Protein 2CUK (pdb70)

Foldseek 3Di:
DEEEEAEDFFDVLCVVCVVVVYHYDHDYDDDDPPVNLLVVQAPHQYYEYEPRDQAELSSVVSNVNHAEYLYLAPDDPSHPVVSCVVVNHWYFAQPPLQQLLLLVVLVVLVCCLQQVVVVVVVCVVVPVDDDDDPPPSDGHQQAAFEEEEEACDSNNVSNVVVSVVSNYAYAYEYPDDDPDPHHYDHLLVSQQRHQEYEYDDADDPVQQQVAELVSLLSHAFAHEYEYLHEARSHDVVSVLVCLVGRYSAYEYAYHVPPPDDPPDCLVVRSSYHYHPNCSRVDSVSRNVSSNLSSQQRVQSVVVHHRPGTPD/DEEEEEEDFPDDLCVVCVVVVYHYHHDHDPDQDPVNLLVVLACHQEYEYELRAQAELSSVVSNPHHAEYQYLADDDPSHPVVSCVVVNHWYFAFPPLQQLLLLVVLVVLVCCLQQVVVVVVVCVVVPVPDDDDPPPSHGHQAAAFEEEEEACDSNNVSNVVVSVVSNYAYAYEDPDDDPDPHHYDHLLVRQQRHLEYEYDDADDPVQFQVVELVSLLSHAFQHEYEYLHEARSHDVVSVLVCCVGGYSAYEYAYHVPPPPDPVDCLVVRSSYHYHPSCSSVDSSSSNVSSNLSSQQRVQSVVVHHRPGTPD/DEEEEAEDFFDDLCVVVVVVVYHYHYDYDDDQDPVNLLVPLACHQYYEYELRDQAELSSVVSNVRHAEYLYLADADPSYPVVSCVVVNHWYFAFPPLLQLLLLVVQVVLVCCLQQVVVVVVVCVVVPVDDDDDPPPRHGHQLAAFEEEEEACDSNNVSNVVVSVVSNYAYEYEYPDDDPDPHHYDHLLVRQQRGQEYEYDDHDDPVQQQVAPLVSLQNHAFAGEYEYLHEARSHDVVSVLVCLVGGYSAYGYAYHVPPPDDCVDSQVVRSSYHYHRSCSRVDSVSRNVSSNLSSQQRVQSVVVHHRPGTPD/DEEEEAEDFPDDLCVVVVVVVYHYHYDYDDDDPPVNLLVVLACHQEYEYEPRAQAELSSPVSHLNHAEYLYLAADDPSHDPVSCVVSNHWYFAQPPLQQLLLLVVQVVLVCCLQQVVVVVVVCVVVPNCDDDDPPPRDGHQQAAFEEEEEACDSNNVSNVVVSVVSNYAYAYEDPDDDPDPHHYDHLLVRQDRHLEYEYDDADDPCQQQCAPLVSLLSHAFQGEYEYLHEARSHDVVSVLVCCPGGYSAYEYAYHVVPPDDPVDPLVVRSSYHYHRNCSRVDSVSRNVSSNLSSQQRVCSVVVHHRPGIPD

Solvent-accessible surface area: 47110 Å² total; per-residue (Å²): 131,50,0,0,1,0,6,33,19,5,44,161,20,13,45,102,0,112,141,141,68,20,118,31,48,39,10,197,42,56,119,19,80,86,78,59,4,23,142,52,0,62,51,1,14,0,0,0,0,2,57,78,4,145,0,34,32,87,0,4,81,97,2,148,56,11,81,0,0,0,0,0,8,64,30,24,106,11,7,65,46,94,6,0,121,135,90,64,6,60,0,0,36,0,48,43,30,23,15,69,0,10,0,0,0,0,1,4,0,2,0,5,7,0,1,60,2,13,48,0,3,33,19,1,98,57,13,21,12,34,2,12,17,0,78,15,9,12,2,44,18,0,53,44,35,13,0,0,0,0,7,4,34,178,44,0,56,10,2,0,118,3,0,68,12,0,32,6,162,8,7,1,26,11,144,90,80,90,142,48,118,26,78,80,24,54,9,115,82,0,5,156,76,0,31,0,0,0,0,21,8,97,42,47,121,130,5,98,115,12,0,33,85,116,67,0,87,56,3,83,168,34,0,0,0,1,1,10,26,96,8,16,0,5,30,16,78,0,0,10,22,0,5,96,31,32,6,57,0,0,0,6,0,3,8,37,77,74,40,2,69,80,75,38,62,0,31,84,24,88,38,11,6,6,0,0,49,2,4,12,2,0,112,90,11,2,57,120,3,0,82,14,0,2,51,0,0,4,2,9,29,73,75,104,120,4,79,37,58,46,32,142,46,0,0,0,0,4,40,19,5,37,166,14,17,55,106,0,109,146,154,67,19,109,21,45,47,13,215,19,71,62,21,28,85,36,52,5,17,154,53,0,79,46,0,11,0,0,1,0,1,62,71,6,114,0,24,33,83,0,7,85,104,0,152,51,14,100,0,0,0,0,0,8,68,38,21,91,18,6,48,46,107,8,0,124,136,86,64,10,63,0,1,35,0,31,29,28,14,16,67,0,12,0,0,0,0,0,3,0,2,0,4,5,0,1,71,0,14,46,0,2,20,37,1,101,40,10,30,12,73,3,21,15,0,74,26,12,8,1,42,18,0,55,55,39,8,0,0,0,5,11,7,38,144,44,0,61,9,1,0,113,2,0,75,11,0,30,9,103,5,0,2,48,20,219,70,82,70,136,41,121,29,58,78,25,35,17,123,93,0,6,162,65,0,24,0,0,0,0,25,23,99,43,58,134,152,15,94,98,23,0,35,119,122,72,0,76,55,4,94,189,36,0,0,0,1,0,10,25,89,7,16,0,4,18,14,74,7,0,0,67,0,4,131,70,40,7,52,0,0,0,7,0,2,7,45,79,73,37,2,54,77,39,20,2,1,13,31,6,86,39,7,7,7,0,0,42,2,4,15,1,0,113,88,10,2,48,121,2,0,87,17,1,1,45,0,0,5,0,14,33,86,73,94,118,4,79,32,54,48,25,135,38,0,0,0,0,5,22,18,6,43,164,15,15,55,99,0,107,144,124,68,20,76,18,19,24,17,138,16,13,60,16,84,86,77,47,4,22,142,49,0,67,56,1,14,0,0,1,0,2,26,48,4,152,1,42,35,92,0,5,76,53,0,141,52,10,88,0,0,0,0,0,8,55,16,26,68,16,8,63,51,112,6,0,125,134,80,60,8,61,0,0,33,0,20,36,31,7,11,59,0,11,0,0,0,0,1,4,0,1,0,5,4,0,3,68,2,14,45,0,2,34,38,1,99,103,15,96,15,108,5,20,16,0,73,28,13,9,1,42,15,1,51,63,38,10,0,0,0,4,13,3,37,141,34,0,68,9,1,0,98,0,0,85,28,0,39,7,110,5,0,2,47,11,208,79,88,77,139,42,116,38,60,76,26,41,13,116,92,0,4,156,62,0,28,0,0,0,0,24,23,95,38,47,138,134,16,97,104,26,0,48,102,141,67,0,87,55,3,78,191,31,1,0,0,1,1,10,17,38,6,18,0,5,23,11,95,0,1,10,85,0,5,157,56,36,8,52,0,0,0,5,0,1,8,50,72,64,35,3,70,76,74,25,57,0,36,82,16,88,37,13,7,8,0,0,23,2,4,14,0,0,124,88,10,2,58,120,1,0,86,20,0,1,42,0,0,5,0,10,32,74,74,98,116,4,76,35,58,46,21,145,39,0,0,0,0,6,39,17,5,42,171,16,16,44,105,0,110,145,157,65,10,104,22,50,38,9,136,36,56,119,18,80,84,79,58,5,23,151,57,0,83,61,1,18,0,0,1,0,1,66,76,5,114,0,27,35,94,0,3,74,88,1,164,51,9,100,0,0,0,0,0,9,68,33,19,118,20,5,44,49,109,5,0,134,138,86,63,7,64,0,1,37,0,52,46,33,27,20,61,0,9,0,0,0,0,2,3,0,3,0,4,5,0,2,70,1,15,48,0,3,43,60,1,101,101,17,90,13,86,2,17,23,0,81,29,13,16,3,34,11,0,55,62,35,9,1,0,0,5,10,4,39,185,44,0,64,10,2,0,93,0,0,76,6,0,37,7,106,4,0,3,47,11,246,70,82,71,133,44,120,36,58,83,33,48,13,104,88,0,5,128,58,0,22,0,0,0,0,18,24,94,58,47,126,125,19,93,122,19,0,42,142,133,61,0,89,48,4,84,180,35,1,0,0,1,0,10,24,105,7,17,0,5,26,12,98,1,0,11,58,0,6,168,51,19,6,62,0,0,0,6,0,2,8,57,75,75,39,2,71,75,72,24,64,1,30,82,35,92,40,14,6,7,0,0,50,2,4,12,0,0,114,90,9,2,51,120,2,0,79,20,1,1,48,0,0,4,0,14,29,82,73,98,122,5,78,37,55,52,31

B-factor: mean 24.48, std 9.62, range [5.09, 60.36]

Secondary structure (DSSP, 8-state):
-EEEESS--SSSTTHHHHHTTPEEEE--SS---HHHHHHHHTT-SEEE--TTS-B-HHHHHHSTT--EEE-SSS--TTB-HHHHHTTT-EEE---STTHHHHHHHHHHHHHHHHTTHHHHHHHHHTT------TTTT-B---TTPEEEEE--SHHHHHHHHHHHHTT-EEEEE-SS--SSSS-B--HHHHHHH-SEEEE-----TTTTT-B-HHHHTTSPTT-EEEE-S-GGGB-HHHHHHHHTTTSSEEEESS-SSSS--TTSGGGG-TTEEE--S-TT-BHHHHHHHHHHHHHHHHHHHTT---SSB--/-EEEESS--SSSTTHHHHHTT-EEEE---S---HHHHHHHHTT-SEEE--TTS-B-HHHHHHHSS--EEE-SSS--TTB-HHHHHTTT-EEE---STTHHHHHHHHHHHHHHHHTTHHHHHHHHHTT------TTTT-B---TTPEEEEES-SHHHHHHHHHHHHTT-EEEEE-SS--SSSS-B--HHHHHHH-SEEEE-----TTTTTSB-HHHHHHSPTT-EEEE-S-GGGB-HHHHHHHHHHTSSEEEESS-SSSSPPTTSGGGG-TTEEE--S-TT-BHHHHHHHHHHHHHHHHHHHTTS--SSB--/-EEEESS--SSSTHHHHHHTT-EEEE--SS---HHHHHHHHTT-SEEE--TTS-B-HHHHHHHSS--EEE-SSS--TTB-HHHHHHTT-EEE---STTHHHHHHHHHHHHHHHHTTHHHHHHHHHTT------TTTT-B---TTPEEEEES-SHHHHHHHHHHHHTT-EEEEE-SS--S-SS-B--HHHHHHH-SEEEE-----TTTTT-B-HHHHTTSPTT-EEEE-S-GGGB-HHHHHHHHHHTSSEEEES--SSSSPPTTSGGGG-TTEEE--S-TT-BHHHHHHHHHHHHHHHHHHHTTS--SSB--/-EEEESS--SSSTTHHHHTTT-EEEE--SS---HHHHHHHHTT-SEEE--TTS-B-HHHHHHTTT--EEE-SSS--TTB-HHHHHTTT-EEE---STTHHHHHHHHHHHHHHHHTTHHHHHHHHHTT---S--TTTT-B---TTPEEEEES-SHHHHHHHHHHHHTT-EEEEE-SS--SSSSPB--HHHHHHH-SEEEE-----TTTTT-B-HHHHTTSPTT-EEEE-S-GGGB-HHHHHHHHHHTSSEEEESS-SSSSPPTTSGGGG-TTEEE--S-TT-BHHHHHHHHHHHHHHHHHHHTTPPPSSB--

Radius of gyration: 35.95 Å; Cα contacts (8 Å, |Δi|>4): 2821; chains: 4; bounding box: 79×78×117 Å

Nearest PDB structures (foldseek):
  2cuk-assembly1_A  TM=9.801E-01  e=4.713E-64  Thermus thermophilus HB8
  6pex-assembly1_A  TM=9.018E-01  e=5.379E-31  Vitis vinifera
  3ba1-assembly1_A  TM=8.944E-01  e=1.299E-30  Coleus scutellarioides
  5v72-assembly2_B  TM=8.956E-01  e=8.349E-28  Sinorhizobium meliloti 1021
  1yba-assembly1_C  TM=7.984E-01  e=2.733E-28  Escherichia coli

CATH classification: 3.40.50.720 (+1 more: 3.40.50.720)

Structure (mmCIF, N/CA/C/O backbone):
data_2CUK
#
_entry.id   2CUK
#
_cell.length_a   70.774
_cell.length_b   52.235
_cell.length_c   161.433
_cell.angle_alpha   90.00
_cell.angle_beta   102.26
_cell.angle_gamma   90.00
#
_symmetry.space_group_name_H-M   'P 1 21 1'
#
loop_
_entity.id
_entity.type
_entity.pdbx_description
1 polymer 'glycerate dehydrogenase/glyoxylate reductase'
2 non-polymer '2-[N-CYCLOHEXYLAMINO]ETHANE SULFONIC ACID'
3 water water
#
loop_
_atom_site.group_PDB
_atom_site.id
_atom_site.type_symbol
_atom_site.label_atom_id
_atom_site.label_alt_id
_atom_site.label_comp_id
_atom_site.label_asym_id
_atom_site.label_entity_id
_atom_site.label_seq_id
_atom_site.pdbx_PDB_ins_code
_atom_site.Cartn_x
_atom_site.Cartn_y
_atom_site.Cartn_z
_atom_site.occupancy
_atom_site.B_iso_or_equiv
_atom_site.auth_seq_id
_atom_site.auth_comp_id
_atom_site.auth_asym_id
_atom_site.auth_atom_id
_atom_site.pdbx_PDB_model_num
ATOM 1 N N . MET A 1 1 ? 51.000 -2.318 68.677 1.00 43.96 1 MET A N 1
ATOM 2 C CA . MET A 1 1 ? 50.429 -0.975 68.976 1.00 43.16 1 MET A CA 1
ATOM 3 C C . MET A 1 1 ? 50.234 -0.795 70.477 1.00 41.53 1 MET A C 1
ATOM 4 O O . MET A 1 1 ? 49.578 -1.605 71.132 1.00 41.03 1 MET A O 1
ATOM 9 N N . ARG A 1 2 ? 50.806 0.275 71.014 1.00 40.09 2 ARG A N 1
ATOM 10 C CA . ARG A 1 2 ? 50.700 0.559 72.437 1.00 37.99 2 ARG A CA 1
ATOM 11 C C . ARG A 1 2 ? 49.886 1.823 72.691 1.00 36.43 2 ARG A C 1
ATOM 12 O O . ARG A 1 2 ? 49.969 2.793 71.934 1.00 35.62 2 ARG A O 1
ATOM 20 N N . VAL A 1 3 ? 49.093 1.796 73.757 1.00 33.99 3 VAL A N 1
ATOM 21 C CA . VAL A 1 3 ? 48.265 2.933 74.142 1.00 32.48 3 VAL A CA 1
ATOM 22 C C . VAL A 1 3 ? 48.680 3.406 75.532 1.00 30.95 3 VAL A C 1
ATOM 23 O O . VAL A 1 3 ? 48.857 2.597 76.444 1.00 30.27 3 VAL A O 1
ATOM 27 N N . LEU A 1 4 ? 48.841 4.716 75.686 1.00 29.09 4 LEU A N 1
ATOM 28 C CA . LEU A 1 4 ? 49.230 5.287 76.966 1.00 28.93 4 LEU A CA 1
ATOM 29 C C . LEU A 1 4 ? 48.069 6.021 77.634 1.00 28.76 4 LEU A C 1
ATOM 30 O O . LEU A 1 4 ? 47.465 6.919 77.046 1.00 27.90 4 LEU A O 1
ATOM 35 N N . VAL A 1 5 ? 47.761 5.615 78.862 1.00 28.41 5 VAL A N 1
ATOM 36 C CA . VAL A 1 5 ? 46.697 6.227 79.649 1.00 27.51 5 VAL A CA 1
ATOM 37 C C . VAL A 1 5 ? 47.431 6.884 80.814 1.00 27.65 5 VAL A C 1
ATOM 38 O O . VAL A 1 5 ? 48.040 6.201 81.638 1.00 26.73 5 VAL A O 1
ATOM 42 N N . THR A 1 6 ? 47.375 8.212 80.867 1.00 26.33 6 THR A N 1
ATOM 43 C CA . THR A 1 6 ? 48.080 8.982 81.886 1.00 26.43 6 THR A CA 1
ATOM 44 C C . THR A 1 6 ? 47.672 8.784 83.343 1.00 25.71 6 THR A C 1
ATOM 45 O O . THR A 1 6 ? 48.394 9.209 84.244 1.00 26.77 6 THR A O 1
ATOM 49 N N . ARG A 1 7 ? 46.528 8.150 83.579 1.00 25.19 7 ARG A N 1
ATOM 50 C CA . ARG A 1 7 ? 46.061 7.906 84.945 1.00 25.49 7 ARG A CA 1
ATOM 51 C C . ARG A 1 7 ? 45.241 6.624 85.010 1.00 24.77 7 ARG A C 1
ATOM 52 O O . ARG A 1 7 ? 44.689 6.182 84.004 1.00 24.72 7 ARG A O 1
ATOM 60 N N . THR A 1 8 ? 45.158 6.029 86.197 1.00 24.80 8 THR A N 1
ATOM 61 C CA . THR A 1 8 ? 44.367 4.818 86.368 1.00 23.80 8 THR A CA 1
ATOM 62 C C . THR A 1 8 ? 42.895 5.214 86.283 1.00 23.91 8 THR A C 1
ATOM 63 O O . THR A 1 8 ? 42.500 6.272 86.777 1.00 22.08 8 THR A O 1
ATOM 67 N N . LEU A 1 9 ? 42.087 4.368 85.656 1.00 22.80 9 LEU A N 1
ATOM 68 C CA . LEU A 1 9 ? 40.668 4.656 85.484 1.00 24.11 9 LEU A CA 1
ATOM 69 C C . LEU A 1 9 ? 39.781 3.633 86.181 1.00 25.62 9 LEU A C 1
ATOM 70 O O . LEU A 1 9 ? 40.151 2.467 86.318 1.00 27.50 9 LEU A O 1
ATOM 75 N N . PRO A 1 10 ? 38.591 4.061 86.628 1.00 23.88 10 PRO A N 1
ATOM 76 C CA . PRO A 1 10 ? 37.652 3.171 87.310 1.00 25.07 10 PRO A CA 1
ATOM 77 C C . PRO A 1 10 ? 36.916 2.319 86.285 1.00 25.69 10 PRO A C 1
ATOM 78 O O . PRO A 1 10 ? 36.676 2.764 85.160 1.00 26.52 10 PRO A O 1
ATOM 82 N N . GLY A 1 11 ? 36.559 1.098 86.671 1.00 25.16 11 GLY A N 1
ATOM 83 C CA . GLY A 1 11 ? 35.859 0.222 85.750 1.00 26.58 11 GLY A CA 1
ATOM 84 C C . GLY A 1 11 ? 36.829 -0.550 84.875 1.00 26.70 11 GLY A C 1
ATOM 85 O O . GLY A 1 11 ? 38.043 -0.398 85.004 1.00 25.32 11 GLY A O 1
ATOM 86 N N . LYS A 1 12 ? 36.296 -1.372 83.977 1.00 28.24 12 LYS A N 1
ATOM 87 C CA . LYS A 1 12 ? 37.133 -2.176 83.095 1.00 30.89 12 LYS A CA 1
ATOM 88 C C . LYS A 1 12 ? 36.997 -1.821 81.618 1.00 30.64 12 LYS A C 1
ATOM 89 O O . LYS A 1 12 ? 37.218 -2.666 80.751 1.00 30.74 12 LYS A O 1
ATOM 95 N N . ALA A 1 13 ? 36.650 -0.570 81.331 1.00 29.73 13 ALA A N 1
ATOM 96 C CA . ALA A 1 13 ? 36.499 -0.127 79.950 1.00 29.26 13 ALA A CA 1
ATOM 97 C C . ALA A 1 13 ? 37.765 -0.395 79.141 1.00 29.03 13 ALA A C 1
ATOM 98 O O . ALA A 1 13 ? 37.699 -0.681 77.947 1.00 28.74 13 ALA A O 1
ATOM 100 N N . LEU A 1 14 ? 38.919 -0.305 79.791 1.00 30.05 14 LEU A N 1
ATOM 101 C CA . LEU A 1 14 ? 40.190 -0.537 79.111 1.00 31.84 14 LEU A CA 1
ATOM 102 C C . LEU A 1 14 ? 40.356 -1.971 78.603 1.00 33.18 14 LEU A C 1
ATOM 103 O O . LEU A 1 14 ? 41.063 -2.204 77.620 1.00 32.73 14 LEU A O 1
ATOM 108 N N . ASP A 1 15 ? 39.707 -2.925 79.267 1.00 34.45 15 ASP A N 1
ATOM 109 C CA . ASP A 1 15 ? 39.798 -4.328 78.868 1.00 35.64 15 ASP A CA 1
ATOM 110 C C . ASP A 1 15 ? 39.442 -4.521 77.397 1.00 36.21 15 ASP A C 1
ATOM 111 O O . ASP A 1 15 ? 39.927 -5.449 76.752 1.00 35.03 15 ASP A O 1
ATOM 116 N N . ARG A 1 16 ? 38.591 -3.648 76.869 1.00 36.36 16 ARG A N 1
ATOM 117 C CA . ARG A 1 16 ? 38.190 -3.742 75.473 1.00 38.24 16 ARG A CA 1
ATOM 118 C C . ARG A 1 16 ? 39.422 -3.575 74.587 1.00 39.00 16 ARG A C 1
ATOM 119 O O . ARG A 1 16 ? 39.586 -4.284 73.591 1.00 38.95 16 ARG A O 1
ATOM 127 N N . LEU A 1 17 ? 40.288 -2.638 74.962 1.00 38.68 17 LEU A N 1
ATOM 128 C CA . LEU A 1 17 ? 41.516 -2.382 74.208 1.00 38.33 17 LEU A CA 1
ATOM 129 C C . LEU A 1 17 ? 42.423 -3.610 74.267 1.00 39.28 17 LEU A C 1
ATOM 130 O O . LEU A 1 17 ? 43.037 -4.012 73.289 1.00 38.04 17 LEU A O 1
ATOM 135 N N . ARG A 1 18 ? 42.542 -4.169 75.490 1.00 40.31 18 ARG A N 1
ATOM 136 C CA . ARG A 1 18 ? 43.370 -5.364 75.670 1.00 41.71 18 ARG A CA 1
ATOM 137 C C . ARG A 1 18 ? 42.841 -6.545 74.839 1.00 42.85 18 ARG A C 1
ATOM 138 O O . ARG A 1 18 ? 43.583 -7.330 74.260 1.00 43.19 18 ARG A O 1
ATOM 146 N N . GLU A 1 19 ? 41.493 -6.671 74.824 1.00 44.09 19 GLU A N 1
ATOM 147 C CA . GLU A 1 19 ? 40.823 -7.701 74.028 1.00 46.10 19 GLU A CA 1
ATOM 148 C C . GLU A 1 19 ? 41.172 -7.593 72.536 1.00 47.19 19 GLU A C 1
ATOM 149 O O . GLU A 1 19 ? 41.055 -8.544 71.765 1.00 48.28 19 GLU A O 1
ATOM 155 N N . ARG A 1 20 ? 41.558 -6.362 72.134 1.00 47.31 20 ARG A N 1
ATOM 156 C CA . ARG A 1 20 ? 41.822 -6.111 70.718 1.00 47.19 20 ARG A CA 1
ATOM 157 C C . ARG A 1 20 ? 43.302 -6.287 70.389 1.00 46.97 20 ARG A C 1
ATOM 158 O O . ARG A 1 20 ? 43.764 -5.923 69.318 1.00 46.59 20 ARG A O 1
ATOM 166 N N . GLY A 1 21 ? 44.049 -6.852 71.333 1.00 45.98 21 GLY A N 1
ATOM 167 C CA . GLY A 1 21 ? 45.464 -7.083 71.117 1.00 44.63 21 GLY A CA 1
ATOM 168 C C . GLY A 1 21 ? 46.332 -5.866 71.362 1.00 44.22 21 GLY A C 1
ATOM 169 O O . GLY A 1 21 ? 47.548 -5.918 71.175 1.00 43.40 21 GLY A O 1
ATOM 170 N N . LEU A 1 22 ? 45.713 -4.768 71.782 1.00 43.66 22 LEU A N 1
ATOM 171 C CA . LEU A 1 22 ? 46.452 -3.542 72.053 1.00 42.96 22 LEU A CA 1
ATOM 172 C C . LEU A 1 22 ? 47.165 -3.627 73.396 1.00 42.08 22 LEU A C 1
ATOM 173 O O . LEU A 1 22 ? 46.640 -4.192 74.352 1.00 42.53 22 LEU A O 1
ATOM 178 N N . GLU A 1 23 ? 48.367 -3.068 73.455 1.00 42.48 23 GLU A N 1
ATOM 179 C CA . GLU A 1 23 ? 49.119 -3.050 74.685 1.00 42.85 23 GLU A CA 1
ATOM 180 C C . GLU A 1 23 ? 48.791 -1.784 75.447 1.00 42.27 23 GLU A C 1
ATOM 181 O O . GLU A 1 23 ? 49.030 -0.673 74.991 1.00 42.30 23 GLU A O 1
ATOM 187 N N . VAL A 1 24 ? 48.204 -1.942 76.629 1.00 40.70 24 VAL A N 1
ATOM 188 C CA . VAL A 1 24 ? 47.792 -0.795 77.429 1.00 38.81 24 VAL A CA 1
ATOM 189 C C . VAL A 1 24 ? 48.737 -0.460 78.579 1.00 38.52 24 VAL A C 1
ATOM 190 O O . VAL A 1 24 ? 48.939 -1.266 79.489 1.00 38.45 24 VAL A O 1
ATOM 194 N N . GLU A 1 25 ? 49.319 0.734 78.527 1.00 36.87 25 GLU A N 1
ATOM 195 C CA . GLU A 1 25 ? 50.162 1.204 79.614 1.00 36.93 25 GLU A CA 1
ATOM 196 C C . GLU A 1 25 ? 49.420 2.228 80.464 1.00 35.60 25 GLU A C 1
ATOM 197 O O . GLU A 1 25 ? 49.034 3.302 80.017 1.00 34.47 25 GLU A O 1
ATOM 203 N N . VAL A 1 26 ? 49.178 1.841 81.721 1.00 35.03 26 VAL A N 1
ATOM 204 C CA . VAL A 1 26 ? 48.450 2.744 82.596 1.00 33.37 26 VAL A CA 1
ATOM 205 C C . VAL A 1 26 ? 49.344 3.264 83.726 1.00 33.62 26 VAL A C 1
ATOM 206 O O . VAL A 1 26 ? 49.914 2.515 84.510 1.00 33.89 26 VAL A O 1
ATOM 210 N N . HIS A 1 27 ? 49.486 4.601 83.754 1.00 33.52 27 HIS A N 1
ATOM 211 C CA . HIS A 1 27 ? 50.363 5.232 84.731 1.00 33.41 27 HIS A CA 1
ATOM 212 C C . HIS A 1 27 ? 49.689 5.362 86.100 1.00 33.88 27 HIS A C 1
ATOM 213 O O . HIS A 1 27 ? 48.603 5.911 86.241 1.00 32.69 27 HIS A O 1
ATOM 220 N N . ARG A 1 28 ? 50.356 4.797 87.126 1.00 33.75 28 ARG A N 1
ATOM 221 C CA . ARG A 1 28 ? 49.793 4.855 88.472 1.00 34.62 28 ARG A CA 1
ATOM 222 C C . ARG A 1 28 ? 50.291 6.082 89.245 1.00 33.70 28 ARG A C 1
ATOM 223 O O . ARG A 1 28 ? 51.388 6.579 89.037 1.00 33.05 28 ARG A O 1
ATOM 231 N N . GLY A 1 29 ? 49.421 6.598 90.133 1.00 33.63 29 GLY A N 1
ATOM 232 C CA . GLY A 1 29 ? 49.841 7.703 90.993 1.00 32.72 29 GLY A CA 1
ATOM 233 C C . GLY A 1 29 ? 49.070 8.991 90.699 1.00 32.93 29 GLY A C 1
ATOM 234 O O . GLY A 1 29 ? 48.294 9.083 89.760 1.00 32.14 29 GLY A O 1
ATOM 235 N N . LEU A 1 30 ? 49.332 9.983 91.542 1.00 32.45 30 LEU A N 1
ATOM 236 C CA . LEU A 1 30 ? 48.681 11.280 91.461 1.00 32.96 30 LEU A CA 1
ATOM 237 C C . LEU A 1 30 ? 49.392 12.268 90.536 1.00 33.06 30 LEU A C 1
ATOM 238 O O . LEU A 1 30 ? 48.788 13.244 90.089 1.00 32.23 30 LEU A O 1
ATOM 243 N N . PHE A 1 31 ? 50.667 12.017 90.248 1.00 32.85 31 PHE A N 1
ATOM 244 C CA . PHE A 1 31 ? 51.443 12.913 89.393 1.00 33.91 31 PHE A CA 1
ATOM 245 C C . PHE A 1 31 ? 52.125 12.225 88.214 1.00 33.74 31 PHE A C 1
ATOM 246 O O . PHE A 1 31 ? 52.464 11.042 88.277 1.00 33.06 31 PHE A O 1
ATOM 254 N N . LEU A 1 32 ? 52.326 12.987 87.142 1.00 33.32 32 LEU A N 1
ATOM 255 C CA . LEU A 1 32 ? 52.995 12.499 85.937 1.00 33.89 32 LEU A CA 1
ATOM 256 C C . LEU A 1 32 ? 53.831 13.640 85.358 1.00 33.98 32 LEU A C 1
ATOM 257 O O . LEU A 1 32 ? 53.360 14.402 84.512 1.00 33.31 32 LEU A O 1
ATOM 262 N N . PRO A 1 33 ? 55.081 13.781 85.826 1.00 34.38 33 PRO A N 1
ATOM 263 C CA . PRO A 1 33 ? 55.980 14.836 85.348 1.00 36.28 33 PRO A CA 1
ATOM 264 C C . PRO A 1 33 ? 56.086 14.818 83.827 1.00 36.71 33 PRO A C 1
ATOM 265 O O . PRO A 1 33 ? 56.156 13.749 83.219 1.00 35.66 33 PRO A O 1
ATOM 269 N N . LYS A 1 34 ? 56.095 15.998 83.215 1.00 38.93 34 LYS A N 1
ATOM 270 C CA . LYS A 1 34 ? 56.186 16.090 81.761 1.00 41.46 34 LYS A CA 1
ATOM 271 C C . LYS A 1 34 ? 57.361 15.281 81.229 1.00 42.22 34 LYS A C 1
ATOM 272 O O . LYS A 1 34 ? 57.312 14.762 80.115 1.00 42.16 34 LYS A O 1
ATOM 278 N N . ALA A 1 35 ? 58.414 15.171 82.032 1.00 43.11 35 ALA A N 1
ATOM 279 C CA . ALA A 1 35 ? 59.593 14.417 81.634 1.00 43.65 35 ALA A CA 1
ATOM 280 C C . ALA A 1 35 ? 59.240 12.946 81.446 1.00 43.88 35 ALA A C 1
ATOM 281 O O . ALA A 1 35 ? 59.673 12.318 80.481 1.00 44.09 35 ALA A O 1
ATOM 283 N N . GLU A 1 36 ? 58.449 12.399 82.364 1.00 43.71 36 GLU A N 1
ATOM 284 C CA . GLU A 1 36 ? 58.051 10.998 82.275 1.00 44.02 36 GLU A CA 1
ATOM 285 C C . GLU A 1 36 ? 56.993 10.770 81.198 1.00 43.14 36 GLU A C 1
ATOM 286 O O . GLU A 1 36 ? 56.892 9.678 80.637 1.00 41.90 36 GLU A O 1
ATOM 292 N N . LEU A 1 37 ? 56.197 11.796 80.918 1.00 42.58 37 LEU A N 1
ATOM 293 C CA . LEU A 1 37 ? 55.173 11.681 79.888 1.00 41.96 37 LEU A CA 1
ATOM 294 C C . LEU A 1 37 ? 55.866 11.553 78.535 1.00 41.87 37 LEU A C 1
ATOM 295 O O . LEU A 1 37 ? 55.509 10.706 77.717 1.00 41.13 37 LEU A O 1
ATOM 300 N N . LEU A 1 38 ? 56.865 12.403 78.315 1.00 42.09 38 LEU A N 1
ATOM 301 C CA . LEU A 1 38 ? 57.627 12.402 77.070 1.00 42.86 38 LEU A CA 1
ATOM 302 C C . LEU A 1 38 ? 58.289 11.051 76.834 1.00 43.49 38 LEU A C 1
ATOM 303 O O . LEU A 1 38 ? 58.363 10.576 75.703 1.00 43.76 38 LEU A O 1
ATOM 308 N N . LYS A 1 39 ? 58.765 10.435 77.910 1.00 44.14 39 LYS A N 1
ATOM 309 C CA . LYS A 1 39 ? 59.424 9.139 77.825 1.00 45.70 39 LYS A CA 1
ATOM 310 C C . LYS A 1 39 ? 58.467 8.007 77.470 1.00 45.38 39 LYS A C 1
ATOM 311 O O . LYS A 1 39 ? 58.810 7.124 76.686 1.00 46.18 39 LYS A O 1
ATOM 317 N N . ARG A 1 40 ? 57.273 8.032 78.053 1.00 45.18 40 ARG A N 1
ATOM 318 C CA . ARG A 1 40 ? 56.207 7.039 77.886 1.00 44.97 40 ARG A CA 1
ATOM 319 C C . ARG A 1 40 ? 55.414 7.212 76.575 1.00 43.62 40 ARG A C 1
ATOM 320 O O . ARG A 1 40 ? 54.786 6.286 76.078 1.00 43.50 40 ARG A O 1
ATOM 328 N N . VAL A 1 41 ? 55.361 8.444 76.081 1.00 43.12 41 VAL A N 1
ATOM 329 C CA . VAL A 1 41 ? 54.528 8.741 74.919 1.00 42.62 41 VAL A CA 1
ATOM 330 C C . VAL A 1 41 ? 55.163 8.334 73.592 1.00 42.01 41 VAL A C 1
ATOM 331 O O . VAL A 1 41 ? 54.460 7.992 72.642 1.00 40.67 41 VAL A O 1
ATOM 335 N N . GLU A 1 42 ? 56.490 8.373 73.523 1.00 41.66 42 GLU A N 1
ATOM 336 C CA . GLU A 1 42 ? 57.187 7.995 72.298 1.00 41.72 42 GLU A CA 1
ATOM 337 C C . GLU A 1 42 ? 56.919 6.532 71.950 1.00 39.98 42 GLU A C 1
ATOM 338 O O . GLU A 1 42 ? 57.122 5.640 72.773 1.00 39.01 42 GLU A O 1
ATOM 344 N N . GLY A 1 43 ? 56.446 6.297 70.729 1.00 38.97 43 GLY A N 1
ATOM 345 C CA . GLY A 1 43 ? 56.156 4.944 70.291 1.00 37.74 43 GLY A CA 1
ATOM 346 C C . GLY A 1 43 ? 54.697 4.548 70.432 1.00 37.58 43 GLY A C 1
ATOM 347 O O . GLY A 1 43 ? 54.277 3.524 69.896 1.00 38.03 43 GLY A O 1
ATOM 348 N N . ALA A 1 44 ? 53.918 5.358 71.145 1.00 35.94 44 ALA A N 1
ATOM 349 C CA . ALA A 1 44 ? 52.501 5.067 71.355 1.00 34.91 44 ALA A CA 1
ATOM 350 C C . ALA A 1 44 ? 51.631 5.508 70.182 1.00 33.05 44 ALA A C 1
ATOM 351 O O . ALA A 1 44 ? 51.808 6.593 69.638 1.00 33.34 44 ALA A O 1
ATOM 353 N N . VAL A 1 45 ? 50.684 4.660 69.800 1.00 32.95 45 VAL A N 1
ATOM 354 C CA . VAL A 1 45 ? 49.785 4.975 68.698 1.00 31.96 45 VAL A CA 1
ATOM 355 C C . VAL A 1 45 ? 48.520 5.664 69.213 1.00 31.00 45 VAL A C 1
ATOM 356 O O . VAL A 1 45 ? 47.843 6.371 68.468 1.00 29.72 45 VAL A O 1
ATOM 360 N N . GLY A 1 46 ? 48.212 5.455 70.492 1.00 30.26 46 GLY A N 1
ATOM 361 C CA . GLY A 1 46 ? 47.032 6.062 71.086 1.00 29.83 46 GLY A CA 1
ATOM 362 C C . GLY A 1 46 ? 47.324 6.667 72.448 1.00 29.65 46 GLY A C 1
ATOM 363 O O . GLY A 1 46 ? 48.185 6.176 73.177 1.00 28.46 46 GLY A O 1
ATOM 364 N N . LEU A 1 47 ? 46.610 7.733 72.797 1.00 29.24 47 LEU A N 1
ATOM 365 C CA . LEU A 1 47 ? 46.815 8.399 74.082 1.00 27.40 47 LEU A CA 1
ATOM 366 C C . LEU A 1 47 ? 45.506 8.849 74.721 1.00 26.91 47 LEU A C 1
ATOM 367 O O . LEU A 1 47 ? 44.651 9.432 74.053 1.00 24.22 47 LEU A O 1
ATOM 372 N N . ILE A 1 48 ? 45.358 8.566 76.015 1.00 26.48 48 ILE A N 1
ATOM 373 C CA . ILE A 1 48 ? 44.173 8.975 76.769 1.00 24.41 48 ILE A CA 1
ATOM 374 C C . ILE A 1 48 ? 44.672 9.788 77.959 1.00 24.13 48 ILE A C 1
ATOM 375 O O . ILE A 1 48 ? 45.038 9.231 78.994 1.00 23.88 48 ILE A O 1
ATOM 380 N N . PRO A 1 49 ? 44.705 11.123 77.820 1.00 22.27 49 PRO A N 1
ATOM 381 C CA . PRO A 1 49 ? 45.167 12.017 78.882 1.00 21.98 49 PRO A CA 1
ATOM 382 C C . PRO A 1 49 ? 44.030 12.550 79.739 1.00 22.24 49 PRO A C 1
ATOM 383 O O . PRO A 1 49 ? 42.858 12.255 79.485 1.00 20.99 49 PRO A O 1
ATOM 387 N N . THR A 1 50 ? 44.398 13.336 80.750 1.00 22.47 50 THR A N 1
ATOM 388 C CA . THR A 1 50 ? 43.447 13.968 81.660 1.00 23.07 50 THR A CA 1
ATOM 389 C C . THR A 1 50 ? 43.716 15.469 81.623 1.00 24.27 50 THR A C 1
ATOM 390 O O . THR A 1 50 ? 44.663 15.916 80.973 1.00 22.90 50 THR A O 1
ATOM 394 N N . VAL A 1 51 ? 42.884 16.243 82.314 1.00 24.16 51 VAL A N 1
ATOM 395 C CA . VAL A 1 51 ? 43.050 17.692 82.355 1.00 26.17 51 VAL A CA 1
ATOM 396 C C . VAL A 1 51 ? 44.366 18.109 83.014 1.00 26.94 51 VAL A C 1
ATOM 397 O O . VAL A 1 51 ? 44.803 19.251 82.863 1.00 27.43 51 VAL A O 1
ATOM 401 N N . GLU A 1 52 ? 44.995 17.183 83.734 1.00 27.95 52 GLU A N 1
ATOM 402 C CA . GLU A 1 52 ? 46.257 17.460 84.424 1.00 30.46 52 GLU A CA 1
ATOM 403 C C . GLU A 1 52 ? 47.487 17.240 83.541 1.00 31.03 52 GLU A C 1
ATOM 404 O O . GLU A 1 52 ? 48.615 17.470 83.981 1.00 30.98 52 GLU A O 1
ATOM 410 N N . ASP A 1 53 ? 47.273 16.790 82.308 1.00 30.06 53 ASP A N 1
ATOM 411 C CA . ASP A 1 53 ? 48.377 16.532 81.384 1.00 30.37 53 ASP A CA 1
ATOM 412 C C . ASP A 1 53 ? 48.400 17.551 80.251 1.00 32.60 53 ASP A C 1
ATOM 413 O O . ASP A 1 53 ? 47.425 17.686 79.510 1.00 33.37 53 ASP A O 1
ATOM 418 N N . ARG A 1 54 ? 49.516 18.259 80.113 1.00 33.67 54 ARG A N 1
ATOM 419 C CA . ARG A 1 54 ? 49.690 19.243 79.069 1.00 36.04 54 ARG A CA 1
ATOM 420 C C . ARG A 1 54 ? 50.102 18.553 77.783 1.00 35.45 54 ARG A C 1
ATOM 421 O O . ARG A 1 54 ? 51.235 18.123 77.613 1.00 36.05 54 ARG A O 1
ATOM 429 N N . ILE A 1 55 ? 49.187 18.415 76.830 1.00 35.55 55 ILE A N 1
ATOM 430 C CA . ILE A 1 55 ? 49.497 17.757 75.568 1.00 34.97 55 ILE A CA 1
ATOM 431 C C . ILE A 1 55 ? 49.784 18.808 74.497 1.00 35.42 55 ILE A C 1
ATOM 432 O O . ILE A 1 55 ? 48.894 19.202 73.739 1.00 34.33 55 ILE A O 1
ATOM 437 N N . ASP A 1 56 ? 51.034 19.262 74.450 1.00 35.40 56 ASP A N 1
ATOM 438 C CA . ASP A 1 56 ? 51.456 20.276 73.488 1.00 35.21 56 ASP A CA 1
ATOM 439 C C . ASP A 1 56 ? 52.191 19.680 72.290 1.00 34.47 56 ASP A C 1
ATOM 440 O O . ASP A 1 56 ? 52.281 18.460 72.145 1.00 33.35 56 ASP A O 1
ATOM 445 N N . ALA A 1 57 ? 52.722 20.554 71.437 1.00 34.59 57 ALA A N 1
ATOM 446 C CA . ALA A 1 57 ? 53.448 20.125 70.246 1.00 33.62 57 ALA A CA 1
ATOM 447 C C . ALA A 1 57 ? 54.628 19.219 70.588 1.00 33.56 57 ALA A C 1
ATOM 448 O O . ALA A 1 57 ? 54.869 18.219 69.909 1.00 32.89 57 ALA A O 1
ATOM 450 N N . GLU A 1 58 ? 55.362 19.564 71.642 1.00 34.76 58 GLU A N 1
ATOM 451 C CA . GLU A 1 58 ? 56.516 18.767 72.047 1.00 34.70 58 GLU A CA 1
ATOM 452 C C . GLU A 1 58 ? 56.117 17.314 72.284 1.00 34.76 58 GLU A C 1
ATOM 453 O O . GLU A 1 58 ? 56.749 16.398 71.762 1.00 35.19 58 GLU A O 1
ATOM 459 N N . VAL A 1 59 ? 55.069 17.108 73.077 1.00 33.79 59 VAL A N 1
ATOM 460 C CA . VAL A 1 59 ? 54.595 15.760 73.375 1.00 34.62 59 VAL A CA 1
ATOM 461 C C . VAL A 1 59 ? 54.216 15.037 72.087 1.00 34.82 59 VAL A C 1
ATOM 462 O O . VAL A 1 59 ? 54.515 13.854 71.912 1.00 33.30 59 VAL A O 1
ATOM 466 N N . MET A 1 60 ? 53.551 15.758 71.190 1.00 35.90 60 MET A N 1
ATOM 467 C CA . MET A 1 60 ? 53.127 15.191 69.918 1.00 37.78 60 MET A CA 1
ATOM 468 C C . MET A 1 60 ? 54.318 14.785 69.053 1.00 38.83 60 MET A C 1
ATOM 469 O O . MET A 1 60 ? 54.334 13.690 68.486 1.00 37.59 60 MET A O 1
ATOM 474 N N . ASP A 1 61 ? 55.313 15.661 68.953 1.00 40.03 61 ASP A N 1
ATOM 475 C CA . ASP A 1 61 ? 56.501 15.353 68.160 1.00 43.04 61 ASP A CA 1
ATOM 476 C C . ASP A 1 61 ? 57.240 14.173 68.782 1.00 43.32 61 ASP A C 1
ATOM 477 O O . ASP A 1 61 ? 57.737 13.297 68.077 1.00 44.01 61 ASP A O 1
ATOM 482 N N . ARG A 1 62 ? 57.303 14.160 70.109 1.00 44.56 62 ARG A N 1
ATOM 483 C CA . ARG A 1 62 ? 57.968 13.091 70.842 1.00 45.74 62 ARG A CA 1
ATOM 484 C C . ARG A 1 62 ? 57.282 11.763 70.548 1.00 45.64 62 ARG A C 1
ATOM 485 O O . ARG A 1 62 ? 57.925 10.716 70.491 1.00 45.68 62 ARG A O 1
ATOM 493 N N . ALA A 1 63 ? 55.967 11.821 70.361 1.00 46.88 63 ALA A N 1
ATOM 494 C CA . ALA A 1 63 ? 55.171 10.635 70.075 1.00 48.07 63 ALA A CA 1
ATOM 495 C C . ALA A 1 63 ? 55.075 10.384 68.573 1.00 49.00 63 ALA A C 1
ATOM 496 O O . ALA A 1 63 ? 53.985 10.389 67.998 1.00 49.86 63 ALA A O 1
ATOM 498 N N . LYS A 1 64 ? 56.224 10.169 67.943 1.00 49.55 64 LYS A N 1
ATOM 499 C CA . LYS A 1 64 ? 56.283 9.907 66.510 1.00 49.67 64 LYS A CA 1
ATOM 500 C C . LYS A 1 64 ? 55.397 8.722 66.132 1.00 48.08 64 LYS A C 1
ATOM 501 O O . LYS A 1 64 ? 55.757 7.566 66.357 1.00 48.40 64 LYS A O 1
ATOM 507 N N . GLY A 1 65 ? 54.232 9.017 65.563 1.00 45.70 65 GLY A N 1
ATOM 508 C CA . GLY A 1 65 ? 53.323 7.958 65.164 1.00 44.87 65 GLY A CA 1
ATOM 509 C C . GLY A 1 65 ? 52.000 7.960 65.909 1.00 43.51 65 GLY A C 1
ATOM 510 O O . GLY A 1 65 ? 51.205 7.031 65.766 1.00 44.19 65 GLY A O 1
ATOM 511 N N . LEU A 1 66 ? 51.761 8.997 66.707 1.00 41.50 66 LEU A N 1
ATOM 512 C CA . LEU A 1 66 ? 50.519 9.110 67.468 1.00 38.27 66 LEU A CA 1
ATOM 513 C C . LEU A 1 66 ? 49.369 9.368 66.498 1.00 35.71 66 LEU A C 1
ATOM 514 O O . LEU A 1 66 ? 49.449 10.272 65.669 1.00 35.51 66 LEU A O 1
ATOM 519 N N . LYS A 1 67 ? 48.304 8.576 66.604 1.00 33.20 67 LYS A N 1
ATOM 520 C CA . LYS A 1 67 ? 47.154 8.720 65.714 1.00 31.85 67 LYS A CA 1
ATOM 521 C C . LYS A 1 67 ? 45.947 9.401 66.351 1.00 30.29 67 LYS A C 1
ATOM 522 O O . LYS A 1 67 ? 45.184 10.088 65.673 1.00 27.93 67 LYS A O 1
ATOM 528 N N . VAL A 1 68 ? 45.769 9.215 67.654 1.00 28.77 68 VAL A N 1
ATOM 529 C CA . VAL A 1 68 ? 44.619 9.802 68.321 1.00 26.12 68 VAL A CA 1
ATOM 530 C C . VAL A 1 68 ? 44.843 10.160 69.777 1.00 25.31 68 VAL A C 1
ATOM 531 O O . VAL A 1 68 ? 45.531 9.453 70.516 1.00 23.86 68 VAL A O 1
ATOM 535 N N . ILE A 1 69 ? 44.252 11.278 70.171 1.00 24.43 69 ILE A N 1
ATOM 536 C CA . ILE A 1 69 ? 44.308 11.746 71.544 1.00 24.45 69 ILE A CA 1
ATOM 537 C C . ILE A 1 69 ? 42.855 11.713 72.013 1.00 23.74 69 ILE A C 1
ATOM 538 O O . ILE A 1 69 ? 42.078 12.624 71.719 1.00 22.51 69 ILE A O 1
ATOM 543 N N . ALA A 1 70 ? 42.483 10.640 72.704 1.00 21.94 70 ALA A N 1
ATOM 544 C CA . ALA A 1 70 ? 41.125 10.488 73.212 1.00 20.99 70 ALA A CA 1
ATOM 545 C C . ALA A 1 70 ? 41.088 11.008 74.641 1.00 21.14 70 ALA A C 1
ATOM 546 O O . ALA A 1 70 ? 41.415 10.291 75.592 1.00 21.30 70 ALA A O 1
ATOM 548 N N . CYS A 1 71 ? 40.689 12.265 74.781 1.00 21.24 71 CYS A N 1
ATOM 549 C CA . CYS A 1 71 ? 40.621 12.919 76.080 1.00 22.38 71 CYS A CA 1
ATOM 550 C C . CYS A 1 71 ? 39.628 12.321 77.058 1.00 21.69 71 CYS A C 1
ATOM 551 O O . CYS A 1 71 ? 38.487 12.029 76.707 1.00 20.70 71 CYS A O 1
ATOM 554 N N . TYR A 1 72 ? 40.082 12.152 78.295 1.00 21.89 72 TYR A N 1
ATOM 555 C CA . TYR A 1 72 ? 39.244 11.636 79.362 1.00 22.29 72 TYR A CA 1
ATOM 556 C C . TYR A 1 72 ? 38.698 12.893 80.038 1.00 22.33 72 TYR A C 1
ATOM 557 O O . TYR A 1 72 ? 39.060 13.210 81.170 1.00 23.62 72 TYR A O 1
ATOM 566 N N . SER A 1 73 ? 37.848 13.616 79.311 1.00 21.68 73 SER A N 1
ATOM 567 C CA . SER A 1 73 ? 37.239 14.853 79.792 1.00 22.22 73 SER A CA 1
ATOM 568 C C . SER A 1 73 ? 36.418 15.492 78.673 1.00 23.47 73 SER A C 1
ATOM 569 O O . SER A 1 73 ? 36.532 15.094 77.512 1.00 23.39 73 SER A O 1
ATOM 572 N N . VAL A 1 74 ? 35.583 16.467 79.027 1.00 23.58 74 VAL A N 1
ATOM 573 C CA . VAL A 1 74 ? 34.772 17.172 78.041 1.00 24.34 74 VAL A CA 1
ATOM 574 C C . VAL A 1 74 ? 35.578 18.366 77.529 1.00 25.46 74 VAL A C 1
ATOM 575 O O . VAL A 1 74 ? 35.562 18.677 76.338 1.00 25.37 74 VAL A O 1
ATOM 579 N N . GLY A 1 75 ? 36.295 19.022 78.437 1.00 24.81 75 GLY A N 1
ATOM 580 C CA . GLY A 1 75 ? 37.112 20.157 78.050 1.00 27.48 75 GLY A CA 1
ATOM 581 C C . GLY A 1 75 ? 38.402 19.684 77.405 1.00 28.37 75 GLY A C 1
ATOM 582 O O . GLY A 1 75 ? 38.863 18.574 77.681 1.00 27.91 75 GLY A O 1
ATOM 583 N N . VAL A 1 76 ? 38.987 20.517 76.547 1.00 28.55 76 VAL A N 1
ATOM 584 C CA . VAL A 1 76 ? 40.229 20.165 75.864 1.00 30.23 76 VAL A CA 1
ATOM 585 C C . VAL A 1 76 ? 41.226 21.326 75.791 1.00 32.42 76 VAL A C 1
ATOM 586 O O . VAL A 1 76 ? 42.080 21.363 74.902 1.00 32.84 76 VAL A O 1
ATOM 590 N N . ASP A 1 77 ? 41.126 22.262 76.730 1.00 33.13 77 ASP A N 1
ATOM 591 C CA . ASP A 1 77 ? 42.017 23.421 76.745 1.00 35.89 77 ASP A CA 1
ATOM 592 C C . ASP A 1 77 ? 43.469 23.060 77.041 1.00 34.79 77 ASP A C 1
ATOM 593 O O . ASP A 1 77 ? 44.368 23.879 76.856 1.00 35.02 77 ASP A O 1
ATOM 598 N N . HIS A 1 78 ? 43.695 21.834 77.500 1.00 32.15 78 HIS A N 1
ATOM 599 C CA . HIS A 1 78 ? 45.040 21.375 77.836 1.00 31.48 78 HIS A CA 1
ATOM 600 C C . HIS A 1 78 ? 45.731 20.700 76.657 1.00 31.48 78 HIS A C 1
ATOM 601 O O . HIS A 1 78 ? 46.848 20.193 76.785 1.00 29.96 78 HIS A O 1
ATOM 608 N N . VAL A 1 79 ? 45.060 20.698 75.511 1.00 31.41 79 VAL A N 1
ATOM 609 C CA . VAL A 1 79 ? 45.600 20.083 74.307 1.00 31.97 79 VAL A CA 1
ATOM 610 C C . VAL A 1 79 ? 45.711 21.094 73.169 1.00 31.74 79 VAL A C 1
ATOM 611 O O . VAL A 1 79 ? 44.728 21.740 72.805 1.00 32.17 79 VAL A O 1
ATOM 615 N N . ASP A 1 80 ? 46.912 21.238 72.618 1.00 32.34 80 ASP A N 1
ATOM 616 C CA . ASP A 1 80 ? 47.125 22.156 71.501 1.00 31.90 80 ASP A CA 1
ATOM 617 C C . ASP A 1 80 ? 46.443 21.506 70.301 1.00 31.15 80 ASP A C 1
ATOM 618 O O . ASP A 1 80 ? 47.038 20.677 69.617 1.00 31.47 80 ASP A O 1
ATOM 623 N N . LEU A 1 81 ? 45.192 21.880 70.058 1.00 30.92 81 LEU A N 1
ATOM 624 C CA . LEU A 1 81 ? 44.418 21.303 68.966 1.00 32.42 81 LEU A CA 1
ATOM 625 C C . LEU A 1 81 ? 45.014 21.547 67.583 1.00 33.67 81 LEU A C 1
ATOM 626 O O . LEU A 1 81 ? 45.044 20.642 66.748 1.00 32.41 81 LEU A O 1
ATOM 631 N N . GLU A 1 82 ? 45.486 22.764 67.340 1.00 34.65 82 GLU A N 1
ATOM 632 C CA . GLU A 1 82 ? 46.070 23.096 66.046 1.00 36.77 82 GLU A CA 1
ATOM 633 C C . GLU A 1 82 ? 47.363 22.325 65.807 1.00 36.79 82 GLU A C 1
ATOM 634 O O . GLU A 1 82 ? 47.670 21.949 64.675 1.00 36.86 82 GLU A O 1
ATOM 640 N N . ALA A 1 83 ? 48.117 22.081 66.873 1.00 36.01 83 ALA A N 1
ATOM 641 C CA . ALA A 1 83 ? 49.361 21.333 66.754 1.00 35.59 83 ALA A CA 1
ATOM 642 C C . ALA A 1 83 ? 49.036 19.910 66.316 1.00 34.94 83 ALA A C 1
ATOM 643 O O . ALA A 1 83 ? 49.734 19.327 65.488 1.00 35.10 83 ALA A O 1
ATOM 645 N N . ALA A 1 84 ? 47.966 19.356 66.875 1.00 34.26 84 ALA A N 1
ATOM 646 C CA . ALA A 1 84 ? 47.543 18.003 66.535 1.00 34.23 84 ALA A CA 1
ATOM 647 C C . ALA A 1 84 ? 47.040 17.960 65.095 1.00 34.39 84 ALA A C 1
ATOM 648 O O . ALA A 1 84 ? 47.371 17.049 64.336 1.00 34.07 84 ALA A O 1
ATOM 650 N N . ARG A 1 85 ? 46.237 18.951 64.727 1.00 35.45 85 ARG A N 1
ATOM 651 C CA . ARG A 1 85 ? 45.685 19.036 63.379 1.00 36.59 85 ARG A CA 1
ATOM 652 C C . ARG A 1 85 ? 46.819 19.040 62.357 1.00 36.14 85 ARG A C 1
ATOM 653 O O . ARG A 1 85 ? 46.808 18.272 61.394 1.00 35.07 85 ARG A O 1
ATOM 661 N N . GLU A 1 86 ? 47.795 19.913 62.588 1.00 35.69 86 GLU A N 1
ATOM 662 C CA . GLU A 1 86 ? 48.954 20.054 61.714 1.00 35.62 86 GLU A CA 1
ATOM 663 C C . GLU A 1 86 ? 49.771 18.770 61.621 1.00 34.82 86 GLU A C 1
ATOM 664 O O . GLU A 1 86 ? 50.613 18.626 60.736 1.00 35.45 86 GLU A O 1
ATOM 670 N N . ARG A 1 87 ? 49.517 17.837 62.532 1.00 33.35 87 ARG A N 1
ATOM 671 C CA . ARG A 1 87 ? 50.242 16.572 62.539 1.00 32.80 87 ARG A CA 1
ATOM 672 C C . ARG A 1 87 ? 49.353 15.390 62.181 1.00 31.22 87 ARG A C 1
ATOM 673 O O . ARG A 1 87 ? 49.765 14.237 62.295 1.00 32.58 87 ARG A O 1
ATOM 681 N N . GLY A 1 88 ? 48.131 15.682 61.750 1.00 30.96 88 GLY A N 1
ATOM 682 C CA . GLY A 1 88 ? 47.210 14.626 61.369 1.00 30.65 88 GLY A CA 1
ATOM 683 C C . GLY A 1 88 ? 46.786 13.725 62.514 1.00 30.12 88 GLY A C 1
ATOM 684 O O . GLY A 1 88 ? 46.498 12.548 62.311 1.00 31.28 88 GLY A O 1
ATOM 685 N N . ILE A 1 89 ? 46.748 14.273 63.722 1.00 29.68 89 ILE A N 1
ATOM 686 C CA . ILE A 1 89 ? 46.341 13.503 64.890 1.00 27.81 89 ILE A CA 1
ATOM 687 C C . ILE A 1 89 ? 44.891 13.838 65.210 1.00 27.69 89 ILE A C 1
ATOM 688 O O . ILE A 1 89 ? 44.508 15.010 65.218 1.00 27.99 89 ILE A O 1
ATOM 693 N N . ARG A 1 90 ? 44.077 12.818 65.461 1.00 27.16 90 ARG A N 1
ATOM 694 C CA . ARG A 1 90 ? 42.676 13.059 65.790 1.00 27.96 90 ARG A CA 1
ATOM 695 C C . ARG A 1 90 ? 42.553 13.363 67.278 1.00 27.73 90 ARG A C 1
ATOM 696 O O . ARG A 1 90 ? 43.318 12.846 68.089 1.00 28.41 90 ARG A O 1
ATOM 704 N N . VAL A 1 91 ? 41.597 14.214 67.633 1.00 26.76 91 VAL A N 1
ATOM 705 C CA . VAL A 1 91 ? 41.381 14.556 69.032 1.00 26.66 91 VAL A CA 1
ATOM 706 C C . VAL A 1 91 ? 39.902 14.420 69.348 1.00 26.06 91 VAL A C 1
ATOM 707 O O . VAL A 1 91 ? 39.051 14.967 68.640 1.00 26.25 91 VAL A O 1
ATOM 711 N N . THR A 1 92 ? 39.600 13.673 70.405 1.00 24.58 92 THR A N 1
ATOM 712 C CA . THR A 1 92 ? 38.220 13.458 70.822 1.00 24.19 92 THR A CA 1
ATOM 713 C C . THR A 1 92 ? 38.057 13.762 72.305 1.00 24.57 92 THR A C 1
ATOM 714 O O . THR A 1 92 ? 39.042 13.929 73.025 1.00 23.95 92 THR A O 1
ATOM 718 N N . HIS A 1 93 ? 36.807 13.835 72.752 1.00 23.93 93 HIS A N 1
ATOM 719 C CA . HIS A 1 93 ? 36.517 14.097 74.154 1.00 24.15 93 HIS A CA 1
ATOM 720 C C . HIS A 1 93 ? 35.287 13.304 74.584 1.00 24.08 93 HIS A C 1
ATOM 721 O O . HIS A 1 93 ? 34.786 12.475 73.828 1.00 25.17 93 HIS A O 1
ATOM 728 N N . THR A 1 94 ? 34.796 13.559 75.791 1.00 24.54 94 THR A N 1
ATOM 729 C CA . THR A 1 94 ? 33.639 12.830 76.305 1.00 24.02 94 THR A CA 1
ATOM 730 C C . THR A 1 94 ? 32.467 13.746 76.673 1.00 24.48 94 THR A C 1
ATOM 731 O O . THR A 1 94 ? 32.140 13.902 77.848 1.00 25.13 94 THR A O 1
ATOM 735 N N . PRO A 1 95 ? 31.813 14.352 75.668 1.00 24.62 95 PRO A N 1
ATOM 736 C CA . PRO A 1 95 ? 30.678 15.252 75.901 1.00 25.24 95 PRO A CA 1
ATOM 737 C C . PRO A 1 95 ? 29.401 14.543 76.351 1.00 26.59 95 PRO A C 1
ATOM 738 O O . PRO A 1 95 ? 29.158 13.391 75.981 1.00 25.97 95 PRO A O 1
ATOM 742 N N . GLY A 1 96 ? 28.600 15.245 77.154 1.00 26.83 96 GLY A N 1
ATOM 743 C CA . GLY A 1 96 ? 27.342 14.708 77.646 1.00 27.23 96 GLY A CA 1
ATOM 744 C C . GLY A 1 96 ? 27.395 13.876 78.919 1.00 26.47 96 GLY A C 1
ATOM 745 O O . GLY A 1 96 ? 26.579 14.050 79.826 1.00 28.35 96 GLY A O 1
ATOM 746 N N . VAL A 1 97 ? 28.366 12.976 78.982 1.00 24.42 97 VAL A N 1
ATOM 747 C CA . VAL A 1 97 ? 28.555 12.054 80.098 1.00 22.02 97 VAL A CA 1
ATOM 748 C C . VAL A 1 97 ? 28.567 12.575 81.540 1.00 21.39 97 VAL A C 1
ATOM 749 O O . VAL A 1 97 ? 28.016 11.928 82.435 1.00 21.24 97 VAL A O 1
ATOM 753 N N . LEU A 1 98 ? 29.182 13.727 81.783 1.00 18.56 98 LEU A N 1
ATOM 754 C CA . LEU A 1 98 ? 29.262 14.240 83.151 1.00 19.64 98 LEU A CA 1
ATOM 755 C C . LEU A 1 98 ? 28.274 15.344 83.518 1.00 19.33 98 LEU A C 1
ATOM 756 O O . LEU A 1 98 ? 28.410 15.974 84.569 1.00 17.54 98 LEU A O 1
ATOM 761 N N . THR A 1 99 ? 27.273 15.564 82.671 1.00 18.53 99 THR A N 1
ATOM 762 C CA . THR A 1 99 ? 26.286 16.616 82.907 1.00 18.51 99 THR A CA 1
ATOM 763 C C . THR A 1 99 ? 25.493 16.459 84.205 1.00 19.43 99 THR A C 1
ATOM 764 O O . THR A 1 99 ? 25.534 17.333 85.075 1.00 18.72 99 THR A O 1
ATOM 768 N N . GLU A 1 100 ? 24.773 15.347 84.327 1.00 18.46 100 GLU A N 1
ATOM 769 C CA . GLU A 1 100 ? 23.957 15.069 85.504 1.00 18.42 100 GLU A CA 1
ATOM 770 C C . GLU A 1 100 ? 24.748 15.049 86.803 1.00 16.10 100 GLU A C 1
ATOM 771 O O . GLU A 1 100 ? 24.287 15.557 87.829 1.00 15.31 100 GLU A O 1
ATOM 777 N N . ALA A 1 101 ? 25.932 14.449 86.758 1.00 15.32 101 ALA A N 1
ATOM 778 C CA . ALA A 1 101 ? 26.790 14.349 87.936 1.00 16.82 101 ALA A CA 1
ATOM 779 C C . ALA A 1 101 ? 27.227 15.731 88.421 1.00 17.18 101 ALA A C 1
ATOM 780 O O . ALA A 1 101 ? 27.211 16.019 89.619 1.00 16.12 101 ALA A O 1
ATOM 782 N N . THR A 1 102 ? 27.622 16.581 87.481 1.00 15.57 102 THR A N 1
ATOM 783 C CA . THR A 1 102 ? 28.063 17.931 87.813 1.00 16.31 102 THR A CA 1
ATOM 784 C C . THR A 1 102 ? 26.894 18.744 88.350 1.00 17.92 102 THR A C 1
ATOM 785 O O . THR A 1 102 ? 27.056 19.552 89.269 1.00 18.66 102 THR A O 1
ATOM 789 N N . ALA A 1 103 ? 25.716 18.531 87.768 1.00 17.34 103 ALA A N 1
ATOM 790 C CA . ALA A 1 103 ? 24.515 19.237 88.195 1.00 17.11 103 ALA A CA 1
ATOM 791 C C . ALA A 1 103 ? 24.169 18.799 89.606 1.00 17.43 103 ALA A C 1
ATOM 792 O O . ALA A 1 103 ? 23.739 19.608 90.430 1.00 15.99 103 ALA A O 1
ATOM 794 N N . ASP A 1 104 ? 24.354 17.509 89.879 1.00 17.90 104 ASP A N 1
ATOM 795 C CA . ASP A 1 104 ? 24.000 16.966 91.182 1.00 18.44 104 ASP A CA 1
ATOM 796 C C . ASP A 1 104 ? 24.812 17.633 92.292 1.00 14.91 104 ASP A C 1
ATOM 797 O O . ASP A 1 104 ? 24.304 18.009 93.340 1.00 14.57 104 ASP A O 1
ATOM 802 N N . LEU A 1 105 ? 26.132 17.738 92.041 1.00 15.26 105 LEU A N 1
ATOM 803 C CA . LEU A 1 105 ? 27.007 18.313 93.051 1.00 17.10 105 LEU A CA 1
ATOM 804 C C . LEU A 1 105 ? 26.808 19.820 93.184 1.00 16.38 105 LEU A C 1
ATOM 805 O O . LEU A 1 105 ? 27.016 20.414 94.236 1.00 17.16 105 LEU A O 1
ATOM 810 N N . THR A 1 106 ? 26.442 20.456 92.053 1.00 15.82 106 THR A N 1
ATOM 811 C CA . THR A 1 106 ? 26.087 21.865 92.141 1.00 16.42 106 THR A CA 1
ATOM 812 C C . THR A 1 106 ? 24.969 22.049 93.161 1.00 15.38 106 THR A C 1
ATOM 813 O O . THR A 1 106 ? 25.038 22.888 94.050 1.00 16.37 106 THR A O 1
ATOM 817 N N . LEU A 1 107 ? 23.937 21.226 93.027 1.00 14.03 107 LEU A N 1
ATOM 818 C CA . LEU A 1 107 ? 22.820 21.269 93.959 1.00 14.03 107 LEU A CA 1
ATOM 819 C C . LEU A 1 107 ? 23.263 20.892 95.369 1.00 13.86 107 LEU A C 1
ATOM 820 O O . LEU A 1 107 ? 22.810 21.485 96.340 1.00 12.33 107 LEU A O 1
ATOM 825 N N . ALA A 1 108 ? 24.154 19.912 95.479 1.00 14.13 108 ALA A N 1
ATOM 826 C CA . ALA A 1 108 ? 24.639 19.478 96.785 1.00 12.98 108 ALA A CA 1
ATOM 827 C C . ALA A 1 108 ? 25.323 20.645 97.506 1.00 13.63 108 ALA A C 1
ATOM 828 O O . ALA A 1 108 ? 25.176 20.806 98.717 1.00 12.88 108 ALA A O 1
ATOM 830 N N . LEU A 1 109 ? 26.068 21.453 96.754 1.00 13.86 109 LEU A N 1
ATOM 831 C CA . LEU A 1 109 ? 26.771 22.605 97.315 1.00 14.47 109 LEU A CA 1
ATOM 832 C C . LEU A 1 109 ? 25.795 23.711 97.709 1.00 14.50 109 LEU A C 1
ATOM 833 O O . LEU A 1 109 ? 25.972 24.372 98.734 1.00 14.14 109 LEU A O 1
ATOM 838 N N . LEU A 1 110 ? 24.764 23.917 96.897 1.00 15.95 110 LEU A N 1
ATOM 839 C CA . LEU A 1 110 ? 23.767 24.935 97.214 1.00 15.37 110 LEU A CA 1
ATOM 840 C C . LEU A 1 110 ? 23.125 24.584 98.557 1.00 15.96 110 LEU A C 1
ATOM 841 O O . LEU A 1 110 ? 23.015 25.428 99.446 1.00 13.97 110 LEU A O 1
ATOM 846 N N . LEU A 1 111 ? 22.713 23.327 98.700 1.00 14.47 111 LEU A N 1
ATOM 847 C CA . LEU A 1 111 ? 22.082 22.862 99.930 1.00 13.96 111 LEU A CA 1
ATOM 848 C C . LEU A 1 111 ? 23.074 22.840 101.084 1.00 13.74 111 LEU A C 1
ATOM 849 O O . LEU A 1 111 ? 22.714 23.146 102.221 1.00 15.60 111 LEU A O 1
ATOM 854 N N . ALA A 1 112 ? 24.323 22.488 100.792 1.00 12.61 112 ALA A N 1
ATOM 855 C CA . ALA A 1 112 ? 25.350 22.443 101.824 1.00 13.79 112 ALA A CA 1
ATOM 856 C C . ALA A 1 112 ? 25.527 23.820 102.462 1.00 13.69 112 ALA A C 1
ATOM 857 O O . ALA A 1 112 ? 25.648 23.936 103.676 1.00 14.66 112 ALA A O 1
ATOM 859 N N . VAL A 1 113 ? 25.549 24.855 101.627 1.00 13.07 113 VAL A N 1
ATOM 860 C CA . VAL A 1 113 ? 25.717 26.231 102.082 1.00 12.62 113 VAL A CA 1
ATOM 861 C C . VAL A 1 113 ? 24.428 26.800 102.671 1.00 13.70 113 VAL A C 1
ATOM 862 O O . VAL A 1 113 ? 24.416 27.291 103.798 1.00 13.42 113 VAL A O 1
ATOM 866 N N . ALA A 1 114 ? 23.344 26.718 101.905 1.00 11.90 114 ALA A N 1
ATOM 867 C CA . ALA A 1 114 ? 22.060 27.269 102.314 1.00 13.85 114 ALA A CA 1
ATOM 868 C C . ALA A 1 114 ? 21.610 26.734 103.679 1.00 14.23 114 ALA A C 1
ATOM 869 O O . ALA A 1 114 ? 21.090 27.454 104.522 1.00 14.37 114 ALA A O 1
ATOM 871 N N . ARG A 1 115 ? 21.795 25.414 103.874 1.00 12.88 115 ARG A N 1
ATOM 872 C CA . ARG A 1 115 ? 21.293 24.815 105.112 1.00 13.52 115 ARG A CA 1
ATOM 873 C C . ARG A 1 115 ? 22.423 24.395 106.064 1.00 13.24 115 ARG A C 1
ATOM 874 O O . ARG A 1 115 ? 22.230 23.632 107.002 1.00 14.12 115 ARG A O 1
ATOM 882 N N . ARG A 1 116 ? 23.635 24.912 105.782 1.00 12.15 116 ARG A N 1
ATOM 883 C CA . ARG A 1 116 ? 24.753 24.723 106.708 1.00 14.10 116 ARG A CA 1
ATOM 884 C C . ARG A 1 116 ? 24.948 23.258 107.097 1.00 14.54 116 ARG A C 1
ATOM 885 O O . ARG A 1 116 ? 25.145 22.915 108.255 1.00 14.14 116 ARG A O 1
ATOM 893 N N . VAL A 1 117 ? 24.942 22.377 106.102 1.00 15.13 117 VAL A N 1
ATOM 894 C CA . VAL A 1 117 ? 25.141 20.956 106.335 1.00 15.43 117 VAL A CA 1
ATOM 895 C C . VAL A 1 117 ? 26.571 20.607 106.769 1.00 16.10 117 VAL A C 1
ATOM 896 O O . VAL A 1 117 ? 26.767 19.880 107.741 1.00 16.81 117 VAL A O 1
ATOM 900 N N . VAL A 1 118 ? 27.570 21.113 106.057 1.00 15.71 118 VAL A N 1
ATOM 901 C CA . VAL A 1 118 ? 28.952 20.819 106.424 1.00 15.60 118 VAL A CA 1
ATOM 902 C C . VAL A 1 118 ? 29.219 21.373 107.818 1.00 16.51 118 VAL A C 1
ATOM 903 O O . VAL A 1 118 ? 29.796 20.696 108.672 1.00 13.96 118 VAL A O 1
ATOM 907 N N . GLU A 1 119 ? 28.775 22.605 108.046 1.00 15.65 119 GLU A N 1
ATOM 908 C CA . GLU A 1 119 ? 28.937 23.260 109.338 1.00 15.74 119 GLU A CA 1
ATOM 909 C C . GLU A 1 119 ? 28.245 22.441 110.430 1.00 14.75 119 GLU A C 1
ATOM 910 O O . GLU A 1 119 ? 28.805 22.214 111.501 1.00 14.37 119 GLU A O 1
ATOM 916 N N . GLY A 1 120 ? 27.021 22.007 110.150 1.00 14.06 120 GLY A N 1
ATOM 917 C CA . GLY A 1 120 ? 26.269 21.215 111.111 1.00 12.94 120 GLY A CA 1
ATOM 918 C C . GLY A 1 120 ? 26.935 19.891 111.447 1.00 13.84 120 GLY A C 1
ATOM 919 O O . GLY A 1 120 ? 26.918 19.453 112.604 1.00 10.97 120 GLY A O 1
ATOM 920 N N . ALA A 1 121 ? 27.518 19.248 110.435 1.00 13.32 121 ALA A N 1
ATOM 921 C CA . ALA A 1 121 ? 28.199 17.973 110.634 1.00 14.74 121 ALA A CA 1
ATOM 922 C C . ALA A 1 121 ? 29.392 18.160 111.567 1.00 15.03 121 ALA A C 1
ATOM 923 O O . ALA A 1 121 ? 29.667 17.309 112.411 1.00 13.87 121 ALA A O 1
ATOM 925 N N . ALA A 1 122 ? 30.092 19.280 111.420 1.00 13.92 122 ALA A N 1
ATOM 926 C CA . ALA A 1 122 ? 31.245 19.566 112.267 1.00 13.86 122 ALA A CA 1
ATOM 927 C C . ALA A 1 122 ? 30.776 19.823 113.697 1.00 13.89 122 ALA A C 1
ATOM 928 O O . ALA A 1 122 ? 31.400 19.376 114.661 1.00 13.51 122 ALA A O 1
ATOM 930 N N . TYR A 1 123 ? 29.663 20.543 113.813 1.00 12.46 123 TYR A N 1
ATOM 931 C CA . TYR A 1 123 ? 29.064 20.891 115.101 1.00 13.74 123 TYR A CA 1
ATOM 932 C C . TYR A 1 123 ? 28.787 19.631 115.924 1.00 15.09 123 TYR A C 1
ATOM 933 O O . TYR A 1 123 ? 29.071 19.582 117.122 1.00 15.42 123 TYR A O 1
ATOM 942 N N . ALA A 1 124 ? 28.236 18.611 115.275 1.00 13.91 124 ALA A N 1
ATOM 943 C CA . ALA A 1 124 ? 27.933 17.355 115.949 1.00 14.16 124 ALA A CA 1
ATOM 944 C C . ALA A 1 124 ? 29.219 16.580 116.230 1.00 15.34 124 ALA A C 1
ATOM 945 O O . ALA A 1 124 ? 29.436 16.095 117.337 1.00 15.13 124 ALA A O 1
ATOM 947 N N . ARG A 1 125 ? 30.066 16.477 115.213 1.00 16.11 125 ARG A N 1
ATOM 948 C CA . ARG A 1 125 ? 31.329 15.753 115.314 1.00 19.84 125 ARG A CA 1
ATOM 949 C C . ARG A 1 125 ? 32.240 16.267 116.428 1.00 19.41 125 ARG A C 1
ATOM 950 O O . ARG A 1 125 ? 32.879 15.474 117.121 1.00 19.69 125 ARG A O 1
ATOM 958 N N . ASP A 1 126 ? 32.296 17.585 116.604 1.00 19.46 126 ASP A N 1
ATOM 959 C CA . ASP A 1 126 ? 33.158 18.183 117.624 1.00 21.50 126 ASP A CA 1
ATOM 960 C C . ASP A 1 126 ? 32.578 18.189 119.035 1.00 20.99 126 ASP A C 1
ATOM 961 O O . ASP A 1 126 ? 33.184 18.739 119.954 1.00 21.46 126 ASP A O 1
ATOM 966 N N . GLY A 1 127 ? 31.403 17.592 119.204 1.00 20.64 127 GLY A N 1
ATOM 967 C CA . GLY A 1 127 ? 30.783 17.532 120.519 1.00 18.62 127 GLY A CA 1
ATOM 968 C C . GLY A 1 127 ? 30.039 18.768 120.998 1.00 19.44 127 GLY A C 1
ATOM 969 O O . GLY A 1 127 ? 29.739 18.888 122.188 1.00 18.85 127 GLY A O 1
ATOM 970 N N . LEU A 1 128 ? 29.727 19.689 120.091 1.00 17.36 128 LEU A N 1
ATOM 971 C CA . LEU A 1 128 ? 29.008 20.901 120.478 1.00 16.23 128 LEU A CA 1
ATOM 972 C C . LEU A 1 128 ? 27.492 20.700 120.530 1.00 16.23 128 LEU A C 1
ATOM 973 O O . LEU A 1 128 ? 26.764 21.530 121.075 1.00 15.34 128 LEU A O 1
ATOM 978 N N . TRP A 1 129 ? 27.025 19.595 119.959 1.00 14.60 129 TRP A N 1
ATOM 979 C CA . TRP A 1 129 ? 25.600 19.271 119.924 1.00 13.81 129 TRP A CA 1
ATOM 980 C C . TRP A 1 129 ? 25.121 18.796 121.300 1.00 15.54 129 TRP A C 1
ATOM 981 O O . TRP A 1 129 ? 25.473 17.703 121.745 1.00 13.73 129 TRP A O 1
ATOM 992 N N . LYS A 1 130 ? 24.309 19.623 121.958 1.00 14.09 130 LYS A N 1
ATOM 993 C CA . LYS A 1 130 ? 23.800 19.317 123.296 1.00 15.62 130 LYS A CA 1
ATOM 994 C C . LYS A 1 130 ? 22.294 19.091 123.328 1.00 16.21 130 LYS A C 1
ATOM 995 O O . LYS A 1 130 ? 21.790 18.367 124.186 1.00 16.80 130 LYS A O 1
ATOM 1001 N N . ALA A 1 131 ? 21.581 19.729 122.405 1.00 15.95 131 ALA A N 1
ATOM 1002 C CA . ALA A 1 131 ? 20.133 19.598 122.336 1.00 17.57 131 ALA A CA 1
ATOM 1003 C C . ALA A 1 131 ? 19.565 20.276 121.093 1.00 17.67 131 ALA A C 1
ATOM 1004 O O . ALA A 1 131 ? 20.252 21.037 120.418 1.00 18.37 131 ALA A O 1
ATOM 1006 N N . TRP A 1 132 ? 18.302 19.984 120.805 1.00 16.15 132 TRP A N 1
ATOM 1007 C CA . TRP A 1 132 ? 17.596 20.585 119.685 1.00 15.40 132 TRP A CA 1
ATOM 1008 C C . TRP A 1 132 ? 17.212 21.981 120.176 1.00 15.81 132 TRP A C 1
ATOM 1009 O O . TRP A 1 132 ? 16.916 22.155 121.354 1.00 15.70 132 TRP A O 1
ATOM 1020 N N . HIS A 1 133 ? 17.239 22.977 119.295 1.00 15.41 133 HIS A N 1
ATOM 1021 C CA . HIS A 1 133 ? 16.815 24.306 119.691 1.00 14.84 133 HIS A CA 1
ATOM 1022 C C . HIS A 1 133 ? 16.258 25.063 118.494 1.00 13.66 133 HIS A C 1
ATOM 1023 O O . HIS A 1 133 ? 16.752 24.963 117.379 1.00 13.33 133 HIS A O 1
ATOM 1030 N N . PRO A 1 134 ? 15.167 25.815 118.712 1.00 12.00 134 PRO A N 1
ATOM 1031 C CA . PRO A 1 134 ? 14.490 26.562 117.644 1.00 12.46 134 PRO A CA 1
ATOM 1032 C C . PRO A 1 134 ? 15.373 27.499 116.819 1.00 13.35 134 PRO A C 1
ATOM 1033 O O . PRO A 1 134 ? 15.060 27.799 115.662 1.00 14.52 134 PRO A O 1
ATOM 1037 N N . GLU A 1 135 ? 16.475 27.959 117.399 1.00 14.16 135 GLU A N 1
ATOM 1038 C CA . GLU A 1 135 ? 17.356 28.879 116.689 1.00 14.81 135 GLU A CA 1
ATOM 1039 C C . GLU A 1 135 ? 18.722 28.293 116.322 1.00 16.58 135 GLU A C 1
ATOM 1040 O O . GLU A 1 135 ? 19.640 29.025 115.949 1.00 15.33 135 GLU A O 1
ATOM 1046 N N . LEU A 1 136 ? 18.850 26.973 116.406 1.00 15.14 136 LEU A N 1
ATOM 1047 C CA . LEU A 1 136 ? 20.110 26.310 116.083 1.00 15.67 136 LEU A CA 1
ATOM 1048 C C . LEU A 1 136 ? 20.333 26.074 114.591 1.00 15.12 136 LEU A C 1
ATOM 1049 O O . LEU A 1 136 ? 19.509 25.447 113.921 1.00 13.73 136 LEU A O 1
ATOM 1054 N N . LEU A 1 137 ? 21.461 26.574 114.091 1.00 12.82 137 LEU A N 1
ATOM 1055 C CA . LEU A 1 137 ? 21.859 26.407 112.699 1.00 14.90 137 LEU A CA 1
ATOM 1056 C C . LEU A 1 137 ? 20.797 26.774 111.661 1.00 14.35 137 LEU A C 1
ATOM 1057 O O . LEU A 1 137 ? 20.573 26.039 110.700 1.00 14.65 137 LEU A O 1
ATOM 1062 N N . LEU A 1 138 ? 20.155 27.920 111.851 1.00 14.69 138 LEU A N 1
ATOM 1063 C CA . LEU A 1 138 ? 19.127 28.370 110.920 1.00 14.85 138 LEU A CA 1
ATOM 1064 C C . LEU A 1 138 ? 19.746 28.708 109.572 1.00 13.66 138 LEU A C 1
ATOM 1065 O O . LEU A 1 138 ? 20.754 29.411 109.496 1.00 14.57 138 LEU A O 1
ATOM 1070 N N . GLY A 1 139 ? 19.144 28.194 108.506 1.00 13.84 139 GLY A N 1
ATOM 1071 C CA . GLY A 1 139 ? 19.656 28.465 107.176 1.00 15.76 139 GLY A CA 1
ATOM 1072 C C . GLY A 1 139 ? 18.636 29.198 106.329 1.00 17.22 139 GLY A C 1
ATOM 1073 O O . GLY A 1 139 ? 17.730 29.848 106.853 1.00 15.90 139 GLY A O 1
ATOM 1074 N N . LEU A 1 140 ? 18.776 29.088 105.014 1.00 18.59 140 LEU A N 1
ATOM 1075 C CA . LEU A 1 140 ? 17.855 29.747 104.100 1.00 21.16 140 LEU A CA 1
ATOM 1076 C C . LEU A 1 140 ? 16.870 28.778 103.469 1.00 22.88 140 LEU A C 1
ATOM 1077 O O . LEU A 1 140 ? 17.276 27.778 102.876 1.00 22.25 140 LEU A O 1
ATOM 1082 N N . ASP A 1 141 ? 15.578 29.068 103.603 1.00 22.80 141 ASP A N 1
ATOM 1083 C CA . ASP A 1 141 ? 14.554 28.247 102.970 1.00 23.71 141 ASP A CA 1
ATOM 1084 C C . ASP A 1 141 ? 14.684 28.619 101.494 1.00 24.58 141 ASP A C 1
ATOM 1085 O O . ASP A 1 141 ? 14.767 29.801 101.160 1.00 24.06 141 ASP A O 1
ATOM 1090 N N . LEU A 1 142 ? 14.701 27.625 100.613 1.00 24.54 142 LEU A N 1
ATOM 1091 C CA . LEU A 1 142 ? 14.861 27.878 99.183 1.00 23.89 142 LEU A CA 1
ATOM 1092 C C . LEU A 1 142 ? 13.592 28.256 98.430 1.00 23.26 142 LEU A C 1
ATOM 1093 O O . LEU A 1 142 ? 13.656 28.882 97.376 1.00 21.09 142 LEU A O 1
ATOM 1098 N N . GLN A 1 143 ? 12.442 27.874 98.969 1.00 23.69 143 GLN A N 1
ATOM 1099 C CA . GLN A 1 143 ? 11.164 28.150 98.325 1.00 23.54 143 GLN A CA 1
ATOM 1100 C C . GLN A 1 143 ? 10.934 29.628 98.009 1.00 23.52 143 GLN A C 1
ATOM 1101 O O . GLN A 1 143 ? 10.964 30.480 98.896 1.00 23.79 143 GLN A O 1
ATOM 1107 N N . GLY A 1 144 ? 10.714 29.921 96.732 1.00 21.85 144 GLY A N 1
ATOM 1108 C CA . GLY A 1 144 ? 10.472 31.288 96.315 1.00 22.82 144 GLY A CA 1
ATOM 1109 C C . GLY A 1 144 ? 11.720 32.076 95.963 1.00 23.33 144 GLY A C 1
ATOM 1110 O O . GLY A 1 144 ? 11.620 33.140 95.356 1.00 24.49 144 GLY A O 1
ATOM 1111 N N . LEU A 1 145 ? 12.894 31.576 96.344 1.00 20.05 145 LEU A N 1
ATOM 1112 C CA . LEU A 1 145 ? 14.135 32.276 96.032 1.00 19.35 145 LEU A CA 1
ATOM 1113 C C . LEU A 1 145 ? 14.473 32.142 94.557 1.00 18.93 145 LEU A C 1
ATOM 1114 O O . LEU A 1 145 ? 14.042 31.199 93.887 1.00 17.54 145 LEU A O 1
ATOM 1119 N N . THR A 1 146 ? 15.255 33.091 94.057 1.00 16.43 146 THR A N 1
ATOM 1120 C CA . THR A 1 146 ? 15.644 33.088 92.657 1.00 16.62 146 THR A CA 1
ATOM 1121 C C . THR A 1 146 ? 17.063 32.606 92.397 1.00 16.39 146 THR A C 1
ATOM 1122 O O . THR A 1 146 ? 18.033 33.132 92.953 1.00 14.32 146 THR A O 1
ATOM 1126 N N . LEU A 1 147 ? 17.173 31.595 91.544 1.00 15.18 147 LEU A N 1
ATOM 1127 C CA . LEU A 1 147 ? 18.469 31.061 91.161 1.00 15.06 147 LEU A CA 1
ATOM 1128 C C . LEU A 1 147 ? 18.827 31.690 89.822 1.00 14.94 147 LEU A C 1
ATOM 1129 O O . LEU A 1 147 ? 18.057 31.611 88.862 1.00 16.45 147 LEU A O 1
ATOM 1134 N N . GLY A 1 148 ? 19.985 32.334 89.774 1.00 13.69 148 GLY A N 1
ATOM 1135 C CA . GLY A 1 148 ? 20.438 32.958 88.551 1.00 15.92 148 GLY A CA 1
ATOM 1136 C C . GLY A 1 148 ? 21.621 32.183 88.016 1.00 15.92 148 GLY A C 1
ATOM 1137 O O . GLY A 1 148 ? 22.648 32.071 88.678 1.00 14.49 148 GLY A O 1
ATOM 1138 N N . LEU A 1 149 ? 21.470 31.638 86.819 1.00 16.57 149 LEU A N 1
ATOM 1139 C CA . LEU A 1 149 ? 22.527 30.864 86.191 1.00 18.41 149 LEU A CA 1
ATOM 1140 C C . LEU A 1 149 ? 23.273 31.709 85.165 1.00 18.75 149 LEU A C 1
ATOM 1141 O O . LEU A 1 149 ? 22.650 32.375 84.343 1.00 18.72 149 LEU A O 1
ATOM 1146 N N . VAL A 1 150 ? 24.602 31.689 85.230 1.00 18.48 150 VAL A N 1
ATOM 1147 C CA . VAL A 1 150 ? 25.432 32.425 84.283 1.00 21.84 150 VAL A CA 1
ATOM 1148 C C . VAL A 1 150 ? 25.984 31.360 83.348 1.00 23.57 150 VAL A C 1
ATOM 1149 O O . VAL A 1 150 ? 26.960 30.678 83.669 1.00 23.45 150 VAL A O 1
ATOM 1153 N N . GLY A 1 151 ? 25.338 31.222 82.193 1.00 24.97 151 GLY A N 1
ATOM 1154 C CA . GLY A 1 151 ? 25.721 30.212 81.224 1.00 25.69 151 GLY A CA 1
ATOM 1155 C C . GLY A 1 151 ? 24.619 29.171 81.292 1.00 26.71 151 GLY A C 1
ATOM 1156 O O . GLY A 1 151 ? 24.314 28.674 82.377 1.00 26.94 151 GLY A O 1
ATOM 1157 N N . MET A 1 152 ? 24.003 28.849 80.158 1.00 25.58 152 MET A N 1
ATOM 1158 C CA . MET A 1 152 ? 22.915 27.875 80.148 1.00 25.72 152 MET A CA 1
ATOM 1159 C C . MET A 1 152 ? 23.095 26.691 79.219 1.00 24.34 152 MET A C 1
ATOM 1160 O O . MET A 1 152 ? 22.200 26.375 78.436 1.00 24.81 152 MET A O 1
ATOM 1165 N N . GLY A 1 153 ? 24.249 26.039 79.305 1.00 23.75 153 GLY A N 1
ATOM 1166 C CA . GLY A 1 153 ? 24.492 24.870 78.482 1.00 21.98 153 GLY A CA 1
ATOM 1167 C C . GLY A 1 153 ? 23.728 23.712 79.097 1.00 21.62 153 GLY A C 1
ATOM 1168 O O . GLY A 1 153 ? 22.769 23.933 79.837 1.00 22.03 153 GLY A O 1
ATOM 1169 N N . ARG A 1 154 ? 24.150 22.482 78.820 1.00 21.76 154 ARG A N 1
ATOM 1170 C CA . ARG A 1 154 ? 23.465 21.311 79.365 1.00 23.18 154 ARG A CA 1
ATOM 1171 C C . ARG A 1 154 ? 23.496 21.254 80.894 1.00 22.12 154 ARG A C 1
ATOM 1172 O O . ARG A 1 154 ? 22.487 20.950 81.530 1.00 21.25 154 ARG A O 1
ATOM 1180 N N . ILE A 1 155 ? 24.649 21.544 81.488 1.00 21.77 155 ILE A N 1
ATOM 1181 C CA . ILE A 1 155 ? 24.752 21.514 82.943 1.00 20.11 155 ILE A CA 1
ATOM 1182 C C . ILE A 1 155 ? 23.836 22.565 83.561 1.00 18.64 155 ILE A C 1
ATOM 1183 O O . ILE A 1 155 ? 23.070 22.268 84.475 1.00 20.52 155 ILE A O 1
ATOM 1188 N N . GLY A 1 156 ? 23.902 23.792 83.051 1.00 19.12 156 GLY A N 1
ATOM 1189 C CA . GLY A 1 156 ? 23.054 24.850 83.574 1.00 16.15 156 GLY A CA 1
ATOM 1190 C C . GLY A 1 156 ? 21.582 24.486 83.499 1.00 17.33 156 GLY A C 1
ATOM 1191 O O . GLY A 1 156 ? 20.812 24.772 84.413 1.00 15.96 156 GLY A O 1
ATOM 1192 N N . GLN A 1 157 ? 21.184 23.852 82.402 1.00 16.93 157 GLN A N 1
ATOM 1193 C CA . GLN A 1 157 ? 19.796 23.452 82.231 1.00 17.43 157 GLN A CA 1
ATOM 1194 C C . GLN A 1 157 ? 19.427 22.329 83.194 1.00 17.16 157 GLN A C 1
ATOM 1195 O O . GLN A 1 157 ? 18.304 22.276 83.688 1.00 15.69 157 GLN A O 1
ATOM 1201 N N . ALA A 1 158 ? 20.373 21.428 83.450 1.00 16.15 158 ALA A N 1
ATOM 1202 C CA . ALA A 1 158 ? 20.130 20.325 84.374 1.00 17.04 158 ALA A CA 1
ATOM 1203 C C . ALA A 1 158 ? 19.992 20.896 85.783 1.00 17.36 158 ALA A C 1
ATOM 1204 O O . ALA A 1 158 ? 19.187 20.421 86.575 1.00 18.52 158 ALA A O 1
ATOM 1206 N N . VAL A 1 159 ? 20.779 21.924 86.091 1.00 16.37 159 VAL A N 1
ATOM 1207 C CA . VAL A 1 159 ? 20.708 22.536 87.414 1.00 15.39 159 VAL A CA 1
ATOM 1208 C C . VAL A 1 159 ? 19.353 23.220 87.597 1.00 15.37 159 VAL A C 1
ATOM 1209 O O . VAL A 1 159 ? 18.706 23.076 88.639 1.00 13.97 159 VAL A O 1
ATOM 1213 N N . ALA A 1 160 ? 18.918 23.946 86.573 1.00 16.10 160 ALA A N 1
ATOM 1214 C CA . ALA A 1 160 ? 17.639 24.644 86.615 1.00 16.08 160 ALA A CA 1
ATOM 1215 C C . ALA A 1 160 ? 16.482 23.685 86.868 1.00 17.20 160 ALA A C 1
ATOM 1216 O O . ALA A 1 160 ? 15.563 23.998 87.623 1.00 17.03 160 ALA A O 1
ATOM 1218 N N . LYS A 1 161 ? 16.519 22.518 86.230 1.00 17.17 161 LYS A N 1
ATOM 1219 C CA . LYS A 1 161 ? 15.453 21.539 86.411 1.00 18.81 161 LYS A CA 1
ATOM 1220 C C . LYS A 1 161 ? 15.366 21.103 87.867 1.00 17.71 161 LYS A C 1
ATOM 1221 O O . LYS A 1 161 ? 14.278 21.004 88.436 1.00 16.50 161 LYS A O 1
ATOM 1227 N N . ARG A 1 162 ? 16.519 20.834 88.467 1.00 15.96 162 ARG A N 1
ATOM 1228 C CA . ARG A 1 162 ? 16.549 20.416 89.859 1.00 16.84 162 ARG A CA 1
ATOM 1229 C C . ARG A 1 162 ? 16.040 21.541 90.752 1.00 15.53 162 ARG A C 1
ATOM 1230 O O . ARG A 1 162 ? 15.227 21.320 91.647 1.00 16.32 162 ARG A O 1
ATOM 1238 N N . ALA A 1 163 ? 16.522 22.749 90.492 1.00 16.64 163 ALA A N 1
ATOM 1239 C CA . ALA A 1 163 ? 16.138 23.914 91.270 1.00 16.53 163 ALA A CA 1
ATOM 1240 C C . ALA A 1 163 ? 14.626 24.109 91.314 1.00 16.27 163 ALA A C 1
ATOM 1241 O O . ALA A 1 163 ? 14.069 24.423 92.365 1.00 15.34 163 ALA A O 1
ATOM 1243 N N . LEU A 1 164 ? 13.962 23.919 90.176 1.00 15.98 164 LEU A N 1
ATOM 1244 C CA . LEU A 1 164 ? 12.516 24.092 90.118 1.00 17.24 164 LEU A CA 1
ATOM 1245 C C . LEU A 1 164 ? 11.785 23.187 91.096 1.00 16.69 164 LEU A C 1
ATOM 1246 O O . LEU A 1 164 ? 10.768 23.579 91.658 1.00 16.16 164 LEU A O 1
ATOM 1251 N N . ALA A 1 165 ? 12.312 21.982 91.304 1.00 16.67 165 ALA A N 1
ATOM 1252 C CA . ALA A 1 165 ? 11.694 21.025 92.211 1.00 18.03 165 ALA A CA 1
ATOM 1253 C C . ALA A 1 165 ? 11.779 21.443 93.676 1.00 17.77 165 ALA A C 1
ATOM 1254 O O . ALA A 1 165 ? 11.009 20.960 94.506 1.00 18.92 165 ALA A O 1
ATOM 1256 N N . PHE A 1 166 ? 12.715 22.329 94.000 1.00 18.30 166 PHE A N 1
ATOM 1257 C CA . PHE A 1 166 ? 12.853 22.808 95.376 1.00 19.41 166 PHE A CA 1
ATOM 1258 C C . PHE A 1 166 ? 12.040 24.092 95.565 1.00 20.10 166 PHE A C 1
ATOM 1259 O O . PHE A 1 166 ? 12.148 24.768 96.592 1.00 19.23 166 PHE A O 1
ATOM 1267 N N . GLY A 1 167 ? 11.236 24.431 94.561 1.00 19.53 167 GLY A N 1
ATOM 1268 C CA . GLY A 1 167 ? 10.412 25.623 94.645 1.00 19.17 167 GLY A CA 1
ATOM 1269 C C . GLY A 1 167 ? 11.131 26.922 94.328 1.00 18.93 167 GLY A C 1
ATOM 1270 O O . GLY A 1 167 ? 10.645 27.999 94.677 1.00 18.39 167 GLY A O 1
ATOM 1271 N N . MET A 1 168 ? 12.283 26.833 93.670 1.00 17.38 168 MET A N 1
ATOM 1272 C CA . MET A 1 168 ? 13.042 28.025 93.322 1.00 17.90 168 MET A CA 1
ATOM 1273 C C . MET A 1 168 ? 12.601 28.592 91.983 1.00 21.41 168 MET A C 1
ATOM 1274 O O . MET A 1 168 ? 12.079 27.873 91.135 1.00 20.09 168 MET A O 1
ATOM 1279 N N . ARG A 1 169 ? 12.815 29.891 91.805 1.00 21.21 169 ARG A N 1
ATOM 1280 C CA . ARG A 1 169 ? 12.513 30.496 90.548 1.00 23.15 169 ARG A CA 1
ATOM 1281 C C . ARG A 1 169 ? 13.804 30.585 89.793 1.00 22.25 169 ARG A C 1
ATOM 1282 O O . ARG A 1 169 ? 14.880 30.688 90.367 1.00 22.57 169 ARG A O 1
ATOM 1290 N N . VAL A 1 170 ? 13.740 30.466 88.472 1.00 20.21 170 VAL A N 1
ATOM 1291 C CA . VAL A 1 170 ? 14.960 30.447 87.677 1.00 20.16 170 VAL A CA 1
ATOM 1292 C C . VAL A 1 170 ? 15.064 31.542 86.620 1.00 20.67 170 VAL A C 1
ATOM 1293 O O . VAL A 1 170 ? 14.103 31.830 85.908 1.00 23.27 170 VAL A O 1
ATOM 1297 N N . VAL A 1 171 ? 16.245 32.145 86.534 1.00 19.56 171 VAL A N 1
ATOM 1298 C CA . VAL A 1 171 ? 16.533 33.181 85.547 1.00 19.55 171 VAL A CA 1
ATOM 1299 C C . VAL A 1 171 ? 17.937 32.875 85.054 1.00 19.16 171 VAL A C 1
ATOM 1300 O O . VAL A 1 171 ? 18.661 32.101 85.689 1.00 18.70 171 VAL A O 1
ATOM 1304 N N . TYR A 1 172 ? 18.337 33.457 83.931 1.00 18.62 172 TYR A N 1
ATOM 1305 C CA . TYR A 1 172 ? 19.673 33.172 83.430 1.00 20.77 172 TYR A CA 1
ATOM 1306 C C . TYR A 1 172 ? 20.244 34.212 82.488 1.00 21.32 172 TYR A C 1
ATOM 1307 O O . TYR A 1 172 ? 19.525 35.035 81.921 1.00 22.63 172 TYR A O 1
ATOM 1316 N N . HIS A 1 173 ? 21.561 34.168 82.346 1.00 21.62 173 HIS A N 1
ATOM 1317 C CA . HIS A 1 173 ? 22.272 35.046 81.438 1.00 22.38 173 HIS A CA 1
ATOM 1318 C C . HIS A 1 173 ? 23.193 34.136 80.647 1.00 23.40 173 HIS A C 1
ATOM 1319 O O . HIS A 1 173 ? 23.719 33.164 81.184 1.00 23.30 173 HIS A O 1
ATOM 1326 N N . ALA A 1 174 ? 23.377 34.444 79.371 1.00 23.47 174 ALA A N 1
ATOM 1327 C CA . ALA A 1 174 ? 24.248 33.653 78.511 1.00 24.94 174 ALA A CA 1
ATOM 1328 C C . ALA A 1 174 ? 24.612 34.518 77.314 1.00 27.46 174 ALA A C 1
ATOM 1329 O O . ALA A 1 174 ? 23.971 35.543 77.069 1.00 25.57 174 ALA A O 1
ATOM 1331 N N . ARG A 1 175 ? 25.640 34.115 76.575 1.00 30.01 175 ARG A N 1
ATOM 1332 C CA . ARG A 1 175 ? 26.059 34.900 75.418 1.00 33.66 175 ARG A CA 1
ATOM 1333 C C . ARG A 1 175 ? 24.934 34.987 74.373 1.00 33.42 175 ARG A C 1
ATOM 1334 O O . ARG A 1 175 ? 24.876 35.882 73.536 1.00 34.30 175 ARG A O 1
ATOM 1342 N N . THR A 1 176 ? 24.055 33.975 74.434 1.00 33.45 176 THR A N 1
ATOM 1343 C CA . THR A 1 176 ? 22.914 33.890 73.536 1.00 34.73 176 THR A CA 1
ATOM 1344 C C . THR A 1 176 ? 21.696 33.305 74.248 1.00 34.60 176 THR A C 1
ATOM 1345 O O . THR A 1 176 ? 21.772 32.298 74.940 1.00 34.94 176 THR A O 1
ATOM 1349 N N . PRO A 1 177 ? 20.527 33.962 74.098 1.00 34.80 177 PRO A N 1
ATOM 1350 C CA . PRO A 1 177 ? 19.299 33.445 74.664 1.00 35.44 177 PRO A CA 1
ATOM 1351 C C . PRO A 1 177 ? 18.983 32.028 74.156 1.00 35.24 177 PRO A C 1
ATOM 1352 O O . PRO A 1 177 ? 19.555 31.525 73.198 1.00 35.73 177 PRO A O 1
ATOM 1356 N N . LYS A 1 178 ? 18.044 31.354 74.809 1.00 36.13 178 LYS A N 1
ATOM 1357 C CA . LYS A 1 178 ? 17.645 30.013 74.408 1.00 36.56 178 LYS A CA 1
ATOM 1358 C C . LYS A 1 178 ? 16.154 29.837 74.646 1.00 36.89 178 LYS A C 1
ATOM 1359 O O . LYS A 1 178 ? 15.584 30.456 75.542 1.00 36.40 178 LYS A O 1
ATOM 1365 N N . PRO A 1 179 ? 15.498 28.993 73.834 1.00 37.78 179 PRO A N 1
ATOM 1366 C CA . PRO A 1 179 ? 14.059 28.741 73.958 1.00 37.33 179 PRO A CA 1
ATOM 1367 C C . PRO A 1 179 ? 13.698 27.973 75.229 1.00 36.84 179 PRO A C 1
ATOM 1368 O O . PRO A 1 179 ? 13.262 26.824 75.171 1.00 37.18 179 PRO A O 1
ATOM 1372 N N . LEU A 1 180 ? 13.881 28.622 76.373 1.00 34.07 180 LEU A N 1
ATOM 1373 C CA . LEU A 1 180 ? 13.581 28.013 77.662 1.00 31.97 180 LEU A CA 1
ATOM 1374 C C . LEU A 1 180 ? 12.521 28.835 78.388 1.00 31.86 180 LEU A C 1
ATOM 1375 O O . LEU A 1 180 ? 12.378 30.029 78.141 1.00 33.15 180 LEU A O 1
ATOM 1380 N N . PRO A 1 181 ? 11.758 28.203 79.292 1.00 31.47 181 PRO A N 1
ATOM 1381 C CA . PRO A 1 181 ? 10.716 28.916 80.034 1.00 30.63 181 PRO A CA 1
ATOM 1382 C C . PRO A 1 181 ? 11.258 29.714 81.218 1.00 30.94 181 PRO A C 1
ATOM 1383 O O . PRO A 1 181 ? 10.677 29.695 82.308 1.00 32.50 181 PRO A O 1
ATOM 1387 N N . TYR A 1 182 ? 12.372 30.410 81.006 1.00 28.79 182 TYR A N 1
ATOM 1388 C CA . TYR A 1 182 ? 12.984 31.209 82.066 1.00 27.62 182 TYR A CA 1
ATOM 1389 C C . TYR A 1 182 ? 13.355 32.588 81.540 1.00 26.44 182 TYR A C 1
ATOM 1390 O O . TYR A 1 182 ? 13.735 32.738 80.380 1.00 26.74 182 TYR A O 1
ATOM 1399 N N . PRO A 1 183 ? 13.243 33.617 82.391 1.00 25.31 183 PRO A N 1
ATOM 1400 C CA . PRO A 1 183 ? 13.586 34.982 81.983 1.00 24.69 183 PRO A CA 1
ATOM 1401 C C . PRO A 1 183 ? 15.072 35.114 81.650 1.00 24.74 183 PRO A C 1
ATOM 1402 O O . PRO A 1 183 ? 15.928 34.669 82.417 1.00 24.69 183 PRO A O 1
ATOM 1406 N N . PHE A 1 184 ? 15.372 35.709 80.498 1.00 23.09 184 PHE A N 1
ATOM 1407 C CA . PHE A 1 184 ? 16.752 35.923 80.066 1.00 23.80 184 PHE A CA 1
ATOM 1408 C C . PHE A 1 184 ? 17.134 37.336 80.517 1.00 24.89 184 PHE A C 1
ATOM 1409 O O . PHE A 1 184 ? 16.483 38.309 80.136 1.00 23.33 184 PHE A O 1
ATOM 1417 N N . LEU A 1 185 ? 18.187 37.448 81.320 1.00 24.78 185 LEU A N 1
ATOM 1418 C CA . LEU A 1 185 ? 18.610 38.749 81.834 1.00 23.64 185 LEU A CA 1
ATOM 1419 C C . LEU A 1 185 ? 20.050 39.094 81.479 1.00 22.96 185 LEU A C 1
ATOM 1420 O O . LEU A 1 185 ? 20.835 38.232 81.087 1.00 22.76 185 LEU A O 1
ATOM 1425 N N . SER A 1 186 ? 20.390 40.373 81.613 1.00 22.83 186 SER A N 1
ATOM 1426 C CA . SER A 1 186 ? 21.755 40.817 81.372 1.00 21.24 186 SER A CA 1
ATOM 1427 C C . SER A 1 186 ? 22.488 40.360 82.632 1.00 21.01 186 SER A C 1
ATOM 1428 O O . SER A 1 186 ? 21.848 40.080 83.648 1.00 20.83 186 SER A O 1
ATOM 1431 N N . LEU A 1 187 ? 23.812 40.282 82.583 1.00 21.26 187 LEU A N 1
ATOM 1432 C CA . LEU A 1 187 ? 24.563 39.856 83.760 1.00 23.23 187 LEU A CA 1
ATOM 1433 C C . LEU A 1 187 ? 24.284 40.804 84.921 1.00 24.24 187 LEU A C 1
ATOM 1434 O O . LEU A 1 187 ? 24.109 40.376 86.061 1.00 24.10 187 LEU A O 1
ATOM 1439 N N . GLU A 1 188 ? 24.220 42.094 84.614 1.00 24.57 188 GLU A N 1
ATOM 1440 C CA . GLU A 1 188 ? 23.961 43.118 85.618 1.00 25.41 188 GLU A CA 1
ATOM 1441 C C . GLU A 1 188 ? 22.639 42.910 86.362 1.00 25.32 188 GLU A C 1
ATOM 1442 O O . GLU A 1 188 ? 22.611 42.923 87.592 1.00 23.56 188 GLU A O 1
ATOM 1448 N N . GLU A 1 189 ? 21.541 42.724 85.631 1.00 23.99 189 GLU A N 1
ATOM 1449 C CA . GLU A 1 189 ? 20.260 42.486 86.299 1.00 23.25 189 GLU A CA 1
ATOM 1450 C C . GLU A 1 189 ? 20.221 41.141 87.046 1.00 21.80 189 GLU A C 1
ATOM 1451 O O . GLU A 1 189 ? 19.607 41.002 88.094 1.00 21.58 189 GLU A O 1
ATOM 1457 N N . LEU A 1 190 ? 20.873 40.116 86.463 1.00 19.29 190 LEU A N 1
ATOM 1458 C CA . LEU A 1 190 ? 20.860 38.841 87.175 1.00 19.79 190 LEU A CA 1
ATOM 1459 C C . LEU A 1 190 ? 21.521 38.947 88.554 1.00 16.93 190 LEU A C 1
ATOM 1460 O O . LEU A 1 190 ? 21.012 38.460 89.555 1.00 17.23 190 LEU A O 1
ATOM 1465 N N . LEU A 1 191 ? 22.712 39.581 88.586 1.00 19.03 191 LEU A N 1
ATOM 1466 C CA . LEU A 1 191 ? 23.414 39.725 89.857 1.00 21.57 191 LEU A CA 1
ATOM 1467 C C . LEU A 1 191 ? 22.575 40.511 90.857 1.00 22.49 191 LEU A C 1
ATOM 1468 O O . LEU A 1 191 ? 22.651 40.321 92.064 1.00 21.96 191 LEU A O 1
ATOM 1473 N N . LYS A 1 192 ? 21.758 41.421 90.346 1.00 25.26 192 LYS A N 1
ATOM 1474 C CA . LYS A 1 192 ? 20.929 42.271 91.184 1.00 26.34 192 LYS A CA 1
ATOM 1475 C C . LYS A 1 192 ? 19.709 41.571 91.774 1.00 26.11 192 LYS A C 1
ATOM 1476 O O . LYS A 1 192 ? 19.359 41.800 92.930 1.00 26.47 192 LYS A O 1
ATOM 1482 N N . GLU A 1 193 ? 19.074 40.711 90.985 1.00 25.52 193 GLU A N 1
ATOM 1483 C CA . GLU A 1 193 ? 17.861 40.025 91.423 1.00 27.90 193 GLU A CA 1
ATOM 1484 C C . GLU A 1 193 ? 18.023 38.609 91.989 1.00 26.21 193 GLU A C 1
ATOM 1485 O O . GLU A 1 193 ? 17.140 38.116 92.689 1.00 27.07 193 GLU A O 1
ATOM 1491 N N . ALA A 1 194 ? 19.146 37.963 91.699 1.00 24.32 194 ALA A N 1
ATOM 1492 C CA . ALA A 1 194 ? 19.373 36.590 92.149 1.00 21.37 194 ALA A CA 1
ATOM 1493 C C . ALA A 1 194 ? 19.719 36.398 93.625 1.00 21.13 194 ALA A C 1
ATOM 1494 O O . ALA A 1 194 ? 20.503 37.150 94.200 1.00 20.59 194 ALA A O 1
ATOM 1496 N N . ASP A 1 195 ? 19.130 35.365 94.221 1.00 18.73 195 ASP A N 1
ATOM 1497 C CA . ASP A 1 195 ? 19.383 35.023 95.616 1.00 18.44 195 ASP A CA 1
ATOM 1498 C C . ASP A 1 195 ? 20.562 34.057 95.628 1.00 18.89 195 ASP A C 1
ATOM 1499 O O . ASP A 1 195 ? 21.338 34.007 96.580 1.00 15.90 195 ASP A O 1
ATOM 1504 N N . VAL A 1 196 ? 20.680 33.289 94.549 1.00 16.56 196 VAL A N 1
ATOM 1505 C CA . VAL A 1 196 ? 21.772 32.340 94.379 1.00 15.75 196 VAL A CA 1
ATOM 1506 C C . VAL A 1 196 ? 22.302 32.493 92.957 1.00 15.47 196 VAL A C 1
ATOM 1507 O O . VAL A 1 196 ? 21.532 32.454 92.002 1.00 17.66 196 VAL A O 1
ATOM 1511 N N . VAL A 1 197 ? 23.606 32.690 92.817 1.00 16.81 197 VAL A N 1
ATOM 1512 C CA . VAL A 1 197 ? 24.213 32.809 91.496 1.00 16.61 197 VAL A CA 1
ATOM 1513 C C . VAL A 1 197 ? 25.090 31.584 91.272 1.00 15.86 197 VAL A C 1
ATOM 1514 O O . VAL A 1 197 ? 25.971 31.297 92.076 1.00 15.23 197 VAL A O 1
ATOM 1518 N N . SER A 1 198 ? 24.847 30.859 90.184 1.00 15.78 198 SER A N 1
ATOM 1519 C CA . SER A 1 198 ? 25.637 29.670 89.883 1.00 14.32 198 SER A CA 1
ATOM 1520 C C . SER A 1 198 ? 26.309 29.843 88.525 1.00 16.43 198 SER A C 1
ATOM 1521 O O . SER A 1 198 ? 25.662 30.219 87.540 1.00 14.87 198 SER A O 1
ATOM 1524 N N . LEU A 1 199 ? 27.611 29.577 88.477 1.00 13.40 199 LEU A N 1
ATOM 1525 C CA . LEU A 1 199 ? 28.378 29.732 87.247 1.00 17.22 199 LEU A CA 1
ATOM 1526 C C . LEU A 1 199 ? 28.471 28.443 86.439 1.00 18.15 199 LEU A C 1
ATOM 1527 O O . LEU A 1 199 ? 28.782 27.374 86.975 1.00 18.00 199 LEU A O 1
ATOM 1532 N N . HIS A 1 200 ? 28.190 28.554 85.144 1.00 19.19 200 HIS A N 1
ATOM 1533 C CA . HIS A 1 200 ? 28.220 27.406 84.241 1.00 22.48 200 HIS A CA 1
ATOM 1534 C C . HIS A 1 200 ? 28.607 27.859 82.844 1.00 24.24 200 HIS A C 1
ATOM 1535 O O . HIS A 1 200 ? 27.993 27.450 81.860 1.00 27.26 200 HIS A O 1
ATOM 1542 N N . THR A 1 201 ? 29.617 28.715 82.761 1.00 26.07 201 THR A N 1
ATOM 1543 C CA . THR A 1 201 ? 30.077 29.223 81.478 1.00 26.72 201 THR A CA 1
ATOM 1544 C C . THR A 1 201 ? 31.553 28.892 81.298 1.00 26.29 201 THR A C 1
ATOM 1545 O O . THR A 1 201 ? 32.326 28.904 82.258 1.00 25.08 201 THR A O 1
ATOM 1549 N N . PRO A 1 202 ? 31.963 28.572 80.064 1.00 27.28 202 PRO A N 1
ATOM 1550 C CA . PRO A 1 202 ? 33.367 28.242 79.806 1.00 27.56 202 PRO A CA 1
ATOM 1551 C C . PRO A 1 202 ? 34.307 29.406 80.109 1.00 26.41 202 PRO A C 1
ATOM 1552 O O . PRO A 1 202 ? 33.908 30.567 80.076 1.00 26.90 202 PRO A O 1
ATOM 1556 N N . LEU A 1 203 ? 35.553 29.084 80.424 1.00 26.51 203 LEU A N 1
ATOM 1557 C CA . LEU A 1 203 ? 36.545 30.103 80.722 1.00 27.49 203 LEU A CA 1
ATOM 1558 C C . LEU A 1 203 ? 37.175 30.607 79.429 1.00 28.29 203 LEU A C 1
ATOM 1559 O O . LEU A 1 203 ? 37.659 29.821 78.616 1.00 28.13 203 LEU A O 1
ATOM 1564 N N . THR A 1 204 ? 37.156 31.923 79.245 1.00 28.66 204 THR A N 1
ATOM 1565 C CA . THR A 1 204 ? 37.730 32.557 78.060 1.00 29.27 204 THR A CA 1
ATOM 1566 C C . THR A 1 204 ? 38.246 33.933 78.478 1.00 29.48 204 THR A C 1
ATOM 1567 O O . THR A 1 204 ? 38.022 34.369 79.607 1.00 26.69 204 THR A O 1
ATOM 1571 N N . PRO A 1 205 ? 38.947 34.633 77.574 1.00 30.67 205 PRO A N 1
ATOM 1572 C CA . PRO A 1 205 ? 39.458 35.960 77.926 1.00 31.80 205 PRO A CA 1
ATOM 1573 C C . PRO A 1 205 ? 38.341 36.861 78.443 1.00 32.54 205 PRO A C 1
ATOM 1574 O O . PRO A 1 205 ? 38.555 37.688 79.326 1.00 32.77 205 PRO A O 1
ATOM 1578 N N . GLU A 1 206 ? 37.144 36.676 77.897 1.00 32.85 206 GLU A N 1
ATOM 1579 C CA . GLU A 1 206 ? 35.988 37.475 78.281 1.00 33.50 206 GLU A CA 1
ATOM 1580 C C . GLU A 1 206 ? 35.404 37.119 79.652 1.00 32.72 206 GLU A C 1
ATOM 1581 O O . GLU A 1 206 ? 34.821 37.972 80.323 1.00 32.08 206 GLU A O 1
ATOM 1587 N N . THR A 1 207 ? 35.556 35.865 80.068 1.00 31.11 207 THR A N 1
ATOM 1588 C CA . THR A 1 207 ? 35.017 35.434 81.354 1.00 29.06 207 THR A CA 1
ATOM 1589 C C . THR A 1 207 ? 36.076 35.299 82.440 1.00 28.35 207 THR A C 1
ATOM 1590 O O . THR A 1 207 ? 35.758 34.959 83.578 1.00 27.18 207 THR A O 1
ATOM 1594 N N . HIS A 1 208 ? 37.332 35.554 82.094 1.00 28.29 208 HIS A N 1
ATOM 1595 C CA . HIS A 1 208 ? 38.405 35.458 83.076 1.00 29.07 208 HIS A CA 1
ATOM 1596 C C . HIS A 1 208 ? 38.074 36.404 84.233 1.00 28.79 208 HIS A C 1
ATOM 1597 O O . HIS A 1 208 ? 37.981 37.619 84.052 1.00 28.70 208 HIS A O 1
ATOM 1604 N N . ARG A 1 209 ? 37.878 35.832 85.417 1.00 27.30 209 ARG A N 1
ATOM 1605 C CA . ARG A 1 209 ? 37.534 36.601 86.603 1.00 26.68 209 ARG A CA 1
ATOM 1606 C C . ARG A 1 209 ? 36.301 37.473 86.390 1.00 25.49 209 ARG A C 1
ATOM 1607 O O . ARG A 1 209 ? 36.263 38.639 86.779 1.00 23.87 209 ARG A O 1
ATOM 1615 N N . LEU A 1 210 ? 35.287 36.880 85.768 1.00 24.07 210 LEU A N 1
ATOM 1616 C CA . LEU A 1 210 ? 34.026 37.559 85.512 1.00 22.83 210 LEU A CA 1
ATOM 1617 C C . LEU A 1 210 ? 33.475 38.032 86.851 1.00 22.94 210 LEU A C 1
ATOM 1618 O O . LEU A 1 210 ? 32.995 39.158 86.980 1.00 24.18 210 LEU A O 1
ATOM 1623 N N . LEU A 1 211 ? 33.537 37.153 87.846 1.00 21.89 211 LEU A N 1
ATOM 1624 C CA . LEU A 1 211 ? 33.058 37.486 89.180 1.00 21.46 211 LEU A CA 1
ATOM 1625 C C . LEU A 1 211 ? 34.184 38.157 89.947 1.00 21.07 211 LEU A C 1
ATOM 1626 O O . LEU A 1 211 ? 34.823 37.550 90.814 1.00 19.43 211 LEU A O 1
ATOM 1631 N N . ASN A 1 212 ? 34.434 39.413 89.592 1.00 20.44 212 ASN A N 1
ATOM 1632 C CA . ASN A 1 212 ? 35.472 40.205 90.227 1.00 21.32 212 ASN A CA 1
ATOM 1633 C C . ASN A 1 212 ? 34.899 40.905 91.454 1.00 19.97 212 ASN A C 1
ATOM 1634 O O . ASN A 1 212 ? 33.742 40.687 91.822 1.00 17.78 212 ASN A O 1
ATOM 1639 N N . ARG A 1 213 ? 35.710 41.753 92.078 1.00 19.66 213 ARG A N 1
ATOM 1640 C CA . ARG A 1 213 ? 35.296 42.474 93.272 1.00 18.74 213 ARG A CA 1
ATOM 1641 C C . ARG A 1 213 ? 34.013 43.279 93.076 1.00 19.00 213 ARG A C 1
ATOM 1642 O O . ARG A 1 213 ? 33.132 43.260 93.937 1.00 18.67 213 ARG A O 1
ATOM 1650 N N . GLU A 1 214 ? 33.897 43.977 91.949 1.00 18.90 214 GLU A N 1
ATOM 1651 C CA . GLU A 1 214 ? 32.707 44.786 91.684 1.00 21.86 214 GLU A CA 1
ATOM 1652 C C . GLU A 1 214 ? 31.440 43.960 91.505 1.00 20.41 214 GLU A C 1
ATOM 1653 O O . GLU A 1 214 ? 30.379 44.330 92.004 1.00 22.63 214 GLU A O 1
ATOM 1659 N N . ARG A 1 215 ? 31.543 42.842 90.796 1.00 18.93 215 ARG A N 1
ATOM 1660 C CA . ARG A 1 215 ? 30.373 42.008 90.579 1.00 17.34 215 ARG A CA 1
ATOM 1661 C C . ARG A 1 215 ? 29.951 41.242 91.832 1.00 17.55 215 ARG A C 1
ATOM 1662 O O . ARG A 1 215 ? 28.758 41.049 92.068 1.00 18.65 215 ARG A O 1
ATOM 1670 N N . LEU A 1 216 ? 30.923 40.822 92.642 1.00 17.14 216 LEU A N 1
ATOM 1671 C CA . LEU A 1 216 ? 30.622 40.092 93.869 1.00 16.71 216 LEU A CA 1
ATOM 1672 C C . LEU A 1 216 ? 29.850 40.979 94.838 1.00 19.01 216 LEU A C 1
ATOM 1673 O O . LEU A 1 216 ? 28.876 40.542 95.453 1.00 16.77 216 LEU A O 1
ATOM 1678 N N . PHE A 1 217 ? 30.282 42.230 94.972 1.00 18.02 217 PHE A N 1
ATOM 1679 C CA . PHE A 1 217 ? 29.602 43.160 95.862 1.00 18.11 217 PHE A CA 1
ATOM 1680 C C . PHE A 1 217 ? 28.353 43.750 95.215 1.00 18.03 217 PHE A C 1
ATOM 1681 O O . PHE A 1 217 ? 27.601 44.479 95.855 1.00 18.93 217 PHE A O 1
ATOM 1689 N N . ALA A 1 218 ? 28.125 43.420 93.945 1.00 17.56 218 ALA A N 1
ATOM 1690 C CA . ALA A 1 218 ? 26.935 43.890 93.243 1.00 17.05 218 ALA A CA 1
ATOM 1691 C C . ALA A 1 218 ? 25.827 42.882 93.535 1.00 17.06 218 ALA A C 1
ATOM 1692 O O . ALA A 1 218 ? 24.644 43.180 93.397 1.00 16.72 218 ALA A O 1
ATOM 1694 N N . MET A 1 219 ? 26.220 41.675 93.932 1.00 16.49 219 MET A N 1
ATOM 1695 C CA . MET A 1 219 ? 25.246 40.645 94.270 1.00 16.14 219 MET A CA 1
ATOM 1696 C C . MET A 1 219 ? 24.504 41.115 95.523 1.00 16.62 219 MET A C 1
ATOM 1697 O O . MET A 1 219 ? 25.017 41.946 96.275 1.00 15.87 219 MET A O 1
ATOM 1702 N N . LYS A 1 220 ? 23.300 40.613 95.760 1.00 17.58 220 LYS A N 1
ATOM 1703 C CA . LYS A 1 220 ? 22.616 41.115 96.945 1.00 20.68 220 LYS A CA 1
ATOM 1704 C C . LYS A 1 220 ? 23.240 40.610 98.247 1.00 19.66 220 LYS A C 1
ATOM 1705 O O . LYS A 1 220 ? 23.857 39.561 98.308 1.00 16.85 220 LYS A O 1
ATOM 1711 N N . ARG A 1 221 ? 23.138 41.444 99.281 1.00 17.12 221 ARG A N 1
ATOM 1712 C CA . ARG A 1 221 ? 23.699 41.083 100.579 1.00 16.26 221 ARG A CA 1
ATOM 1713 C C . ARG A 1 221 ? 22.862 39.882 101.002 1.00 15.05 221 ARG A C 1
ATOM 1714 O O . ARG A 1 221 ? 21.632 39.915 100.912 1.00 14.26 221 ARG A O 1
ATOM 1722 N N . GLY A 1 222 ? 23.526 38.816 101.437 1.00 14.27 222 GLY A N 1
ATOM 1723 C CA . GLY A 1 222 ? 22.802 37.622 101.829 1.00 14.64 222 GLY A CA 1
ATOM 1724 C C . GLY A 1 222 ? 22.640 36.635 100.682 1.00 14.80 222 GLY A C 1
ATOM 1725 O O . GLY A 1 222 ? 21.895 35.662 100.799 1.00 16.14 222 GLY A O 1
ATOM 1726 N N . ALA A 1 223 ? 23.332 36.881 99.572 1.00 14.27 223 ALA A N 1
ATOM 1727 C CA . ALA A 1 223 ? 23.261 35.995 98.412 1.00 14.99 223 ALA A CA 1
ATOM 1728 C C . ALA A 1 223 ? 24.293 34.874 98.530 1.00 14.05 223 ALA A C 1
ATOM 1729 O O . ALA A 1 223 ? 25.215 34.956 99.333 1.00 13.20 223 ALA A O 1
ATOM 1731 N N . ILE A 1 224 ? 24.119 33.829 97.726 1.00 13.18 224 ILE A N 1
ATOM 1732 C CA . ILE A 1 224 ? 25.037 32.696 97.708 1.00 12.91 224 ILE A CA 1
ATOM 1733 C C . ILE A 1 224 ? 25.658 32.562 96.317 1.00 14.06 224 ILE A C 1
ATOM 1734 O O . ILE A 1 224 ? 24.965 32.691 95.308 1.00 13.36 224 ILE A O 1
ATOM 1739 N N . LEU A 1 225 ? 26.962 32.307 96.273 1.00 12.81 225 LEU A N 1
ATOM 1740 C CA . LEU A 1 225 ? 27.666 32.116 95.009 1.00 14.39 225 LEU A CA 1
ATOM 1741 C C . LEU A 1 225 ? 28.086 30.657 94.869 1.00 13.40 225 LEU A C 1
ATOM 1742 O O . LEU A 1 225 ? 28.648 30.076 95.796 1.00 13.79 225 LEU A O 1
ATOM 1747 N N . LEU A 1 226 ? 27.820 30.076 93.704 1.00 14.10 226 LEU A N 1
ATOM 1748 C CA . LEU A 1 226 ? 28.189 28.691 93.437 1.00 14.59 226 LEU A CA 1
ATOM 1749 C C . LEU A 1 226 ? 29.060 28.622 92.183 1.00 15.96 226 LEU A C 1
ATOM 1750 O O . LEU A 1 226 ? 28.781 29.290 91.184 1.00 16.29 226 LEU A O 1
ATOM 1755 N N . ASN A 1 227 ? 30.124 27.831 92.235 1.00 14.62 227 ASN A N 1
ATOM 1756 C CA . ASN A 1 227 ? 30.985 27.674 91.067 1.00 14.91 227 ASN A CA 1
ATOM 1757 C C . ASN A 1 227 ? 31.524 26.256 90.948 1.00 15.57 227 ASN A C 1
ATOM 1758 O O . ASN A 1 227 ? 32.391 25.840 91.717 1.00 15.33 227 ASN A O 1
ATOM 1763 N N . THR A 1 228 ? 30.990 25.510 89.987 1.00 17.52 228 THR A N 1
ATOM 1764 C CA . THR A 1 228 ? 31.439 24.145 89.743 1.00 17.33 228 THR A CA 1
ATOM 1765 C C . THR A 1 228 ? 32.004 24.064 88.321 1.00 19.13 228 THR A C 1
ATOM 1766 O O . THR A 1 228 ? 32.255 22.974 87.804 1.00 18.24 228 THR A O 1
ATOM 1770 N N . ALA A 1 229 ? 32.214 25.229 87.707 1.00 19.47 229 ALA A N 1
ATOM 1771 C CA . ALA A 1 229 ? 32.739 25.320 86.340 1.00 20.20 229 ALA A CA 1
ATOM 1772 C C . ALA A 1 229 ? 34.265 25.440 86.263 1.00 21.23 229 ALA A C 1
ATOM 1773 O O . ALA A 1 229 ? 34.965 24.436 86.169 1.00 20.68 229 ALA A O 1
ATOM 1775 N N . ARG A 1 230 ? 34.779 26.668 86.285 1.00 21.05 230 ARG A N 1
ATOM 1776 C CA . ARG A 1 230 ? 36.224 26.891 86.219 1.00 21.58 230 ARG A CA 1
ATOM 1777 C C . ARG A 1 230 ? 36.646 27.866 87.312 1.00 20.32 230 ARG A C 1
ATOM 1778 O O . ARG A 1 230 ? 36.053 28.931 87.464 1.00 20.89 230 ARG A O 1
ATOM 1786 N N . GLY A 1 231 ? 37.678 27.501 88.064 1.00 19.89 231 GLY A N 1
ATOM 1787 C CA . GLY A 1 231 ? 38.145 28.350 89.144 1.00 20.58 231 GLY A CA 1
ATOM 1788 C C . GLY A 1 231 ? 38.431 29.797 88.782 1.00 22.18 231 GLY A C 1
ATOM 1789 O O . GLY A 1 231 ? 38.053 30.707 89.524 1.00 20.96 231 GLY A O 1
ATOM 1790 N N . ALA A 1 232 ? 39.075 30.013 87.636 1.00 20.35 232 ALA A N 1
ATOM 1791 C CA . ALA A 1 232 ? 39.444 31.356 87.184 1.00 20.58 232 ALA A CA 1
ATOM 1792 C C . ALA A 1 232 ? 38.290 32.306 86.866 1.00 19.71 232 ALA A C 1
ATOM 1793 O O . ALA A 1 232 ? 38.519 33.485 86.573 1.00 20.60 232 ALA A O 1
ATOM 1795 N N . LEU A 1 233 ? 37.058 31.811 86.913 1.00 19.83 233 LEU A N 1
ATOM 1796 C CA . LEU A 1 233 ? 35.899 32.662 86.638 1.00 19.94 233 LEU A CA 1
ATOM 1797 C C . LEU A 1 233 ? 35.648 33.602 87.821 1.00 20.28 233 LEU A C 1
ATOM 1798 O O . LEU A 1 233 ? 34.911 34.588 87.710 1.00 19.08 233 LEU A O 1
ATOM 1803 N N . VAL A 1 234 ? 36.272 33.283 88.950 1.00 20.22 234 VAL A N 1
ATOM 1804 C CA . VAL A 1 234 ? 36.105 34.053 90.179 1.00 19.51 234 VAL A CA 1
ATOM 1805 C C . VAL A 1 234 ? 37.412 34.619 90.717 1.00 20.04 234 VAL A C 1
ATOM 1806 O O . VAL A 1 234 ? 38.437 33.937 90.711 1.00 19.97 234 VAL A O 1
ATOM 1810 N N . ASP A 1 235 ? 37.368 35.864 91.188 1.00 21.26 235 ASP A N 1
ATOM 1811 C CA . ASP A 1 235 ? 38.538 36.498 91.793 1.00 20.81 235 ASP A CA 1
ATOM 1812 C C . ASP A 1 235 ? 38.513 35.992 93.230 1.00 20.42 235 ASP A C 1
ATOM 1813 O O . ASP A 1 235 ? 37.795 36.531 94.071 1.00 17.44 235 ASP A O 1
ATOM 1818 N N . THR A 1 236 ? 39.294 34.954 93.502 1.00 21.28 236 THR A N 1
ATOM 1819 C CA . THR A 1 236 ? 39.341 34.338 94.824 1.00 21.55 236 THR A CA 1
ATOM 1820 C C . THR A 1 236 ? 39.535 35.299 95.998 1.00 21.87 236 THR A C 1
ATOM 1821 O O . THR A 1 236 ? 38.792 35.234 96.978 1.00 20.95 236 THR A O 1
ATOM 1825 N N . GLU A 1 237 ? 40.525 36.181 95.904 1.00 21.33 237 GLU A N 1
ATOM 1826 C CA . GLU A 1 237 ? 40.777 37.111 96.996 1.00 24.21 237 GLU A CA 1
ATOM 1827 C C . GLU A 1 237 ? 39.564 38.004 97.254 1.00 22.64 237 GLU A C 1
ATOM 1828 O O . GLU A 1 237 ? 39.205 38.297 98.387 1.00 22.14 237 GLU A O 1
ATOM 1834 N N . ALA A 1 238 ? 38.893 38.442 96.194 1.00 21.17 238 ALA A N 1
ATOM 1835 C CA . ALA A 1 238 ? 37.703 39.273 96.336 1.00 18.52 238 ALA A CA 1
ATOM 1836 C C . ALA A 1 238 ? 36.561 38.492 96.981 1.00 16.88 238 ALA A C 1
ATOM 1837 O O . ALA A 1 238 ? 35.781 39.050 97.750 1.00 17.65 238 ALA A O 1
ATOM 1839 N N . LEU A 1 239 ? 36.461 37.202 96.672 1.00 16.48 239 LEU A N 1
ATOM 1840 C CA . LEU A 1 239 ? 35.409 36.379 97.254 1.00 15.20 239 LEU A CA 1
ATOM 1841 C C . LEU A 1 239 ? 35.580 36.332 98.775 1.00 14.00 239 LEU A C 1
ATOM 1842 O O . LEU A 1 239 ? 34.601 36.409 99.516 1.00 12.63 239 LEU A O 1
ATOM 1847 N N . VAL A 1 240 ? 36.825 36.203 99.233 1.00 14.28 240 VAL A N 1
ATOM 1848 C CA . VAL A 1 240 ? 37.110 36.178 100.666 1.00 15.93 240 VAL A CA 1
ATOM 1849 C C . VAL A 1 240 ? 36.573 37.458 101.306 1.00 14.67 240 VAL A C 1
ATOM 1850 O O . VAL A 1 240 ? 35.941 37.426 102.358 1.00 15.61 240 VAL A O 1
ATOM 1854 N N . GLU A 1 241 ? 36.833 38.585 100.654 1.00 15.90 241 GLU A N 1
ATOM 1855 C CA . GLU A 1 241 ? 36.368 39.878 101.145 1.00 15.87 241 GLU A CA 1
ATOM 1856 C C . GLU A 1 241 ? 34.845 39.915 101.292 1.00 14.69 241 GLU A C 1
ATOM 1857 O O . GLU A 1 241 ? 34.324 40.320 102.330 1.00 12.81 241 GLU A O 1
ATOM 1863 N N . ALA A 1 242 ? 34.149 39.478 100.245 1.00 14.01 242 ALA A N 1
ATOM 1864 C CA . ALA A 1 242 ? 32.689 39.470 100.200 1.00 14.89 242 ALA A CA 1
ATOM 1865 C C . ALA A 1 242 ? 32.039 38.498 101.169 1.00 14.54 242 ALA A C 1
ATOM 1866 O O . ALA A 1 242 ? 30.883 38.684 101.562 1.00 17.23 242 ALA A O 1
ATOM 1868 N N . LEU A 1 243 ? 32.773 37.462 101.555 1.00 14.48 243 LEU A N 1
ATOM 1869 C CA . LEU A 1 243 ? 32.237 36.459 102.467 1.00 15.18 243 LEU A CA 1
ATOM 1870 C C . LEU A 1 243 ? 32.275 36.868 103.929 1.00 16.30 243 LEU A C 1
ATOM 1871 O O . LEU A 1 243 ? 31.609 36.257 104.761 1.00 16.48 243 LEU A O 1
ATOM 1876 N N . ARG A 1 244 ? 33.038 37.905 104.252 1.00 17.44 244 ARG A N 1
ATOM 1877 C CA . ARG A 1 244 ? 33.124 38.319 105.645 1.00 20.62 244 ARG A CA 1
ATOM 1878 C C . ARG A 1 244 ? 31.819 38.875 106.198 1.00 21.17 244 ARG A C 1
ATOM 1879 O O . ARG A 1 244 ? 31.555 38.747 107.390 1.00 22.22 244 ARG A O 1
ATOM 1887 N N . GLY A 1 245 ? 30.987 39.462 105.338 1.00 20.79 245 GLY A N 1
ATOM 1888 C CA . GLY A 1 245 ? 29.724 40.003 105.814 1.00 19.12 245 GLY A CA 1
ATOM 1889 C C . GLY A 1 245 ? 28.664 40.298 104.760 1.00 18.83 245 GLY A C 1
ATOM 1890 O O . GLY A 1 245 ? 27.479 40.407 105.081 1.00 21.36 245 GLY A O 1
ATOM 1891 N N . HIS A 1 246 ? 29.074 40.427 103.504 1.00 15.65 246 HIS A N 1
ATOM 1892 C CA . HIS A 1 246 ? 28.131 40.723 102.431 1.00 15.27 246 HIS A CA 1
ATOM 1893 C C . HIS A 1 246 ? 27.358 39.489 101.954 1.00 15.20 246 HIS A C 1
ATOM 1894 O O . HIS A 1 246 ? 26.129 39.452 102.029 1.00 16.52 246 HIS A O 1
ATOM 1901 N N . LEU A 1 247 ? 28.078 38.480 101.473 1.00 14.41 247 LEU A N 1
ATOM 1902 C CA . LEU A 1 247 ? 27.448 37.249 100.982 1.00 14.08 247 LEU A CA 1
ATOM 1903 C C . LEU A 1 247 ? 27.069 36.283 102.089 1.00 15.35 247 LEU A C 1
ATOM 1904 O O . LEU A 1 247 ? 27.764 36.184 103.103 1.00 16.24 247 LEU A O 1
ATOM 1909 N N . PHE A 1 248 ? 25.958 35.574 101.903 1.00 13.37 248 PHE A N 1
ATOM 1910 C CA . PHE A 1 248 ? 25.535 34.592 102.893 1.00 14.47 248 PHE A CA 1
ATOM 1911 C C . PHE A 1 248 ? 26.611 33.506 102.906 1.00 14.48 248 PHE A C 1
ATOM 1912 O O . PHE A 1 248 ? 26.989 33.006 103.962 1.00 13.74 248 PHE A O 1
ATOM 1920 N N . GLY A 1 249 ? 27.098 33.149 101.718 1.00 14.26 249 GLY A N 1
ATOM 1921 C CA . GLY A 1 249 ? 28.117 32.118 101.618 1.00 14.78 249 GLY A CA 1
ATOM 1922 C C . GLY A 1 249 ? 28.461 31.722 100.194 1.00 15.83 249 GLY A C 1
ATOM 1923 O O . GLY A 1 249 ? 27.958 32.310 99.232 1.00 14.71 249 GLY A O 1
ATOM 1924 N N . ALA A 1 250 ? 29.333 30.727 100.056 1.00 14.39 250 ALA A N 1
ATOM 1925 C CA . ALA A 1 250 ? 29.746 30.259 98.739 1.00 16.39 250 ALA A CA 1
ATOM 1926 C C . ALA A 1 250 ? 30.086 28.776 98.741 1.00 15.79 250 ALA A C 1
ATOM 1927 O O . ALA A 1 250 ? 30.658 28.260 99.708 1.00 14.56 250 ALA A O 1
ATOM 1929 N N . GLY A 1 251 ? 29.720 28.105 97.650 1.00 15.71 251 GLY A N 1
ATOM 1930 C CA . GLY A 1 251 ? 29.997 26.687 97.488 1.00 15.22 251 GLY A CA 1
ATOM 1931 C C . GLY A 1 251 ? 30.857 26.542 96.246 1.00 16.64 251 GLY A C 1
ATOM 1932 O O . GLY A 1 251 ? 30.405 26.828 95.131 1.00 15.91 251 GLY A O 1
ATOM 1933 N N . LEU A 1 252 ? 32.095 26.098 96.424 1.00 16.23 252 LEU A N 1
ATOM 1934 C CA . LEU A 1 252 ? 33.009 25.969 95.296 1.00 16.80 252 LEU A CA 1
ATOM 1935 C C . LEU A 1 252 ? 33.576 24.573 95.097 1.00 17.31 252 LEU A C 1
ATOM 1936 O O . LEU A 1 252 ? 34.044 23.946 96.043 1.00 19.03 252 LEU A O 1
ATOM 1941 N N . ASP A 1 253 ? 33.555 24.100 93.856 1.00 17.91 253 ASP A N 1
ATOM 1942 C CA . ASP A 1 253 ? 34.121 22.797 93.540 1.00 16.54 253 ASP A CA 1
ATOM 1943 C C . ASP A 1 253 ? 35.391 23.046 92.726 1.00 18.03 253 ASP A C 1
ATOM 1944 O O . ASP A 1 253 ? 36.182 22.136 92.484 1.00 17.19 253 ASP A O 1
ATOM 1949 N N . VAL A 1 254 ? 35.569 24.294 92.302 1.00 17.17 254 VAL A N 1
ATOM 1950 C CA . VAL A 1 254 ? 36.737 24.695 91.524 1.00 17.84 254 VAL A CA 1
ATOM 1951 C C . VAL A 1 254 ? 37.270 25.990 92.125 1.00 17.90 254 VAL A C 1
ATOM 1952 O O . VAL A 1 254 ? 36.496 26.829 92.585 1.00 17.85 254 VAL A O 1
ATOM 1956 N N . THR A 1 255 ? 38.589 26.148 92.128 1.00 18.45 255 THR A N 1
ATOM 1957 C CA . THR A 1 255 ? 39.199 27.339 92.704 1.00 21.05 255 THR A CA 1
ATOM 1958 C C . THR A 1 255 ? 40.358 27.893 91.877 1.00 23.73 255 THR A C 1
ATOM 1959 O O . THR A 1 255 ? 40.746 27.324 90.855 1.00 23.90 255 THR A O 1
ATOM 1963 N N . ASP A 1 256 ? 40.901 29.013 92.342 1.00 25.42 256 ASP A N 1
ATOM 1964 C CA . ASP A 1 256 ? 42.030 29.673 91.699 1.00 27.44 256 ASP A CA 1
ATOM 1965 C C . ASP A 1 256 ? 42.873 30.305 92.808 1.00 27.96 256 ASP A C 1
ATOM 1966 O O . ASP A 1 256 ? 42.444 31.263 93.459 1.00 26.87 256 ASP A O 1
ATOM 1971 N N . PRO A 1 257 ? 44.087 29.781 93.038 1.00 27.25 257 PRO A N 1
ATOM 1972 C CA . PRO A 1 257 ? 44.686 28.655 92.320 1.00 26.97 257 PRO A CA 1
ATOM 1973 C C . PRO A 1 257 ? 44.043 27.325 92.698 1.00 27.63 257 PRO A C 1
ATOM 1974 O O . PRO A 1 257 ? 43.265 27.246 93.652 1.00 24.91 257 PRO A O 1
ATOM 1978 N N . GLU A 1 258 ? 44.376 26.283 91.947 1.00 27.14 258 GLU A N 1
ATOM 1979 C CA . GLU A 1 258 ? 43.826 24.962 92.201 1.00 28.07 258 GLU A CA 1
ATOM 1980 C C . GLU A 1 258 ? 44.911 23.898 92.053 1.00 28.54 258 GLU A C 1
ATOM 1981 O O . GLU A 1 258 ? 45.617 23.855 91.044 1.00 27.70 258 GLU A O 1
ATOM 1987 N N . PRO A 1 259 ? 45.070 23.035 93.069 1.00 27.69 259 PRO A N 1
ATOM 1988 C CA . PRO A 1 259 ? 44.302 23.007 94.322 1.00 27.33 259 PRO A CA 1
ATOM 1989 C C . PRO A 1 259 ? 44.476 24.285 95.150 1.00 27.35 259 PRO A C 1
ATOM 1990 O O . PRO A 1 259 ? 45.441 25.032 94.965 1.00 26.15 259 PRO A O 1
ATOM 1994 N N . LEU A 1 260 ? 43.535 24.534 96.056 1.00 26.39 260 LEU A N 1
ATOM 1995 C CA . LEU A 1 260 ? 43.597 25.705 96.927 1.00 27.66 260 LEU A CA 1
ATOM 1996 C C . LEU A 1 260 ? 44.355 25.288 98.187 1.00 28.51 260 LEU A C 1
ATOM 1997 O O . LEU A 1 260 ? 43.878 24.444 98.946 1.00 26.91 260 LEU A O 1
ATOM 2002 N N . PRO A 1 261 ? 45.546 25.874 98.423 1.00 29.27 261 PRO A N 1
ATOM 2003 C CA . PRO A 1 261 ? 46.398 25.583 99.582 1.00 29.82 261 PRO A CA 1
ATOM 2004 C C . PRO A 1 261 ? 45.650 25.593 100.911 1.00 29.96 261 PRO A C 1
ATOM 2005 O O . PRO A 1 261 ? 44.802 26.453 101.147 1.00 29.96 261 PRO A O 1
ATOM 2009 N N . PRO A 1 262 ? 45.975 24.640 101.804 1.00 30.57 262 PRO A N 1
ATOM 2010 C CA . PRO A 1 262 ? 45.378 24.464 103.135 1.00 30.63 262 PRO A CA 1
ATOM 2011 C C . PRO A 1 262 ? 45.281 25.717 104.004 1.00 29.88 262 PRO A C 1
ATOM 2012 O O . PRO A 1 262 ? 44.314 25.884 104.752 1.00 30.29 262 PRO A O 1
ATOM 2016 N N . GLY A 1 263 ? 46.277 26.591 103.908 1.00 27.45 263 GLY A N 1
ATOM 2017 C CA . GLY A 1 263 ? 46.275 27.802 104.712 1.00 26.96 263 GLY A CA 1
ATOM 2018 C C . GLY A 1 263 ? 45.521 28.984 104.128 1.00 26.66 263 GLY A C 1
ATOM 2019 O O . GLY A 1 263 ? 45.545 30.075 104.695 1.00 26.59 263 GLY A O 1
ATOM 2020 N N . HIS A 1 264 ? 44.850 28.779 103.000 1.00 26.05 264 HIS A N 1
ATOM 2021 C CA . HIS A 1 264 ? 44.092 29.853 102.362 1.00 25.53 264 HIS A CA 1
ATOM 2022 C C . HIS A 1 264 ? 42.901 30.239 103.245 1.00 24.89 264 HIS A C 1
ATOM 2023 O O . HIS A 1 264 ? 42.210 29.373 103.779 1.00 26.81 264 HIS A O 1
ATOM 2030 N N . PRO A 1 265 ? 42.653 31.547 103.416 1.00 23.61 265 PRO A N 1
ATOM 2031 C CA . PRO A 1 265 ? 41.540 32.027 104.246 1.00 22.95 265 PRO A CA 1
ATOM 2032 C C . PRO A 1 265 ? 40.150 31.436 103.981 1.00 22.70 265 PRO A C 1
ATOM 2033 O O . PRO A 1 265 ? 39.340 31.333 104.898 1.00 21.61 265 PRO A O 1
ATOM 2037 N N . LEU A 1 266 ? 39.860 31.044 102.745 1.00 21.34 266 LEU A N 1
ATOM 2038 C CA . LEU A 1 266 ? 38.548 30.466 102.468 1.00 19.97 266 LEU A CA 1
ATOM 2039 C C . LEU A 1 266 ? 38.256 29.263 103.359 1.00 19.99 266 LEU A C 1
ATOM 2040 O O . LEU A 1 266 ? 37.108 29.027 103.724 1.00 19.61 266 LEU A O 1
ATOM 2045 N N . TYR A 1 267 ? 39.292 28.508 103.713 1.00 20.13 267 TYR A N 1
ATOM 2046 C CA . TYR A 1 267 ? 39.112 27.327 104.557 1.00 20.63 267 TYR A CA 1
ATOM 2047 C C . TYR A 1 267 ? 38.749 27.682 105.988 1.00 20.94 267 TYR A C 1
ATOM 2048 O O . TYR A 1 267 ? 38.211 26.853 106.715 1.00 22.55 267 TYR A O 1
ATOM 2057 N N . ALA A 1 268 ? 39.042 28.915 106.390 1.00 22.32 268 ALA A N 1
ATOM 2058 C CA . ALA A 1 268 ? 38.740 29.369 107.741 1.00 21.80 268 ALA A CA 1
ATOM 2059 C C . ALA A 1 268 ? 37.348 30.004 107.835 1.00 22.91 268 ALA A C 1
ATOM 2060 O O . ALA A 1 268 ? 36.908 30.389 108.918 1.00 24.39 268 ALA A O 1
ATOM 2062 N N . LEU A 1 269 ? 36.655 30.107 106.704 1.00 19.95 269 LEU A N 1
ATOM 2063 C CA . LEU A 1 269 ? 35.316 30.698 106.680 1.00 20.87 269 LEU A CA 1
ATOM 2064 C C . LEU A 1 269 ? 34.241 29.618 106.719 1.00 19.31 269 LEU A C 1
ATOM 2065 O O . LEU A 1 269 ? 34.096 28.839 105.780 1.00 18.52 269 LEU A O 1
ATOM 2070 N N . PRO A 1 270 ? 33.476 29.555 107.818 1.00 19.06 270 PRO A N 1
ATOM 2071 C CA . PRO A 1 270 ? 32.420 28.552 107.950 1.00 18.75 270 PRO A CA 1
ATOM 2072 C C . PRO A 1 270 ? 31.309 28.642 106.906 1.00 18.57 270 PRO A C 1
ATOM 2073 O O . PRO A 1 270 ? 30.615 27.657 106.663 1.00 16.28 270 PRO A O 1
ATOM 2077 N N . ASN A 1 271 ? 31.142 29.810 106.284 1.00 17.02 271 ASN A N 1
ATOM 2078 C CA . ASN A 1 271 ? 30.102 29.966 105.266 1.00 16.40 271 ASN A CA 1
ATOM 2079 C C . ASN A 1 271 ? 30.618 29.665 103.857 1.00 17.34 271 ASN A C 1
ATOM 2080 O O . ASN A 1 271 ? 29.962 29.970 102.861 1.00 16.37 271 ASN A O 1
ATOM 2085 N N . ALA A 1 272 ? 31.798 29.056 103.783 1.00 16.53 272 ALA A N 1
ATOM 2086 C CA . ALA A 1 272 ? 32.383 28.666 102.505 1.00 16.23 272 ALA A CA 1
ATOM 2087 C C . ALA A 1 272 ? 32.545 27.146 102.504 1.00 15.83 272 ALA A C 1
ATOM 2088 O O . ALA A 1 272 ? 33.087 26.577 103.447 1.00 14.05 272 ALA A O 1
ATOM 2090 N N . VAL A 1 273 ? 32.052 26.495 101.457 1.00 14.52 273 VAL A N 1
ATOM 2091 C CA . VAL A 1 273 ? 32.171 25.050 101.335 1.00 13.80 273 VAL A CA 1
ATOM 2092 C C . VAL A 1 273 ? 32.993 24.779 100.083 1.00 13.43 273 VAL A C 1
ATOM 2093 O O . VAL A 1 273 ? 32.561 25.062 98.965 1.00 13.17 273 VAL A O 1
ATOM 2097 N N . ILE A 1 274 ? 34.201 24.259 100.279 1.00 15.65 274 ILE A N 1
ATOM 2098 C CA . ILE A 1 274 ? 35.094 23.967 99.164 1.00 15.18 274 ILE A CA 1
ATOM 2099 C C . ILE A 1 274 ? 35.290 22.462 98.976 1.00 15.83 274 ILE A C 1
ATOM 2100 O O . ILE A 1 274 ? 35.725 21.762 99.891 1.00 13.57 274 ILE A O 1
ATOM 2105 N N . THR A 1 275 ? 34.955 21.964 97.790 1.00 15.16 275 THR A N 1
ATOM 2106 C CA . THR A 1 275 ? 35.153 20.550 97.501 1.00 15.86 275 THR A CA 1
ATOM 2107 C C . THR A 1 275 ? 36.289 20.490 96.484 1.00 16.66 275 THR A C 1
ATOM 2108 O O . THR A 1 275 ? 36.442 21.389 95.662 1.00 16.67 275 THR A O 1
ATOM 2112 N N . PRO A 1 276 ? 37.107 19.430 96.534 1.00 18.46 276 PRO A N 1
ATOM 2113 C CA . PRO A 1 276 ? 38.246 19.271 95.627 1.00 18.32 276 PRO A CA 1
ATOM 2114 C C . PRO A 1 276 ? 37.988 18.863 94.172 1.00 18.50 276 PRO A C 1
ATOM 2115 O O . PRO A 1 276 ? 38.494 17.843 93.714 1.00 17.51 276 PRO A O 1
ATOM 2119 N N . HIS A 1 277 ? 37.219 19.671 93.450 1.00 17.21 277 HIS A N 1
ATOM 2120 C CA . HIS A 1 277 ? 36.932 19.410 92.041 1.00 18.45 277 HIS A CA 1
ATOM 2121 C C . HIS A 1 277 ? 36.432 17.990 91.803 1.00 17.36 277 HIS A C 1
ATOM 2122 O O . HIS A 1 277 ? 37.010 17.233 91.013 1.00 16.57 277 HIS A O 1
ATOM 2129 N N . ILE A 1 278 ? 35.349 17.640 92.483 1.00 16.56 278 ILE A N 1
ATOM 2130 C CA . ILE A 1 278 ? 34.765 16.315 92.363 1.00 17.87 278 ILE A CA 1
ATOM 2131 C C . ILE A 1 278 ? 33.413 16.351 91.662 1.00 16.03 278 ILE A C 1
ATOM 2132 O O . ILE A 1 278 ? 32.632 15.404 91.747 1.00 18.24 278 ILE A O 1
ATOM 2137 N N . GLY A 1 279 ? 33.149 17.446 90.957 1.00 15.12 279 GLY A N 1
ATOM 2138 C CA . GLY A 1 279 ? 31.889 17.591 90.249 1.00 15.80 279 GLY A CA 1
ATOM 2139 C C . GLY A 1 279 ? 31.440 16.386 89.434 1.00 15.15 279 GLY A C 1
ATOM 2140 O O . GLY A 1 279 ? 30.267 16.025 89.466 1.00 15.98 279 GLY A O 1
ATOM 2141 N N . SER A 1 280 ? 32.361 15.761 88.705 1.00 14.30 280 SER A N 1
ATOM 2142 C CA . SER A 1 280 ? 32.012 14.603 87.876 1.00 15.45 280 SER A CA 1
ATOM 2143 C C . SER A 1 280 ? 32.335 13.280 88.551 1.00 14.67 280 SER A C 1
ATOM 2144 O O . SER A 1 280 ? 32.282 12.229 87.915 1.00 15.80 280 SER A O 1
ATOM 2147 N N . ALA A 1 281 ? 32.638 13.330 89.843 1.00 13.39 281 ALA A N 1
ATOM 2148 C CA . ALA A 1 281 ? 33.024 12.135 90.581 1.00 15.29 281 ALA A CA 1
ATOM 2149 C C . ALA A 1 281 ? 31.943 11.115 90.938 1.00 17.22 281 ALA A C 1
ATOM 2150 O O . ALA A 1 281 ? 31.868 10.649 92.075 1.00 17.76 281 ALA A O 1
ATOM 2152 N N . GLY A 1 282 ? 31.107 10.771 89.966 1.00 17.90 282 GLY A N 1
ATOM 2153 C CA . GLY A 1 282 ? 30.100 9.750 90.185 1.00 16.21 282 GLY A CA 1
ATOM 2154 C C . GLY A 1 282 ? 30.807 8.528 89.630 1.00 16.13 282 GLY A C 1
ATOM 2155 O O . GLY A 1 282 ? 31.457 8.634 88.589 1.00 13.84 282 GLY A O 1
ATOM 2156 N N . ARG A 1 283 ? 30.717 7.381 90.298 1.00 17.21 283 ARG A N 1
ATOM 2157 C CA . ARG A 1 283 ? 31.415 6.201 89.801 1.00 16.81 283 ARG A CA 1
ATOM 2158 C C . ARG A 1 283 ? 30.948 5.799 88.406 1.00 17.06 283 ARG A C 1
ATOM 2159 O O . ARG A 1 283 ? 31.765 5.538 87.528 1.00 13.42 283 ARG A O 1
ATOM 2167 N N . THR A 1 284 ? 29.637 5.752 88.196 1.00 17.76 284 THR A N 1
ATOM 2168 C CA . THR A 1 284 ? 29.113 5.380 86.885 1.00 18.91 284 THR A CA 1
ATOM 2169 C C . THR A 1 284 ? 29.520 6.406 85.825 1.00 18.56 284 THR A C 1
ATOM 2170 O O . THR A 1 284 ? 29.804 6.054 84.680 1.00 18.55 284 THR A O 1
ATOM 2174 N N . THR A 1 285 ? 29.552 7.677 86.211 1.00 18.15 285 THR A N 1
ATOM 2175 C CA . THR A 1 285 ? 29.939 8.738 85.288 1.00 16.04 285 THR A CA 1
ATOM 2176 C C . THR A 1 285 ? 31.400 8.565 84.864 1.00 15.79 285 THR A C 1
ATOM 2177 O O . THR A 1 285 ? 31.725 8.635 83.673 1.00 13.99 285 THR A O 1
ATOM 2181 N N . ARG A 1 286 ? 32.277 8.321 85.834 1.00 14.92 286 ARG A N 1
ATOM 2182 C CA . ARG A 1 286 ? 33.695 8.146 85.535 1.00 14.60 286 ARG A CA 1
ATOM 2183 C C . ARG A 1 286 ? 33.971 6.876 84.713 1.00 16.34 286 ARG A C 1
ATOM 2184 O O . ARG A 1 286 ? 34.887 6.853 83.884 1.00 13.45 286 ARG A O 1
ATOM 2192 N N . GLU A 1 287 ? 33.180 5.828 84.930 1.00 17.49 287 GLU A N 1
ATOM 2193 C CA . GLU A 1 287 ? 33.358 4.593 84.172 1.00 20.06 287 GLU A CA 1
ATOM 2194 C C . GLU A 1 287 ? 32.845 4.834 82.757 1.00 20.90 287 GLU A C 1
ATOM 2195 O O . GLU A 1 287 ? 33.427 4.361 81.781 1.00 22.79 287 GLU A O 1
ATOM 2201 N N . ARG A 1 288 ? 31.755 5.587 82.657 1.00 21.43 288 ARG A N 1
ATOM 2202 C CA . ARG A 1 288 ? 31.157 5.916 81.372 1.00 21.95 288 ARG A CA 1
ATOM 2203 C C . ARG A 1 288 ? 32.128 6.770 80.557 1.00 21.14 288 ARG A C 1
ATOM 2204 O O . ARG A 1 288 ? 32.262 6.590 79.347 1.00 22.08 288 ARG A O 1
ATOM 2212 N N . MET A 1 289 ? 32.812 7.694 81.224 1.00 20.15 289 MET A N 1
ATOM 2213 C CA . MET A 1 289 ? 33.783 8.542 80.551 1.00 18.99 289 MET A CA 1
ATOM 2214 C C . MET A 1 289 ? 34.880 7.677 79.938 1.00 18.60 289 MET A C 1
ATOM 2215 O O . MET A 1 289 ? 35.382 7.973 78.854 1.00 17.41 289 MET A O 1
ATOM 2220 N N . ALA A 1 290 ? 35.246 6.608 80.642 1.00 17.97 290 ALA A N 1
ATOM 2221 C CA . ALA A 1 290 ? 36.279 5.694 80.168 1.00 19.37 290 ALA A CA 1
ATOM 2222 C C . ALA A 1 290 ? 35.797 4.954 78.921 1.00 20.31 290 ALA A C 1
ATOM 2223 O O . ALA A 1 290 ? 36.547 4.805 77.959 1.00 20.05 290 ALA A O 1
ATOM 2225 N N . GLU A 1 291 ? 34.547 4.496 78.942 1.00 21.26 291 GLU A N 1
ATOM 2226 C CA . GLU A 1 291 ? 33.975 3.781 77.806 1.00 23.81 291 GLU A CA 1
ATOM 2227 C C . GLU A 1 291 ? 33.960 4.659 76.558 1.00 23.14 291 GLU A C 1
ATOM 2228 O O . GLU A 1 291 ? 34.279 4.200 75.463 1.00 24.18 291 GLU A O 1
ATOM 2234 N N . VAL A 1 292 ? 33.573 5.920 76.731 1.00 23.80 292 VAL A N 1
ATOM 2235 C CA . VAL A 1 292 ? 33.502 6.857 75.616 1.00 23.97 292 VAL A CA 1
ATOM 2236 C C . VAL A 1 292 ? 34.883 7.176 75.049 1.00 25.08 292 VAL A C 1
ATOM 2237 O O . VAL A 1 292 ? 35.055 7.255 73.831 1.00 24.19 292 VAL A O 1
ATOM 2241 N N . ALA A 1 293 ? 35.869 7.364 75.922 1.00 24.36 293 ALA A N 1
ATOM 2242 C CA . ALA A 1 293 ? 37.222 7.649 75.457 1.00 24.48 293 ALA A CA 1
ATOM 2243 C C . ALA A 1 293 ? 37.745 6.425 74.697 1.00 24.97 293 ALA A C 1
ATOM 2244 O O . ALA A 1 293 ? 38.349 6.551 73.633 1.00 24.68 293 ALA A O 1
ATOM 2246 N N . VAL A 1 294 ? 37.501 5.241 75.248 1.00 24.38 294 VAL A N 1
ATOM 2247 C CA . VAL A 1 294 ? 37.938 4.002 74.614 1.00 26.12 294 VAL A CA 1
ATOM 2248 C C . VAL A 1 294 ? 37.293 3.840 73.238 1.00 27.24 294 VAL A C 1
ATOM 2249 O O . VAL A 1 294 ? 37.964 3.479 72.270 1.00 27.59 294 VAL A O 1
ATOM 2253 N N . GLU A 1 295 ? 35.994 4.111 73.152 1.00 27.97 295 GLU A N 1
ATOM 2254 C CA . GLU A 1 295 ? 35.275 4.001 71.886 1.00 30.34 295 GLU A CA 1
ATOM 2255 C C . GLU A 1 295 ? 35.918 4.903 70.835 1.00 30.21 295 GLU A C 1
ATOM 2256 O O . GLU A 1 295 ? 36.255 4.454 69.736 1.00 29.93 295 GLU A O 1
ATOM 2262 N N . ASN A 1 296 ? 36.082 6.178 71.177 1.00 28.95 296 ASN A N 1
ATOM 2263 C CA . ASN A 1 296 ? 36.692 7.139 70.267 1.00 29.55 296 ASN A CA 1
ATOM 2264 C C . ASN A 1 296 ? 38.081 6.688 69.808 1.00 29.78 296 ASN A C 1
ATOM 2265 O O . ASN A 1 296 ? 38.390 6.732 68.617 1.00 30.83 296 ASN A O 1
ATOM 2270 N N . LEU A 1 297 ? 38.913 6.252 70.749 1.00 29.07 297 LEU A N 1
ATOM 2271 C CA . LEU A 1 297 ? 40.260 5.810 70.408 1.00 31.01 297 LEU A CA 1
ATOM 2272 C C . LEU A 1 297 ? 40.239 4.611 69.461 1.00 31.94 297 LEU A C 1
ATOM 2273 O O . LEU A 1 297 ? 40.916 4.622 68.435 1.00 33.26 297 LEU A O 1
ATOM 2278 N N . LEU A 1 298 ? 39.466 3.581 69.797 1.00 32.22 298 LEU A N 1
ATOM 2279 C CA . LEU A 1 298 ? 39.382 2.403 68.939 1.00 33.00 298 LEU A CA 1
ATOM 2280 C C . LEU A 1 298 ? 38.870 2.781 67.556 1.00 32.91 298 LEU A C 1
ATOM 2281 O O . LEU A 1 298 ? 39.364 2.282 66.545 1.00 32.26 298 LEU A O 1
ATOM 2286 N N . ALA A 1 299 ? 37.877 3.663 67.517 1.00 33.35 299 ALA A N 1
ATOM 2287 C CA . ALA A 1 299 ? 37.301 4.107 66.252 1.00 33.48 299 ALA A CA 1
ATOM 2288 C C . ALA A 1 299 ? 38.387 4.617 65.307 1.00 33.53 299 ALA A C 1
ATOM 2289 O O . ALA A 1 299 ? 38.471 4.186 64.157 1.00 33.32 299 ALA A O 1
ATOM 2291 N N . VAL A 1 300 ? 39.218 5.532 65.798 1.00 32.43 300 VAL A N 1
ATOM 2292 C CA . VAL A 1 300 ? 40.285 6.096 64.982 1.00 31.97 300 VAL A CA 1
ATOM 2293 C C . VAL A 1 300 ? 41.312 5.041 64.575 1.00 32.65 300 VAL A C 1
ATOM 2294 O O . VAL A 1 300 ? 41.793 5.047 63.444 1.00 32.49 300 VAL A O 1
ATOM 2298 N N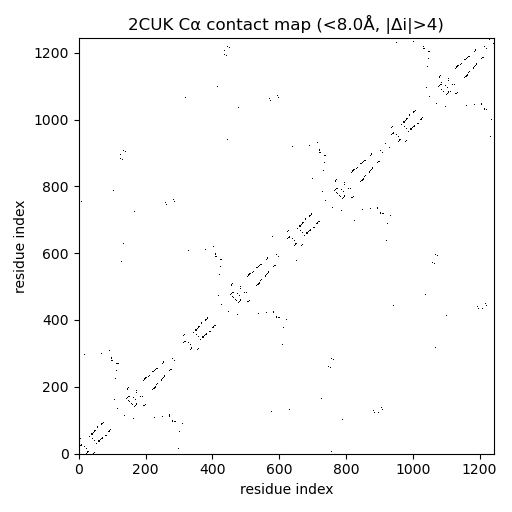 . LEU A 1 301 ? 41.645 4.133 65.487 1.00 33.69 301 LEU A N 1
ATOM 2299 C CA . LEU A 1 301 ? 42.623 3.096 65.175 1.00 35.29 301 LEU A CA 1
ATOM 2300 C C . LEU A 1 301 ? 42.095 2.068 64.180 1.00 37.16 301 LEU A C 1
ATOM 2301 O O . LEU A 1 301 ? 42.873 1.354 63.550 1.00 38.65 301 LEU A O 1
ATOM 2306 N N . GLU A 1 302 ? 40.776 1.988 64.042 1.00 38.51 302 GLU A N 1
ATOM 2307 C CA . GLU A 1 302 ? 40.174 1.045 63.106 1.00 40.41 302 GLU A CA 1
ATOM 2308 C C . GLU A 1 302 ? 39.813 1.749 61.804 1.00 40.18 302 GLU A C 1
ATOM 2309 O O . GLU A 1 302 ? 39.004 1.255 61.020 1.00 41.34 302 GLU A O 1
ATOM 2315 N N . GLY A 1 303 ? 40.420 2.909 61.583 1.00 39.96 303 GLY A N 1
ATOM 2316 C CA . GLY A 1 303 ? 40.158 3.664 60.374 1.00 41.12 303 GLY A CA 1
ATOM 2317 C C . GLY A 1 303 ? 38.731 4.162 60.263 1.00 41.61 303 GLY A C 1
ATOM 2318 O O . GLY A 1 303 ? 38.250 4.428 59.162 1.00 41.90 303 GLY A O 1
ATOM 2319 N N . ARG A 1 304 ? 38.047 4.288 61.394 1.00 41.53 304 ARG A N 1
ATOM 2320 C CA . ARG A 1 304 ? 36.671 4.771 61.387 1.00 42.25 304 ARG A CA 1
ATOM 2321 C C . ARG A 1 304 ? 36.593 6.188 61.936 1.00 41.86 304 ARG A C 1
ATOM 2322 O O . ARG A 1 304 ? 37.526 6.673 62.578 1.00 41.83 304 ARG A O 1
ATOM 2330 N N . GLU A 1 305 ? 35.472 6.848 61.676 1.00 40.98 305 GLU A N 1
ATOM 2331 C CA . GLU A 1 305 ? 35.260 8.205 62.152 1.00 40.77 305 GLU A CA 1
ATOM 2332 C C . GLU A 1 305 ? 34.767 8.121 63.595 1.00 39.44 305 GLU A C 1
ATOM 2333 O O . GLU A 1 305 ? 33.745 7.490 63.875 1.00 38.39 305 GLU A O 1
ATOM 2339 N N . PRO A 1 306 ? 35.494 8.749 64.532 1.00 37.36 306 PRO A N 1
ATOM 2340 C CA . PRO A 1 306 ? 35.098 8.723 65.944 1.00 35.56 306 PRO A CA 1
ATOM 2341 C C . PRO A 1 306 ? 33.787 9.473 66.172 1.00 34.17 306 PRO A C 1
ATOM 2342 O O . PRO A 1 306 ? 33.473 10.421 65.455 1.00 33.99 306 PRO A O 1
ATOM 2346 N N . PRO A 1 307 ? 33.002 9.052 67.175 1.00 33.06 307 PRO A N 1
ATOM 2347 C CA . PRO A 1 307 ? 31.724 9.705 67.474 1.00 32.96 307 PRO A CA 1
ATOM 2348 C C . PRO A 1 307 ? 31.796 11.097 68.110 1.00 32.11 307 PRO A C 1
ATOM 2349 O O . PRO A 1 307 ? 30.878 11.900 67.945 1.00 33.28 307 PRO A O 1
ATOM 2353 N N . ASN A 1 308 ? 32.874 11.393 68.831 1.00 31.94 308 ASN A N 1
ATOM 2354 C CA . ASN A 1 308 ? 32.986 12.699 69.482 1.00 31.03 308 ASN A CA 1
ATOM 2355 C C . ASN A 1 308 ? 34.303 13.405 69.178 1.00 31.36 308 ASN A C 1
ATOM 2356 O O . ASN A 1 308 ? 35.090 13.698 70.082 1.00 30.43 308 ASN A O 1
ATOM 2361 N N . PRO A 1 309 ? 34.552 13.710 67.897 1.00 32.57 309 PRO A N 1
ATOM 2362 C CA . PRO A 1 309 ? 35.795 14.384 67.523 1.00 32.57 309 PRO A CA 1
ATOM 2363 C C . PRO A 1 309 ? 35.820 15.876 67.833 1.00 33.79 309 PRO A C 1
ATOM 2364 O O . PRO A 1 309 ? 34.788 16.552 67.809 1.00 33.79 309 PRO A O 1
ATOM 2368 N N . VAL A 1 310 ? 37.015 16.370 68.136 1.00 35.18 310 VAL A N 1
ATOM 2369 C CA . VAL A 1 310 ? 37.251 17.778 68.421 1.00 37.28 310 VAL A CA 1
ATOM 2370 C C . VAL A 1 310 ? 38.002 18.304 67.200 1.00 39.18 310 VAL A C 1
ATOM 2371 O O . VAL A 1 310 ? 37.812 19.444 66.780 1.00 39.10 310 VAL A O 1
ATOM 2375 N N . VAL A 1 311 ? 38.860 17.452 66.643 1.00 40.80 311 VAL A N 1
ATOM 2376 C CA . VAL A 1 311 ? 39.629 17.784 65.447 1.00 43.12 311 VAL A CA 1
ATOM 2377 C C . VAL A 1 311 ? 39.706 16.543 64.560 1.00 43.75 311 VAL A C 1
ATOM 2378 O O . VAL A 1 311 ? 39.714 15.425 65.120 1.00 43.71 311 VAL A O 1
ATOM 2383 N N . MET B 1 1 ? 54.453 63.850 103.190 1.00 35.30 1 MET B N 1
ATOM 2384 C CA . MET B 1 1 ? 54.449 62.497 103.811 1.00 34.23 1 MET B CA 1
ATOM 2385 C C . MET B 1 1 ? 53.041 62.130 104.261 1.00 32.44 1 MET B C 1
ATOM 2386 O O . MET B 1 1 ? 52.283 62.981 104.729 1.00 30.09 1 MET B O 1
ATOM 2391 N N . ARG B 1 2 ? 52.700 60.855 104.120 1.00 30.35 2 ARG B N 1
ATOM 2392 C CA . ARG B 1 2 ? 51.380 60.372 104.495 1.00 28.64 2 ARG B CA 1
ATOM 2393 C C . ARG B 1 2 ? 51.480 59.209 105.470 1.00 26.20 2 ARG B C 1
ATOM 2394 O O . ARG B 1 2 ? 52.401 58.395 105.392 1.00 25.15 2 ARG B O 1
ATOM 2402 N N . VAL B 1 3 ? 50.527 59.150 106.394 1.00 25.28 3 VAL B N 1
ATOM 2403 C CA . VAL B 1 3 ? 50.470 58.092 107.395 1.00 22.16 3 VAL B CA 1
ATOM 2404 C C . VAL B 1 3 ? 49.142 57.355 107.275 1.00 19.14 3 VAL B C 1
ATOM 2405 O O . VAL B 1 3 ? 48.085 57.976 107.150 1.00 19.05 3 VAL B O 1
ATOM 2409 N N . LEU B 1 4 ? 49.197 56.029 107.305 1.00 18.04 4 LEU B N 1
ATOM 2410 C CA . LEU B 1 4 ? 47.981 55.229 107.211 1.00 16.14 4 LEU B CA 1
ATOM 2411 C C . LEU B 1 4 ? 47.602 54.667 108.580 1.00 16.26 4 LEU B C 1
ATOM 2412 O O . LEU B 1 4 ? 48.430 54.069 109.270 1.00 16.32 4 LEU B O 1
ATOM 2417 N N . VAL B 1 5 ? 46.350 54.886 108.971 1.00 16.61 5 VAL B N 1
ATOM 2418 C CA . VAL B 1 5 ? 45.815 54.390 110.236 1.00 15.55 5 VAL B CA 1
ATOM 2419 C C . VAL B 1 5 ? 44.734 53.409 109.779 1.00 15.79 5 VAL B C 1
ATOM 2420 O O . VAL B 1 5 ? 43.766 53.808 109.129 1.00 15.38 5 VAL B O 1
ATOM 2424 N N . THR B 1 6 ? 44.903 52.129 110.104 1.00 15.15 6 THR B N 1
ATOM 2425 C CA . THR B 1 6 ? 43.972 51.094 109.645 1.00 15.19 6 THR B CA 1
ATOM 2426 C C . THR B 1 6 ? 42.540 51.098 110.172 1.00 14.14 6 THR B C 1
ATOM 2427 O O . THR B 1 6 ? 41.667 50.458 109.581 1.00 14.16 6 THR B O 1
ATOM 2431 N N . ARG B 1 7 ? 42.296 51.791 111.280 1.00 11.56 7 ARG B N 1
ATOM 2432 C CA . ARG B 1 7 ? 40.950 51.873 111.845 1.00 13.09 7 ARG B CA 1
ATOM 2433 C C . ARG B 1 7 ? 40.752 53.249 112.466 1.00 14.05 7 ARG B C 1
ATOM 2434 O O . ARG B 1 7 ? 41.725 53.924 112.801 1.00 13.24 7 ARG B O 1
ATOM 2442 N N . THR B 1 8 ? 39.497 53.664 112.617 1.00 14.33 8 THR B N 1
ATOM 2443 C CA . THR B 1 8 ? 39.211 54.951 113.239 1.00 15.14 8 THR B CA 1
ATOM 2444 C C . THR B 1 8 ? 39.517 54.807 114.731 1.00 15.34 8 THR B C 1
ATOM 2445 O O . THR B 1 8 ? 39.127 53.819 115.354 1.00 13.56 8 THR B O 1
ATOM 2449 N N . LEU B 1 9 ? 40.230 55.780 115.289 1.00 15.20 9 LEU B N 1
ATOM 2450 C CA . LEU B 1 9 ? 40.601 55.751 116.702 1.00 16.22 9 LEU B CA 1
ATOM 2451 C C . LEU B 1 9 ? 39.860 56.821 117.494 1.00 17.08 9 LEU B C 1
ATOM 2452 O O . LEU B 1 9 ? 39.589 57.902 116.977 1.00 17.86 9 LEU B O 1
ATOM 2457 N N . PRO B 1 10 ? 39.528 56.538 118.766 1.00 15.55 10 PRO B N 1
ATOM 2458 C CA . PRO B 1 10 ? 38.818 57.548 119.555 1.00 17.39 10 PRO B CA 1
ATOM 2459 C C . PRO B 1 10 ? 39.772 58.674 119.950 1.00 17.81 10 PRO B C 1
ATOM 2460 O O . PRO B 1 10 ? 40.990 58.495 119.942 1.00 15.89 10 PRO B O 1
ATOM 2464 N N . GLY B 1 11 ? 39.218 59.834 120.282 1.00 19.17 11 GLY B N 1
ATOM 2465 C CA . GLY B 1 11 ? 40.058 60.946 120.684 1.00 20.87 11 GLY B CA 1
ATOM 2466 C C . GLY B 1 11 ? 40.582 61.778 119.529 1.00 22.55 11 GLY B C 1
ATOM 2467 O O . GLY B 1 11 ? 40.213 61.566 118.373 1.00 20.60 11 GLY B O 1
ATOM 2468 N N . LYS B 1 12 ? 41.470 62.714 119.851 1.00 23.73 12 LYS B N 1
ATOM 2469 C CA . LYS B 1 12 ? 42.034 63.619 118.857 1.00 24.98 12 LYS B CA 1
ATOM 2470 C C . LYS B 1 12 ? 43.545 63.481 118.705 1.00 23.50 12 LYS B C 1
ATOM 2471 O O . LYS B 1 12 ? 44.203 64.374 118.172 1.00 23.81 12 LYS B O 1
ATOM 2477 N N . ALA B 1 13 ? 44.088 62.361 119.172 1.00 21.45 13 ALA B N 1
ATOM 2478 C CA . ALA B 1 13 ? 45.524 62.106 119.094 1.00 22.50 13 ALA B CA 1
ATOM 2479 C C . ALA B 1 13 ? 46.095 62.313 117.690 1.00 22.44 13 ALA B C 1
ATOM 2480 O O . ALA B 1 13 ? 47.191 62.859 117.529 1.00 21.63 13 ALA B O 1
ATOM 2482 N N . LEU B 1 14 ? 45.352 61.879 116.676 1.00 23.27 14 LEU B N 1
ATOM 2483 C CA . LEU B 1 14 ? 45.802 62.002 115.293 1.00 24.88 14 LEU B CA 1
ATOM 2484 C C . LEU B 1 14 ? 46.008 63.444 114.827 1.00 26.41 14 LEU B C 1
ATOM 2485 O O . LEU B 1 14 ? 46.785 63.690 113.904 1.00 26.95 14 LEU B O 1
ATOM 2490 N N . ASP B 1 15 ? 45.325 64.399 115.453 1.00 28.47 15 ASP B N 1
ATOM 2491 C CA . ASP B 1 15 ? 45.501 65.796 115.059 1.00 29.32 15 ASP B CA 1
ATOM 2492 C C . ASP B 1 15 ? 46.944 66.250 115.263 1.00 29.95 15 ASP B C 1
ATOM 2493 O O . ASP B 1 15 ? 47.416 67.155 114.577 1.00 30.94 15 ASP B O 1
ATOM 2498 N N . ARG B 1 16 ? 47.647 65.625 116.203 1.00 28.45 16 ARG B N 1
ATOM 2499 C CA . ARG B 1 16 ? 49.034 65.996 116.450 1.00 29.64 16 ARG B CA 1
ATOM 2500 C C . ARG B 1 16 ? 49.863 65.744 115.191 1.00 29.82 16 ARG B C 1
ATOM 2501 O O . ARG B 1 16 ? 50.798 66.487 114.893 1.00 27.41 16 ARG B O 1
ATOM 2509 N N . LEU B 1 17 ? 49.512 64.691 114.455 1.00 29.26 17 LEU B N 1
ATOM 2510 C CA . LEU B 1 17 ? 50.220 64.353 113.226 1.00 29.32 17 LEU B CA 1
ATOM 2511 C C . LEU B 1 17 ? 49.890 65.367 112.142 1.00 28.44 17 LEU B C 1
ATOM 2512 O O . LEU B 1 17 ? 50.773 65.819 111.410 1.00 29.51 17 LEU B O 1
ATOM 2517 N N . ARG B 1 18 ? 48.614 65.722 112.044 1.00 29.05 18 ARG B N 1
ATOM 2518 C CA . ARG B 1 18 ? 48.166 66.680 111.042 1.00 30.72 18 ARG B CA 1
ATOM 2519 C C . ARG B 1 18 ? 48.798 68.052 111.260 1.00 31.50 18 ARG B C 1
ATOM 2520 O O . ARG B 1 18 ? 49.203 68.716 110.305 1.00 31.43 18 ARG B O 1
ATOM 2528 N N . GLU B 1 19 ? 48.881 68.471 112.519 1.00 32.11 19 GLU B N 1
ATOM 2529 C CA . GLU B 1 19 ? 49.472 69.758 112.865 1.00 34.74 19 GLU B CA 1
ATOM 2530 C C . GLU B 1 19 ? 50.941 69.796 112.460 1.00 35.49 19 GLU B C 1
ATOM 2531 O O . GLU B 1 19 ? 51.508 70.866 112.249 1.00 36.99 19 GLU B O 1
ATOM 2537 N N . ARG B 1 20 ? 51.553 68.622 112.355 1.00 35.10 20 ARG B N 1
ATOM 2538 C CA . ARG B 1 20 ? 52.954 68.522 111.970 1.00 35.94 20 ARG B CA 1
ATOM 2539 C C . ARG B 1 20 ? 53.107 68.494 110.451 1.00 35.34 20 ARG B C 1
ATOM 2540 O O . ARG B 1 20 ? 54.206 68.281 109.936 1.00 35.55 20 ARG B O 1
ATOM 2548 N N . GLY B 1 21 ? 51.999 68.705 109.744 1.00 33.91 21 GLY B N 1
ATOM 2549 C CA . GLY B 1 21 ? 52.022 68.716 108.291 1.00 33.41 21 GLY B CA 1
ATOM 2550 C C . GLY B 1 21 ? 51.853 67.365 107.618 1.00 33.12 21 GLY B C 1
ATOM 2551 O O . GLY B 1 21 ? 51.909 67.268 106.391 1.00 34.38 21 GLY B O 1
ATOM 2552 N N . LEU B 1 22 ? 51.642 66.320 108.410 1.00 31.29 22 LEU B N 1
ATOM 2553 C CA . LEU B 1 22 ? 51.480 64.974 107.868 1.00 30.15 22 LEU B CA 1
ATOM 2554 C C . LEU B 1 22 ? 50.055 64.717 107.405 1.00 29.36 22 LEU B C 1
ATOM 2555 O O . LEU B 1 22 ? 49.098 65.132 108.057 1.00 29.96 22 LEU B O 1
ATOM 2560 N N . GLU B 1 23 ? 49.915 64.041 106.270 1.00 28.85 23 GLU B N 1
ATOM 2561 C CA . GLU B 1 23 ? 48.595 63.703 105.759 1.00 28.76 23 GLU B CA 1
ATOM 2562 C C . GLU B 1 23 ? 48.222 62.409 106.479 1.00 26.60 23 GLU B C 1
ATOM 2563 O O . GLU B 1 23 ? 49.012 61.468 106.513 1.00 27.36 23 GLU B O 1
ATOM 2569 N N . VAL B 1 24 ? 47.030 62.363 107.061 1.00 24.62 24 VAL B N 1
ATOM 2570 C CA . VAL B 1 24 ? 46.603 61.177 107.791 1.00 23.63 24 VAL B CA 1
ATOM 2571 C C . VAL B 1 24 ? 45.415 60.481 107.134 1.00 21.74 24 VAL B C 1
ATOM 2572 O O . VAL B 1 24 ? 44.308 61.013 107.109 1.00 23.51 24 VAL B O 1
ATOM 2576 N N . GLU B 1 25 ? 45.656 59.284 106.613 1.00 21.32 25 GLU B N 1
ATOM 2577 C CA . GLU B 1 25 ? 44.612 58.501 105.961 1.00 20.03 25 GLU B CA 1
ATOM 2578 C C . GLU B 1 25 ? 44.068 57.476 106.961 1.00 20.48 25 GLU B C 1
ATOM 2579 O O . GLU B 1 25 ? 44.816 56.647 107.481 1.00 18.36 25 GLU B O 1
ATOM 2585 N N . VAL B 1 26 ? 42.766 57.538 107.220 1.00 19.13 26 VAL B N 1
ATOM 2586 C CA . VAL B 1 26 ? 42.129 56.637 108.173 1.00 18.29 26 VAL B CA 1
ATOM 2587 C C . VAL B 1 26 ? 41.046 55.784 107.519 1.00 18.07 26 VAL B C 1
ATOM 2588 O O . VAL B 1 26 ? 40.122 56.309 106.895 1.00 18.37 26 VAL B O 1
ATOM 2592 N N . HIS B 1 27 ? 41.158 54.468 107.671 1.00 16.79 27 HIS B N 1
ATOM 2593 C CA . HIS B 1 27 ? 40.194 53.527 107.132 1.00 16.64 27 HIS B CA 1
ATOM 2594 C C . HIS B 1 27 ? 38.980 53.421 108.046 1.00 16.60 27 HIS B C 1
ATOM 2595 O O . HIS B 1 27 ? 39.088 53.163 109.238 1.00 16.63 27 HIS B O 1
ATOM 2602 N N . ARG B 1 28 ? 37.774 53.593 107.506 1.00 16.84 28 ARG B N 1
ATOM 2603 C CA . ARG B 1 28 ? 36.550 53.549 108.308 1.00 16.74 28 ARG B CA 1
ATOM 2604 C C . ARG B 1 28 ? 35.866 52.192 108.438 1.00 16.87 28 ARG B C 1
ATOM 2605 O O . ARG B 1 28 ? 34.902 52.055 109.191 1.00 14.57 28 ARG B O 1
ATOM 2613 N N . GLY B 1 29 ? 36.354 51.195 107.713 1.00 16.66 29 GLY B N 1
ATOM 2614 C CA . GLY B 1 29 ? 35.717 49.889 107.761 1.00 17.45 29 GLY B CA 1
ATOM 2615 C C . GLY B 1 29 ? 35.918 49.064 109.014 1.00 17.78 29 GLY B C 1
ATOM 2616 O O . GLY B 1 29 ? 36.746 49.388 109.869 1.00 16.01 29 GLY B O 1
ATOM 2617 N N . LEU B 1 30 ? 35.131 47.997 109.124 1.00 16.63 30 LEU B N 1
ATOM 2618 C CA . LEU B 1 30 ? 35.231 47.073 110.244 1.00 17.51 30 LEU B CA 1
ATOM 2619 C C . LEU B 1 30 ? 36.261 46.031 109.810 1.00 18.49 30 LEU B C 1
ATOM 2620 O O . LEU B 1 30 ? 36.905 45.379 110.632 1.00 17.83 30 LEU B O 1
ATOM 2625 N N . PHE B 1 31 ? 36.402 45.894 108.495 1.00 19.09 31 PHE B N 1
ATOM 2626 C CA . PHE B 1 31 ? 37.353 44.966 107.892 1.00 18.63 31 PHE B CA 1
ATOM 2627 C C . PHE B 1 31 ? 38.237 45.747 106.930 1.00 18.78 31 PHE B C 1
ATOM 2628 O O . PHE B 1 31 ? 37.788 46.712 106.308 1.00 17.29 31 PHE B O 1
ATOM 2636 N N . LEU B 1 32 ? 39.494 45.332 106.819 1.00 16.71 32 LEU B N 1
ATOM 2637 C CA . LEU B 1 32 ? 40.431 45.954 105.895 1.00 17.61 32 LEU B CA 1
ATOM 2638 C C . LEU B 1 32 ? 41.100 44.809 105.147 1.00 17.65 32 LEU B C 1
ATOM 2639 O O . LEU B 1 32 ? 42.008 44.159 105.673 1.00 16.83 32 LEU B O 1
ATOM 2644 N N . PRO B 1 33 ? 40.634 44.530 103.918 1.00 17.83 33 PRO B N 1
ATOM 2645 C CA . PRO B 1 33 ? 41.164 43.460 103.064 1.00 18.77 33 PRO B CA 1
ATOM 2646 C C . PRO B 1 33 ? 42.662 43.599 102.821 1.00 18.66 33 PRO B C 1
ATOM 2647 O O . PRO B 1 33 ? 43.178 44.712 102.712 1.00 16.57 33 PRO B O 1
ATOM 2651 N N . LYS B 1 34 ? 43.349 42.464 102.727 1.00 19.94 34 LYS B N 1
ATOM 2652 C CA . LYS B 1 34 ? 44.791 42.447 102.498 1.00 21.69 34 LYS B CA 1
ATOM 2653 C C . LYS B 1 34 ? 45.174 43.255 101.261 1.00 21.57 34 LYS B C 1
ATOM 2654 O O . LYS B 1 34 ? 46.139 44.020 101.287 1.00 19.87 34 LYS B O 1
ATOM 2660 N N . ALA B 1 35 ? 44.421 43.079 100.177 1.00 20.23 35 ALA B N 1
ATOM 2661 C CA . ALA B 1 35 ? 44.698 43.799 98.938 1.00 21.51 35 ALA B CA 1
ATOM 2662 C C . ALA B 1 35 ? 44.518 45.299 99.106 1.00 21.09 35 ALA B C 1
ATOM 2663 O O . ALA B 1 35 ? 45.233 46.086 98.484 1.00 21.56 35 ALA B O 1
ATOM 2665 N N . GLU B 1 36 ? 43.566 45.699 99.947 1.00 21.22 36 GLU B N 1
ATOM 2666 C CA . GLU B 1 36 ? 43.316 47.122 100.165 1.00 21.57 36 GLU B CA 1
ATOM 2667 C C . GLU B 1 36 ? 44.430 47.752 100.991 1.00 20.36 36 GLU B C 1
ATOM 2668 O O . GLU B 1 36 ? 44.794 48.909 100.778 1.00 21.12 36 GLU B O 1
ATOM 2674 N N . LEU B 1 37 ? 44.956 46.991 101.944 1.00 20.47 37 LEU B N 1
ATOM 2675 C CA . LEU B 1 37 ? 46.050 47.471 102.784 1.00 19.37 37 LEU B CA 1
ATOM 2676 C C . LEU B 1 37 ? 47.259 47.754 101.892 1.00 19.91 37 LEU B C 1
ATOM 2677 O O . LEU B 1 37 ? 47.874 48.817 101.977 1.00 18.16 37 LEU B O 1
ATOM 2682 N N . LEU B 1 38 ? 47.585 46.799 101.024 1.00 21.13 38 LEU B N 1
ATOM 2683 C CA . LEU B 1 38 ? 48.716 46.948 100.108 1.00 21.72 38 LEU B CA 1
ATOM 2684 C C . LEU B 1 38 ? 48.553 48.201 99.255 1.00 23.06 38 LEU B C 1
ATOM 2685 O O . LEU B 1 38 ? 49.504 48.961 99.058 1.00 23.55 38 LEU B O 1
ATOM 2690 N N . LYS B 1 39 ? 47.342 48.417 98.756 1.00 23.26 39 LYS B N 1
ATOM 2691 C CA . LYS B 1 39 ? 47.062 49.584 97.937 1.00 24.65 39 LYS B CA 1
ATOM 2692 C C . LYS B 1 39 ? 47.249 50.878 98.738 1.00 24.58 39 LYS B C 1
ATOM 2693 O O . LYS B 1 39 ? 47.953 51.788 98.305 1.00 24.11 39 LYS B O 1
ATOM 2699 N N . ARG B 1 40 ? 46.627 50.946 99.913 1.00 23.84 40 ARG B N 1
ATOM 2700 C CA . ARG B 1 40 ? 46.706 52.130 100.774 1.00 24.13 40 ARG B CA 1
ATOM 2701 C C . ARG B 1 40 ? 48.082 52.412 101.382 1.00 22.44 40 ARG B C 1
ATOM 2702 O O . ARG B 1 40 ? 48.453 53.573 101.578 1.00 22.98 40 ARG B O 1
ATOM 2710 N N . VAL B 1 41 ? 48.831 51.359 101.693 1.00 22.51 41 VAL B N 1
ATOM 2711 C CA . VAL B 1 41 ? 50.139 51.520 102.322 1.00 22.95 41 VAL B CA 1
ATOM 2712 C C . VAL B 1 41 ? 51.253 51.990 101.384 1.00 24.03 41 VAL B C 1
ATOM 2713 O O . VAL B 1 41 ? 52.289 52.474 101.840 1.00 22.96 41 VAL B O 1
ATOM 2717 N N . GLU B 1 42 ? 51.047 51.855 100.077 1.00 24.40 42 GLU B N 1
ATOM 2718 C CA . GLU B 1 42 ? 52.062 52.280 99.120 1.00 25.98 42 GLU B CA 1
ATOM 2719 C C . GLU B 1 42 ? 52.366 53.767 99.279 1.00 25.92 42 GLU B C 1
ATOM 2720 O O . GLU B 1 42 ? 51.467 54.603 99.236 1.00 24.34 42 GLU B O 1
ATOM 2726 N N . GLY B 1 43 ? 53.638 54.095 99.466 1.00 27.83 43 GLY B N 1
ATOM 2727 C CA . GLY B 1 43 ? 54.016 55.488 99.625 1.00 29.67 43 GLY B CA 1
ATOM 2728 C C . GLY B 1 43 ? 53.897 56.033 101.041 1.00 30.86 43 GLY B C 1
ATOM 2729 O O . GLY B 1 43 ? 54.360 57.142 101.317 1.00 32.06 43 GLY B O 1
ATOM 2730 N N . ALA B 1 44 ? 53.281 55.271 101.942 1.00 29.48 44 ALA B N 1
ATOM 2731 C CA . ALA B 1 44 ? 53.126 55.715 103.327 1.00 28.38 44 ALA B CA 1
ATOM 2732 C C . ALA B 1 44 ? 54.447 55.611 104.085 1.00 27.78 44 ALA B C 1
ATOM 2733 O O . ALA B 1 44 ? 55.158 54.615 103.973 1.00 26.40 44 ALA B O 1
ATOM 2735 N N . VAL B 1 45 ? 54.769 56.641 104.863 1.00 27.52 45 VAL B N 1
ATOM 2736 C CA . VAL B 1 45 ? 56.006 56.649 105.635 1.00 27.50 45 VAL B CA 1
ATOM 2737 C C . VAL B 1 45 ? 55.772 56.068 107.027 1.00 27.09 45 VAL B C 1
ATOM 2738 O O . VAL B 1 45 ? 56.702 55.596 107.685 1.00 26.89 45 VAL B O 1
ATOM 2742 N N . GLY B 1 46 ? 54.521 56.110 107.472 1.00 24.90 46 GLY B N 1
ATOM 2743 C CA . GLY B 1 46 ? 54.187 55.583 108.780 1.00 23.27 46 GLY B CA 1
ATOM 2744 C C . GLY B 1 46 ? 52.901 54.785 108.735 1.00 21.55 46 GLY B C 1
ATOM 2745 O O . GLY B 1 46 ? 52.037 55.042 107.899 1.00 21.36 46 GLY B O 1
ATOM 2746 N N . LEU B 1 47 ? 52.779 53.817 109.637 1.00 21.56 47 LEU B N 1
ATOM 2747 C CA . LEU B 1 47 ? 51.594 52.970 109.707 1.00 20.26 47 LEU B CA 1
ATOM 2748 C C . LEU B 1 47 ? 51.182 52.695 111.148 1.00 19.78 47 LEU B C 1
ATOM 2749 O O . LEU B 1 47 ? 52.019 52.389 112.003 1.00 20.24 47 LEU B O 1
ATOM 2754 N N . ILE B 1 48 ? 49.887 52.817 111.416 1.00 17.53 48 ILE B N 1
ATOM 2755 C CA . ILE B 1 48 ? 49.353 52.527 112.739 1.00 16.49 48 ILE B CA 1
ATOM 2756 C C . ILE B 1 48 ? 48.296 51.454 112.509 1.00 16.17 48 ILE B C 1
ATOM 2757 O O . ILE B 1 48 ? 47.170 51.748 112.112 1.00 13.86 48 ILE B O 1
ATOM 2762 N N . PRO B 1 49 ? 48.667 50.182 112.722 1.00 15.74 49 PRO B N 1
ATOM 2763 C CA . PRO B 1 49 ? 47.749 49.060 112.532 1.00 16.21 49 PRO B CA 1
ATOM 2764 C C . PRO B 1 49 ? 47.104 48.599 113.831 1.00 15.45 49 PRO B C 1
ATOM 2765 O O . PRO B 1 49 ? 47.437 49.085 114.910 1.00 16.41 49 PRO B O 1
ATOM 2769 N N . THR B 1 50 ? 46.177 47.656 113.708 1.00 15.73 50 THR B N 1
ATOM 2770 C CA . THR B 1 50 ? 45.503 47.073 114.860 1.00 16.60 50 THR B CA 1
ATOM 2771 C C . THR B 1 50 ? 45.791 45.577 114.791 1.00 17.46 50 THR B C 1
ATOM 2772 O O . THR B 1 50 ? 46.361 45.096 113.808 1.00 15.89 50 THR B O 1
ATOM 2776 N N . VAL B 1 51 ? 45.393 44.844 115.823 1.00 18.90 51 VAL B N 1
ATOM 2777 C CA . VAL B 1 51 ? 45.625 43.406 115.859 1.00 21.40 51 VAL B CA 1
ATOM 2778 C C . VAL B 1 51 ? 44.833 42.655 114.790 1.00 23.72 51 VAL B C 1
ATOM 2779 O O . VAL B 1 51 ? 45.042 41.457 114.596 1.00 25.04 51 VAL B O 1
ATOM 2783 N N . GLU B 1 52 ? 43.923 43.347 114.104 1.00 21.62 52 GLU B N 1
ATOM 2784 C CA . GLU B 1 52 ? 43.128 42.715 113.049 1.00 22.75 52 GLU B CA 1
ATOM 2785 C C . GLU B 1 52 ? 43.894 42.717 111.728 1.00 22.24 52 GLU B C 1
ATOM 2786 O O . GLU B 1 52 ? 43.515 42.025 110.780 1.00 22.22 52 GLU B O 1
ATOM 2792 N N . ASP B 1 53 ? 44.971 43.494 111.672 1.00 20.67 53 ASP B N 1
ATOM 2793 C CA . ASP B 1 53 ? 45.780 43.611 110.461 1.00 22.46 53 ASP B CA 1
ATOM 2794 C C . ASP B 1 53 ? 47.065 42.787 110.503 1.00 23.99 53 ASP B C 1
ATOM 2795 O O . ASP B 1 53 ? 47.864 42.917 111.431 1.00 25.28 53 ASP B O 1
ATOM 2800 N N . ARG B 1 54 ? 47.265 41.954 109.486 1.00 24.17 54 ARG B N 1
ATOM 2801 C CA . ARG B 1 54 ? 48.462 41.124 109.401 1.00 24.88 54 ARG B CA 1
ATOM 2802 C C . ARG B 1 54 ? 49.543 41.910 108.675 1.00 23.67 54 ARG B C 1
ATOM 2803 O O . ARG B 1 54 ? 49.488 42.076 107.458 1.00 22.46 54 ARG B O 1
ATOM 2811 N N . ILE B 1 55 ? 50.525 42.401 109.421 1.00 22.43 55 ILE B N 1
ATOM 2812 C CA . ILE B 1 55 ? 51.596 43.174 108.815 1.00 23.00 55 ILE B CA 1
ATOM 2813 C C . ILE B 1 55 ? 52.792 42.275 108.522 1.00 25.19 55 ILE B C 1
ATOM 2814 O O . ILE B 1 55 ? 53.696 42.136 109.348 1.00 25.57 55 ILE B O 1
ATOM 2819 N N . ASP B 1 56 ? 52.783 41.667 107.336 1.00 25.71 56 ASP B N 1
ATOM 2820 C CA . ASP B 1 56 ? 53.852 40.769 106.913 1.00 26.91 56 ASP B CA 1
ATOM 2821 C C . ASP B 1 56 ? 54.862 41.453 105.998 1.00 25.87 56 ASP B C 1
ATOM 2822 O O . ASP B 1 56 ? 54.783 42.656 105.748 1.00 24.89 56 ASP B O 1
ATOM 2827 N N . ALA B 1 57 ? 55.816 40.670 105.506 1.00 27.01 57 ALA B N 1
ATOM 2828 C CA . ALA B 1 57 ? 56.868 41.176 104.634 1.00 26.36 57 ALA B CA 1
ATOM 2829 C C . ALA B 1 57 ? 56.331 41.830 103.364 1.00 25.56 57 ALA B C 1
ATOM 2830 O O . ALA B 1 57 ? 56.900 42.806 102.873 1.00 23.20 57 ALA B O 1
ATOM 2832 N N . GLU B 1 58 ? 55.237 41.291 102.834 1.00 25.82 58 GLU B N 1
ATOM 2833 C CA . GLU B 1 58 ? 54.642 41.834 101.616 1.00 27.20 58 GLU B CA 1
ATOM 2834 C C . GLU B 1 58 ? 54.164 43.268 101.819 1.00 26.14 58 GLU B C 1
ATOM 2835 O O . GLU B 1 58 ? 54.369 44.124 100.961 1.00 25.45 58 GLU B O 1
ATOM 2841 N N . VAL B 1 59 ? 53.529 43.523 102.961 1.00 25.70 59 VAL B N 1
ATOM 2842 C CA . VAL B 1 59 ? 53.034 44.855 103.286 1.00 24.75 59 VAL B CA 1
ATOM 2843 C C . VAL B 1 59 ? 54.213 45.823 103.329 1.00 26.54 59 VAL B C 1
ATOM 2844 O O . VAL B 1 59 ? 54.167 46.911 102.748 1.00 25.51 59 VAL B O 1
ATOM 2848 N N . MET B 1 60 ? 55.268 45.411 104.028 1.00 26.73 60 MET B N 1
ATOM 2849 C CA . MET B 1 60 ? 56.474 46.215 104.172 1.00 27.32 60 MET B CA 1
ATOM 2850 C C . MET B 1 60 ? 57.108 46.540 102.819 1.00 27.09 60 MET B C 1
ATOM 2851 O O . MET B 1 60 ? 57.442 47.692 102.548 1.00 27.28 60 MET B O 1
ATOM 2856 N N . ASP B 1 61 ? 57.264 45.528 101.969 1.00 27.72 61 ASP B N 1
ATOM 2857 C CA . ASP B 1 61 ? 57.883 45.746 100.661 1.00 27.32 61 ASP B CA 1
ATOM 2858 C C . ASP B 1 61 ? 57.033 46.671 99.767 1.00 27.32 61 ASP B C 1
ATOM 2859 O O . ASP B 1 61 ? 57.537 47.524 99.047 1.00 26.15 61 ASP B O 1
ATOM 2864 N N . ARG B 1 62 ? 55.704 46.444 99.798 1.00 27.44 62 ARG B N 1
ATOM 2865 C CA . ARG B 1 62 ? 54.840 47.286 98.985 1.00 29.08 62 ARG B CA 1
ATOM 2866 C C . ARG B 1 62 ? 54.897 48.747 99.438 1.00 30.02 62 ARG B C 1
ATOM 2867 O O . ARG B 1 62 ? 54.818 49.681 98.650 1.00 30.57 62 ARG B O 1
ATOM 2875 N N . ALA B 1 63 ? 55.017 48.927 100.770 1.00 32.53 63 ALA B N 1
ATOM 2876 C CA . ALA B 1 63 ? 55.016 50.282 101.318 1.00 34.68 63 ALA B CA 1
ATOM 2877 C C . ALA B 1 63 ? 55.931 51.220 100.531 1.00 37.26 63 ALA B C 1
ATOM 2878 O O . ALA B 1 63 ? 55.594 52.358 100.233 1.00 38.50 63 ALA B O 1
ATOM 2880 N N . LYS B 1 64 ? 57.147 50.725 100.237 1.00 38.95 64 LYS B N 1
ATOM 2881 C CA . LYS B 1 64 ? 58.023 51.509 99.379 1.00 40.21 64 LYS B CA 1
ATOM 2882 C C . LYS B 1 64 ? 58.383 52.847 100.039 1.00 39.61 64 LYS B C 1
ATOM 2883 O O . LYS B 1 64 ? 58.251 53.920 99.463 1.00 40.07 64 LYS B O 1
ATOM 2889 N N . GLY B 1 65 ? 58.807 52.754 101.322 1.00 38.56 65 GLY B N 1
ATOM 2890 C CA . GLY B 1 65 ? 59.261 53.951 102.031 1.00 36.76 65 GLY B CA 1
ATOM 2891 C C . GLY B 1 65 ? 58.814 53.977 103.502 1.00 34.56 65 GLY B C 1
ATOM 2892 O O . GLY B 1 65 ? 58.752 55.016 104.145 1.00 35.08 65 GLY B O 1
ATOM 2893 N N . LEU B 1 66 ? 58.471 52.783 104.026 1.00 33.25 66 LEU B N 1
ATOM 2894 C CA . LEU B 1 66 ? 57.923 52.712 105.380 1.00 31.49 66 LEU B CA 1
ATOM 2895 C C . LEU B 1 66 ? 59.021 52.782 106.454 1.00 30.18 66 LEU B C 1
ATOM 2896 O O . LEU B 1 66 ? 59.927 51.960 106.494 1.00 29.37 66 LEU B O 1
ATOM 2901 N N . LYS B 1 67 ? 58.986 53.745 107.372 1.00 30.40 67 LYS B N 1
ATOM 2902 C CA . LYS B 1 67 ? 60.015 53.856 108.407 1.00 28.82 67 LYS B CA 1
ATOM 2903 C C . LYS B 1 67 ? 59.588 53.321 109.770 1.00 27.54 67 LYS B C 1
ATOM 2904 O O . LYS B 1 67 ? 60.427 52.882 110.562 1.00 23.81 67 LYS B O 1
ATOM 2910 N N . VAL B 1 68 ? 58.288 53.348 110.049 1.00 25.04 68 VAL B N 1
ATOM 2911 C CA . VAL B 1 68 ? 57.818 52.878 111.342 1.00 24.06 68 VAL B CA 1
ATOM 2912 C C . VAL B 1 68 ? 56.409 52.297 111.340 1.00 22.96 68 VAL B C 1
ATOM 2913 O O . VAL B 1 68 ? 55.523 52.766 110.626 1.00 23.05 68 VAL B O 1
ATOM 2917 N N . ILE B 1 69 ? 56.232 51.259 112.150 1.00 23.88 69 ILE B N 1
ATOM 2918 C CA . ILE B 1 69 ? 54.951 50.591 112.321 1.00 22.58 69 ILE B CA 1
ATOM 2919 C C . ILE B 1 69 ? 54.603 50.782 113.794 1.00 22.57 69 ILE B C 1
ATOM 2920 O O . ILE B 1 69 ? 55.082 50.040 114.658 1.00 22.22 69 ILE B O 1
ATOM 2925 N N . ALA B 1 70 ? 53.794 51.797 114.079 1.00 21.04 70 ALA B N 1
ATOM 2926 C CA . ALA B 1 70 ? 53.396 52.093 115.453 1.00 19.99 70 ALA B CA 1
ATOM 2927 C C . ALA B 1 70 ? 52.122 51.330 115.796 1.00 21.11 70 ALA B C 1
ATOM 2928 O O . ALA B 1 70 ? 51.018 51.770 115.475 1.00 20.68 70 ALA B O 1
ATOM 2930 N N . CYS B 1 71 ? 52.283 50.187 116.455 1.00 20.13 71 CYS B N 1
ATOM 2931 C CA . CYS B 1 71 ? 51.141 49.360 116.818 1.00 21.17 71 CYS B CA 1
ATOM 2932 C C . CYS B 1 71 ? 50.199 49.986 117.833 1.00 21.13 71 CYS B C 1
ATOM 2933 O O . CYS B 1 71 ? 50.627 50.513 118.860 1.00 21.47 71 CYS B O 1
ATOM 2936 N N . TYR B 1 72 ? 48.910 49.932 117.521 1.00 19.51 72 TYR B N 1
ATOM 2937 C CA . TYR B 1 72 ? 47.882 50.439 118.416 1.00 18.37 72 TYR B CA 1
ATOM 2938 C C . TYR B 1 72 ? 47.493 49.190 119.198 1.00 17.74 72 TYR B C 1
ATOM 2939 O O . TYR B 1 72 ? 46.394 48.665 119.049 1.00 16.63 72 TYR B O 1
ATOM 2948 N N . SER B 1 73 ? 48.424 48.706 120.015 1.00 18.40 73 SER B N 1
ATOM 2949 C CA . SER B 1 73 ? 48.205 47.499 120.807 1.00 20.86 73 SER B CA 1
ATOM 2950 C C . SER B 1 73 ? 49.454 47.175 121.614 1.00 22.01 73 SER B C 1
ATOM 2951 O O . SER B 1 73 ? 50.529 47.700 121.333 1.00 22.49 73 SER B O 1
ATOM 2954 N N . VAL B 1 74 ? 49.314 46.310 122.614 1.00 23.77 74 VAL B N 1
ATOM 2955 C CA . VAL B 1 74 ? 50.467 45.915 123.410 1.00 26.57 74 VAL B CA 1
ATOM 2956 C C . VAL B 1 74 ? 51.123 44.719 122.718 1.00 27.09 74 VAL B C 1
ATOM 2957 O O . VAL B 1 74 ? 52.342 44.676 122.566 1.00 28.79 74 VAL B O 1
ATOM 2961 N N . GLY B 1 75 ? 50.304 43.764 122.281 1.00 27.55 75 GLY B N 1
ATOM 2962 C CA . GLY B 1 75 ? 50.823 42.589 121.600 1.00 27.67 75 GLY B CA 1
ATOM 2963 C C . GLY B 1 75 ? 51.226 42.914 120.172 1.00 28.07 75 GLY B C 1
ATOM 2964 O O . GLY B 1 75 ? 50.672 43.830 119.562 1.00 28.69 75 GLY B O 1
ATOM 2965 N N . VAL B 1 76 ? 52.182 42.169 119.626 1.00 27.32 76 VAL B N 1
ATOM 2966 C CA . VAL B 1 76 ? 52.642 42.429 118.265 1.00 28.41 76 VAL B CA 1
ATOM 2967 C C . VAL B 1 76 ? 52.870 41.175 117.425 1.00 27.48 76 VAL B C 1
ATOM 2968 O O . VAL B 1 76 ? 53.595 41.222 116.429 1.00 27.86 76 VAL B O 1
ATOM 2972 N N . ASP B 1 77 ? 52.253 40.060 117.802 1.00 26.93 77 ASP B N 1
ATOM 2973 C CA . ASP B 1 77 ? 52.451 38.837 117.034 1.00 29.23 77 ASP B CA 1
ATOM 2974 C C . ASP B 1 77 ? 51.780 38.848 115.660 1.00 28.60 77 ASP B C 1
ATOM 2975 O O . ASP B 1 77 ? 51.894 37.880 114.910 1.00 28.73 77 ASP B O 1
ATOM 2980 N N . HIS B 1 78 ? 51.084 39.934 115.328 1.00 26.76 78 HIS B N 1
ATOM 2981 C CA . HIS B 1 78 ? 50.446 40.043 114.018 1.00 25.05 78 HIS B CA 1
ATOM 2982 C C . HIS B 1 78 ? 51.396 40.792 113.092 1.00 24.14 78 HIS B C 1
ATOM 2983 O O . HIS B 1 78 ? 51.068 41.080 111.940 1.00 23.52 78 HIS B O 1
ATOM 2990 N N . VAL B 1 79 ? 52.576 41.110 113.616 1.00 23.92 79 VAL B N 1
ATOM 2991 C CA . VAL B 1 79 ? 53.607 41.811 112.861 1.00 23.72 79 VAL B CA 1
ATOM 2992 C C . VAL B 1 79 ? 54.848 40.914 112.776 1.00 26.04 79 VAL B C 1
ATOM 2993 O O . VAL B 1 79 ? 55.285 40.356 113.783 1.00 24.78 79 VAL B O 1
ATOM 2997 N N . ASP B 1 80 ? 55.402 40.767 111.576 1.00 26.51 80 ASP B N 1
ATOM 2998 C CA . ASP B 1 80 ? 56.596 39.948 111.389 1.00 28.61 80 ASP B CA 1
ATOM 2999 C C . ASP B 1 80 ? 57.792 40.809 111.790 1.00 27.74 80 ASP B C 1
ATOM 3000 O O . ASP B 1 80 ? 58.357 41.525 110.964 1.00 26.20 80 ASP B O 1
ATOM 3005 N N . LEU B 1 81 ? 58.169 40.739 113.063 1.00 29.04 81 LEU B N 1
ATOM 3006 C CA . LEU B 1 81 ? 59.275 41.540 113.582 1.00 30.68 81 LEU B CA 1
ATOM 3007 C C . LEU B 1 81 ? 60.591 41.351 112.840 1.00 31.31 81 LEU B C 1
ATOM 3008 O O . LEU B 1 81 ? 61.266 42.326 112.512 1.00 30.05 81 LEU B O 1
ATOM 3013 N N . GLU B 1 82 ? 60.960 40.103 112.576 1.00 32.65 82 GLU B N 1
ATOM 3014 C CA . GLU B 1 82 ? 62.206 39.835 111.870 1.00 35.03 82 GLU B CA 1
ATOM 3015 C C . GLU B 1 82 ? 62.187 40.469 110.484 1.00 33.97 82 GLU B C 1
ATOM 3016 O O . GLU B 1 82 ? 63.185 41.036 110.039 1.00 34.74 82 GLU B O 1
ATOM 3022 N N . ALA B 1 83 ? 61.045 40.383 109.808 1.00 33.23 83 ALA B N 1
ATOM 3023 C CA . ALA B 1 83 ? 60.905 40.965 108.476 1.00 32.96 83 ALA B CA 1
ATOM 3024 C C . ALA B 1 83 ? 61.158 42.468 108.546 1.00 32.17 83 ALA B C 1
ATOM 3025 O O . ALA B 1 83 ? 61.826 43.040 107.685 1.00 32.67 83 ALA B O 1
ATOM 3027 N N . ALA B 1 84 ? 60.618 43.107 109.577 1.00 32.91 84 ALA B N 1
ATOM 3028 C CA . ALA B 1 84 ? 60.801 44.543 109.754 1.00 32.40 84 ALA B CA 1
ATOM 3029 C C . ALA B 1 84 ? 62.243 44.815 110.177 1.00 33.04 84 ALA B C 1
ATOM 3030 O O . ALA B 1 84 ? 62.860 45.789 109.743 1.00 30.65 84 ALA B O 1
ATOM 3032 N N . ARG B 1 85 ? 62.770 43.936 111.024 1.00 34.30 85 ARG B N 1
ATOM 3033 C CA . ARG B 1 85 ? 64.131 44.061 111.530 1.00 37.92 85 ARG B CA 1
ATOM 3034 C C . ARG B 1 85 ? 65.158 44.089 110.399 1.00 38.80 85 ARG B C 1
ATOM 3035 O O . ARG B 1 85 ? 66.047 44.937 110.380 1.00 39.71 85 ARG B O 1
ATOM 3043 N N . GLU B 1 86 ? 65.027 43.167 109.451 1.00 39.82 86 GLU B N 1
ATOM 3044 C CA . GLU B 1 86 ? 65.967 43.096 108.340 1.00 41.05 86 GLU B CA 1
ATOM 3045 C C . GLU B 1 86 ? 65.733 44.147 107.261 1.00 39.22 86 GLU B C 1
ATOM 3046 O O . GLU B 1 86 ? 66.495 44.235 106.304 1.00 40.10 86 GLU B O 1
ATOM 3052 N N . ARG B 1 87 ? 64.685 44.946 107.414 1.00 37.35 87 ARG B N 1
ATOM 3053 C CA . ARG B 1 87 ? 64.391 45.989 106.439 1.00 34.55 87 ARG B CA 1
ATOM 3054 C C . ARG B 1 87 ? 64.672 47.367 107.023 1.00 33.39 87 ARG B C 1
ATOM 3055 O O . ARG B 1 87 ? 64.511 48.382 106.347 1.00 32.56 87 ARG B O 1
ATOM 3063 N N . GLY B 1 88 ? 65.100 47.397 108.281 1.00 33.08 88 GLY B N 1
ATOM 3064 C CA . GLY B 1 88 ? 65.391 48.661 108.934 1.00 33.57 88 GLY B CA 1
ATOM 3065 C C . GLY B 1 88 ? 64.144 49.424 109.349 1.00 33.43 88 GLY B C 1
ATOM 3066 O O . GLY B 1 88 ? 64.179 50.641 109.531 1.00 33.99 88 GLY B O 1
ATOM 3067 N N . ILE B 1 89 ? 63.035 48.709 109.499 1.00 33.02 89 ILE B N 1
ATOM 3068 C CA . ILE B 1 89 ? 61.778 49.337 109.894 1.00 32.51 89 ILE B CA 1
ATOM 3069 C C . ILE B 1 89 ? 61.556 49.176 111.392 1.00 31.51 89 ILE B C 1
ATOM 3070 O O . ILE B 1 89 ? 61.592 48.060 111.917 1.00 32.64 89 ILE B O 1
ATOM 3075 N N . ARG B 1 90 ? 61.327 50.290 112.078 1.00 31.17 90 ARG B N 1
ATOM 3076 C CA . ARG B 1 90 ? 61.095 50.254 113.517 1.00 30.85 90 ARG B CA 1
ATOM 3077 C C . ARG B 1 90 ? 59.670 49.820 113.828 1.00 29.07 90 ARG B C 1
ATOM 3078 O O . ARG B 1 90 ? 58.734 50.148 113.096 1.00 29.53 90 ARG B O 1
ATOM 3086 N N . VAL B 1 91 ? 59.513 49.073 114.914 1.00 27.66 91 VAL B N 1
ATOM 3087 C CA . VAL B 1 91 ? 58.200 48.610 115.345 1.00 26.13 91 VAL B CA 1
ATOM 3088 C C . VAL B 1 91 ? 58.041 48.998 116.809 1.00 26.47 91 VAL B C 1
ATOM 3089 O O . VAL B 1 91 ? 58.925 48.733 117.624 1.00 25.68 91 VAL B O 1
ATOM 3093 N N . THR B 1 92 ? 56.918 49.633 117.135 1.00 25.72 92 THR B N 1
ATOM 3094 C CA . THR B 1 92 ? 56.650 50.064 118.502 1.00 24.67 92 THR B CA 1
ATOM 3095 C C . THR B 1 92 ? 55.268 49.587 118.933 1.00 24.41 92 THR B C 1
ATOM 3096 O O . THR B 1 92 ? 54.504 49.082 118.115 1.00 23.72 92 THR B O 1
ATOM 3100 N N . HIS B 1 93 ? 54.953 49.738 120.218 1.00 23.06 93 HIS B N 1
ATOM 3101 C CA . HIS B 1 93 ? 53.649 49.327 120.728 1.00 23.06 93 HIS B CA 1
ATOM 3102 C C . HIS B 1 93 ? 53.147 50.238 121.850 1.00 22.99 93 HIS B C 1
ATOM 3103 O O . HIS B 1 93 ? 53.708 51.308 122.088 1.00 22.09 93 HIS B O 1
ATOM 3110 N N . THR B 1 94 ? 52.087 49.816 122.535 1.00 23.12 94 THR B N 1
ATOM 3111 C CA . THR B 1 94 ? 51.514 50.626 123.604 1.00 23.62 94 THR B CA 1
ATOM 3112 C C . THR B 1 94 ? 51.444 49.900 124.945 1.00 24.60 94 THR B C 1
ATOM 3113 O O . THR B 1 94 ? 50.370 49.495 125.393 1.00 26.04 94 THR B O 1
ATOM 3117 N N . PRO B 1 95 ? 52.600 49.731 125.607 1.00 25.49 95 PRO B N 1
ATOM 3118 C CA . PRO B 1 95 ? 52.680 49.054 126.905 1.00 26.60 95 PRO B CA 1
ATOM 3119 C C . PRO B 1 95 ? 52.287 49.976 128.056 1.00 26.58 95 PRO B C 1
ATOM 3120 O O . PRO B 1 95 ? 52.408 51.195 127.946 1.00 26.82 95 PRO B O 1
ATOM 3124 N N . GLY B 1 96 ? 51.823 49.382 129.152 1.00 26.34 96 GLY B N 1
ATOM 3125 C CA . GLY B 1 96 ? 51.439 50.144 130.329 1.00 25.84 96 GLY B CA 1
ATOM 3126 C C . GLY B 1 96 ? 50.084 50.831 130.295 1.00 24.91 96 GLY B C 1
ATOM 3127 O O . GLY B 1 96 ? 49.302 50.726 131.241 1.00 25.67 96 GLY B O 1
ATOM 3128 N N . VAL B 1 97 ? 49.810 51.533 129.201 1.00 23.35 97 VAL B N 1
ATOM 3129 C CA . VAL B 1 97 ? 48.569 52.276 129.023 1.00 22.48 97 VAL B CA 1
ATOM 3130 C C . VAL B 1 97 ? 47.260 51.509 129.261 1.00 20.69 97 VAL B C 1
ATOM 3131 O O . VAL B 1 97 ? 46.309 52.060 129.811 1.00 19.97 97 VAL B O 1
ATOM 3135 N N . LEU B 1 98 ? 47.212 50.244 128.859 1.00 16.96 98 LEU B N 1
ATOM 3136 C CA . LEU B 1 98 ? 45.993 49.452 129.003 1.00 17.09 98 LEU B CA 1
ATOM 3137 C C . LEU B 1 98 ? 45.978 48.450 130.154 1.00 15.72 98 LEU B C 1
ATOM 3138 O O . LEU B 1 98 ? 45.059 47.637 130.262 1.00 12.61 98 LEU B O 1
ATOM 3143 N N . THR B 1 99 ? 46.989 48.508 131.012 1.00 15.41 99 THR B N 1
ATOM 3144 C CA . THR B 1 99 ? 47.077 47.589 132.145 1.00 15.24 99 THR B CA 1
ATOM 3145 C C . THR B 1 99 ? 45.880 47.627 133.102 1.00 14.51 99 THR B C 1
ATOM 3146 O O . THR B 1 99 ? 45.251 46.599 133.362 1.00 12.65 99 THR B O 1
ATOM 3150 N N . GLU B 1 100 ? 45.569 48.807 133.629 1.00 13.71 100 GLU B N 1
ATOM 3151 C CA . GLU B 1 100 ? 44.466 48.939 134.580 1.00 14.73 100 GLU B CA 1
ATOM 3152 C C . GLU B 1 100 ? 43.101 48.586 133.997 1.00 12.90 100 GLU B C 1
ATOM 3153 O O . GLU B 1 100 ? 42.299 47.912 134.646 1.00 12.36 100 GLU B O 1
ATOM 3159 N N . ALA B 1 101 ? 42.832 49.049 132.780 1.00 12.53 101 ALA B N 1
ATOM 3160 C CA . ALA B 1 101 ? 41.554 48.768 132.135 1.00 13.96 101 ALA B CA 1
ATOM 3161 C C . ALA B 1 101 ? 41.342 47.264 131.975 1.00 12.36 101 ALA B C 1
ATOM 3162 O O . ALA B 1 101 ? 40.251 46.752 132.218 1.00 11.49 101 ALA B O 1
ATOM 3164 N N . THR B 1 102 ? 42.383 46.559 131.548 1.00 11.67 102 THR B N 1
ATOM 3165 C CA . THR B 1 102 ? 42.273 45.118 131.357 1.00 14.28 102 THR B CA 1
ATOM 3166 C C . THR B 1 102 ? 42.045 44.436 132.701 1.00 12.99 102 THR B C 1
ATOM 3167 O O . THR B 1 102 ? 41.287 43.473 132.800 1.00 13.48 102 THR B O 1
ATOM 3171 N N . ALA B 1 103 ? 42.701 44.947 133.739 1.00 13.60 103 ALA B N 1
ATOM 3172 C CA . ALA B 1 103 ? 42.539 44.397 135.081 1.00 12.17 103 ALA B CA 1
ATOM 3173 C C . ALA B 1 103 ? 41.105 44.634 135.538 1.00 12.03 103 ALA B C 1
ATOM 3174 O O . ALA B 1 103 ? 40.485 43.756 136.145 1.00 13.97 103 ALA B O 1
ATOM 3176 N N . ASP B 1 104 ? 40.581 45.825 135.250 1.00 13.45 104 ASP B N 1
ATOM 3177 C CA . ASP B 1 104 ? 39.210 46.160 135.627 1.00 14.17 104 ASP B CA 1
ATOM 3178 C C . ASP B 1 104 ? 38.226 45.199 134.966 1.00 11.78 104 ASP B C 1
ATOM 3179 O O . ASP B 1 104 ? 37.305 44.705 135.610 1.00 13.05 104 ASP B O 1
ATOM 3184 N N . LEU B 1 105 ? 38.428 44.937 133.680 1.00 9.75 105 LEU B N 1
ATOM 3185 C CA . LEU B 1 105 ? 37.534 44.056 132.944 1.00 12.52 105 LEU B CA 1
ATOM 3186 C C . LEU B 1 105 ? 37.642 42.622 133.458 1.00 12.76 105 LEU B C 1
ATOM 3187 O O . LEU B 1 105 ? 36.641 41.909 133.539 1.00 13.61 105 LEU B O 1
ATOM 3192 N N . THR B 1 106 ? 38.853 42.202 133.810 1.00 11.81 106 THR B N 1
ATOM 3193 C CA . THR B 1 106 ? 39.045 40.859 134.340 1.00 12.35 106 THR B CA 1
ATOM 3194 C C . THR B 1 106 ? 38.206 40.707 135.617 1.00 11.64 106 THR B C 1
ATOM 3195 O O . THR B 1 106 ? 37.535 39.694 135.815 1.00 12.48 106 THR B O 1
ATOM 3199 N N . LEU B 1 107 ? 38.229 41.718 136.478 1.00 11.82 107 LEU B N 1
ATOM 3200 C CA . LEU B 1 107 ? 37.443 41.663 137.712 1.00 13.04 107 LEU B CA 1
ATOM 3201 C C . LEU B 1 107 ? 35.939 41.754 137.432 1.00 12.11 107 LEU B C 1
ATOM 3202 O O . LEU B 1 107 ? 35.136 41.124 138.118 1.00 11.34 107 LEU B O 1
ATOM 3207 N N . ALA B 1 108 ? 35.559 42.531 136.423 1.00 12.69 108 ALA B N 1
ATOM 3208 C CA . ALA B 1 108 ? 34.143 42.675 136.079 1.00 12.33 108 ALA B CA 1
ATOM 3209 C C . ALA B 1 108 ? 33.568 41.308 135.677 1.00 12.24 108 ALA B C 1
ATOM 3210 O O . ALA B 1 108 ? 32.451 40.956 136.066 1.00 9.99 108 ALA B O 1
ATOM 3212 N N . LEU B 1 109 ? 34.339 40.547 134.907 1.00 12.29 109 LEU B N 1
ATOM 3213 C CA . LEU B 1 109 ? 33.921 39.210 134.475 1.00 13.54 109 LEU B CA 1
ATOM 3214 C C . LEU B 1 109 ? 33.825 38.255 135.662 1.00 14.53 109 LEU B C 1
ATOM 3215 O O . LEU B 1 109 ? 32.896 37.446 135.751 1.00 14.79 109 LEU B O 1
ATOM 3220 N N . LEU B 1 110 ? 34.798 38.337 136.566 1.00 13.39 110 LEU B N 1
ATOM 3221 C CA . LEU B 1 110 ? 34.794 37.483 137.749 1.00 15.05 110 LEU B CA 1
ATOM 3222 C C . LEU B 1 110 ? 33.511 37.721 138.543 1.00 13.44 110 LEU B C 1
ATOM 3223 O O . LEU B 1 110 ? 32.827 36.772 138.933 1.00 14.25 110 LEU B O 1
ATOM 3228 N N . LEU B 1 111 ? 33.193 38.991 138.781 1.00 11.34 111 LEU B N 1
ATOM 3229 C CA . LEU B 1 111 ? 31.991 39.358 139.524 1.00 12.77 111 LEU B CA 1
ATOM 3230 C C . LEU B 1 111 ? 30.715 39.026 138.749 1.00 13.17 111 LEU B C 1
ATOM 3231 O O . LEU B 1 111 ? 29.717 38.603 139.334 1.00 16.35 111 LEU B O 1
ATOM 3236 N N . ALA B 1 112 ? 30.743 39.217 137.434 1.00 13.34 112 ALA B N 1
ATOM 3237 C CA . ALA B 1 112 ? 29.580 38.920 136.607 1.00 14.01 112 ALA B CA 1
ATOM 3238 C C . ALA B 1 112 ? 29.253 37.430 136.675 1.00 14.76 112 ALA B C 1
ATOM 3239 O O . ALA B 1 112 ? 28.091 37.050 136.762 1.00 14.67 112 ALA B O 1
ATOM 3241 N N . VAL B 1 113 ? 30.285 36.591 136.640 1.00 13.69 113 VAL B N 1
ATOM 3242 C CA . VAL B 1 113 ? 30.093 35.144 136.690 1.00 11.63 113 VAL B CA 1
ATOM 3243 C C . VAL B 1 113 ? 29.752 34.673 138.104 1.00 13.23 113 VAL B C 1
ATOM 3244 O O . VAL B 1 113 ? 28.739 34.010 138.320 1.00 13.19 113 VAL B O 1
ATOM 3248 N N . ALA B 1 114 ? 30.595 35.043 139.063 1.00 10.85 114 ALA B N 1
ATOM 3249 C CA . ALA B 1 114 ? 30.408 34.645 140.449 1.00 13.17 114 ALA B CA 1
ATOM 3250 C C . ALA B 1 114 ? 29.055 35.036 141.029 1.00 13.16 114 ALA B C 1
ATOM 3251 O O . ALA B 1 114 ? 28.460 34.272 141.792 1.00 12.52 114 ALA B O 1
ATOM 3253 N N . ARG B 1 115 ? 28.562 36.218 140.673 1.00 11.65 115 ARG B N 1
ATOM 3254 C CA . ARG B 1 115 ? 27.284 36.656 141.212 1.00 13.67 115 ARG B CA 1
ATOM 3255 C C . ARG B 1 115 ? 26.122 36.661 140.221 1.00 13.44 115 ARG B C 1
ATOM 3256 O O . ARG B 1 115 ? 25.073 37.253 140.483 1.00 13.39 115 ARG B O 1
ATOM 3264 N N . ARG B 1 116 ? 26.311 35.978 139.094 1.00 14.43 116 ARG B N 1
ATOM 3265 C CA . ARG B 1 116 ? 25.273 35.837 138.074 1.00 13.39 116 ARG B CA 1
ATOM 3266 C C . ARG B 1 116 ? 24.570 37.152 137.747 1.00 13.44 116 ARG B C 1
ATOM 3267 O O . ARG B 1 116 ? 23.339 37.237 137.765 1.00 12.92 116 ARG B O 1
ATOM 3275 N N . VAL B 1 117 ? 25.366 38.165 137.420 1.00 13.19 117 VAL B N 1
ATOM 3276 C CA . VAL B 1 117 ? 24.846 39.491 137.106 1.00 13.96 117 VAL B CA 1
ATOM 3277 C C . VAL B 1 117 ? 24.158 39.577 135.747 1.00 14.14 117 VAL B C 1
ATOM 3278 O O . VAL B 1 117 ? 23.073 40.155 135.643 1.00 13.80 117 VAL B O 1
ATOM 3282 N N . VAL B 1 118 ? 24.791 39.026 134.711 1.00 13.40 118 VAL B N 1
ATOM 3283 C CA . VAL B 1 118 ? 24.207 39.055 133.373 1.00 13.08 118 VAL B CA 1
ATOM 3284 C C . VAL B 1 118 ? 22.916 38.246 133.394 1.00 15.11 118 VAL B C 1
ATOM 3285 O O . VAL B 1 118 ? 21.898 38.658 132.836 1.00 13.42 118 VAL B O 1
ATOM 3289 N N . GLU B 1 119 ? 22.975 37.092 134.049 1.00 13.53 119 GLU B N 1
ATOM 3290 C CA . GLU B 1 119 ? 21.824 36.213 134.175 1.00 14.87 119 GLU B CA 1
ATOM 3291 C C . GLU B 1 119 ? 20.710 36.918 134.947 1.00 13.99 119 GLU B C 1
ATOM 3292 O O . GLU B 1 119 ? 19.531 36.829 134.593 1.00 13.31 119 GLU B O 1
ATOM 3298 N N . GLY B 1 120 ? 21.098 37.627 136.001 1.00 14.54 120 GLY B N 1
ATOM 3299 C CA . GLY B 1 120 ? 20.127 38.328 136.820 1.00 12.85 120 GLY B CA 1
ATOM 3300 C C . GLY B 1 120 ? 19.432 39.455 136.087 1.00 13.00 120 GLY B C 1
ATOM 3301 O O . GLY B 1 120 ? 18.222 39.643 136.231 1.00 13.68 120 GLY B O 1
ATOM 3302 N N . ALA B 1 121 ? 20.197 40.211 135.306 1.00 12.43 121 ALA B N 1
ATOM 3303 C CA . ALA B 1 121 ? 19.644 41.324 134.550 1.00 13.09 121 ALA B CA 1
ATOM 3304 C C . ALA B 1 121 ? 18.625 40.798 133.538 1.00 13.35 121 ALA B C 1
ATOM 3305 O O . ALA B 1 121 ? 17.582 41.416 133.315 1.00 15.36 121 ALA B O 1
ATOM 3307 N N . ALA B 1 122 ? 18.926 39.649 132.936 1.00 12.57 122 ALA B N 1
ATOM 3308 C CA . ALA B 1 122 ? 18.021 39.046 131.963 1.00 14.58 122 ALA B CA 1
ATOM 3309 C C . ALA B 1 122 ? 16.735 38.595 132.659 1.00 14.68 122 ALA B C 1
ATOM 3310 O O . ALA B 1 122 ? 15.638 38.759 132.122 1.00 16.67 122 ALA B O 1
ATOM 3312 N N . TYR B 1 123 ? 16.886 38.043 133.861 1.00 14.34 123 TYR B N 1
ATOM 3313 C CA . TYR B 1 123 ? 15.769 37.563 134.674 1.00 15.06 123 TYR B CA 1
ATOM 3314 C C . TYR B 1 123 ? 14.773 38.702 134.912 1.00 15.75 123 TYR B C 1
ATOM 3315 O O . TYR B 1 123 ? 13.559 38.532 134.748 1.00 14.61 123 TYR B O 1
ATOM 3324 N N . ALA B 1 124 ? 15.292 39.863 135.301 1.00 13.75 124 ALA B N 1
ATOM 3325 C CA . ALA B 1 124 ? 14.448 41.030 135.556 1.00 14.48 124 ALA B CA 1
ATOM 3326 C C . ALA B 1 124 ? 13.859 41.571 134.256 1.00 14.29 124 ALA B C 1
ATOM 3327 O O . ALA B 1 124 ? 12.665 41.852 134.166 1.00 13.66 124 ALA B O 1
ATOM 3329 N N . ARG B 1 125 ? 14.713 41.716 133.251 1.00 13.96 125 ARG B N 1
ATOM 3330 C CA . ARG B 1 125 ? 14.300 42.240 131.956 1.00 16.90 125 ARG B CA 1
ATOM 3331 C C . ARG B 1 125 ? 13.205 41.397 131.297 1.00 17.78 125 ARG B C 1
ATOM 3332 O O . ARG B 1 125 ? 12.310 41.937 130.644 1.00 16.19 125 ARG B O 1
ATOM 3340 N N . ASP B 1 126 ? 13.278 40.080 131.475 1.00 17.42 126 ASP B N 1
ATOM 3341 C CA . ASP B 1 126 ? 12.304 39.169 130.882 1.00 17.94 126 ASP B CA 1
ATOM 3342 C C . ASP B 1 126 ? 10.993 39.074 131.663 1.00 18.57 126 ASP B C 1
ATOM 3343 O O . ASP B 1 126 ? 10.105 38.307 131.294 1.00 17.59 126 ASP B O 1
ATOM 3348 N N . GLY B 1 127 ? 10.883 39.842 132.744 1.00 19.48 127 GLY B N 1
ATOM 3349 C CA . GLY B 1 127 ? 9.667 39.840 133.544 1.00 19.65 127 GLY B CA 1
ATOM 3350 C C . GLY B 1 127 ? 9.472 38.649 134.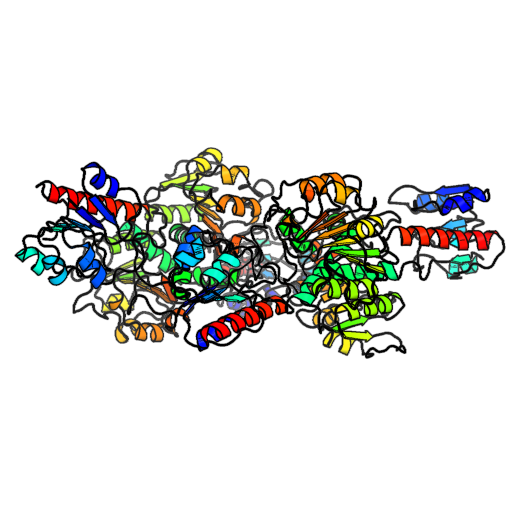464 1.00 19.24 127 GLY B C 1
ATOM 3351 O O . GLY B 1 127 ? 8.341 38.338 134.850 1.00 18.37 127 GLY B O 1
ATOM 3352 N N . LEU B 1 128 ? 10.561 37.976 134.825 1.00 18.45 128 LEU B N 1
ATOM 3353 C CA . LEU B 1 128 ? 10.470 36.819 135.710 1.00 17.56 128 LEU B CA 1
ATOM 3354 C C . LEU B 1 128 ? 10.622 37.226 137.176 1.00 17.67 128 LEU B C 1
ATOM 3355 O O . LEU B 1 128 ? 10.409 36.415 138.082 1.00 16.77 128 LEU B O 1
ATOM 3360 N N . TRP B 1 129 ? 10.989 38.485 137.400 1.00 15.87 129 TRP B N 1
ATOM 3361 C CA . TRP B 1 129 ? 11.187 39.007 138.752 1.00 16.01 129 TRP B CA 1
ATOM 3362 C C . TRP B 1 129 ? 9.852 39.311 139.418 1.00 16.65 129 TRP B C 1
ATOM 3363 O O . TRP B 1 129 ? 9.233 40.348 139.171 1.00 16.20 129 TRP B O 1
ATOM 3374 N N . LYS B 1 130 ? 9.414 38.398 140.277 1.00 16.87 130 LYS B N 1
ATOM 3375 C CA . LYS B 1 130 ? 8.138 38.550 140.956 1.00 17.56 130 LYS B CA 1
ATOM 3376 C C . LYS B 1 130 ? 8.276 38.824 142.448 1.00 17.08 130 LYS B C 1
ATOM 3377 O O . LYS B 1 130 ? 7.417 39.466 143.046 1.00 17.83 130 LYS B O 1
ATOM 3383 N N . ALA B 1 131 ? 9.355 38.342 143.048 1.00 15.82 131 ALA B N 1
ATOM 3384 C CA . ALA B 1 131 ? 9.574 38.558 144.471 1.00 17.18 131 ALA B CA 1
ATOM 3385 C C . ALA B 1 131 ? 10.992 38.193 144.886 1.00 16.61 131 ALA B C 1
ATOM 3386 O O . ALA B 1 131 ? 11.735 37.568 144.133 1.00 17.39 131 ALA B O 1
ATOM 3388 N N . TRP B 1 132 ? 11.358 38.606 146.093 1.00 16.28 132 TRP B N 1
ATOM 3389 C CA . TRP B 1 132 ? 12.665 38.297 146.648 1.00 15.87 132 TRP B CA 1
ATOM 3390 C C . TRP B 1 132 ? 12.532 36.873 147.190 1.00 15.78 132 TRP B C 1
ATOM 3391 O O . TRP B 1 132 ? 11.470 36.502 147.681 1.00 14.13 132 TRP B O 1
ATOM 3402 N N . HIS B 1 133 ? 13.589 36.075 147.084 1.00 15.07 133 HIS B N 1
ATOM 3403 C CA . HIS B 1 133 ? 13.556 34.724 147.610 1.00 15.72 133 HIS B CA 1
ATOM 3404 C C . HIS B 1 133 ? 14.939 34.309 148.091 1.00 15.35 133 HIS B C 1
ATOM 3405 O O . HIS B 1 133 ? 15.955 34.616 147.481 1.00 13.87 133 HIS B O 1
ATOM 3412 N N . PRO B 1 134 ? 15.016 33.597 149.230 1.00 16.96 134 PRO B N 1
ATOM 3413 C CA . PRO B 1 134 ? 16.291 33.156 149.814 1.00 16.29 134 PRO B CA 1
ATOM 3414 C C . PRO B 1 134 ? 17.192 32.345 148.883 1.00 17.06 134 PRO B C 1
ATOM 3415 O O . PRO B 1 134 ? 18.413 32.339 149.044 1.00 17.31 134 PRO B O 1
ATOM 3419 N N . GLU B 1 135 ? 16.591 31.669 147.908 1.00 16.38 135 GLU B N 1
ATOM 3420 C CA . GLU B 1 135 ? 17.346 30.822 146.994 1.00 16.71 135 GLU B CA 1
ATOM 3421 C C . GLU B 1 135 ? 17.461 31.330 145.557 1.00 16.44 135 GLU B C 1
ATOM 3422 O O . GLU B 1 135 ? 17.964 30.618 144.687 1.00 13.37 135 GLU B O 1
ATOM 3428 N N . LEU B 1 136 ? 17.008 32.553 145.309 1.00 15.44 136 LEU B N 1
ATOM 3429 C CA . LEU B 1 136 ? 17.045 33.122 143.965 1.00 15.89 136 LEU B CA 1
ATOM 3430 C C . LEU B 1 136 ? 18.425 33.615 143.533 1.00 15.28 136 LEU B C 1
ATOM 3431 O O . LEU B 1 136 ? 19.059 34.409 144.233 1.00 14.14 136 LEU B O 1
ATOM 3436 N N . LEU B 1 137 ? 18.881 33.120 142.382 1.00 14.49 137 LEU B N 1
ATOM 3437 C CA . LEU B 1 137 ? 20.166 33.509 141.796 1.00 14.32 137 LEU B CA 1
ATOM 3438 C C . LEU B 1 137 ? 21.377 33.456 142.732 1.00 14.86 137 LEU B C 1
ATOM 3439 O O . LEU B 1 137 ? 22.255 34.319 142.677 1.00 14.78 137 LEU B O 1
ATOM 3444 N N . LEU B 1 138 ? 21.439 32.432 143.577 1.00 14.14 138 LEU B N 1
ATOM 3445 C CA . LEU B 1 138 ? 22.562 32.300 144.498 1.00 14.86 138 LEU B CA 1
ATOM 3446 C C . LEU B 1 138 ? 23.882 32.177 143.748 1.00 15.20 138 LEU B C 1
ATOM 3447 O O . LEU B 1 138 ? 24.005 31.398 142.803 1.00 16.28 138 LEU B O 1
ATOM 3452 N N . GLY B 1 139 ? 24.872 32.947 144.181 1.00 17.19 139 GLY B N 1
ATOM 3453 C CA . GLY B 1 139 ? 26.170 32.910 143.537 1.00 17.32 139 GLY B CA 1
ATOM 3454 C C . GLY B 1 139 ? 27.268 32.504 144.502 1.00 20.04 139 GLY B C 1
ATOM 3455 O O . GLY B 1 139 ? 27.001 31.860 145.521 1.00 20.77 139 GLY B O 1
ATOM 3456 N N . LEU B 1 140 ? 28.500 32.896 144.191 1.00 19.19 140 LEU B N 1
ATOM 3457 C CA . LEU B 1 140 ? 29.648 32.555 145.022 1.00 20.79 140 LEU B CA 1
ATOM 3458 C C . LEU B 1 140 ? 30.204 33.708 145.844 1.00 20.20 140 LEU B C 1
ATOM 3459 O O . LEU B 1 140 ? 30.489 34.783 145.315 1.00 19.64 140 LEU B O 1
ATOM 3464 N N . ASP B 1 141 ? 30.356 33.479 147.143 1.00 20.22 141 ASP B N 1
ATOM 3465 C CA . ASP B 1 141 ? 30.940 34.484 148.020 1.00 21.24 141 ASP B CA 1
ATOM 3466 C C . ASP B 1 141 ? 32.441 34.378 147.756 1.00 20.58 141 ASP B C 1
ATOM 3467 O O . ASP B 1 141 ? 32.996 33.283 147.758 1.00 21.91 141 ASP B O 1
ATOM 3472 N N . LEU B 1 142 ? 33.089 35.512 147.519 1.00 20.50 142 LEU B N 1
ATOM 3473 C CA . LEU B 1 142 ? 34.516 35.537 147.200 1.00 20.64 142 LEU B CA 1
ATOM 3474 C C . LEU B 1 142 ? 35.480 35.550 148.378 1.00 18.32 142 LEU B C 1
ATOM 3475 O O . LEU B 1 142 ? 36.653 35.201 148.232 1.00 16.40 142 LEU B O 1
ATOM 3480 N N . GLN B 1 143 ? 34.995 35.962 149.539 1.00 17.29 143 GLN B N 1
ATOM 3481 C CA . GLN B 1 143 ? 35.849 36.048 150.713 1.00 18.05 143 GLN B CA 1
ATOM 3482 C C . GLN B 1 143 ? 36.576 34.745 151.035 1.00 18.01 143 GLN B C 1
ATOM 3483 O O . GLN B 1 143 ? 35.954 33.705 151.224 1.00 17.67 143 GLN B O 1
ATOM 3489 N N . GLY B 1 144 ? 37.903 34.810 151.068 1.00 18.95 144 GLY B N 1
ATOM 3490 C CA . GLY B 1 144 ? 38.693 33.637 151.389 1.00 18.84 144 GLY B CA 1
ATOM 3491 C C . GLY B 1 144 ? 39.028 32.705 150.239 1.00 18.81 144 GLY B C 1
ATOM 3492 O O . GLY B 1 144 ? 39.897 31.845 150.381 1.00 20.11 144 GLY B O 1
ATOM 3493 N N . LEU B 1 145 ? 38.354 32.858 149.102 1.00 17.83 145 LEU B N 1
ATOM 3494 C CA . LEU B 1 145 ? 38.624 32.001 147.951 1.00 15.59 145 LEU B CA 1
ATOM 3495 C C . LEU B 1 145 ? 39.992 32.315 147.360 1.00 14.73 145 LEU B C 1
ATOM 3496 O O . LEU B 1 145 ? 40.471 33.445 147.455 1.00 14.50 145 LEU B O 1
ATOM 3501 N N . THR B 1 146 ? 40.618 31.316 146.745 1.00 13.05 146 THR B N 1
ATOM 3502 C CA . THR B 1 146 ? 41.936 31.509 146.158 1.00 12.82 146 THR B CA 1
ATOM 3503 C C . THR B 1 146 ? 41.903 31.785 144.665 1.00 14.42 146 THR B C 1
ATOM 3504 O O . THR B 1 146 ? 41.354 31.011 143.876 1.00 13.53 146 THR B O 1
ATOM 3508 N N . LEU B 1 147 ? 42.497 32.910 144.290 1.00 14.89 147 LEU B N 1
ATOM 3509 C CA . LEU B 1 147 ? 42.602 33.295 142.897 1.00 16.21 147 LEU B CA 1
ATOM 3510 C C . LEU B 1 147 ? 44.004 32.885 142.475 1.00 17.13 147 LEU B C 1
ATOM 3511 O O . LEU B 1 147 ? 44.988 33.302 143.092 1.00 17.99 147 LEU B O 1
ATOM 3516 N N . GLY B 1 148 ? 44.093 32.063 141.438 1.00 16.11 148 GLY B N 1
ATOM 3517 C CA . GLY B 1 148 ? 45.390 31.628 140.957 1.00 16.46 148 GLY B CA 1
ATOM 3518 C C . GLY B 1 148 ? 45.687 32.227 139.597 1.00 16.34 148 GLY B C 1
ATOM 3519 O O . GLY B 1 148 ? 44.970 31.964 138.629 1.00 15.22 148 GLY B O 1
ATOM 3520 N N . LEU B 1 149 ? 46.740 33.034 139.517 1.00 15.46 149 LEU B N 1
ATOM 3521 C CA . LEU B 1 149 ? 47.116 33.670 138.258 1.00 18.11 149 LEU B CA 1
ATOM 3522 C C . LEU B 1 149 ? 48.168 32.871 137.504 1.00 18.79 149 LEU B C 1
ATOM 3523 O O . LEU B 1 149 ? 49.204 32.524 138.062 1.00 17.77 149 LEU B O 1
ATOM 3528 N N . VAL B 1 150 ? 47.891 32.575 136.236 1.00 19.68 150 VAL B N 1
ATOM 3529 C CA . VAL B 1 150 ? 48.836 31.841 135.395 1.00 20.55 150 VAL B CA 1
ATOM 3530 C C . VAL B 1 150 ? 49.587 32.903 134.598 1.00 22.18 150 VAL B C 1
ATOM 3531 O O . VAL B 1 150 ? 49.134 33.345 133.540 1.00 19.80 150 VAL B O 1
ATOM 3535 N N . GLY B 1 151 ? 50.743 33.301 135.122 1.00 22.97 151 GLY B N 1
ATOM 3536 C CA . GLY B 1 151 ? 51.531 34.352 134.507 1.00 25.26 151 GLY B CA 1
ATOM 3537 C C . GLY B 1 151 ? 51.349 35.534 135.442 1.00 26.83 151 GLY B C 1
ATOM 3538 O O . GLY B 1 151 ? 50.263 35.699 136.005 1.00 25.68 151 GLY B O 1
ATOM 3539 N N . MET B 1 152 ? 52.382 36.351 135.628 1.00 26.00 152 MET B N 1
ATOM 3540 C CA . MET B 1 152 ? 52.269 37.485 136.543 1.00 27.45 152 MET B CA 1
ATOM 3541 C C . MET B 1 152 ? 52.897 38.795 136.092 1.00 27.76 152 MET B C 1
ATOM 3542 O O . MET B 1 152 ? 53.676 39.399 136.833 1.00 31.13 152 MET B O 1
ATOM 3547 N N . GLY B 1 153 ? 52.560 39.239 134.890 1.00 26.17 153 GLY B N 1
ATOM 3548 C CA . GLY B 1 153 ? 53.095 40.498 134.409 1.00 23.33 153 GLY B CA 1
ATOM 3549 C C . GLY B 1 153 ? 52.346 41.635 135.080 1.00 21.41 153 GLY B C 1
ATOM 3550 O O . GLY B 1 153 ? 51.748 41.443 136.135 1.00 20.80 153 GLY B O 1
ATOM 3551 N N . ARG B 1 154 ? 52.362 42.816 134.473 1.00 21.54 154 ARG B N 1
ATOM 3552 C CA . ARG B 1 154 ? 51.698 43.951 135.114 1.00 19.70 154 ARG B CA 1
ATOM 3553 C C . ARG B 1 154 ? 50.177 43.760 135.212 1.00 17.06 154 ARG B C 1
ATOM 3554 O O . ARG B 1 154 ? 49.543 44.111 136.198 1.00 15.70 154 ARG B O 1
ATOM 3562 N N . ILE B 1 155 ? 49.529 43.167 134.213 1.00 14.85 155 ILE B N 1
ATOM 3563 C CA . ILE B 1 155 ? 48.088 42.951 134.322 1.00 14.60 155 ILE B CA 1
ATOM 3564 C C . ILE B 1 155 ? 47.803 41.968 135.442 1.00 13.68 155 ILE B C 1
ATOM 3565 O O . ILE B 1 155 ? 46.897 42.180 136.243 1.00 12.42 155 ILE B O 1
ATOM 3570 N N . GLY B 1 156 ? 48.584 40.892 135.493 1.00 13.36 156 GLY B N 1
ATOM 3571 C CA . GLY B 1 156 ? 48.397 39.899 136.533 1.00 15.03 156 GLY B CA 1
ATOM 3572 C C . GLY B 1 156 ? 48.492 40.530 137.910 1.00 12.75 156 GLY B C 1
ATOM 3573 O O . GLY B 1 156 ? 47.662 40.266 138.779 1.00 13.73 156 GLY B O 1
ATOM 3574 N N . GLN B 1 157 ? 49.497 41.381 138.104 1.00 14.58 157 GLN B N 1
ATOM 3575 C CA . GLN B 1 157 ? 49.688 42.048 139.389 1.00 15.34 157 GLN B CA 1
ATOM 3576 C C . GLN B 1 157 ? 48.549 43.009 139.722 1.00 13.43 157 GLN B C 1
ATOM 3577 O O . GLN B 1 157 ? 48.165 43.141 140.881 1.00 13.01 157 GLN B O 1
ATOM 3583 N N . ALA B 1 158 ? 48.019 43.679 138.703 1.00 12.37 158 ALA B N 1
ATOM 3584 C CA . ALA B 1 158 ? 46.911 44.621 138.887 1.00 12.73 158 ALA B CA 1
ATOM 3585 C C . ALA B 1 158 ? 45.648 43.861 139.301 1.00 12.14 158 ALA B C 1
ATOM 3586 O O . ALA B 1 158 ? 44.877 44.323 140.150 1.00 12.19 158 ALA B O 1
ATOM 3588 N N . VAL B 1 159 ? 45.434 42.697 138.691 1.00 11.99 159 VAL B N 1
ATOM 3589 C CA . VAL B 1 159 ? 44.281 41.872 139.031 1.00 12.62 159 VAL B CA 1
ATOM 3590 C C . VAL B 1 159 ? 44.427 41.377 140.474 1.00 13.59 159 VAL B C 1
ATOM 3591 O O . VAL B 1 159 ? 43.468 41.392 141.243 1.00 12.77 159 VAL B O 1
ATOM 3595 N N . ALA B 1 160 ? 45.634 40.953 140.840 1.00 13.59 160 ALA B N 1
ATOM 3596 C CA . ALA B 1 160 ? 45.883 40.455 142.192 1.00 16.29 160 ALA B CA 1
ATOM 3597 C C . ALA B 1 160 ? 45.572 41.521 143.244 1.00 13.78 160 ALA B C 1
ATOM 3598 O O . ALA B 1 160 ? 44.958 41.233 144.266 1.00 13.19 160 ALA B O 1
ATOM 3600 N N . LYS B 1 161 ? 45.988 42.754 142.982 1.00 16.45 161 LYS B N 1
ATOM 3601 C CA . LYS B 1 161 ? 45.746 43.848 143.911 1.00 16.99 161 LYS B CA 1
ATOM 3602 C C . LYS B 1 161 ? 44.248 44.054 144.127 1.00 16.71 161 LYS B C 1
ATOM 3603 O O . LYS B 1 161 ? 43.796 44.300 145.249 1.00 14.64 161 LYS B O 1
ATOM 3609 N N . ARG B 1 162 ? 43.478 43.958 143.050 1.00 15.52 162 ARG B N 1
ATOM 3610 C CA . ARG B 1 162 ? 42.032 44.125 143.144 1.00 14.83 162 ARG B CA 1
ATOM 3611 C C . ARG B 1 162 ? 41.404 42.974 143.932 1.00 14.09 162 ARG B C 1
ATOM 3612 O O . ARG B 1 162 ? 40.606 43.197 144.843 1.00 14.29 162 ARG B O 1
ATOM 3620 N N . ALA B 1 163 ? 41.784 41.744 143.598 1.00 14.98 163 ALA B N 1
ATOM 3621 C CA . ALA B 1 163 ? 41.250 40.566 144.275 1.00 13.97 163 ALA B CA 1
ATOM 3622 C C . ALA B 1 163 ? 41.462 40.593 145.791 1.00 15.24 163 ALA B C 1
ATOM 3623 O O . ALA B 1 163 ? 40.582 40.190 146.555 1.00 13.29 163 ALA B O 1
ATOM 3625 N N . LEU B 1 164 ? 42.631 41.052 146.230 1.00 14.48 164 LEU B N 1
ATOM 3626 C CA . LEU B 1 164 ? 42.914 41.116 147.663 1.00 13.57 164 LEU B CA 1
ATOM 3627 C C . LEU B 1 164 ? 41.874 41.962 148.381 1.00 13.71 164 LEU B C 1
ATOM 3628 O O . LEU B 1 164 ? 41.450 41.630 149.492 1.00 13.12 164 LEU B O 1
ATOM 3633 N N . ALA B 1 165 ? 41.472 43.060 147.745 1.00 13.74 165 ALA B N 1
ATOM 3634 C CA . ALA B 1 165 ? 40.490 43.976 148.325 1.00 15.42 165 ALA B CA 1
ATOM 3635 C C . ALA B 1 165 ? 39.120 43.332 148.509 1.00 15.54 165 ALA B C 1
ATOM 3636 O O . ALA B 1 165 ? 38.302 43.816 149.292 1.00 16.79 165 ALA B O 1
ATOM 3638 N N . PHE B 1 166 ? 38.861 42.251 147.781 1.00 15.36 166 PHE B N 1
ATOM 3639 C CA . PHE B 1 166 ? 37.589 41.546 147.909 1.00 16.84 166 PHE B CA 1
ATOM 3640 C C . PHE B 1 166 ? 37.718 40.442 148.953 1.00 17.54 166 PHE B C 1
ATOM 3641 O O . PHE B 1 166 ? 36.793 39.647 149.154 1.00 17.42 166 PHE B O 1
ATOM 3649 N N . GLY B 1 167 ? 38.874 40.401 149.612 1.00 17.06 167 GLY B N 1
ATOM 3650 C CA . GLY B 1 167 ? 39.120 39.401 150.638 1.00 16.44 167 GLY B CA 1
ATOM 3651 C C . GLY B 1 167 ? 39.600 38.054 150.123 1.00 16.81 167 GLY B C 1
ATOM 3652 O O . GLY B 1 167 ? 39.518 37.051 150.830 1.00 17.64 167 GLY B O 1
ATOM 3653 N N . MET B 1 168 ? 40.110 38.015 148.897 1.00 17.63 168 MET B N 1
ATOM 3654 C CA . MET B 1 168 ? 40.585 36.758 148.334 1.00 17.73 168 MET B CA 1
ATOM 3655 C C . MET B 1 168 ? 42.047 36.467 148.646 1.00 17.42 168 MET B C 1
ATOM 3656 O O . MET B 1 168 ? 42.817 37.354 149.022 1.00 17.58 168 MET B O 1
ATOM 3661 N N . ARG B 1 169 ? 42.409 35.199 148.500 1.00 17.07 169 ARG B N 1
ATOM 3662 C CA . ARG B 1 169 ? 43.777 34.751 148.699 1.00 18.01 169 ARG B CA 1
ATOM 3663 C C . ARG B 1 169 ? 44.336 34.692 147.288 1.00 17.67 169 ARG B C 1
ATOM 3664 O O . ARG B 1 169 ? 43.617 34.319 146.355 1.00 17.09 169 ARG B O 1
ATOM 3672 N N . VAL B 1 170 ? 45.599 35.070 147.123 1.00 14.36 170 VAL B N 1
ATOM 3673 C CA . VAL B 1 170 ? 46.218 35.060 145.806 1.00 15.90 170 VAL B CA 1
ATOM 3674 C C . VAL B 1 170 ? 47.462 34.175 145.715 1.00 16.33 170 VAL B C 1
ATOM 3675 O O . VAL B 1 170 ? 48.323 34.208 146.593 1.00 17.45 170 VAL B O 1
ATOM 3679 N N . VAL B 1 171 ? 47.538 33.383 144.648 1.00 15.39 171 VAL B N 1
ATOM 3680 C CA . VAL B 1 171 ? 48.690 32.524 144.383 1.00 15.22 171 VAL B CA 1
ATOM 3681 C C . VAL B 1 171 ? 48.979 32.691 142.893 1.00 17.82 171 VAL B C 1
ATOM 3682 O O . VAL B 1 171 ? 48.129 33.194 142.151 1.00 14.92 171 VAL B O 1
ATOM 3686 N N . TYR B 1 172 ? 50.165 32.289 142.449 1.00 16.90 172 TYR B N 1
ATOM 3687 C CA . TYR B 1 172 ? 50.497 32.434 141.042 1.00 18.36 172 TYR B CA 1
ATOM 3688 C C . TYR B 1 172 ? 51.582 31.479 140.568 1.00 21.17 172 TYR B C 1
ATOM 3689 O O . TYR B 1 172 ? 52.331 30.907 141.365 1.00 20.04 172 TYR B O 1
ATOM 3698 N N . HIS B 1 173 ? 51.639 31.308 139.253 1.00 19.87 173 HIS B N 1
ATOM 3699 C CA . HIS B 1 173 ? 52.631 30.463 138.610 1.00 23.32 173 HIS B CA 1
ATOM 3700 C C . HIS B 1 173 ? 53.260 31.272 137.487 1.00 24.08 173 HIS B C 1
ATOM 3701 O O . HIS B 1 173 ? 52.561 31.983 136.762 1.00 23.97 173 HIS B O 1
ATOM 3708 N N . ALA B 1 174 ? 54.575 31.162 137.346 1.00 25.12 174 ALA B N 1
ATOM 3709 C CA . ALA B 1 174 ? 55.304 31.873 136.303 1.00 28.36 174 ALA B CA 1
ATOM 3710 C C . ALA B 1 174 ? 56.625 31.156 136.075 1.00 30.41 174 ALA B C 1
ATOM 3711 O O . ALA B 1 174 ? 56.916 30.169 136.748 1.00 29.71 174 ALA B O 1
ATOM 3713 N N . ARG B 1 175 ? 57.418 31.644 135.125 1.00 33.43 175 ARG B N 1
ATOM 3714 C CA . ARG B 1 175 ? 58.711 31.029 134.848 1.00 36.01 175 ARG B CA 1
ATOM 3715 C C . ARG B 1 175 ? 59.542 31.029 136.128 1.00 36.61 175 ARG B C 1
ATOM 3716 O O . ARG B 1 175 ? 60.012 29.987 136.582 1.00 35.63 175 ARG B O 1
ATOM 3724 N N . THR B 1 176 ? 59.709 32.211 136.712 1.00 37.38 176 THR B N 1
ATOM 3725 C CA . THR B 1 176 ? 60.491 32.356 137.934 1.00 38.39 176 THR B CA 1
ATOM 3726 C C . THR B 1 176 ? 59.746 33.210 138.958 1.00 37.45 176 THR B C 1
ATOM 3727 O O . THR B 1 176 ? 58.890 34.018 138.599 1.00 37.22 176 THR B O 1
ATOM 3731 N N . PRO B 1 177 ? 60.058 33.033 140.251 1.00 37.53 177 PRO B N 1
ATOM 3732 C CA . PRO B 1 177 ? 59.395 33.812 141.299 1.00 37.78 177 PRO B CA 1
ATOM 3733 C C . PRO B 1 177 ? 59.586 35.310 141.103 1.00 37.85 177 PRO B C 1
ATOM 3734 O O . PRO B 1 177 ? 60.509 35.743 140.415 1.00 38.30 177 PRO B O 1
ATOM 3738 N N . LYS B 1 178 ? 58.703 36.094 141.709 1.00 37.41 178 LYS B N 1
ATOM 3739 C CA . LYS B 1 178 ? 58.784 37.542 141.623 1.00 36.48 178 LYS B CA 1
ATOM 3740 C C . LYS B 1 178 ? 58.684 38.109 143.035 1.00 35.37 178 LYS B C 1
ATOM 3741 O O . LYS B 1 178 ? 58.162 37.452 143.936 1.00 35.59 178 LYS B O 1
ATOM 3747 N N . PRO B 1 179 ? 59.190 39.334 143.248 1.00 34.12 179 PRO B N 1
ATOM 3748 C CA . PRO B 1 179 ? 59.149 39.977 144.565 1.00 33.98 179 PRO B CA 1
ATOM 3749 C C . PRO B 1 179 ? 57.730 40.398 144.955 1.00 32.12 179 PRO B C 1
ATOM 3750 O O . PRO B 1 179 ? 57.434 41.588 145.086 1.00 33.23 179 PRO B O 1
ATOM 3754 N N . LEU B 1 180 ? 56.861 39.410 145.134 1.00 30.67 180 LEU B N 1
ATOM 3755 C CA . LEU B 1 180 ? 55.470 39.646 145.503 1.00 28.81 180 LEU B CA 1
ATOM 3756 C C . LEU B 1 180 ? 55.126 38.767 146.694 1.00 26.97 180 LEU B C 1
ATOM 3757 O O . LEU B 1 180 ? 55.640 37.656 146.821 1.00 27.79 180 LEU B O 1
ATOM 3762 N N . PRO B 1 181 ? 54.245 39.251 147.581 1.00 25.47 181 PRO B N 1
ATOM 3763 C CA . PRO B 1 181 ? 53.828 38.512 148.775 1.00 25.32 181 PRO B CA 1
ATOM 3764 C C . PRO B 1 181 ? 52.818 37.390 148.521 1.00 25.62 181 PRO B C 1
ATOM 3765 O O . PRO B 1 181 ? 51.957 37.131 149.364 1.00 27.36 181 PRO B O 1
ATOM 3769 N N . TYR B 1 182 ? 52.920 36.735 147.366 1.00 23.50 182 TYR B N 1
ATOM 3770 C CA . TYR B 1 182 ? 52.014 35.637 147.022 1.00 22.41 182 TYR B CA 1
ATOM 3771 C C . TYR B 1 182 ? 52.794 34.340 146.870 1.00 21.23 182 TYR B C 1
ATOM 3772 O O . TYR B 1 182 ? 53.920 34.337 146.390 1.00 22.14 182 TYR B O 1
ATOM 3781 N N . PRO B 1 183 ? 52.203 33.216 147.281 1.00 22.52 183 PRO B N 1
ATOM 3782 C CA . PRO B 1 183 ? 52.966 31.979 147.117 1.00 22.57 183 PRO B CA 1
ATOM 3783 C C . PRO B 1 183 ? 53.136 31.616 145.643 1.00 22.57 183 PRO B C 1
ATOM 3784 O O . PRO B 1 183 ? 52.201 31.726 144.846 1.00 19.54 183 PRO B O 1
ATOM 3788 N N . PHE B 1 184 ? 54.353 31.209 145.302 1.00 23.09 184 PHE B N 1
ATOM 3789 C CA . PHE B 1 184 ? 54.729 30.807 143.954 1.00 23.93 184 PHE B CA 1
ATOM 3790 C C . PHE B 1 184 ? 54.437 29.310 143.849 1.00 24.24 184 PHE B C 1
ATOM 3791 O O . PHE B 1 184 ? 54.928 28.525 144.659 1.00 23.84 184 PHE B O 1
ATOM 3799 N N . LEU B 1 185 ? 53.642 28.912 142.860 1.00 22.62 185 LEU B N 1
ATOM 3800 C CA . LEU B 1 185 ? 53.291 27.503 142.695 1.00 22.56 185 LEU B CA 1
ATOM 3801 C C . LEU B 1 185 ? 53.545 26.987 141.284 1.00 21.67 185 LEU B C 1
ATOM 3802 O O . LEU B 1 185 ? 53.722 27.765 140.343 1.00 22.00 185 LEU B O 1
ATOM 3807 N N . SER B 1 186 ? 53.570 25.665 141.146 1.00 19.44 186 SER B N 1
ATOM 3808 C CA . SER B 1 186 ? 53.744 25.053 139.838 1.00 19.60 186 SER B CA 1
ATOM 3809 C C . SER B 1 186 ? 52.352 25.129 139.216 1.00 19.20 186 SER B C 1
ATOM 3810 O O . SER B 1 186 ? 51.365 25.322 139.929 1.00 16.98 186 SER B O 1
ATOM 3813 N N . LEU B 1 187 ? 52.261 24.979 137.900 1.00 18.88 187 LEU B N 1
ATOM 3814 C CA . LEU B 1 187 ? 50.961 25.048 137.252 1.00 20.67 187 LEU B CA 1
ATOM 3815 C C . LEU B 1 187 ? 50.039 23.978 137.824 1.00 21.60 187 LEU B C 1
ATOM 3816 O O . LEU B 1 187 ? 48.857 24.225 138.063 1.00 20.18 187 LEU B O 1
ATOM 3821 N N . GLU B 1 188 ? 50.593 22.796 138.068 1.00 22.40 188 GLU B N 1
ATOM 3822 C CA . GLU B 1 188 ? 49.819 21.683 138.601 1.00 23.83 188 GLU B CA 1
ATOM 3823 C C . GLU B 1 188 ? 49.239 21.996 139.975 1.00 23.01 188 GLU B C 1
ATOM 3824 O O . GLU B 1 188 ? 48.061 21.738 140.230 1.00 22.41 188 GLU B O 1
ATOM 3830 N N . GLU B 1 189 ? 50.063 22.549 140.860 1.00 20.88 189 GLU B N 1
ATOM 3831 C CA . GLU B 1 189 ? 49.601 22.890 142.205 1.00 20.95 189 GLU B CA 1
ATOM 3832 C C . GLU B 1 189 ? 48.541 23.992 142.159 1.00 19.74 189 GLU B C 1
ATOM 3833 O O . GLU B 1 189 ? 47.531 23.918 142.854 1.00 19.49 189 GLU B O 1
ATOM 3839 N N . LEU B 1 190 ? 48.781 25.017 141.348 1.00 20.34 190 LEU B N 1
ATOM 3840 C CA . LEU B 1 190 ? 47.835 26.130 141.239 1.00 22.07 190 LEU B CA 1
ATOM 3841 C C . LEU B 1 190 ? 46.447 25.653 140.823 1.00 22.06 190 LEU B C 1
ATOM 3842 O O . LEU B 1 190 ? 45.454 26.010 141.450 1.00 21.85 190 LEU B O 1
ATOM 3847 N N . LEU B 1 191 ? 46.384 24.837 139.773 1.00 23.02 191 LEU B N 1
ATOM 3848 C CA . LEU B 1 191 ? 45.104 24.328 139.286 1.00 24.82 191 LEU B CA 1
ATOM 3849 C C . LEU B 1 191 ? 44.324 23.571 140.358 1.00 25.52 191 LEU B C 1
ATOM 3850 O O . LEU B 1 191 ? 43.108 23.714 140.474 1.00 24.84 191 LEU B O 1
ATOM 3855 N N . LYS B 1 192 ? 45.023 22.767 141.147 1.00 27.08 192 LYS B N 1
ATOM 3856 C CA . LYS B 1 192 ? 44.366 21.999 142.194 1.00 29.66 192 LYS B CA 1
ATOM 3857 C C . LYS B 1 192 ? 43.874 22.846 143.361 1.00 28.18 192 LYS B C 1
ATOM 3858 O O . LYS B 1 192 ? 42.836 22.552 143.950 1.00 28.78 192 LYS B O 1
ATOM 3864 N N . GLU B 1 193 ? 44.608 23.909 143.671 1.00 26.03 193 GLU B N 1
ATOM 3865 C CA . GLU B 1 193 ? 44.288 24.779 144.797 1.00 27.53 193 GLU B CA 1
ATOM 3866 C C . GLU B 1 193 ? 43.405 26.014 144.537 1.00 24.40 193 GLU B C 1
ATOM 3867 O O . GLU B 1 193 ? 42.749 26.507 145.452 1.00 24.53 193 GLU B O 1
ATOM 3873 N N . ALA B 1 194 ? 43.375 26.509 143.306 1.00 19.79 194 ALA B N 1
ATOM 3874 C CA . ALA B 1 194 ? 42.604 27.718 143.007 1.00 17.40 194 ALA B CA 1
ATOM 3875 C C . ALA B 1 194 ? 41.094 27.564 142.834 1.00 16.71 194 ALA B C 1
ATOM 3876 O O . ALA B 1 194 ? 40.621 26.597 142.241 1.00 16.87 194 ALA B O 1
ATOM 3878 N N . ASP B 1 195 ? 40.346 28.535 143.359 1.00 14.89 195 ASP B N 1
ATOM 3879 C CA . ASP B 1 195 ? 38.887 28.562 143.229 1.00 15.96 195 ASP B CA 1
ATOM 3880 C C . ASP B 1 195 ? 38.563 29.375 141.981 1.00 14.72 195 ASP B C 1
ATOM 3881 O O . ASP B 1 195 ? 37.485 29.249 141.387 1.00 15.20 195 ASP B O 1
ATOM 3886 N N . VAL B 1 196 ? 39.511 30.223 141.601 1.00 13.21 196 VAL B N 1
ATOM 3887 C CA . VAL B 1 196 ? 39.384 31.053 140.411 1.00 13.73 196 VAL B CA 1
ATOM 3888 C C . VAL B 1 196 ? 40.726 31.079 139.697 1.00 13.84 196 VAL B C 1
ATOM 3889 O O . VAL B 1 196 ? 41.748 31.425 140.294 1.00 15.33 196 VAL B O 1
ATOM 3893 N N . VAL B 1 197 ? 40.726 30.701 138.425 1.00 13.69 197 VAL B N 1
ATOM 3894 C CA . VAL B 1 197 ? 41.951 30.696 137.638 1.00 15.97 197 VAL B CA 1
ATOM 3895 C C . VAL B 1 197 ? 41.858 31.787 136.577 1.00 16.03 197 VAL B C 1
ATOM 3896 O O . VAL B 1 197 ? 40.884 31.853 135.833 1.00 14.24 197 VAL B O 1
ATOM 3900 N N . SER B 1 198 ? 42.863 32.654 136.524 1.00 15.07 198 SER B N 1
AT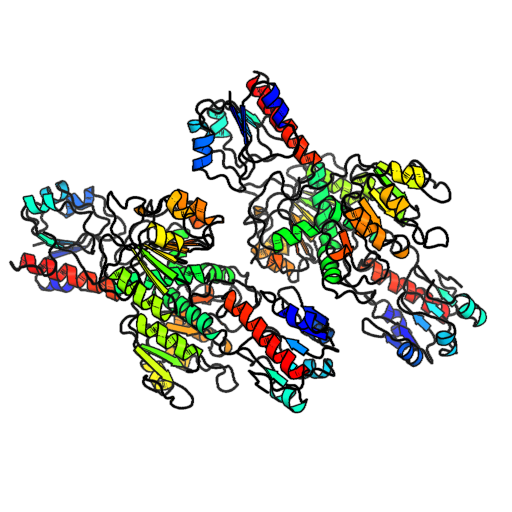OM 3901 C CA . SER B 1 198 ? 42.865 33.730 135.542 1.00 14.46 198 SER B CA 1
ATOM 3902 C C . SER B 1 198 ? 44.144 33.633 134.726 1.00 14.85 198 SER B C 1
ATOM 3903 O O . SER B 1 198 ? 45.232 33.492 135.281 1.00 13.11 198 SER B O 1
ATOM 3906 N N . LEU B 1 199 ? 44.008 33.715 133.407 1.00 14.95 199 LEU B N 1
ATOM 3907 C CA . LEU B 1 199 ? 45.153 33.605 132.513 1.00 16.63 199 LEU B CA 1
ATOM 3908 C C . LEU B 1 199 ? 45.766 34.961 132.167 1.00 17.02 199 LEU B C 1
ATOM 3909 O O . LEU B 1 199 ? 45.056 35.915 131.855 1.00 16.14 199 LEU B O 1
ATOM 3914 N N . HIS B 1 200 ? 47.091 35.034 132.219 1.00 17.88 200 HIS B N 1
ATOM 3915 C CA . HIS B 1 200 ? 47.812 36.268 131.916 1.00 20.86 200 HIS B CA 1
ATOM 3916 C C . HIS B 1 200 ? 49.196 35.925 131.378 1.00 22.97 200 HIS B C 1
ATOM 3917 O O . HIS B 1 200 ? 50.199 36.492 131.802 1.00 25.50 200 HIS B O 1
ATOM 3924 N N . THR B 1 201 ? 49.236 34.983 130.446 1.00 25.30 201 THR B N 1
ATOM 3925 C CA . THR B 1 201 ? 50.484 34.549 129.842 1.00 26.82 201 THR B CA 1
ATOM 3926 C C . THR B 1 201 ? 50.361 34.707 128.331 1.00 25.56 201 THR B C 1
ATOM 3927 O O . THR B 1 201 ? 49.280 34.549 127.769 1.00 24.96 201 THR B O 1
ATOM 3931 N N . PRO B 1 202 ? 51.469 35.032 127.652 1.00 26.19 202 PRO B N 1
ATOM 3932 C CA . PRO B 1 202 ? 51.422 35.201 126.200 1.00 25.32 202 PRO B CA 1
ATOM 3933 C C . PRO B 1 202 ? 51.130 33.891 125.472 1.00 23.67 202 PRO B C 1
ATOM 3934 O O . PRO B 1 202 ? 51.430 32.805 125.971 1.00 22.06 202 PRO B O 1
ATOM 3938 N N . LEU B 1 203 ? 50.528 34.001 124.296 1.00 22.20 203 LEU B N 1
ATOM 3939 C CA . LEU B 1 203 ? 50.212 32.824 123.505 1.00 22.44 203 LEU B CA 1
ATOM 3940 C C . LEU B 1 203 ? 51.386 32.499 122.600 1.00 22.43 203 LEU B C 1
ATOM 3941 O O . LEU B 1 203 ? 51.878 33.360 121.880 1.00 23.38 203 LEU B O 1
ATOM 3946 N N . THR B 1 204 ? 51.832 31.251 122.653 1.00 21.63 204 THR B N 1
ATOM 3947 C CA . THR B 1 204 ? 52.927 30.775 121.816 1.00 22.37 204 THR B CA 1
ATOM 3948 C C . THR B 1 204 ? 52.599 29.322 121.507 1.00 22.20 204 THR B C 1
ATOM 3949 O O . THR B 1 204 ? 51.716 28.738 122.133 1.00 23.29 204 THR B O 1
ATOM 3953 N N . PRO B 1 205 ? 53.290 28.721 120.529 1.00 22.67 205 PRO B N 1
ATOM 3954 C CA . PRO B 1 205 ? 53.004 27.322 120.213 1.00 23.25 205 PRO B CA 1
ATOM 3955 C C . PRO B 1 205 ? 53.084 26.437 121.458 1.00 25.10 205 PRO B C 1
ATOM 3956 O O . PRO B 1 205 ? 52.399 25.417 121.553 1.00 24.89 205 PRO B O 1
ATOM 3960 N N . GLU B 1 206 ? 53.915 26.835 122.418 1.00 25.64 206 GLU B N 1
ATOM 3961 C CA . GLU B 1 206 ? 54.069 26.066 123.649 1.00 27.10 206 GLU B CA 1
ATOM 3962 C C . GLU B 1 206 ? 52.863 26.206 124.580 1.00 26.31 206 GLU B C 1
ATOM 3963 O O . GLU B 1 206 ? 52.502 25.258 125.281 1.00 26.21 206 GLU B O 1
ATOM 3969 N N . THR B 1 207 ? 52.245 27.386 124.595 1.00 24.40 207 THR B N 1
ATOM 3970 C CA . THR B 1 207 ? 51.088 27.621 125.456 1.00 23.19 207 THR B CA 1
ATOM 3971 C C . THR B 1 207 ? 49.752 27.478 124.727 1.00 23.08 207 THR B C 1
ATOM 3972 O O . THR B 1 207 ? 48.695 27.731 125.304 1.00 20.41 207 THR B O 1
ATOM 3976 N N . HIS B 1 208 ? 49.795 27.081 123.460 1.00 22.8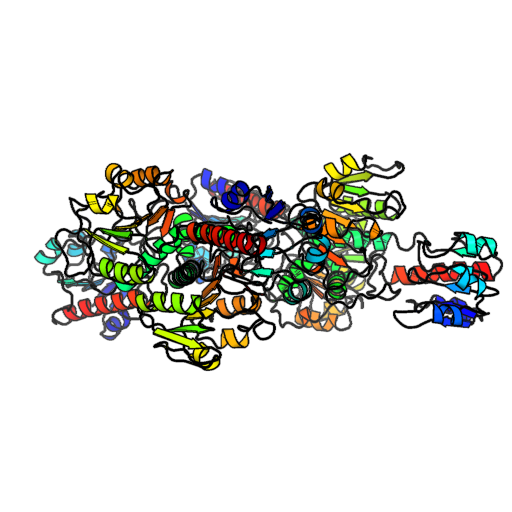9 208 HIS B N 1
ATOM 3977 C CA . HIS B 1 208 ? 48.563 26.905 122.702 1.00 21.94 208 HIS B CA 1
ATOM 3978 C C . HIS B 1 208 ? 47.730 25.829 123.387 1.00 22.08 208 HIS B C 1
ATOM 3979 O O . HIS B 1 208 ? 48.203 24.720 123.618 1.00 21.49 208 HIS B O 1
ATOM 3986 N N . ARG B 1 209 ? 46.488 26.169 123.715 1.00 22.05 209 ARG B N 1
ATOM 3987 C CA . ARG B 1 209 ? 45.583 25.257 124.405 1.00 22.52 209 ARG B CA 1
ATOM 3988 C C . ARG B 1 209 ? 46.165 24.730 125.713 1.00 22.95 209 ARG B C 1
ATOM 3989 O O . ARG B 1 209 ? 46.037 23.549 126.042 1.00 21.88 209 ARG B O 1
ATOM 3997 N N . LEU B 1 210 ? 46.810 25.625 126.457 1.00 22.44 210 LEU B N 1
ATOM 3998 C CA . LEU B 1 210 ? 47.394 25.284 127.750 1.00 21.42 210 LEU B CA 1
ATOM 3999 C C . LEU B 1 210 ? 46.286 24.696 128.619 1.00 21.51 210 LEU B C 1
ATOM 4000 O O . LEU B 1 210 ? 46.474 23.672 129.285 1.00 21.89 210 LEU B O 1
ATOM 4005 N N . LEU B 1 211 ? 45.128 25.352 128.611 1.00 19.70 211 LEU B N 1
ATOM 4006 C CA . LEU B 1 211 ? 43.981 24.869 129.369 1.00 20.39 211 LEU B CA 1
ATOM 4007 C C . LEU B 1 211 ? 43.195 23.914 128.481 1.00 20.35 211 LEU B C 1
ATOM 4008 O O . LEU B 1 211 ? 42.155 24.276 127.924 1.00 18.50 211 LEU B O 1
ATOM 4013 N N . ASN B 1 212 ? 43.712 22.697 128.341 1.00 20.09 212 ASN B N 1
ATOM 4014 C CA . ASN B 1 212 ? 43.028 21.714 127.532 1.00 19.87 212 ASN B CA 1
ATOM 4015 C C . ASN B 1 212 ? 42.089 20.898 128.401 1.00 20.25 212 ASN B C 1
ATOM 4016 O O . ASN B 1 212 ? 41.821 21.226 129.549 1.00 20.61 212 ASN B O 1
ATOM 4021 N N . ARG B 1 213 ? 41.537 19.824 127.849 1.00 19.49 213 ARG B N 1
ATOM 4022 C CA . ARG B 1 213 ? 40.573 19.007 128.574 1.00 20.93 213 ARG B CA 1
ATOM 4023 C C . ARG B 1 213 ? 41.089 18.494 129.922 1.00 20.13 213 ARG B C 1
ATOM 4024 O O . ARG B 1 213 ? 40.398 18.592 130.932 1.00 18.40 213 ARG B O 1
ATOM 4032 N N . GLU B 1 214 ? 42.296 17.941 129.929 1.00 20.47 214 GLU B N 1
ATOM 4033 C CA . GLU B 1 214 ? 42.889 17.411 131.153 1.00 21.03 214 GLU B CA 1
ATOM 4034 C C . GLU B 1 214 ? 43.063 18.478 132.240 1.00 19.17 214 GLU B C 1
ATOM 4035 O O . GLU B 1 214 ? 42.701 18.261 133.392 1.00 19.25 214 GLU B O 1
ATOM 4041 N N . ARG B 1 215 ? 43.615 19.630 131.881 1.00 19.55 215 ARG B N 1
ATOM 4042 C CA . ARG B 1 215 ? 43.821 20.679 132.874 1.00 19.30 215 ARG B CA 1
ATOM 4043 C C . ARG B 1 215 ? 42.517 21.311 133.360 1.00 19.11 215 ARG B C 1
ATOM 4044 O O . ARG B 1 215 ? 42.398 21.666 134.537 1.00 19.09 215 ARG B O 1
ATOM 4052 N N . LEU B 1 216 ? 41.542 21.448 132.464 1.00 17.96 216 LEU B N 1
ATOM 4053 C CA . LEU B 1 216 ? 40.249 22.026 132.838 1.00 18.12 216 LEU B CA 1
ATOM 4054 C C . LEU B 1 216 ? 39.571 21.149 133.881 1.00 18.89 216 LEU B C 1
ATOM 4055 O O . LEU B 1 216 ? 39.004 21.647 134.855 1.00 19.69 216 LEU B O 1
ATOM 4060 N N . PHE B 1 217 ? 39.624 19.838 133.679 1.00 19.20 217 PHE B N 1
ATOM 4061 C CA . PHE B 1 217 ? 39.015 18.925 134.633 1.00 20.66 217 PHE B CA 1
ATOM 4062 C C . PHE B 1 217 ? 39.930 18.686 135.824 1.00 21.08 217 PHE B C 1
ATOM 4063 O O . PHE B 1 217 ? 39.537 18.054 136.802 1.00 21.80 217 PHE B O 1
ATOM 4071 N N . ALA B 1 218 ? 41.151 19.208 135.735 1.00 21.96 218 ALA B N 1
ATOM 4072 C CA . ALA B 1 218 ? 42.114 19.098 136.826 1.00 23.31 218 ALA B CA 1
ATOM 4073 C C . ALA B 1 218 ? 41.834 20.264 137.771 1.00 23.11 218 ALA B C 1
ATOM 4074 O O . ALA B 1 218 ? 42.249 20.259 138.933 1.00 22.60 218 ALA B O 1
ATOM 4076 N N . MET B 1 219 ? 41.130 21.272 137.263 1.00 21.51 219 MET B N 1
ATOM 4077 C CA . MET B 1 219 ? 40.779 22.424 138.083 1.00 20.35 219 MET B CA 1
ATOM 4078 C C . MET B 1 219 ? 39.823 21.960 139.172 1.00 20.95 219 MET B C 1
ATOM 4079 O O . MET B 1 219 ? 39.160 20.927 139.039 1.00 20.27 219 MET B O 1
ATOM 4084 N N . LYS B 1 220 ? 39.768 22.719 140.256 1.00 20.84 220 LYS B N 1
ATOM 4085 C CA . LYS B 1 220 ? 38.898 22.399 141.381 1.00 22.11 220 LYS B CA 1
ATOM 4086 C C . LYS B 1 220 ? 37.438 22.409 140.925 1.00 22.71 220 LYS B C 1
ATOM 4087 O O . LYS B 1 220 ? 37.038 23.265 140.137 1.00 20.23 220 LYS B O 1
ATOM 4093 N N . ARG B 1 221 ? 36.640 21.451 141.391 1.00 23.53 221 ARG B N 1
ATOM 4094 C CA . ARG B 1 221 ? 35.268 21.503 140.943 1.00 24.86 221 ARG B CA 1
ATOM 4095 C C . ARG B 1 221 ? 34.555 22.646 141.638 1.00 22.87 221 ARG B C 1
ATOM 4096 O O . ARG B 1 221 ? 34.716 22.882 142.828 1.00 20.29 221 ARG B O 1
ATOM 4104 N N . GLY B 1 222 ? 33.822 23.404 140.833 1.00 20.50 222 GLY B N 1
ATOM 4105 C CA . GLY B 1 222 ? 33.152 24.583 141.343 1.00 19.07 222 GLY B CA 1
ATOM 4106 C C . GLY B 1 222 ? 34.010 25.814 141.127 1.00 18.15 222 GLY B C 1
ATOM 4107 O O . GLY B 1 222 ? 33.675 26.911 141.586 1.00 18.36 222 GLY B O 1
ATOM 4108 N N . ALA B 1 223 ? 35.125 25.641 140.424 1.00 16.25 223 ALA B N 1
ATOM 4109 C CA . ALA B 1 223 ? 36.022 26.760 140.149 1.00 16.33 223 ALA B CA 1
ATOM 4110 C C . ALA B 1 223 ? 35.503 27.604 138.989 1.00 15.72 223 ALA B C 1
ATOM 4111 O O . ALA B 1 223 ? 34.592 27.203 138.255 1.00 16.06 223 ALA B O 1
ATOM 4113 N N . ILE B 1 224 ? 36.098 28.779 138.843 1.00 14.85 224 ILE B N 1
ATOM 4114 C CA . ILE B 1 224 ? 35.761 29.708 137.778 1.00 14.22 224 ILE B CA 1
ATOM 4115 C C . ILE B 1 224 ? 37.011 29.961 136.952 1.00 15.29 224 ILE B C 1
ATOM 4116 O O . ILE B 1 224 ? 38.084 30.207 137.503 1.00 13.36 224 ILE B O 1
ATOM 4121 N N . LEU B 1 225 ? 36.866 29.901 135.632 1.00 13.98 225 LEU B N 1
ATOM 4122 C CA . LEU B 1 225 ? 37.978 30.163 134.738 1.00 13.91 225 LEU B CA 1
ATOM 4123 C C . LEU B 1 225 ? 37.771 31.529 134.104 1.00 14.30 225 LEU B C 1
ATOM 4124 O O . LEU B 1 225 ? 36.681 31.830 133.609 1.00 13.77 225 LEU B O 1
ATOM 4129 N N . LEU B 1 226 ? 38.819 32.345 134.118 1.00 10.43 226 LEU B N 1
ATOM 4130 C CA . LEU B 1 226 ? 38.770 33.675 133.522 1.00 14.14 226 LEU B CA 1
ATOM 4131 C C . LEU B 1 226 ? 39.851 33.779 132.459 1.00 14.40 226 LEU B C 1
ATOM 4132 O O . LEU B 1 226 ? 40.989 33.365 132.685 1.00 15.32 226 LEU B O 1
ATOM 4137 N N . ASN B 1 227 ? 39.505 34.319 131.295 1.00 13.73 227 ASN B N 1
ATOM 4138 C CA . ASN B 1 227 ? 40.507 34.490 130.249 1.00 12.85 227 ASN B CA 1
ATOM 4139 C C . ASN B 1 227 ? 40.322 35.799 129.503 1.00 13.44 227 ASN B C 1
ATOM 4140 O O . ASN B 1 227 ? 39.395 35.950 128.710 1.00 12.72 227 ASN B O 1
ATOM 4145 N N . THR B 1 228 ? 41.221 36.740 129.768 1.00 13.16 228 THR B N 1
ATOM 4146 C CA . THR B 1 228 ? 41.194 38.044 129.121 1.00 15.03 228 THR B CA 1
ATOM 4147 C C . THR B 1 228 ? 42.503 38.227 128.350 1.00 15.38 228 THR B C 1
ATOM 4148 O O . THR B 1 228 ? 42.788 39.312 127.842 1.00 15.92 228 THR B O 1
ATOM 4152 N N . ALA B 1 229 ? 43.288 37.154 128.262 1.00 14.78 229 ALA B N 1
ATOM 4153 C CA . ALA B 1 229 ? 44.581 37.185 127.572 1.00 16.51 229 ALA B CA 1
ATOM 4154 C C . ALA B 1 229 ? 44.477 36.851 126.084 1.00 15.46 229 ALA B C 1
ATOM 4155 O O . ALA B 1 229 ? 44.362 37.745 125.253 1.00 14.80 229 ALA B O 1
ATOM 4157 N N . ARG B 1 230 ? 44.541 35.567 125.744 1.00 15.46 230 ARG B N 1
ATOM 4158 C CA . ARG B 1 230 ? 44.430 35.146 124.344 1.00 16.14 230 ARG B CA 1
ATOM 4159 C C . ARG B 1 230 ? 43.484 33.949 124.251 1.00 15.14 230 ARG B C 1
ATOM 4160 O O . ARG B 1 230 ? 43.596 33.001 125.022 1.00 13.36 230 ARG B O 1
ATOM 4168 N N . GLY B 1 231 ? 42.566 33.989 123.290 1.00 15.85 231 GLY B N 1
ATOM 4169 C CA . GLY B 1 231 ? 41.597 32.915 123.144 1.00 13.61 231 GLY B CA 1
ATOM 4170 C C . GLY B 1 231 ? 42.132 31.503 122.999 1.00 14.38 231 GLY B C 1
ATOM 4171 O O . GLY B 1 231 ? 41.598 30.572 123.604 1.00 13.39 231 GLY B O 1
ATOM 4172 N N . ALA B 1 232 ? 43.192 31.340 122.213 1.00 14.68 232 ALA B N 1
ATOM 4173 C CA . ALA B 1 232 ? 43.769 30.024 121.967 1.00 16.37 232 ALA B CA 1
ATOM 4174 C C . ALA B 1 232 ? 44.429 29.336 123.160 1.00 16.65 232 ALA B C 1
ATOM 4175 O O . ALA B 1 232 ? 44.886 28.199 123.033 1.00 13.95 232 ALA B O 1
ATOM 4177 N N . LEU B 1 233 ? 44.489 30.009 124.308 1.00 14.71 233 LEU B N 1
ATOM 4178 C CA . LEU B 1 233 ? 45.079 29.399 125.504 1.00 16.71 233 LEU B CA 1
ATOM 4179 C C . LEU B 1 233 ? 44.113 28.361 126.081 1.00 16.61 233 LEU B C 1
ATOM 4180 O O . LEU B 1 233 ? 44.491 27.537 126.914 1.00 16.36 233 LEU B O 1
ATOM 4185 N N . VAL B 1 234 ? 42.861 28.420 125.639 1.00 17.02 234 VAL B N 1
ATOM 4186 C CA . VAL B 1 234 ? 41.824 27.515 126.132 1.00 16.34 234 VAL B CA 1
ATOM 4187 C C . VAL B 1 234 ? 41.184 26.666 125.033 1.00 16.96 234 VAL B C 1
ATOM 4188 O O . VAL B 1 234 ? 40.897 27.162 123.943 1.00 16.65 234 VAL B O 1
ATOM 4192 N N . ASP B 1 235 ? 40.966 25.387 125.332 1.00 16.29 235 ASP B N 1
ATOM 4193 C CA . ASP B 1 235 ? 40.316 24.466 124.399 1.00 17.37 235 ASP B CA 1
ATOM 4194 C C . ASP B 1 235 ? 38.826 24.739 124.575 1.00 16.79 235 ASP B C 1
ATOM 4195 O O . ASP B 1 235 ? 38.205 24.253 125.523 1.00 14.29 235 ASP B O 1
ATOM 4200 N N . THR B 1 236 ? 38.267 25.524 123.664 1.00 16.64 236 THR B N 1
ATOM 4201 C CA . THR B 1 236 ? 36.863 25.914 123.709 1.00 18.24 236 THR B CA 1
ATOM 4202 C C . THR B 1 236 ? 35.845 24.773 123.828 1.00 18.36 236 THR B C 1
ATOM 4203 O O . THR B 1 236 ? 34.885 24.879 124.591 1.00 17.70 236 THR B O 1
ATOM 4207 N N . GLU B 1 237 ? 36.037 23.703 123.062 1.00 19.49 237 GLU B N 1
ATOM 4208 C CA . GLU B 1 237 ? 35.136 22.550 123.107 1.00 21.21 237 GLU B CA 1
ATOM 4209 C C . GLU B 1 237 ? 35.109 21.956 124.510 1.00 20.08 237 GLU B C 1
ATOM 4210 O O . GLU B 1 237 ? 34.042 21.725 125.086 1.00 19.38 237 GLU B O 1
ATOM 4216 N N . ALA B 1 238 ? 36.298 21.697 125.046 1.00 17.63 238 ALA B N 1
ATOM 4217 C CA . ALA B 1 238 ? 36.435 21.113 126.372 1.00 17.36 238 ALA B CA 1
ATOM 4218 C C . ALA B 1 238 ? 35.812 21.993 127.450 1.00 16.46 238 ALA B C 1
ATOM 4219 O O . ALA B 1 238 ? 35.231 21.490 128.414 1.00 16.39 238 ALA B O 1
ATOM 4221 N N . LEU B 1 239 ? 35.932 23.306 127.287 1.00 16.55 239 LEU B N 1
ATOM 4222 C CA . LEU B 1 239 ? 35.370 24.233 128.262 1.00 14.92 239 LEU B CA 1
ATOM 4223 C C . LEU B 1 239 ? 33.862 24.044 128.376 1.00 15.64 239 LEU B C 1
ATOM 4224 O O . LEU B 1 239 ? 33.323 23.992 129.479 1.00 14.62 239 LEU B O 1
ATOM 4229 N N . VAL B 1 240 ? 33.189 23.940 127.233 1.00 16.47 240 VAL B N 1
ATOM 4230 C CA . VAL B 1 240 ? 31.744 23.744 127.215 1.00 17.30 240 VAL B CA 1
ATOM 4231 C C . VAL B 1 240 ? 31.391 22.516 128.045 1.00 18.24 240 VAL B C 1
ATOM 4232 O O . VAL B 1 240 ? 30.428 22.521 128.814 1.00 16.94 240 VAL B O 1
ATOM 4236 N N . GLU B 1 241 ? 32.189 21.465 127.893 1.00 18.82 241 GLU B N 1
ATOM 4237 C CA . GLU B 1 241 ? 31.959 20.236 128.628 1.00 20.67 241 GLU B CA 1
ATOM 4238 C C . GLU B 1 241 ? 32.185 20.449 130.122 1.00 19.13 241 GLU B C 1
ATOM 4239 O O . GLU B 1 241 ? 31.374 20.031 130.948 1.00 17.86 241 GLU B O 1
ATOM 4245 N N . ALA B 1 242 ? 33.288 21.106 130.465 1.00 17.94 242 ALA B N 1
ATOM 4246 C CA . ALA B 1 242 ? 33.613 21.359 131.864 1.00 18.04 242 ALA B CA 1
ATOM 4247 C C . ALA B 1 242 ? 32.566 22.240 132.540 1.00 18.02 242 ALA B C 1
ATOM 4248 O O . ALA B 1 242 ? 32.384 22.170 133.756 1.00 16.46 242 ALA B O 1
ATOM 4250 N N . LEU B 1 243 ? 31.871 23.059 131.753 1.00 16.62 243 LEU B N 1
ATOM 4251 C CA . LEU B 1 243 ? 30.857 23.957 132.296 1.00 18.63 243 LEU B CA 1
ATOM 4252 C C . LEU B 1 243 ? 29.510 23.307 132.606 1.00 19.49 243 LEU B C 1
ATOM 4253 O O . LEU B 1 243 ? 28.690 23.887 133.322 1.00 17.96 243 LEU B O 1
ATOM 4258 N N . ARG B 1 244 ? 29.269 22.113 132.076 1.00 20.89 244 ARG B N 1
ATOM 4259 C CA . ARG B 1 244 ? 28.002 21.444 132.341 1.00 23.16 244 ARG B CA 1
ATOM 4260 C C . ARG B 1 244 ? 27.855 21.117 133.820 1.00 23.08 244 ARG B C 1
ATOM 4261 O O . ARG B 1 244 ? 26.817 21.400 134.420 1.00 25.70 244 ARG B O 1
ATOM 4269 N N . GLY B 1 245 ? 28.887 20.534 134.419 1.00 22.70 245 GLY B N 1
ATOM 4270 C CA . GLY B 1 245 ? 28.785 20.194 135.828 1.00 22.97 245 GLY B CA 1
ATOM 4271 C C . GLY B 1 245 ? 30.037 20.322 136.676 1.00 23.30 245 GLY B C 1
ATOM 4272 O O . GLY B 1 245 ? 29.947 20.350 137.904 1.00 25.75 245 GLY B O 1
ATOM 4273 N N . HIS B 1 246 ? 31.200 20.414 136.042 1.00 20.89 246 HIS B N 1
ATOM 4274 C CA . HIS B 1 246 ? 32.452 20.518 136.781 1.00 20.01 246 HIS B CA 1
ATOM 4275 C C . HIS B 1 246 ? 32.787 21.917 137.316 1.00 19.71 246 HIS B C 1
ATOM 4276 O O . HIS B 1 246 ? 32.988 22.097 138.519 1.00 16.92 246 HIS B O 1
ATOM 4283 N N . LEU B 1 247 ? 32.863 22.896 136.418 1.00 16.80 247 LEU B N 1
ATOM 4284 C CA . LEU B 1 247 ? 33.189 24.266 136.806 1.00 17.59 247 LEU B CA 1
ATOM 4285 C C . LEU B 1 247 ? 31.943 25.074 137.138 1.00 18.10 247 LEU B C 1
ATOM 4286 O O . LEU B 1 247 ? 30.877 24.841 136.571 1.00 17.98 247 LEU B O 1
ATOM 4291 N N . PHE B 1 248 ? 32.082 26.022 138.062 1.00 17.04 248 PHE B N 1
ATOM 4292 C CA . PHE B 1 248 ? 30.966 26.887 138.428 1.00 15.93 248 PHE B CA 1
ATOM 4293 C C . PHE B 1 248 ? 30.627 27.764 137.223 1.00 15.58 248 PHE B C 1
ATOM 4294 O O . PHE B 1 248 ? 29.461 27.981 136.901 1.00 13.62 248 PHE B O 1
ATOM 4302 N N . GLY B 1 249 ? 31.663 28.281 136.574 1.00 14.36 249 GLY B N 1
ATOM 4303 C CA . GLY B 1 249 ? 31.450 29.141 135.424 1.00 14.00 249 GLY B CA 1
ATOM 4304 C C . GLY B 1 249 ? 32.731 29.639 134.789 1.00 13.15 249 GLY B C 1
ATOM 4305 O O . GLY B 1 249 ? 33.833 29.265 135.205 1.00 12.20 249 GLY B O 1
ATOM 4306 N N . ALA B 1 250 ? 32.584 30.485 133.772 1.00 12.66 250 ALA B N 1
ATOM 4307 C CA . ALA B 1 250 ? 33.726 31.044 133.063 1.00 13.16 250 ALA B CA 1
ATOM 4308 C C . ALA B 1 250 ? 33.426 32.432 132.509 1.00 13.78 250 ALA B C 1
ATOM 4309 O O . ALA B 1 250 ? 32.333 32.691 131.997 1.00 13.51 250 ALA B O 1
ATOM 4311 N N . GLY B 1 251 ? 34.408 33.317 132.621 1.00 12.66 251 GLY B N 1
ATOM 4312 C CA . GLY B 1 251 ? 34.266 34.666 132.106 1.00 11.91 251 GLY B CA 1
ATOM 4313 C C . GLY B 1 251 ? 35.337 34.816 131.052 1.00 14.96 251 GLY B C 1
ATOM 4314 O O . GLY B 1 251 ? 36.530 34.773 131.370 1.00 15.88 251 GLY B O 1
ATOM 4315 N N . LEU B 1 252 ? 34.925 34.976 129.797 1.00 13.42 252 LEU B N 1
ATOM 4316 C CA . LEU B 1 252 ? 35.875 35.098 128.696 1.00 13.69 252 LEU B CA 1
ATOM 4317 C C . LEU B 1 252 ? 35.745 36.423 127.950 1.00 13.75 252 LEU B C 1
ATOM 4318 O O . LEU B 1 252 ? 34.637 36.871 127.664 1.00 13.11 252 LEU B O 1
ATOM 4323 N N . ASP B 1 253 ? 36.878 37.051 127.650 1.00 12.62 253 ASP B N 1
ATOM 4324 C CA . ASP B 1 253 ? 36.870 38.292 126.885 1.00 14.39 253 ASP B CA 1
ATOM 4325 C C . ASP B 1 253 ? 37.527 37.963 125.553 1.00 13.74 253 ASP B C 1
ATOM 4326 O O . ASP B 1 253 ? 37.494 38.752 124.608 1.00 14.66 253 ASP B O 1
ATOM 4331 N N . VAL B 1 254 ? 38.133 36.780 125.490 1.00 11.47 254 VAL B N 1
ATOM 4332 C CA . VAL B 1 254 ? 38.781 36.315 124.269 1.00 12.53 254 VAL B CA 1
ATOM 4333 C C . VAL B 1 254 ? 38.377 34.865 124.043 1.00 12.87 254 VAL B C 1
ATOM 4334 O O . VAL B 1 254 ? 38.124 34.127 124.999 1.00 15.16 254 VAL B O 1
ATOM 4338 N N . THR B 1 255 ? 38.312 34.459 122.780 1.00 13.90 255 THR B N 1
ATOM 4339 C CA . THR B 1 255 ? 37.890 33.107 122.444 1.00 15.88 255 THR B CA 1
ATOM 4340 C C . THR B 1 255 ? 38.656 32.518 121.268 1.00 16.16 255 THR B C 1
ATOM 4341 O O . THR B 1 255 ? 39.446 33.194 120.616 1.00 15.96 255 THR B O 1
ATOM 4345 N N . ASP B 1 256 ? 38.411 31.240 121.009 1.00 16.79 256 ASP B N 1
ATOM 4346 C CA . ASP B 1 256 ? 39.032 30.547 119.898 1.00 17.32 256 ASP B CA 1
ATOM 4347 C C . ASP B 1 256 ? 37.982 29.611 119.296 1.00 18.42 256 ASP B C 1
ATOM 4348 O O . ASP B 1 256 ? 37.521 28.679 119.950 1.00 18.36 256 ASP B O 1
ATOM 4353 N N . PRO B 1 257 ? 37.553 29.882 118.054 1.00 17.57 257 PRO B N 1
ATOM 4354 C CA . PRO B 1 257 ? 37.999 31.000 117.217 1.00 17.36 257 PRO B CA 1
ATOM 4355 C C . PRO B 1 257 ? 37.490 32.338 117.745 1.00 17.88 257 PRO B C 1
ATOM 4356 O O . PRO B 1 257 ? 36.661 32.382 118.652 1.00 17.15 257 PRO B O 1
ATOM 4360 N N . GLU B 1 258 ? 37.994 33.428 117.179 1.00 17.06 258 GLU B N 1
ATOM 4361 C CA . GLU B 1 258 ? 37.567 34.757 117.591 1.00 18.23 258 GLU B CA 1
ATOM 4362 C C . GLU B 1 258 ? 37.337 35.634 116.365 1.00 17.27 258 GLU B C 1
ATOM 4363 O O . GLU B 1 258 ? 38.205 35.744 115.501 1.00 17.68 258 GLU B O 1
ATOM 4369 N N . PRO B 1 259 ? 36.159 36.269 116.274 1.00 16.36 259 PRO B N 1
ATOM 4370 C CA . PRO B 1 259 ? 35.055 36.210 117.240 1.00 15.78 259 PRO B CA 1
ATOM 4371 C C . PRO B 1 259 ? 34.478 34.802 117.353 1.00 17.37 259 PRO B C 1
ATOM 4372 O O . PRO B 1 259 ? 34.618 33.992 116.436 1.00 15.14 259 PRO B O 1
ATOM 4376 N N . LEU B 1 260 ? 33.839 34.506 118.479 1.00 16.52 260 LEU B N 1
ATOM 4377 C CA . LEU B 1 260 ? 33.215 33.202 118.651 1.00 18.08 260 LEU B CA 1
ATOM 4378 C C . LEU B 1 260 ? 31.874 33.307 117.916 1.00 19.10 260 LEU B C 1
ATOM 4379 O O . LEU B 1 260 ? 31.070 34.195 118.206 1.00 18.45 260 LEU B O 1
ATOM 4384 N N . PRO B 1 261 ? 31.627 32.416 116.941 1.00 20.81 261 PRO B N 1
ATOM 4385 C CA . PRO B 1 261 ? 30.376 32.430 116.171 1.00 22.42 261 PRO B CA 1
ATOM 4386 C C . PRO B 1 261 ? 29.156 32.356 117.088 1.00 22.31 261 PRO B C 1
ATOM 4387 O O . PRO B 1 261 ? 29.134 31.570 118.033 1.00 22.02 261 PRO B O 1
ATOM 4391 N N . PRO B 1 262 ? 28.120 33.164 116.805 1.00 23.17 262 PRO B N 1
ATOM 4392 C CA . PRO B 1 262 ? 26.879 33.223 117.588 1.00 24.88 262 PRO B CA 1
ATOM 4393 C C . PRO B 1 262 ? 26.186 31.894 117.896 1.00 24.57 262 PRO B C 1
ATOM 4394 O O . PRO B 1 262 ? 25.528 31.755 118.927 1.00 25.86 262 PRO B O 1
ATOM 4398 N N . GLY B 1 263 ? 26.325 30.920 117.008 1.00 25.22 263 GLY B N 1
ATOM 4399 C CA . GLY B 1 263 ? 25.679 29.639 117.242 1.00 24.37 263 GLY B CA 1
ATOM 4400 C C . GLY B 1 263 ? 26.407 28.719 118.207 1.00 23.41 263 GLY B C 1
ATOM 4401 O O . GLY B 1 263 ? 25.918 27.631 118.510 1.00 25.33 263 GLY B O 1
ATOM 4402 N N . HIS B 1 264 ? 27.564 29.147 118.702 1.00 19.61 264 HIS B N 1
ATOM 4403 C CA . HIS B 1 264 ? 28.345 28.317 119.619 1.00 19.27 264 HIS B CA 1
ATOM 4404 C C . HIS B 1 264 ? 27.637 28.115 120.960 1.00 17.75 264 HIS B C 1
ATOM 4405 O O . HIS B 1 264 ? 27.082 29.055 121.523 1.00 18.76 264 HIS B O 1
ATOM 4412 N N . PRO B 1 265 ? 27.654 26.877 121.486 1.00 16.78 265 PRO B N 1
ATOM 4413 C CA . PRO B 1 265 ? 27.026 26.507 122.762 1.00 16.97 265 PRO B CA 1
ATOM 4414 C C . PRO B 1 265 ? 27.370 27.416 123.948 1.00 14.98 265 PRO B C 1
ATOM 4415 O O . PRO B 1 265 ? 26.536 27.636 124.822 1.00 14.96 265 PRO B O 1
ATOM 4419 N N . LEU B 1 266 ? 28.597 27.932 123.988 1.00 15.32 266 LEU B N 1
ATOM 4420 C CA . LEU B 1 266 ? 29.015 28.798 125.093 1.00 17.22 266 LEU B CA 1
ATOM 4421 C C . LEU B 1 266 ? 28.073 29.965 125.332 1.00 17.67 266 LEU B C 1
ATOM 4422 O O . LEU B 1 266 ? 27.847 30.362 126.474 1.00 18.40 266 LEU B O 1
ATOM 4427 N N . TYR B 1 267 ? 27.529 30.514 124.252 1.00 16.69 267 TYR B N 1
ATOM 4428 C CA . TYR B 1 267 ? 26.610 31.639 124.346 1.00 15.74 267 TYR B CA 1
ATOM 4429 C C . TYR B 1 267 ? 25.285 31.274 124.992 1.00 17.40 267 TYR B C 1
ATOM 4430 O O . TYR B 1 267 ? 24.574 32.149 125.466 1.00 16.77 267 TYR B O 1
ATOM 4439 N N . ALA B 1 268 ? 24.954 29.987 125.009 1.00 15.55 268 ALA B N 1
ATOM 4440 C CA . ALA B 1 268 ? 23.685 29.550 125.579 1.00 16.36 268 ALA B CA 1
ATOM 4441 C C . ALA B 1 268 ? 23.781 29.074 127.028 1.00 16.97 268 ALA B C 1
ATOM 4442 O O . ALA B 1 268 ? 22.761 28.843 127.671 1.00 18.35 268 ALA B O 1
ATOM 4444 N N . LEU B 1 269 ? 24.999 28.919 127.538 1.00 15.16 269 LEU B N 1
ATOM 4445 C CA . LEU B 1 269 ? 25.181 28.476 128.917 1.00 16.17 269 LEU B CA 1
ATOM 4446 C C . LEU B 1 269 ? 25.055 29.687 129.837 1.00 17.35 269 LEU B C 1
ATOM 4447 O O . LEU B 1 269 ? 25.742 30.690 129.655 1.00 16.20 269 LEU B O 1
ATOM 4452 N N . PRO B 1 270 ? 24.168 29.609 130.841 1.00 19.01 270 PRO B N 1
ATOM 4453 C CA . PRO B 1 270 ? 23.984 30.732 131.763 1.00 19.40 270 PRO B CA 1
ATOM 4454 C C . PRO B 1 270 ? 25.183 31.031 132.663 1.00 19.27 270 PRO B C 1
ATOM 4455 O O . PRO B 1 270 ? 25.337 32.157 133.129 1.00 18.37 270 PRO B O 1
ATOM 4459 N N . ASN B 1 271 ? 26.030 30.033 132.898 1.00 18.37 271 ASN B N 1
ATOM 4460 C CA . ASN B 1 271 ? 27.198 30.219 133.756 1.00 16.78 271 ASN B CA 1
ATOM 4461 C C . ASN B 1 271 ? 28.443 30.611 132.967 1.00 16.81 271 ASN B C 1
ATOM 4462 O O . ASN B 1 271 ? 29.578 30.467 133.436 1.00 17.12 271 ASN B O 1
ATOM 4467 N N . ALA B 1 272 ? 28.218 31.105 131.755 1.00 15.71 272 ALA B N 1
ATOM 4468 C CA . ALA B 1 272 ? 29.300 31.562 130.906 1.00 13.33 272 ALA B CA 1
ATOM 4469 C C . ALA B 1 272 ? 28.997 33.007 130.532 1.00 14.06 272 ALA B C 1
ATOM 4470 O O . ALA B 1 272 ? 27.865 33.341 130.169 1.00 12.23 272 ALA B O 1
ATOM 4472 N N . VAL B 1 273 ? 29.998 33.867 130.651 1.00 11.29 273 VAL B N 1
ATOM 4473 C CA . VAL B 1 273 ? 29.833 35.264 130.283 1.00 12.82 273 VAL B CA 1
ATOM 4474 C C . VAL B 1 273 ? 30.940 35.561 129.287 1.00 12.42 273 VAL B C 1
ATOM 4475 O O . VAL B 1 273 ? 32.127 35.433 129.598 1.00 10.51 273 VAL B O 1
ATOM 4479 N N . ILE B 1 274 ? 30.540 35.927 128.076 1.00 13.24 274 ILE B N 1
ATOM 4480 C CA . ILE B 1 274 ? 31.497 36.215 127.018 1.00 14.45 274 ILE B CA 1
ATOM 4481 C C . ILE B 1 274 ? 31.354 37.638 126.506 1.00 14.72 274 ILE B C 1
ATOM 4482 O O . ILE B 1 274 ? 30.302 38.015 125.994 1.00 13.73 274 ILE B O 1
ATOM 4487 N N . THR B 1 275 ? 32.414 38.428 126.660 1.00 14.65 275 THR B N 1
ATOM 4488 C CA . THR B 1 275 ? 32.415 39.805 126.181 1.00 13.53 275 THR B CA 1
ATOM 4489 C C . THR B 1 275 ? 33.281 39.833 124.922 1.00 13.48 275 THR B C 1
ATOM 4490 O O . THR B 1 275 ? 34.243 39.063 124.798 1.00 14.05 275 THR B O 1
ATOM 4494 N N . PRO B 1 276 ? 32.947 40.716 123.964 1.00 12.69 276 PRO B N 1
ATOM 4495 C CA . PRO B 1 276 ? 33.669 40.846 122.694 1.00 11.14 276 PRO B CA 1
ATOM 4496 C C . PRO B 1 276 ? 35.073 41.456 122.681 1.00 13.65 276 PRO B C 1
ATOM 4497 O O . PRO B 1 276 ? 35.322 42.404 121.945 1.00 13.12 276 PRO B O 1
ATOM 4501 N N . HIS B 1 277 ? 35.985 40.900 123.473 1.00 12.73 277 HIS B N 1
ATOM 4502 C CA . HIS B 1 277 ? 37.358 41.380 123.522 1.00 13.73 277 HIS B CA 1
ATOM 4503 C C . HIS B 1 277 ? 37.409 42.883 123.793 1.00 13.70 277 HIS B C 1
ATOM 4504 O O . HIS B 1 277 ? 38.009 43.653 123.055 1.00 12.41 277 HIS B O 1
ATOM 4511 N N . ILE B 1 278 ? 36.766 43.301 124.880 1.00 13.23 278 ILE B N 1
ATOM 4512 C CA . ILE B 1 278 ? 36.722 44.709 125.259 1.00 12.28 278 ILE B CA 1
ATOM 4513 C C . ILE B 1 278 ? 37.587 45.009 126.487 1.00 12.79 278 ILE B C 1
ATOM 4514 O O . ILE B 1 278 ? 37.364 46.001 127.176 1.00 13.30 278 ILE B O 1
ATOM 4519 N N . GLY B 1 279 ? 38.573 44.157 126.756 1.00 11.63 279 GLY B N 1
ATOM 4520 C CA . GLY B 1 279 ? 39.437 44.378 127.906 1.00 11.36 279 GLY B CA 1
ATOM 4521 C C . GLY B 1 279 ? 39.993 45.792 128.042 1.00 13.43 279 GLY B C 1
ATOM 4522 O O . GLY B 1 279 ? 39.897 46.403 129.106 1.00 12.72 279 GLY B O 1
ATOM 4523 N N . SER B 1 280 ? 40.579 46.328 126.976 1.00 11.48 280 SER B N 1
ATOM 4524 C CA . SER B 1 280 ? 41.148 47.676 127.044 1.00 10.85 280 SER B CA 1
ATOM 4525 C C . SER B 1 280 ? 40.184 48.779 126.598 1.00 10.64 280 SER B C 1
ATOM 4526 O O . SER B 1 280 ? 40.587 49.937 126.442 1.00 11.58 280 SER B O 1
ATOM 4529 N N . ALA B 1 281 ? 38.915 48.425 126.420 1.00 10.53 281 ALA B N 1
ATOM 4530 C CA . ALA B 1 281 ? 37.907 49.367 125.942 1.00 12.90 281 ALA B CA 1
ATOM 4531 C C . ALA B 1 281 ? 37.453 50.473 126.898 1.00 13.91 281 ALA B C 1
ATOM 4532 O O . ALA B 1 281 ? 36.259 50.744 127.025 1.00 14.28 281 ALA B O 1
ATOM 4534 N N . GLY B 1 282 ? 38.405 51.088 127.590 1.00 14.98 282 GLY B N 1
ATOM 4535 C CA . GLY B 1 282 ? 38.082 52.213 128.449 1.00 14.82 282 GLY B CA 1
ATOM 4536 C C . GLY B 1 282 ? 38.341 53.386 127.517 1.00 13.25 282 GLY B C 1
ATOM 4537 O O . GLY B 1 282 ? 39.372 53.398 126.843 1.00 14.31 282 GLY B O 1
ATOM 4538 N N . ARG B 1 283 ? 37.433 54.358 127.444 1.00 13.84 283 ARG B N 1
ATOM 4539 C CA . ARG B 1 283 ? 37.631 55.488 126.531 1.00 13.77 283 ARG B CA 1
ATOM 4540 C C . ARG B 1 283 ? 38.977 56.170 126.713 1.00 14.04 283 ARG B C 1
ATOM 4541 O O . ARG B 1 283 ? 39.700 56.397 125.745 1.00 13.88 283 ARG B O 1
ATOM 4549 N N . THR B 1 284 ? 39.308 56.501 127.955 1.00 14.32 284 THR B N 1
ATOM 4550 C CA . THR B 1 284 ? 40.575 57.156 128.254 1.00 15.17 284 THR B CA 1
ATOM 4551 C C . THR B 1 284 ? 41.751 56.265 127.854 1.00 14.83 284 THR B C 1
ATOM 4552 O O . THR B 1 284 ? 42.752 56.744 127.314 1.00 13.24 284 THR B O 1
ATOM 4556 N N . THR B 1 285 ? 41.629 54.967 128.121 1.00 13.41 285 THR B N 1
ATOM 4557 C CA . THR B 1 285 ? 42.687 54.028 127.769 1.00 12.74 285 THR B CA 1
ATOM 4558 C C . THR B 1 285 ? 42.888 53.962 126.257 1.00 12.40 285 THR B C 1
ATOM 4559 O O . THR B 1 285 ? 44.022 54.016 125.769 1.00 13.07 285 THR B O 1
ATOM 4563 N N . ARG B 1 286 ? 41.793 53.842 125.516 1.00 12.69 286 ARG B N 1
ATOM 4564 C CA . ARG B 1 286 ? 41.878 53.775 124.062 1.00 12.27 286 ARG B CA 1
ATOM 4565 C C . ARG B 1 286 ? 42.381 55.100 123.474 1.00 13.52 286 ARG B C 1
ATOM 4566 O O . ARG B 1 286 ? 43.066 55.108 122.451 1.00 11.50 286 ARG B O 1
ATOM 4574 N N . GLU B 1 287 ? 42.052 56.221 124.108 1.00 13.19 287 GLU B N 1
ATOM 4575 C CA . GLU B 1 287 ? 42.535 57.499 123.591 1.00 15.66 287 GLU B CA 1
ATOM 4576 C C . GLU B 1 287 ? 44.028 57.653 123.892 1.00 16.20 287 GLU B C 1
ATOM 4577 O O . GLU B 1 287 ? 44.772 58.210 123.086 1.00 15.15 287 GLU B O 1
ATOM 4583 N N . ARG B 1 288 ? 44.463 57.150 125.047 1.00 17.80 288 ARG B N 1
ATOM 4584 C CA . ARG B 1 288 ? 45.872 57.234 125.428 1.00 20.13 288 ARG B CA 1
ATOM 4585 C C . ARG B 1 288 ? 46.710 56.330 124.529 1.00 17.20 288 ARG B C 1
ATOM 4586 O O . ARG B 1 288 ? 47.839 56.665 124.181 1.00 18.52 288 ARG B O 1
ATOM 4594 N N . MET B 1 289 ? 46.156 55.182 124.156 1.00 16.24 289 MET B N 1
ATOM 4595 C CA . MET B 1 289 ? 46.854 54.260 123.264 1.00 15.95 289 MET B CA 1
ATOM 4596 C C . MET B 1 289 ? 47.143 54.980 121.946 1.00 14.76 289 MET B C 1
ATOM 4597 O O . MET B 1 289 ? 48.196 54.787 121.338 1.00 16.60 289 MET B O 1
ATOM 4602 N N . ALA B 1 290 ? 46.207 55.819 121.513 1.00 13.01 290 ALA B N 1
ATOM 4603 C CA . ALA B 1 290 ? 46.375 56.564 120.265 1.00 14.93 290 ALA B CA 1
ATOM 4604 C C . ALA B 1 290 ? 47.482 57.599 120.436 1.00 15.89 290 ALA B C 1
ATOM 4605 O O . ALA B 1 290 ? 48.306 57.800 119.540 1.00 14.89 290 ALA B O 1
ATOM 4607 N N . GLU B 1 291 ? 47.489 58.259 121.590 1.00 15.92 291 GLU B N 1
ATOM 4608 C CA . GLU B 1 291 ? 48.505 59.263 121.890 1.00 18.31 291 GLU B CA 1
ATOM 4609 C C . GLU B 1 291 ? 49.897 58.637 121.890 1.00 17.03 291 GLU B C 1
ATOM 4610 O O . GLU B 1 291 ? 50.846 59.221 121.371 1.00 14.86 291 GLU B O 1
ATOM 4616 N N . VAL B 1 292 ? 50.010 57.450 122.480 1.00 18.04 292 VAL B N 1
ATOM 4617 C CA . VAL B 1 292 ? 51.285 56.746 122.550 1.00 17.39 292 VAL B CA 1
ATOM 4618 C C . VAL B 1 292 ? 51.738 56.245 121.177 1.00 20.16 292 VAL B C 1
ATOM 4619 O O . VAL B 1 292 ? 52.933 56.251 120.864 1.00 19.64 292 VAL B O 1
ATOM 4623 N N . ALA B 1 293 ? 50.786 55.807 120.359 1.00 19.86 293 ALA B N 1
ATOM 4624 C CA . ALA B 1 293 ? 51.115 55.321 119.024 1.00 19.56 293 ALA B CA 1
ATOM 4625 C C . ALA B 1 293 ? 51.661 56.486 118.210 1.00 20.31 293 ALA B C 1
ATOM 4626 O O . ALA B 1 293 ? 52.670 56.357 117.510 1.00 21.09 293 ALA B O 1
ATOM 4628 N N . VAL B 1 294 ? 50.987 57.627 118.315 1.00 20.82 294 VAL B N 1
ATOM 4629 C CA . VAL B 1 294 ? 51.388 58.832 117.606 1.00 22.75 294 VAL B CA 1
ATOM 4630 C C . VAL B 1 294 ? 52.772 59.322 118.052 1.00 24.30 294 VAL B C 1
ATOM 4631 O O . VAL B 1 294 ? 53.585 59.736 117.225 1.00 22.50 294 VAL B O 1
ATOM 4635 N N . GLU B 1 295 ? 53.037 59.271 119.355 1.00 25.16 295 GLU B N 1
ATOM 4636 C CA . GLU B 1 295 ? 54.330 59.703 119.885 1.00 27.49 295 GLU B CA 1
ATOM 4637 C C . GLU B 1 295 ? 55.451 58.825 119.333 1.00 26.93 295 GLU B C 1
ATOM 4638 O O . GLU B 1 295 ? 56.489 59.328 118.901 1.00 28.44 295 GLU B O 1
ATOM 4644 N N . ASN B 1 296 ? 55.239 57.513 119.350 1.00 26.25 296 ASN B N 1
ATOM 4645 C CA . ASN B 1 296 ? 56.233 56.576 118.839 1.00 25.77 296 ASN B CA 1
ATOM 4646 C C . ASN B 1 296 ? 56.478 56.777 117.348 1.00 26.98 296 ASN B C 1
ATOM 4647 O O . ASN B 1 296 ? 57.626 56.758 116.892 1.00 26.23 296 ASN B O 1
ATOM 4652 N N . LEU B 1 297 ? 55.404 56.978 116.591 1.00 25.79 297 LEU B N 1
ATOM 4653 C CA . LEU B 1 297 ? 55.529 57.179 115.154 1.00 25.90 297 LEU B CA 1
ATOM 4654 C C . LEU B 1 297 ? 56.280 58.471 114.863 1.00 26.61 297 LEU B C 1
ATOM 4655 O O . LEU B 1 297 ? 57.188 58.490 114.034 1.00 25.82 297 LEU B O 1
ATOM 4660 N N . LEU B 1 298 ? 55.902 59.546 115.552 1.00 28.07 298 LEU B N 1
ATOM 4661 C CA . LEU B 1 298 ? 56.546 60.843 115.368 1.00 30.49 298 LEU B CA 1
ATOM 4662 C C . LEU B 1 298 ? 58.029 60.789 115.700 1.00 31.04 298 LEU B C 1
ATOM 4663 O O . LEU B 1 298 ? 58.852 61.345 114.975 1.00 30.79 298 LEU B O 1
ATOM 4668 N N . ALA B 1 299 ? 58.364 60.122 116.799 1.00 31.33 299 ALA B N 1
ATOM 4669 C CA . ALA B 1 299 ? 59.753 60.000 117.217 1.00 32.31 299 ALA B CA 1
ATOM 4670 C C . ALA B 1 299 ? 60.597 59.394 116.099 1.00 33.49 299 ALA B C 1
ATOM 4671 O O . ALA B 1 299 ? 61.589 59.987 115.668 1.00 34.46 299 ALA B O 1
ATOM 4673 N N . VAL B 1 300 ? 60.204 58.213 115.631 1.00 32.95 300 VAL B N 1
ATOM 4674 C CA . VAL B 1 300 ? 60.940 57.545 114.564 1.00 32.23 300 VAL B CA 1
ATOM 4675 C C . VAL B 1 300 ? 61.079 58.449 113.342 1.00 32.90 300 VAL B C 1
ATOM 4676 O O . VAL B 1 300 ? 62.154 58.531 112.746 1.00 32.14 300 VAL B O 1
ATOM 4680 N N . LEU B 1 301 ? 59.999 59.133 112.972 1.00 33.38 301 LEU B N 1
ATOM 4681 C CA . LEU B 1 301 ? 60.036 60.020 111.813 1.00 35.30 301 LEU B CA 1
ATOM 4682 C C . LEU B 1 301 ? 60.908 61.250 112.042 1.00 37.11 301 LEU B C 1
ATOM 4683 O O . LEU B 1 301 ? 61.435 61.830 111.093 1.00 35.75 301 LEU B O 1
ATOM 4688 N N . GLU B 1 302 ? 61.054 61.645 113.303 1.00 39.01 302 GLU B N 1
ATOM 4689 C CA . GLU B 1 302 ? 61.853 62.812 113.655 1.00 41.54 302 GLU B CA 1
ATOM 4690 C C . GLU B 1 302 ? 63.326 62.482 113.881 1.00 42.86 302 GLU B C 1
ATOM 4691 O O . GLU B 1 302 ? 64.113 63.346 114.271 1.00 43.66 302 GLU B O 1
ATOM 4697 N N . GLY B 1 303 ? 63.695 61.231 113.634 1.00 43.35 303 GLY B N 1
ATOM 4698 C CA . GLY B 1 303 ? 65.077 60.828 113.804 1.00 44.18 303 GLY B CA 1
ATOM 4699 C C . GLY B 1 303 ? 65.495 60.606 115.244 1.00 44.43 303 GLY B C 1
ATOM 4700 O O . GLY B 1 303 ? 66.675 60.734 115.576 1.00 44.26 303 GLY B O 1
ATOM 4701 N N . ARG B 1 304 ? 64.535 60.279 116.104 1.00 43.90 304 ARG B N 1
ATOM 4702 C CA . ARG B 1 304 ? 64.835 60.028 117.507 1.00 43.48 304 ARG B CA 1
ATOM 4703 C C . ARG B 1 304 ? 64.296 58.676 117.952 1.00 43.48 304 ARG B C 1
ATOM 4704 O O . ARG B 1 304 ? 63.361 58.142 117.358 1.00 44.91 304 ARG B O 1
ATOM 4712 N N . GLU B 1 305 ? 64.902 58.122 118.995 1.00 42.98 305 GLU B N 1
ATOM 4713 C CA . GLU B 1 305 ? 64.501 56.821 119.514 1.00 42.14 305 GLU B CA 1
ATOM 4714 C C . GLU B 1 305 ? 63.098 56.870 120.118 1.00 41.30 305 GLU B C 1
ATOM 4715 O O . GLU B 1 305 ? 62.802 57.719 120.959 1.00 41.48 305 GLU B O 1
ATOM 4721 N N . PRO B 1 306 ? 62.209 55.964 119.682 1.00 39.62 306 PRO B N 1
ATOM 4722 C CA . PRO B 1 306 ? 60.845 55.944 120.217 1.00 37.40 306 PRO B CA 1
ATOM 4723 C C . PRO B 1 306 ? 60.847 55.400 121.644 1.00 35.87 306 PRO B C 1
ATOM 4724 O O . PRO B 1 306 ? 61.726 54.623 122.020 1.00 33.18 306 PRO B O 1
ATOM 4728 N N . PRO B 1 307 ? 59.862 55.804 122.459 1.00 34.46 307 PRO B N 1
ATOM 4729 C CA . PRO B 1 307 ? 59.786 55.335 123.845 1.00 33.95 307 PRO B CA 1
ATOM 4730 C C . PRO B 1 307 ? 59.372 53.876 124.057 1.00 34.55 307 PRO B C 1
ATOM 4731 O O . PRO B 1 307 ? 59.705 53.289 125.086 1.00 35.11 307 PRO B O 1
ATOM 4735 N N . ASN B 1 308 ? 58.662 53.281 123.100 1.00 32.55 308 ASN B N 1
ATOM 4736 C CA . ASN B 1 308 ? 58.223 51.896 123.269 1.00 32.93 308 ASN B CA 1
ATOM 4737 C C . ASN B 1 308 ? 58.533 50.972 122.090 1.00 33.47 308 ASN B C 1
ATOM 4738 O O . ASN B 1 308 ? 57.630 50.368 121.508 1.00 32.69 308 ASN B O 1
ATOM 4743 N N . PRO B 1 309 ? 59.818 50.832 121.734 1.00 34.00 309 PRO B N 1
ATOM 4744 C CA . PRO B 1 309 ? 60.179 49.962 120.613 1.00 33.69 309 PRO B CA 1
ATOM 4745 C C . PRO B 1 309 ? 60.151 48.473 120.947 1.00 34.08 309 PRO B C 1
ATOM 4746 O O . PRO B 1 309 ? 60.339 48.071 122.096 1.00 32.41 309 PRO B O 1
ATOM 4750 N N . VAL B 1 310 ? 59.900 47.666 119.926 1.00 34.22 310 VAL B N 1
ATOM 4751 C CA . VAL B 1 310 ? 59.881 46.217 120.061 1.00 36.83 310 VAL B CA 1
ATOM 4752 C C . VAL B 1 310 ? 61.043 45.745 119.198 1.00 39.01 310 VAL B C 1
ATOM 4753 O O . VAL B 1 310 ? 61.629 44.690 119.429 1.00 39.74 310 VAL B O 1
ATOM 4757 N N . VAL B 1 311 ? 61.366 46.567 118.204 1.00 41.34 311 VAL B N 1
ATOM 4758 C CA . VAL B 1 311 ? 62.450 46.308 117.267 1.00 43.87 311 VAL B CA 1
ATOM 4759 C C . VAL B 1 311 ? 62.600 47.540 116.378 1.00 45.07 311 VAL B C 1
ATOM 4760 O O . VAL B 1 311 ? 61.839 48.506 116.599 1.00 44.55 311 VAL B O 1
ATOM 4765 N N . MET C 1 1 ? -3.432 35.513 132.912 1.00 30.34 1 MET C N 1
ATOM 4766 C CA . MET C 1 1 ? -3.154 34.263 132.152 1.00 28.81 1 MET C CA 1
ATOM 4767 C C . MET C 1 1 ? -1.709 34.244 131.673 1.00 26.27 1 MET C C 1
ATOM 4768 O O . MET C 1 1 ? -1.269 35.145 130.962 1.00 23.70 1 MET C O 1
ATOM 4773 N N . ARG C 1 2 ? -0.976 33.207 132.060 1.00 24.06 2 ARG C N 1
ATOM 4774 C CA . ARG C 1 2 ? 0.419 33.084 131.672 1.00 21.98 2 ARG C CA 1
ATOM 4775 C C . ARG C 1 2 ? 0.639 31.909 130.728 1.00 20.25 2 ARG C C 1
ATOM 4776 O O . ARG C 1 2 ? 0.049 30.840 130.892 1.00 19.72 2 ARG C O 1
ATOM 4784 N N . VAL C 1 3 ? 1.485 32.132 129.729 1.00 18.60 3 VAL C N 1
ATOM 4785 C CA . VAL C 1 3 ? 1.824 31.116 128.743 1.00 18.21 3 VAL C CA 1
ATOM 4786 C C . VAL C 1 3 ? 3.324 30.866 128.840 1.00 17.24 3 VAL C C 1
ATOM 4787 O O . VAL C 1 3 ? 4.120 31.803 128.813 1.00 17.76 3 VAL C O 1
ATOM 4791 N N . LEU C 1 4 ? 3.705 29.603 128.968 1.00 16.53 4 LEU C N 1
ATOM 4792 C CA . LEU C 1 4 ? 5.116 29.246 129.067 1.00 17.02 4 LEU C CA 1
ATOM 4793 C C . LEU C 1 4 ? 5.643 28.697 127.743 1.00 16.24 4 LEU C C 1
ATOM 4794 O O . LEU C 1 4 ? 5.104 27.731 127.199 1.00 16.76 4 LEU C O 1
ATOM 4799 N N . VAL C 1 5 ? 6.683 29.338 127.220 1.00 14.58 5 VAL C N 1
ATOM 4800 C CA . VAL C 1 5 ? 7.331 28.904 125.984 1.00 15.03 5 VAL C CA 1
ATOM 4801 C C . VAL C 1 5 ? 8.669 28.356 126.491 1.00 14.29 5 VAL C C 1
ATOM 4802 O O . VAL C 1 5 ? 9.471 29.100 127.060 1.00 14.14 5 VAL C O 1
ATOM 4806 N N . THR C 1 6 ? 8.902 27.059 126.296 1.00 16.07 6 THR C N 1
ATOM 4807 C CA . THR C 1 6 ? 10.102 26.408 126.824 1.00 15.10 6 THR C CA 1
ATOM 4808 C C . THR C 1 6 ? 11.459 26.741 126.227 1.00 16.05 6 THR C C 1
ATOM 4809 O O . THR C 1 6 ? 12.489 26.411 126.816 1.00 16.50 6 THR C O 1
ATOM 4813 N N . ARG C 1 7 ? 11.468 27.372 125.060 1.00 15.21 7 ARG C N 1
ATOM 4814 C CA . ARG C 1 7 ? 12.716 27.770 124.416 1.00 13.56 7 ARG C CA 1
ATOM 4815 C C . ARG C 1 7 ? 12.449 29.067 123.671 1.00 14.32 7 ARG C C 1
ATOM 4816 O O . ARG C 1 7 ? 11.293 29.385 123.373 1.00 12.70 7 ARG C O 1
ATOM 4824 N N . THR C 1 8 ? 13.508 29.817 123.377 1.00 14.09 8 THR C N 1
ATOM 4825 C CA . THR C 1 8 ? 13.360 31.069 122.649 1.00 14.61 8 THR C CA 1
ATOM 4826 C C . THR C 1 8 ? 13.087 30.722 121.193 1.00 16.72 8 THR C C 1
ATOM 4827 O O . THR C 1 8 ? 13.661 29.771 120.661 1.00 16.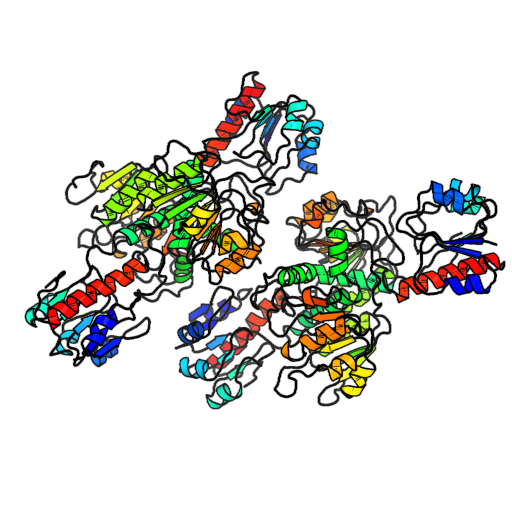19 8 THR C O 1
ATOM 4831 N N . LEU C 1 9 ? 12.201 31.489 120.563 1.00 15.53 9 LEU C N 1
ATOM 4832 C CA . LEU C 1 9 ? 11.816 31.256 119.174 1.00 18.44 9 LEU C CA 1
ATOM 4833 C C . LEU C 1 9 ? 12.247 32.394 118.262 1.00 18.00 9 LEU C C 1
ATOM 4834 O O . LEU C 1 9 ? 12.235 33.557 118.664 1.00 17.57 9 LEU C O 1
ATOM 4839 N N . PRO C 1 10 ? 12.626 32.074 117.013 1.00 17.96 10 PRO C N 1
ATOM 4840 C CA . PRO C 1 10 ? 13.044 33.131 116.091 1.00 18.14 10 PRO C CA 1
ATOM 4841 C C . PRO C 1 10 ? 11.808 33.892 115.619 1.00 18.20 10 PRO C C 1
ATOM 4842 O O . PRO C 1 10 ? 10.711 33.335 115.576 1.00 17.78 10 PRO C O 1
ATOM 4846 N N . GLY C 1 11 ? 11.981 35.163 115.278 1.00 18.40 11 GLY C N 1
ATOM 4847 C CA . GLY C 1 11 ? 10.853 35.951 114.819 1.00 20.18 11 GLY C CA 1
ATOM 4848 C C . GLY C 1 11 ? 10.117 36.617 115.964 1.00 21.16 11 GLY C C 1
ATOM 4849 O O . GLY C 1 11 ? 10.520 36.500 117.122 1.00 21.60 11 GLY C O 1
ATOM 4850 N N . LYS C 1 12 ? 9.023 37.299 115.643 1.00 22.63 12 LYS C N 1
ATOM 4851 C CA . LYS C 1 12 ? 8.239 38.014 116.644 1.00 24.27 12 LYS C CA 1
ATOM 4852 C C . LYS C 1 12 ? 6.816 37.480 116.784 1.00 23.82 12 LYS C C 1
ATOM 4853 O O . LYS C 1 12 ? 5.913 38.223 117.167 1.00 22.28 12 LYS C O 1
ATOM 4859 N N . ALA C 1 13 ? 6.612 36.200 116.485 1.00 21.87 13 ALA C N 1
ATOM 4860 C CA . ALA C 1 13 ? 5.275 35.622 116.574 1.00 21.94 13 ALA C CA 1
ATOM 4861 C C . ALA C 1 13 ? 4.677 35.738 117.972 1.00 21.40 13 ALA C C 1
ATOM 4862 O O . ALA C 1 13 ? 3.459 35.861 118.128 1.00 21.28 13 ALA C O 1
ATOM 4864 N N . LEU C 1 14 ? 5.531 35.713 118.991 1.00 20.24 14 LEU C N 1
ATOM 4865 C CA . LEU C 1 14 ? 5.057 35.789 120.368 1.00 21.55 14 LEU C CA 1
ATOM 4866 C C . LEU C 1 14 ? 4.429 37.122 120.760 1.00 22.22 14 LEU C C 1
ATOM 4867 O O . LEU C 1 14 ? 3.647 37.186 121.712 1.00 21.25 14 LEU C O 1
ATOM 4872 N N . ASP C 1 15 ? 4.771 38.184 120.040 1.00 23.92 15 ASP C N 1
ATOM 4873 C CA . ASP C 1 15 ? 4.213 39.495 120.344 1.00 26.06 15 ASP C CA 1
ATOM 4874 C C . ASP C 1 15 ? 2.699 39.493 120.209 1.00 27.03 15 ASP C C 1
ATOM 4875 O O . ASP C 1 15 ? 2.009 40.255 120.885 1.00 28.39 15 ASP C O 1
ATOM 4880 N N . ARG C 1 16 ? 2.182 38.635 119.337 1.00 26.66 16 ARG C N 1
ATOM 4881 C CA . ARG C 1 16 ? 0.743 38.551 119.145 1.00 26.31 16 ARG C CA 1
ATOM 4882 C C . ARG C 1 16 ? 0.095 38.204 120.484 1.00 26.31 16 ARG C C 1
ATOM 4883 O O . ARG C 1 16 ? -0.901 38.812 120.875 1.00 25.01 16 ARG C O 1
ATOM 4891 N N . LEU C 1 17 ? 0.674 37.234 121.190 1.00 24.14 17 LEU C N 1
ATOM 4892 C CA . LEU C 1 17 ? 0.156 36.827 122.494 1.00 24.13 17 LEU C CA 1
ATOM 4893 C C . LEU C 1 17 ? 0.244 37.974 123.500 1.00 24.58 17 LEU C C 1
ATOM 4894 O O . LEU C 1 17 ? -0.681 38.195 124.288 1.00 24.70 17 LEU C O 1
ATOM 4899 N N . ARG C 1 18 ? 1.360 38.699 123.473 1.00 24.89 18 ARG C N 1
ATOM 4900 C CA . ARG C 1 18 ? 1.562 39.822 124.382 1.00 25.57 18 ARG C CA 1
ATOM 4901 C C . ARG C 1 18 ? 0.565 40.950 124.101 1.00 26.57 18 ARG C C 1
ATOM 4902 O O . ARG C 1 18 ? 0.068 41.588 125.027 1.00 25.56 18 ARG C O 1
ATOM 4910 N N . GLU C 1 19 ? 0.278 41.192 122.825 1.00 27.53 19 GLU C N 1
ATOM 4911 C CA . GLU C 1 19 ? -0.670 42.237 122.441 1.00 30.07 19 GLU C CA 1
ATOM 4912 C C . GLU C 1 19 ? -2.072 41.900 122.944 1.00 30.88 19 GLU C C 1
ATOM 4913 O O . GLU C 1 19 ? -2.913 42.785 123.116 1.00 30.29 19 GLU C O 1
ATOM 4919 N N . ARG C 1 20 ? -2.322 40.617 123.178 1.00 31.06 20 ARG C N 1
ATOM 4920 C CA . ARG C 1 20 ? -3.625 40.181 123.664 1.00 31.30 20 ARG C CA 1
ATOM 4921 C C . ARG C 1 20 ? -3.735 40.266 125.182 1.00 29.97 20 ARG C C 1
ATOM 4922 O O . ARG C 1 20 ? -4.759 39.908 125.757 1.00 30.60 20 ARG C O 1
ATOM 4930 N N . GLY C 1 21 ? -2.678 40.743 125.832 1.00 29.00 21 GLY C N 1
ATOM 4931 C CA . GLY C 1 21 ? -2.710 40.872 127.278 1.00 26.36 21 GLY C CA 1
ATOM 4932 C C . GLY C 1 21 ? -2.272 39.637 128.041 1.00 26.25 21 GLY C C 1
ATOM 4933 O O . GLY C 1 21 ? -2.416 39.574 129.264 1.00 26.28 21 GLY C O 1
ATOM 4934 N N . LEU C 1 22 ? -1.747 38.647 127.327 1.00 23.82 22 LEU C N 1
ATOM 4935 C CA . LEU C 1 22 ? -1.274 37.424 127.965 1.00 22.54 22 LEU C CA 1
ATOM 4936 C C . LEU C 1 22 ? 0.143 37.643 128.478 1.00 21.51 22 LEU C C 1
ATOM 4937 O O . LEU C 1 22 ? 0.920 38.368 127.863 1.00 20.50 22 LEU C O 1
ATOM 4942 N N . GLU C 1 23 ? 0.471 37.025 129.609 1.00 22.21 23 GLU C N 1
ATOM 4943 C CA . GLU C 1 23 ? 1.812 37.139 130.166 1.00 23.78 23 GLU C CA 1
ATOM 4944 C C . GLU C 1 23 ? 2.611 36.030 129.508 1.00 22.76 23 GLU C C 1
ATOM 4945 O O . GLU C 1 23 ? 2.215 34.867 129.568 1.00 22.57 23 GLU C O 1
ATOM 4951 N N . VAL C 1 24 ? 3.730 36.378 128.887 1.00 21.98 24 VAL C N 1
ATOM 4952 C CA . VAL C 1 24 ? 4.539 35.374 128.207 1.00 21.97 24 VAL C CA 1
ATOM 4953 C C . VAL C 1 24 ? 5.908 35.137 128.844 1.00 20.96 24 VAL C C 1
ATOM 4954 O O . VAL C 1 24 ? 6.735 36.044 128.927 1.00 19.38 24 VAL C O 1
ATOM 4958 N N . GLU C 1 25 ? 6.132 33.913 129.309 1.00 20.23 25 GLU C N 1
ATOM 4959 C CA . GLU C 1 25 ? 7.409 33.549 129.909 1.00 20.06 25 GLU C CA 1
ATOM 4960 C C . GLU C 1 25 ? 8.153 32.663 128.918 1.00 19.99 25 GLU C C 1
ATOM 4961 O O . GLU C 1 25 ? 7.664 31.599 128.535 1.00 18.28 25 GLU C O 1
ATOM 4967 N N . VAL C 1 26 ? 9.332 33.105 128.500 1.00 18.48 26 VAL C N 1
ATOM 4968 C CA . VAL C 1 26 ? 10.125 32.347 127.541 1.00 18.88 26 VAL C CA 1
ATOM 4969 C C . VAL C 1 26 ? 11.455 31.932 128.156 1.00 19.90 26 VAL C C 1
ATOM 4970 O O . VAL C 1 26 ? 12.252 32.778 128.549 1.00 22.62 26 VAL C O 1
ATOM 4974 N N . HIS C 1 27 ? 11.698 30.630 128.229 1.00 17.96 27 HIS C N 1
ATOM 4975 C CA . HIS C 1 27 ? 12.935 30.127 128.814 1.00 18.29 27 HIS C CA 1
ATOM 4976 C C . HIS C 1 27 ? 14.140 30.233 127.878 1.00 17.58 27 HIS C C 1
ATOM 4977 O O . HIS C 1 27 ? 14.090 29.776 126.737 1.00 17.61 27 HIS C O 1
ATOM 4984 N N . ARG C 1 28 ? 15.223 30.839 128.365 1.00 16.87 28 ARG C N 1
ATOM 4985 C CA . ARG C 1 28 ? 16.439 30.990 127.563 1.00 17.78 28 ARG C CA 1
ATOM 4986 C C . ARG C 1 28 ? 17.418 29.858 127.872 1.00 17.81 28 ARG C C 1
ATOM 4987 O O . ARG C 1 28 ? 17.409 29.310 128.968 1.00 15.93 28 ARG C O 1
ATOM 4995 N N . GLY C 1 29 ? 18.265 29.519 126.906 1.00 17.75 29 GLY C N 1
ATOM 4996 C CA . GLY C 1 29 ? 19.231 28.458 127.128 1.00 18.06 29 GLY C CA 1
ATOM 4997 C C . GLY C 1 29 ? 18.945 27.175 126.370 1.00 18.62 29 GLY C C 1
ATOM 4998 O O . GLY C 1 29 ? 17.882 27.010 125.766 1.00 15.88 29 GLY C O 1
ATOM 4999 N N . LEU C 1 30 ? 19.900 26.253 126.415 1.00 17.45 30 LEU C N 1
ATOM 5000 C CA . LEU C 1 30 ? 19.775 24.981 125.718 1.00 19.78 30 LEU C CA 1
ATOM 5001 C C . LEU C 1 30 ? 19.111 23.878 126.535 1.00 20.46 30 LEU C C 1
ATOM 5002 O O . LEU C 1 30 ? 18.693 22.867 125.972 1.00 18.54 30 LEU C O 1
ATOM 5007 N N . PHE C 1 31 ? 18.997 24.073 127.848 1.00 19.43 31 PHE C N 1
ATOM 5008 C CA . PHE C 1 31 ? 18.412 23.052 128.714 1.00 21.62 31 PHE C CA 1
ATOM 5009 C C . PHE C 1 31 ? 17.275 23.540 129.613 1.00 23.41 31 PHE C C 1
ATOM 5010 O O . PHE C 1 31 ? 17.251 24.696 130.030 1.00 24.62 31 PHE C O 1
ATOM 5018 N N . LEU C 1 32 ? 16.346 22.635 129.909 1.00 21.73 32 LEU C N 1
ATOM 5019 C CA . LEU C 1 32 ? 15.220 22.910 130.798 1.00 21.83 32 LEU C CA 1
ATOM 5020 C C . LEU C 1 32 ? 14.892 21.615 131.535 1.00 21.87 32 LEU C C 1
ATOM 5021 O O . LEU C 1 32 ? 14.030 20.845 131.106 1.00 20.07 32 LEU C O 1
ATOM 5026 N N . PRO C 1 33 ? 15.598 21.347 132.647 1.00 22.73 33 PRO C N 1
ATOM 5027 C CA . PRO C 1 33 ? 15.368 20.133 133.437 1.00 22.73 33 PRO C CA 1
ATOM 5028 C C . PRO C 1 33 ? 13.896 19.965 133.810 1.00 22.91 33 PRO C C 1
ATOM 5029 O O . PRO C 1 33 ? 13.190 20.947 134.034 1.00 21.76 33 PRO C O 1
ATOM 5033 N N . LYS C 1 34 ? 13.434 18.722 133.877 1.00 23.44 34 LYS C N 1
ATOM 5034 C CA . LYS C 1 34 ? 12.039 18.467 134.210 1.00 25.65 34 LYS C CA 1
ATOM 5035 C C . LYS C 1 34 ? 11.644 19.149 135.519 1.00 25.55 34 LYS C C 1
ATOM 5036 O O . LYS C 1 34 ? 10.565 19.739 135.619 1.00 24.50 34 LYS C O 1
ATOM 5042 N N . ALA C 1 35 ? 12.522 19.082 136.516 1.00 25.58 35 ALA C N 1
ATOM 5043 C CA . ALA C 1 35 ? 12.242 19.706 137.807 1.00 26.39 35 ALA C CA 1
ATOM 5044 C C . ALA C 1 35 ? 11.975 21.196 137.617 1.00 26.86 35 ALA C C 1
ATOM 5045 O O . ALA C 1 35 ? 11.147 21.785 138.313 1.00 26.39 35 ALA C O 1
ATOM 5047 N N . GLU C 1 36 ? 12.685 21.795 136.665 1.00 26.07 36 GLU C N 1
ATOM 5048 C CA . GLU C 1 36 ? 12.544 23.212 136.357 1.00 26.30 36 GLU C CA 1
ATOM 5049 C C . GLU C 1 36 ? 11.238 23.461 135.599 1.00 23.74 36 GLU C C 1
ATOM 5050 O O . GLU C 1 36 ? 10.544 24.446 135.843 1.00 22.50 36 GLU C O 1
ATOM 5056 N N . LEU C 1 37 ? 10.921 22.569 134.668 1.00 22.08 37 LEU C N 1
ATOM 5057 C CA . LEU C 1 37 ? 9.698 22.684 133.886 1.00 20.98 37 LEU C CA 1
ATOM 5058 C C . LEU C 1 37 ? 8.501 22.652 134.830 1.00 21.14 37 LEU C C 1
ATOM 5059 O O . LEU C 1 37 ? 7.625 23.518 134.768 1.00 21.52 37 LEU C O 1
ATOM 5064 N N . LEU C 1 38 ? 8.479 21.655 135.708 1.00 21.50 38 LEU C N 1
ATOM 5065 C CA . LEU C 1 38 ? 7.399 21.504 136.679 1.00 23.92 38 LEU C CA 1
ATOM 5066 C C . LEU C 1 38 ? 7.199 22.790 137.468 1.00 24.95 38 LEU C C 1
ATOM 5067 O O . LEU C 1 38 ? 6.077 23.274 137.627 1.00 23.74 38 LEU C O 1
ATOM 5072 N N . LYS C 1 39 ? 8.301 23.347 137.951 1.00 25.61 39 LYS C N 1
ATOM 5073 C CA . LYS C 1 39 ? 8.262 24.577 138.721 1.00 27.75 39 LYS C CA 1
ATOM 5074 C C . LYS C 1 39 ? 7.632 25.732 137.945 1.00 28.08 39 LYS C C 1
ATOM 5075 O O . LYS C 1 39 ? 6.821 26.476 138.490 1.00 28.67 39 LYS C O 1
ATOM 5081 N N . ARG C 1 40 ? 7.987 25.871 136.670 1.00 26.54 40 ARG C N 1
ATOM 5082 C CA . ARG C 1 40 ? 7.463 26.965 135.856 1.00 26.68 40 ARG C CA 1
ATOM 5083 C C . ARG C 1 40 ? 6.098 26.753 135.195 1.00 25.57 40 ARG C C 1
ATOM 5084 O O . ARG C 1 40 ? 5.401 27.722 134.900 1.00 26.04 40 ARG C O 1
ATOM 5092 N N . VAL C 1 41 ? 5.708 25.507 134.950 1.00 23.98 41 VAL C N 1
ATOM 5093 C CA . VAL C 1 41 ? 4.422 25.267 134.303 1.00 23.41 41 VAL C CA 1
ATOM 5094 C C . VAL C 1 41 ? 3.240 25.475 135.249 1.00 24.12 41 VAL C C 1
ATOM 5095 O O . VAL C 1 41 ? 2.118 25.714 134.806 1.00 22.71 41 VAL C O 1
ATOM 5099 N N . GLU C 1 42 ? 3.498 25.392 136.551 1.00 24.61 42 GLU C N 1
ATOM 5100 C CA . GLU C 1 42 ? 2.448 25.568 137.551 1.00 26.32 42 GLU C CA 1
ATOM 5101 C C . GLU C 1 42 ? 1.734 26.906 137.378 1.00 26.01 42 GLU C C 1
ATOM 5102 O O . GLU C 1 42 ? 2.366 27.962 137.388 1.00 23.97 42 GLU C O 1
ATOM 5108 N N . GLY C 1 43 ? 0.417 26.858 137.207 1.00 24.88 43 GLY C N 1
ATOM 5109 C CA . GLY C 1 43 ? -0.342 28.085 137.038 1.00 25.16 43 GLY C CA 1
ATOM 5110 C C . GLY C 1 43 ? -0.433 28.589 135.606 1.00 25.06 43 GLY C C 1
ATOM 5111 O O . GLY C 1 43 ? -1.136 29.565 135.339 1.00 24.93 43 GLY C O 1
ATOM 5112 N N . ALA C 1 44 ? 0.275 27.939 134.686 1.00 23.00 44 ALA C N 1
ATOM 5113 C CA . ALA C 1 44 ? 0.253 28.338 133.278 1.00 23.98 44 ALA C CA 1
ATOM 5114 C C . ALA C 1 44 ? -1.007 27.804 132.599 1.00 21.81 44 ALA C C 1
ATOM 5115 O O . ALA C 1 44 ? -1.415 26.673 132.851 1.00 24.38 44 ALA C O 1
ATOM 5117 N N . VAL C 1 45 ? -1.617 28.611 131.736 1.00 21.81 45 VAL C N 1
ATOM 5118 C CA . VAL C 1 45 ? -2.836 28.198 131.040 1.00 22.96 45 VAL C CA 1
ATOM 5119 C C . VAL C 1 45 ? -2.515 27.616 129.665 1.00 23.13 45 VAL C C 1
ATOM 5120 O O . VAL C 1 45 ? -3.323 26.888 129.073 1.00 21.03 45 VAL C O 1
ATOM 5124 N N . GLY C 1 46 ? -1.327 27.945 129.166 1.00 20.38 46 GLY C N 1
ATOM 5125 C CA . GLY C 1 46 ? -0.899 27.460 127.869 1.00 19.43 46 GLY C CA 1
ATOM 5126 C C . GLY C 1 46 ? 0.581 27.132 127.890 1.00 18.96 46 GLY C C 1
ATOM 5127 O O . GLY C 1 46 ? 1.345 27.731 128.645 1.00 17.88 46 GLY C O 1
ATOM 5128 N N . LEU C 1 47 ? 0.985 26.185 127.052 1.00 18.55 47 LEU C N 1
ATOM 5129 C CA . LEU C 1 47 ? 2.377 25.758 126.986 1.00 18.20 47 LEU C CA 1
ATOM 5130 C C . LEU C 1 47 ? 2.809 25.493 125.547 1.00 16.66 47 LEU C C 1
ATOM 5131 O O . LEU C 1 47 ? 2.101 24.834 124.801 1.00 18.40 47 LEU C O 1
ATOM 5136 N N . ILE C 1 48 ? 3.959 26.032 125.155 1.00 17.15 48 ILE C N 1
ATOM 5137 C CA . ILE C 1 48 ? 4.498 25.797 123.819 1.00 16.73 48 ILE C CA 1
ATOM 5138 C C . ILE C 1 48 ? 5.828 25.100 124.056 1.00 15.91 48 ILE C C 1
ATOM 5139 O O . ILE C 1 48 ? 6.830 25.746 124.365 1.00 15.99 48 ILE C O 1
ATOM 5144 N N . PRO C 1 49 ? 5.846 23.765 123.941 1.00 15.67 49 PRO C N 1
ATOM 5145 C CA . PRO C 1 49 ? 7.078 23.009 124.161 1.00 15.65 49 PRO C CA 1
ATOM 5146 C C . PRO C 1 49 ? 7.776 22.599 122.874 1.00 16.18 49 PRO C C 1
ATOM 5147 O O . PRO C 1 49 ? 7.256 22.807 121.776 1.00 14.79 49 PRO C O 1
ATOM 5151 N N . THR C 1 50 ? 8.963 22.017 123.031 1.00 14.63 50 THR C N 1
ATOM 5152 C CA . THR C 1 50 ? 9.753 21.533 121.907 1.00 15.12 50 THR C CA 1
ATOM 5153 C C . THR C 1 50 ? 9.926 20.035 122.129 1.00 16.82 50 THR C C 1
ATOM 5154 O O . THR C 1 50 ? 9.538 19.510 123.175 1.00 17.32 50 THR C O 1
ATOM 5158 N N . VAL C 1 51 ? 10.512 19.354 121.151 1.00 16.32 51 VAL C N 1
ATOM 5159 C CA . VAL C 1 51 ? 10.746 17.918 121.259 1.00 17.20 51 VAL C CA 1
ATOM 5160 C C . VAL C 1 51 ? 11.683 17.576 122.418 1.00 17.55 51 VAL C C 1
ATOM 5161 O O . VAL C 1 51 ? 11.820 16.415 122.781 1.00 15.15 51 VAL C O 1
ATOM 5165 N N . GLU C 1 52 ? 12.330 18.587 122.994 1.00 17.34 52 GLU C N 1
ATOM 5166 C CA . GLU C 1 52 ? 13.247 18.371 124.112 1.00 18.30 52 GLU C CA 1
ATOM 5167 C C . GLU C 1 52 ? 12.510 18.272 125.449 1.00 18.94 52 GLU C C 1
ATOM 5168 O O . GLU C 1 52 ? 13.078 17.829 126.446 1.00 17.57 52 GLU C O 1
ATOM 5174 N N . ASP C 1 53 ? 11.246 18.680 125.461 1.00 18.91 53 ASP C N 1
ATOM 5175 C CA . ASP C 1 53 ? 10.453 18.685 126.685 1.00 19.24 53 ASP C CA 1
ATOM 5176 C C . ASP C 1 53 ? 9.402 17.582 126.754 1.00 21.29 53 ASP C C 1
ATOM 5177 O O . ASP C 1 53 ? 8.398 17.616 126.037 1.00 21.62 53 ASP C O 1
ATOM 5182 N N . ARG C 1 54 ? 9.628 16.615 127.636 1.00 21.72 54 ARG C N 1
ATOM 5183 C CA . ARG C 1 54 ? 8.699 15.507 127.808 1.00 22.94 54 ARG C CA 1
ATOM 5184 C C . ARG C 1 54 ? 7.498 15.932 128.643 1.00 21.21 54 ARG C C 1
ATOM 5185 O O . ARG C 1 54 ? 7.590 16.097 129.858 1.00 20.27 54 ARG C O 1
ATOM 5193 N N . ILE C 1 55 ? 6.371 16.118 127.966 1.00 20.03 55 ILE C N 1
ATOM 5194 C CA . ILE C 1 55 ? 5.140 16.546 128.610 1.00 19.75 55 ILE C CA 1
ATOM 5195 C C . ILE C 1 55 ? 4.275 15.339 128.953 1.00 21.07 55 ILE C C 1
ATOM 5196 O O . ILE C 1 55 ? 3.508 14.854 128.120 1.00 20.42 55 ILE C O 1
ATOM 5201 N N . ASP C 1 56 ? 4.409 14.859 130.186 1.00 20.68 56 ASP C N 1
ATOM 5202 C CA . ASP C 1 56 ? 3.650 13.702 130.651 1.00 23.11 56 ASP C CA 1
ATOM 5203 C C . ASP C 1 56 ? 2.565 14.111 131.644 1.00 22.90 56 ASP C C 1
ATOM 5204 O O . ASP C 1 56 ? 2.331 15.299 131.869 1.00 22.24 56 ASP C O 1
ATOM 5209 N N . ALA C 1 57 ? 1.911 13.113 132.233 1.00 22.92 57 ALA C N 1
ATOM 5210 C CA . ALA C 1 57 ? 0.846 13.336 133.210 1.00 22.90 57 ALA C CA 1
ATOM 5211 C C . ALA C 1 57 ? 1.325 14.189 134.384 1.00 23.56 57 ALA C C 1
ATOM 5212 O O . ALA C 1 57 ? 0.602 15.057 134.875 1.00 22.93 57 ALA C O 1
ATOM 5214 N N . GLU C 1 58 ? 2.544 13.929 134.841 1.00 22.48 58 GLU C N 1
ATOM 5215 C CA . GLU C 1 58 ? 3.107 14.682 135.952 1.00 22.99 58 GLU C CA 1
ATOM 5216 C C . GLU C 1 58 ? 3.124 16.183 135.644 1.00 21.69 58 GLU C C 1
ATOM 5217 O O . GLU C 1 58 ? 2.744 17.007 136.479 1.00 19.03 58 GLU C O 1
ATOM 5223 N N . VAL C 1 59 ? 3.555 16.541 134.439 1.00 20.11 59 VAL C N 1
ATOM 5224 C CA . VAL C 1 59 ? 3.607 17.948 134.068 1.00 19.53 59 VAL C CA 1
ATOM 5225 C C . VAL C 1 59 ? 2.207 18.546 134.003 1.00 19.08 59 VAL C C 1
ATOM 5226 O O . VAL C 1 59 ? 1.970 19.658 134.474 1.00 17.99 59 VAL C O 1
ATOM 5230 N N . MET C 1 60 ? 1.282 17.798 133.418 1.00 19.95 60 MET C N 1
ATOM 5231 C CA . MET C 1 60 ? -0.090 18.258 133.274 1.00 21.80 60 MET C CA 1
ATOM 5232 C C . MET C 1 60 ? -0.771 18.495 134.614 1.00 22.61 60 MET C C 1
ATOM 5233 O O . MET C 1 60 ? -1.422 19.519 134.806 1.00 21.80 60 MET C O 1
ATOM 5238 N N . ASP C 1 61 ? -0.614 17.561 135.545 1.00 23.62 61 ASP C N 1
ATOM 5239 C CA . ASP C 1 61 ? -1.239 17.711 136.853 1.00 25.24 61 ASP C CA 1
ATOM 5240 C C . ASP C 1 61 ? -0.621 18.830 137.678 1.00 26.19 61 ASP C C 1
ATOM 5241 O O . ASP C 1 61 ? -1.272 19.398 138.552 1.00 26.38 61 ASP C O 1
ATOM 5246 N N . ARG C 1 62 ? 0.634 19.156 137.398 1.00 27.96 62 ARG C N 1
ATOM 5247 C CA . ARG C 1 62 ? 1.302 20.215 138.143 1.00 28.83 62 ARG C CA 1
ATOM 5248 C C . ARG C 1 62 ? 0.804 21.582 137.712 1.00 30.17 62 ARG C C 1
ATOM 5249 O O . ARG C 1 62 ? 0.748 22.511 138.515 1.00 31.26 62 ARG C O 1
ATOM 5257 N N . ALA C 1 63 ? 0.435 21.700 136.441 1.00 31.86 63 ALA C N 1
ATOM 5258 C CA . ALA C 1 63 ? -0.052 22.963 135.904 1.00 32.75 63 ALA C CA 1
ATOM 5259 C C . ALA C 1 63 ? -1.347 23.392 136.581 1.00 34.37 63 ALA C C 1
ATOM 5260 O O . ALA C 1 63 ? -1.532 24.568 136.888 1.00 35.99 63 ALA C O 1
ATOM 5262 N N . LYS C 1 64 ? -2.239 22.434 136.811 1.00 34.71 64 LYS C N 1
ATOM 5263 C CA . LYS C 1 64 ? -3.522 22.706 137.455 1.00 35.90 64 LYS C CA 1
ATOM 5264 C C . LYS C 1 64 ? -4.269 23.862 136.797 1.00 34.48 64 LYS C C 1
ATOM 5265 O O . LYS C 1 64 ? -4.511 24.886 137.432 1.00 35.54 64 LYS C O 1
ATOM 5271 N N . GLY C 1 65 ? -4.642 23.693 135.533 1.00 32.76 65 GLY C N 1
ATOM 5272 C CA . GLY C 1 65 ? -5.354 24.747 134.834 1.00 30.08 65 GLY C CA 1
ATOM 5273 C C . GLY C 1 65 ? -4.897 24.911 133.395 1.00 26.96 65 GLY C C 1
ATOM 5274 O O . GLY C 1 65 ? -5.348 25.812 132.691 1.00 26.74 65 GLY C O 1
ATOM 5275 N N . LEU C 1 66 ? -3.996 24.041 132.959 1.00 25.60 66 LEU C N 1
ATOM 5276 C CA . LEU C 1 66 ? -3.480 24.083 131.593 1.00 23.81 66 LEU C CA 1
ATOM 5277 C C . LEU C 1 66 ? -4.602 23.718 130.624 1.00 23.81 66 LEU C C 1
ATOM 5278 O O . LEU C 1 66 ? -5.264 22.693 130.790 1.00 24.33 66 LEU C O 1
ATOM 5283 N N . LYS C 1 67 ? -4.818 24.560 129.617 1.00 23.88 67 LYS C N 1
ATOM 5284 C CA . LYS C 1 67 ? -5.872 24.315 128.638 1.00 23.80 67 LYS C CA 1
ATOM 5285 C C . LYS C 1 67 ? -5.356 23.845 127.283 1.00 22.85 67 LYS C C 1
ATOM 5286 O O . LYS C 1 67 ? -6.077 23.166 126.547 1.00 20.31 67 LYS C O 1
ATOM 5292 N N . VAL C 1 68 ? -4.113 24.190 126.951 1.00 19.87 68 VAL C N 1
ATOM 5293 C CA . VAL C 1 68 ? -3.563 23.789 125.659 1.00 19.22 68 VAL C CA 1
ATOM 5294 C C . VAL C 1 68 ? -2.045 23.627 125.600 1.00 19.16 68 VAL C C 1
ATOM 5295 O O . VAL C 1 68 ? -1.294 24.426 126.161 1.00 17.62 68 VAL C O 1
ATOM 5299 N N . ILE C 1 69 ? -1.618 22.576 124.904 1.00 18.40 69 ILE C N 1
ATOM 5300 C CA . ILE C 1 69 ? -0.209 22.267 124.692 1.00 17.44 69 ILE C CA 1
ATOM 5301 C C . ILE C 1 69 ? 0.000 22.434 123.191 1.00 18.28 69 ILE C C 1
ATOM 5302 O O . ILE C 1 69 ? -0.280 21.519 122.407 1.00 17.91 69 ILE C O 1
ATOM 5307 N N . ALA C 1 70 ? 0.472 23.613 122.798 1.00 16.71 70 ALA C N 1
ATOM 5308 C CA . ALA C 1 70 ? 0.702 23.926 121.392 1.00 16.94 70 ALA C CA 1
ATOM 5309 C C . ALA C 1 70 ? 2.135 23.592 121.007 1.00 18.11 70 ALA C C 1
ATOM 5310 O O . ALA C 1 70 ? 3.034 24.423 121.144 1.00 17.10 70 ALA C O 1
ATOM 5312 N N . CYS C 1 71 ? 2.336 22.371 120.521 1.00 16.78 71 CYS C N 1
ATOM 5313 C CA . CYS C 1 71 ? 3.661 21.908 120.131 1.00 18.03 71 CYS C CA 1
ATOM 5314 C C . CYS C 1 71 ? 4.326 22.722 119.030 1.00 17.73 71 CYS C C 1
ATOM 5315 O O . CYS C 1 71 ? 3.705 23.061 118.021 1.00 17.71 71 CYS C O 1
ATOM 5318 N N . TYR C 1 72 ? 5.602 23.031 119.240 1.00 17.57 72 TYR C N 1
ATOM 5319 C CA . TYR C 1 72 ? 6.397 23.753 118.260 1.00 16.50 72 TYR C CA 1
ATOM 5320 C C . TYR C 1 72 ? 7.149 22.635 117.536 1.00 17.37 72 TYR C C 1
ATOM 5321 O O . TYR C 1 72 ? 8.352 22.453 117.719 1.00 18.58 72 TYR C O 1
ATOM 5330 N N . SER C 1 73 ? 6.411 21.858 116.748 1.00 16.51 73 SER C N 1
ATOM 5331 C CA . SER C 1 73 ? 6.974 20.740 115.996 1.00 17.88 73 SER C CA 1
ATOM 5332 C C . SER C 1 73 ? 5.827 19.972 115.358 1.00 17.24 73 SER C C 1
ATOM 5333 O O . SER C 1 73 ? 4.667 20.198 115.698 1.00 16.96 73 SER C O 1
ATOM 5336 N N . VAL C 1 74 ? 6.148 19.065 114.438 1.00 17.50 74 VAL C N 1
ATOM 5337 C CA . VAL C 1 74 ? 5.117 18.259 113.800 1.00 17.78 74 VAL C CA 1
ATOM 5338 C C . VAL C 1 74 ? 4.978 16.939 114.558 1.00 18.35 74 VAL C C 1
ATOM 5339 O O . VAL C 1 74 ? 3.875 16.426 114.724 1.00 16.86 74 VAL C O 1
ATOM 5343 N N . GLY C 1 75 ? 6.099 16.395 115.026 1.00 18.51 75 GLY C N 1
ATOM 5344 C CA . GLY C 1 75 ? 6.053 15.152 115.779 1.00 17.22 75 GLY C CA 1
ATOM 5345 C C . GLY C 1 75 ? 5.589 15.427 117.198 1.00 18.75 75 GLY C C 1
ATOM 5346 O O . GLY C 1 75 ? 5.928 16.468 117.756 1.00 18.92 75 GLY C O 1
ATOM 5347 N N . VAL C 1 76 ? 4.819 14.508 117.784 1.00 16.16 76 VAL C N 1
ATOM 5348 C CA . VAL C 1 76 ? 4.305 14.682 119.146 1.00 16.43 76 VAL C CA 1
ATOM 5349 C C . VAL C 1 76 ? 4.526 13.461 120.041 1.00 16.64 76 VAL C C 1
ATOM 5350 O O . VAL C 1 76 ? 3.838 13.288 121.049 1.00 16.52 76 VAL C O 1
ATOM 5354 N N . ASP C 1 77 ? 5.492 12.622 119.681 1.00 18.33 77 ASP C N 1
ATOM 5355 C CA . ASP C 1 77 ? 5.779 11.425 120.464 1.00 18.32 77 ASP C CA 1
ATOM 5356 C C . ASP C 1 77 ? 6.322 11.741 121.857 1.00 19.02 77 ASP C C 1
ATOM 5357 O O . ASP C 1 77 ? 6.443 10.848 122.698 1.00 18.10 77 ASP C O 1
ATOM 5362 N N . HIS C 1 78 ? 6.657 13.005 122.100 1.00 18.37 78 HIS C N 1
ATOM 5363 C CA . HIS C 1 78 ? 7.170 13.408 123.405 1.00 18.54 78 HIS C CA 1
ATOM 5364 C C . HIS C 1 78 ? 6.048 13.879 124.339 1.00 18.88 78 HIS C C 1
ATOM 5365 O O . HIS C 1 78 ? 6.300 14.253 125.486 1.00 17.82 78 HIS C O 1
ATOM 5372 N N . VAL C 1 79 ? 4.812 13.863 123.845 1.00 18.92 79 VAL C N 1
ATOM 5373 C CA . VAL C 1 79 ? 3.662 14.280 124.649 1.00 19.31 79 VAL C CA 1
ATOM 5374 C C . VAL C 1 79 ? 2.696 13.113 124.859 1.00 20.42 79 VAL C C 1
ATOM 5375 O O . VAL C 1 79 ? 2.349 12.410 123.905 1.00 19.51 79 VAL C O 1
ATOM 5379 N N . ASP C 1 80 ? 2.270 12.903 126.104 1.00 20.76 80 ASP C N 1
ATOM 5380 C CA . ASP C 1 80 ? 1.327 11.828 126.416 1.00 20.38 80 ASP C CA 1
ATOM 5381 C C . ASP C 1 80 ? -0.061 12.301 125.993 1.00 21.36 80 ASP C C 1
ATOM 5382 O O . ASP C 1 80 ? -0.784 12.927 126.770 1.00 20.98 80 ASP C O 1
ATOM 5387 N N . LEU C 1 81 ? -0.426 11.997 124.753 1.00 21.87 81 LEU C N 1
ATOM 5388 C CA . LEU C 1 81 ? -1.705 12.412 124.201 1.00 22.07 81 LEU C CA 1
ATOM 5389 C C . LEU C 1 81 ? -2.916 11.936 124.995 1.00 23.41 81 LEU C C 1
ATOM 5390 O O . LEU C 1 81 ? -3.875 12.681 125.173 1.00 23.32 81 LEU C O 1
ATOM 5395 N N . GLU C 1 82 ? -2.877 10.700 125.474 1.00 24.16 82 GLU C N 1
ATOM 5396 C CA . GLU C 1 82 ? -4.000 10.177 126.233 1.00 26.83 82 GLU C CA 1
ATOM 5397 C C . GLU C 1 82 ? -4.158 10.842 127.601 1.00 24.58 82 GLU C C 1
ATOM 5398 O O . GLU C 1 82 ? -5.273 10.991 128.090 1.00 24.27 82 GLU C O 1
ATOM 5404 N N . ALA C 1 83 ? -3.050 11.255 128.212 1.00 23.27 83 ALA C N 1
ATOM 5405 C CA . ALA C 1 83 ? -3.121 11.922 129.511 1.00 21.54 83 ALA C CA 1
ATOM 5406 C C . ALA C 1 83 ? -3.824 13.267 129.323 1.00 21.22 83 ALA C C 1
ATOM 5407 O O . ALA C 1 83 ? -4.664 13.670 130.137 1.00 20.19 83 ALA C O 1
ATOM 5409 N N . ALA C 1 84 ? -3.485 13.948 128.232 1.00 20.82 84 ALA C N 1
ATOM 5410 C CA . ALA C 1 84 ? -4.073 15.243 127.912 1.00 21.66 84 ALA C CA 1
ATOM 5411 C C . ALA C 1 84 ? -5.565 15.112 127.627 1.00 23.22 84 ALA C C 1
ATOM 5412 O O . ALA C 1 84 ? -6.370 15.923 128.092 1.00 22.10 84 ALA C O 1
ATOM 5414 N N . ARG C 1 85 ? -5.933 14.090 126.861 1.00 24.91 85 ARG C N 1
ATOM 5415 C CA . ARG C 1 85 ? -7.333 13.883 126.520 1.00 26.27 85 ARG C CA 1
ATOM 5416 C C . ARG C 1 85 ? -8.179 13.646 127.764 1.00 25.89 85 ARG C C 1
ATOM 5417 O O . ARG C 1 85 ? -9.243 14.240 127.913 1.00 26.80 85 ARG C O 1
ATOM 5425 N N . GLU C 1 86 ? -7.705 12.788 128.661 1.00 26.58 86 GLU C N 1
ATOM 5426 C CA . GLU C 1 86 ? -8.461 12.492 129.871 1.00 28.73 86 GLU C CA 1
ATOM 5427 C C . GLU C 1 86 ? -8.544 13.674 130.831 1.00 27.97 86 GLU C C 1
ATOM 5428 O O . GLU C 1 86 ? -9.349 13.667 131.761 1.00 27.44 86 GLU C O 1
ATOM 5434 N N . ARG C 1 87 ? -7.723 14.694 130.601 1.00 26.83 87 ARG C N 1
ATOM 5435 C CA . ARG C 1 87 ? -7.739 15.879 131.451 1.00 24.88 87 ARG C CA 1
ATOM 5436 C C . ARG C 1 87 ? -8.410 17.041 130.735 1.00 24.98 87 ARG C C 1
ATOM 5437 O O . ARG C 1 87 ? -8.495 18.146 131.269 1.00 26.03 87 ARG C O 1
ATOM 5445 N N . GLY C 1 88 ? -8.886 16.784 129.520 1.00 25.10 88 GLY C N 1
ATOM 544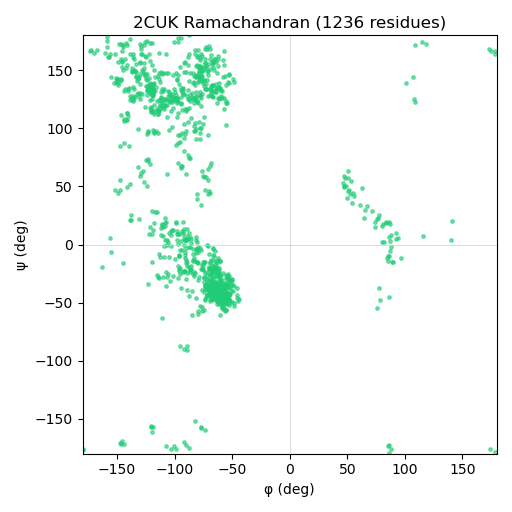6 C CA . GLY C 1 88 ? -9.551 17.821 128.750 1.00 23.43 88 GLY C CA 1
ATOM 5447 C C . GLY C 1 88 ? -8.603 18.863 128.185 1.00 23.29 88 GLY C C 1
ATOM 5448 O O . GLY C 1 88 ? -9.022 19.962 127.820 1.00 23.52 88 GLY C O 1
ATOM 5449 N N . ILE C 1 89 ? -7.322 18.522 128.107 1.00 21.91 89 ILE C N 1
ATOM 5450 C CA . ILE C 1 89 ? -6.323 19.450 127.586 1.00 21.45 89 ILE C CA 1
ATOM 5451 C C . ILE C 1 89 ? -6.139 19.252 126.085 1.00 21.37 89 ILE C C 1
ATOM 5452 O O . ILE C 1 89 ? -5.950 18.127 125.624 1.00 20.89 89 ILE C O 1
ATOM 5457 N N . ARG C 1 90 ? -6.203 20.341 125.325 1.00 20.45 90 ARG C N 1
ATOM 5458 C CA . ARG C 1 90 ? -6.023 20.264 123.877 1.00 21.85 90 ARG C CA 1
ATOM 5459 C C . ARG C 1 90 ? -4.532 20.221 123.527 1.00 21.86 90 ARG C C 1
ATOM 5460 O O . ARG C 1 90 ? -3.703 20.839 124.205 1.00 21.12 90 ARG C O 1
ATOM 5468 N N . VAL C 1 91 ? -4.201 19.484 122.472 1.00 20.48 91 VAL C N 1
ATOM 5469 C CA . VAL C 1 91 ? -2.827 19.376 121.997 1.00 18.73 91 VAL C CA 1
ATOM 5470 C C . VAL C 1 91 ? -2.842 19.657 120.493 1.00 20.38 91 VAL C C 1
ATOM 5471 O O . VAL C 1 91 ? -3.661 19.097 119.761 1.00 17.92 91 VAL C O 1
ATOM 5475 N N . THR C 1 92 ? -1.954 20.539 120.045 1.00 18.82 92 THR C N 1
ATOM 5476 C CA . THR C 1 92 ? -1.852 20.890 118.633 1.00 19.09 92 THR C CA 1
ATOM 5477 C C . THR C 1 92 ? -0.388 20.785 118.213 1.00 18.91 92 THR C C 1
ATOM 5478 O O . THR C 1 92 ? 0.487 20.571 119.050 1.00 16.80 92 THR C O 1
ATOM 5482 N N . HIS C 1 93 ? -0.128 20.927 116.916 1.00 18.49 93 HIS C N 1
ATOM 5483 C CA . HIS C 1 93 ? 1.233 20.869 116.401 1.00 18.77 93 HIS C CA 1
ATOM 5484 C C . HIS C 1 93 ? 1.387 21.787 115.190 1.00 19.54 93 HIS C C 1
ATOM 5485 O O . HIS C 1 93 ? 0.486 22.578 114.881 1.00 17.88 93 HIS C O 1
ATOM 5492 N N . THR C 1 94 ? 2.524 21.693 114.506 1.00 18.59 94 THR C N 1
ATOM 5493 C CA . THR C 1 94 ? 2.770 22.552 113.356 1.00 17.81 94 THR C CA 1
ATOM 5494 C C . THR C 1 94 ? 3.118 21.811 112.069 1.00 19.40 94 THR C C 1
ATOM 5495 O O . THR C 1 94 ? 4.269 21.814 111.620 1.00 20.10 94 THR C O 1
ATOM 5499 N N . PRO C 1 95 ? 2.121 21.166 111.452 1.00 20.54 95 PRO C N 1
ATOM 5500 C CA . PRO C 1 95 ? 2.357 20.434 110.207 1.00 21.56 95 PRO C CA 1
ATOM 5501 C C . PRO C 1 95 ? 2.320 21.399 109.021 1.00 21.54 95 PRO C C 1
ATOM 5502 O O . PRO C 1 95 ? 1.901 22.550 109.160 1.00 24.64 95 PRO C O 1
ATOM 5506 N N . GLY C 1 96 ? 2.767 20.927 107.863 1.00 21.07 96 GLY C N 1
ATOM 5507 C CA . GLY C 1 96 ? 2.742 21.745 106.662 1.00 21.10 96 GLY C CA 1
ATOM 5508 C C . GLY C 1 96 ? 3.790 22.833 106.540 1.00 20.91 96 GLY C C 1
ATOM 5509 O O . GLY C 1 96 ? 4.519 22.892 105.546 1.00 21.46 96 GLY C O 1
ATOM 5510 N N . VAL C 1 97 ? 3.863 23.699 107.544 1.00 18.66 97 VAL C N 1
ATOM 5511 C CA . VAL C 1 97 ? 4.809 24.803 107.532 1.00 18.60 97 VAL C CA 1
ATOM 5512 C C . VAL C 1 97 ? 6.277 24.380 107.446 1.00 18.17 97 VAL C C 1
ATOM 5513 O O . VAL C 1 97 ? 7.105 25.127 106.932 1.00 19.02 97 VAL C O 1
ATOM 5517 N N . LEU C 1 98 ? 6.596 23.181 107.919 1.00 17.07 98 LEU C N 1
ATOM 5518 C CA . LEU C 1 98 ? 7.981 22.704 107.898 1.00 16.48 98 LEU C CA 1
ATOM 5519 C C . LEU C 1 98 ? 8.264 21.630 106.842 1.00 15.87 98 LEU C C 1
ATOM 5520 O O . LEU C 1 98 ? 9.383 21.116 106.746 1.00 12.33 98 LEU C O 1
ATOM 5525 N N . THR C 1 99 ? 7.252 21.324 106.035 1.00 14.53 99 THR C N 1
ATOM 5526 C CA . THR C 1 99 ? 7.353 20.307 104.988 1.00 14.97 99 THR C CA 1
ATOM 5527 C C . THR C 1 99 ? 8.486 20.519 103.989 1.00 15.03 99 THR C C 1
ATOM 5528 O O . THR C 1 99 ? 9.322 19.637 103.791 1.00 13.93 99 THR C O 1
ATOM 5532 N N . GLU C 1 100 ? 8.505 21.682 103.347 1.00 14.23 100 GLU C N 1
ATOM 5533 C CA . GLU C 1 100 ? 9.531 21.969 102.350 1.00 16.01 100 GLU C CA 1
ATOM 5534 C C . GLU C 1 100 ? 10.945 22.023 102.922 1.00 13.98 100 GLU C C 1
ATOM 5535 O O . GLU C 1 100 ? 11.886 21.543 102.295 1.00 13.67 100 GLU C O 1
ATOM 5541 N N . ALA C 1 101 ? 11.096 22.608 104.105 1.00 13.63 101 ALA C N 1
ATOM 5542 C CA . ALA C 1 101 ? 12.416 22.703 104.724 1.00 14.72 101 ALA C CA 1
ATOM 5543 C C . ALA C 1 101 ? 12.980 21.319 105.038 1.00 14.14 101 ALA C C 1
ATOM 5544 O O . ALA C 1 101 ? 14.157 21.045 104.803 1.00 15.86 101 ALA C O 1
ATOM 5546 N N . THR C 1 102 ? 12.134 20.443 105.565 1.00 14.32 102 THR C N 1
ATOM 5547 C CA . THR C 1 102 ? 12.567 19.102 105.924 1.00 15.38 102 THR C CA 1
ATOM 5548 C C . THR C 1 102 ? 12.910 18.296 104.677 1.00 15.47 102 THR C C 1
ATOM 5549 O O . THR C 1 102 ? 13.877 17.532 104.664 1.00 13.37 102 THR C O 1
ATOM 5553 N N . ALA C 1 103 ? 12.130 18.486 103.618 1.00 15.39 103 ALA C N 1
ATOM 5554 C CA . ALA C 1 103 ? 12.384 17.779 102.369 1.00 15.72 103 ALA C CA 1
ATOM 5555 C C . ALA C 1 103 ? 13.729 18.236 101.811 1.00 13.14 103 ALA C C 1
ATOM 5556 O O . ALA C 1 103 ? 14.503 17.426 101.317 1.00 15.75 103 ALA C O 1
ATOM 5558 N N . ASP C 1 104 ? 14.009 19.535 101.905 1.00 14.53 104 ASP C N 1
ATOM 5559 C CA . ASP C 1 104 ? 15.272 20.086 101.415 1.00 14.68 104 ASP C CA 1
ATOM 5560 C C . ASP C 1 104 ? 16.477 19.468 102.126 1.00 13.02 104 ASP C C 1
ATOM 5561 O O . ASP C 1 104 ? 17.460 19.093 101.490 1.00 12.63 104 ASP C O 1
ATOM 5566 N N . LEU C 1 105 ? 16.397 19.382 103.450 1.00 13.46 105 LEU C N 1
ATOM 5567 C CA . LEU C 1 105 ? 17.479 18.828 104.254 1.00 12.11 105 LEU C CA 1
ATOM 5568 C C . LEU C 1 105 ? 17.671 17.344 103.945 1.00 13.11 105 LEU C C 1
ATOM 5569 O O . LEU C 1 105 ? 18.800 16.846 103.911 1.00 12.83 105 LEU C O 1
ATOM 5574 N N . THR C 1 106 ? 16.569 16.641 103.709 1.00 11.89 106 THR C N 1
ATOM 5575 C CA . THR C 1 106 ? 16.640 15.223 103.377 1.00 11.93 106 THR C CA 1
ATOM 5576 C C . THR C 1 106 ? 17.448 15.051 102.089 1.00 12.48 106 THR C C 1
ATOM 5577 O O . THR C 1 106 ? 18.328 14.191 102.005 1.00 11.41 106 THR C O 1
ATOM 5581 N N . LEU C 1 107 ? 17.154 15.873 101.084 1.00 12.31 107 LEU C N 1
ATOM 5582 C CA . LEU C 1 107 ? 17.888 15.801 99.820 1.00 13.32 107 LEU C CA 1
ATOM 5583 C C . LEU C 1 107 ? 19.338 16.235 100.028 1.00 12.22 107 LEU C C 1
ATOM 5584 O O . LEU C 1 107 ? 20.253 15.700 99.400 1.00 12.63 107 LEU C O 1
ATOM 5589 N N . ALA C 1 108 ? 19.548 17.208 100.910 1.00 12.10 108 ALA C N 1
ATOM 5590 C CA . ALA C 1 108 ? 20.902 17.682 101.187 1.00 13.06 108 ALA C CA 1
ATOM 5591 C C . ALA C 1 108 ? 21.750 16.523 101.727 1.00 12.04 108 ALA C C 1
ATOM 5592 O O . ALA C 1 108 ? 22.897 16.329 101.319 1.00 11.92 108 ALA C O 1
ATOM 5594 N N . LEU C 1 109 ? 21.172 15.754 102.641 1.00 12.86 109 LEU C N 1
ATOM 5595 C CA . LEU C 1 109 ? 21.867 14.616 103.233 1.00 13.12 109 LEU C CA 1
ATOM 5596 C C . LEU C 1 109 ? 22.137 13.527 102.200 1.00 14.81 109 LEU C C 1
ATOM 5597 O O . LEU C 1 109 ? 23.219 12.928 102.190 1.00 11.63 109 LEU C O 1
ATOM 5602 N N . LEU C 1 110 ? 21.162 13.273 101.329 1.00 13.07 110 LEU C N 1
ATOM 5603 C CA . LEU C 1 110 ? 21.346 12.266 100.289 1.00 14.46 110 LEU C CA 1
ATOM 5604 C C . LEU C 1 110 ? 22.540 12.635 99.410 1.00 14.32 110 LEU C C 1
ATOM 5605 O O . LEU C 1 110 ? 23.420 11.806 99.156 1.00 13.51 110 LEU C O 1
ATOM 5610 N N . LEU C 1 111 ? 22.569 13.882 98.949 1.00 13.16 111 LEU C N 1
ATOM 5611 C CA . LEU C 1 111 ? 23.658 14.354 98.103 1.00 15.15 111 LEU C CA 1
ATOM 5612 C C . LEU C 1 111 ? 24.983 14.372 98.869 1.00 14.47 111 LEU C C 1
ATOM 5613 O O . LEU C 1 111 ? 26.028 14.033 98.320 1.00 15.90 111 LEU C O 1
ATOM 5618 N N . ALA C 1 112 ? 24.934 14.761 100.139 1.00 13.85 112 ALA C N 1
ATOM 5619 C CA . ALA C 1 112 ? 26.131 14.805 100.970 1.00 14.06 112 ALA C CA 1
ATOM 5620 C C . ALA C 1 112 ? 26.740 13.403 101.088 1.00 15.51 112 ALA C C 1
ATOM 5621 O O . ALA C 1 112 ? 27.954 13.235 100.996 1.00 15.45 112 ALA C O 1
ATOM 5623 N N . VAL C 1 113 ? 25.898 12.397 101.295 1.00 13.62 113 VAL C N 1
ATOM 5624 C CA . VAL C 1 113 ? 26.402 11.028 101.404 1.00 14.32 113 VAL C CA 1
ATOM 5625 C C . VAL C 1 113 ? 26.796 10.473 100.036 1.00 13.47 113 VAL C C 1
ATOM 5626 O O . VAL C 1 113 ? 27.947 10.077 99.823 1.00 11.74 113 VAL C O 1
ATOM 5630 N N . ALA C 1 114 ? 25.848 10.477 99.104 1.00 13.10 114 ALA C N 1
ATOM 5631 C CA . ALA C 1 114 ? 26.079 9.944 97.766 1.00 14.55 114 ALA C CA 1
ATOM 5632 C C . ALA C 1 114 ? 27.307 10.524 97.081 1.00 15.26 114 ALA C C 1
ATOM 5633 O O . ALA C 1 114 ? 28.065 9.788 96.455 1.00 16.55 114 ALA C O 1
ATOM 5635 N N . ARG C 1 115 ? 27.513 11.834 97.201 1.00 14.65 115 ARG C N 1
ATOM 5636 C CA . ARG C 1 115 ? 28.661 12.463 96.561 1.00 16.45 115 ARG C CA 1
ATOM 5637 C C . ARG C 1 115 ? 29.831 12.788 97.496 1.00 16.21 115 ARG C C 1
ATOM 5638 O O . ARG C 1 115 ? 30.756 13.508 97.116 1.00 15.60 115 ARG C O 1
ATOM 5646 N N . ARG C 1 116 ? 29.789 12.248 98.713 1.00 15.60 116 ARG C N 1
ATOM 5647 C CA . ARG C 1 116 ? 30.875 12.430 99.679 1.00 15.85 116 ARG C CA 1
ATOM 5648 C C . ARG C 1 116 ? 31.342 13.883 99.795 1.00 16.18 116 ARG C C 1
ATOM 5649 O O . ARG C 1 116 ? 32.540 14.173 99.731 1.00 15.50 116 ARG C O 1
ATOM 5657 N N . VAL C 1 117 ? 30.388 14.788 99.983 1.00 15.50 117 VAL C N 1
ATOM 5658 C CA . VAL C 1 117 ? 30.681 16.214 100.082 1.00 16.87 117 VAL C CA 1
ATOM 5659 C C . VAL C 1 117 ? 31.356 16.631 101.389 1.00 14.59 117 VAL C C 1
ATOM 5660 O O . VAL C 1 117 ? 32.315 17.404 101.372 1.00 16.38 117 VAL C O 1
ATOM 5664 N N . VAL C 1 118 ? 30.859 16.128 102.514 1.00 14.91 118 VAL C N 1
ATOM 5665 C CA . VAL C 1 118 ? 31.433 16.477 103.811 1.00 15.49 118 VAL C CA 1
ATOM 5666 C C . VAL C 1 118 ? 32.849 15.913 103.875 1.00 15.94 118 VAL C C 1
ATOM 5667 O O . VAL C 1 118 ? 33.780 16.572 104.345 1.00 14.10 118 VAL C O 1
ATOM 5671 N N . GLU C 1 119 ? 32.999 14.691 103.382 1.00 15.51 119 GLU C N 1
ATOM 5672 C CA . GLU C 1 119 ? 34.292 14.024 103.347 1.00 16.92 119 GLU C CA 1
ATOM 5673 C C . GLU C 1 119 ? 35.244 14.770 102.404 1.00 17.56 119 GLU C C 1
ATOM 5674 O O . GLU C 1 119 ? 36.430 14.931 102.701 1.00 17.36 119 GLU C O 1
ATOM 5680 N N . GLY C 1 120 ? 34.713 15.227 101.271 1.00 17.08 120 GLY C N 1
ATOM 5681 C CA . GLY C 1 120 ? 35.524 15.951 100.303 1.00 16.54 120 GLY C CA 1
ATOM 5682 C C . GLY C 1 120 ? 36.008 17.276 100.862 1.00 16.19 120 GLY C C 1
ATOM 5683 O O . GLY C 1 120 ? 37.157 17.673 100.650 1.00 17.10 120 GLY C O 1
ATOM 5684 N N . ALA C 1 121 ? 35.127 17.965 101.581 1.00 15.85 121 ALA C N 1
ATOM 5685 C CA . ALA C 1 121 ? 35.478 19.243 102.185 1.00 15.61 121 ALA C CA 1
ATOM 5686 C C . ALA C 1 121 ? 36.636 19.043 103.167 1.00 16.29 121 ALA C C 1
ATOM 5687 O O . ALA C 1 121 ? 37.559 19.860 103.230 1.00 15.54 121 ALA C O 1
ATOM 5689 N N . ALA C 1 122 ? 36.587 17.947 103.920 1.00 16.01 122 ALA C N 1
ATOM 5690 C CA . ALA C 1 122 ? 37.632 17.629 104.891 1.00 18.77 122 ALA C CA 1
ATOM 5691 C C . ALA C 1 122 ? 38.952 17.331 104.179 1.00 18.98 122 ALA C C 1
ATOM 5692 O O . ALA C 1 122 ? 40.025 17.745 104.628 1.00 18.77 122 ALA C O 1
ATOM 5694 N N . TYR C 1 123 ? 38.852 16.620 103.061 1.00 20.34 123 TYR C N 1
ATOM 5695 C CA . TYR C 1 123 ? 40.005 16.244 102.247 1.00 20.03 123 TYR C CA 1
ATOM 5696 C C . TYR C 1 123 ? 40.772 17.491 101.802 1.00 20.52 123 TYR C C 1
ATOM 5697 O O . TYR C 1 123 ? 42.000 17.547 101.896 1.00 20.32 123 TYR C O 1
ATOM 5706 N N . ALA C 1 124 ? 40.043 18.493 101.321 1.00 18.07 124 ALA C N 1
ATOM 5707 C CA . ALA C 1 124 ? 40.657 19.736 100.867 1.00 20.09 124 ALA C CA 1
ATOM 5708 C C . ALA C 1 124 ? 41.187 20.555 102.040 1.00 21.61 124 ALA C C 1
ATOM 5709 O O . ALA C 1 124 ? 42.285 21.106 101.984 1.00 22.25 124 ALA C O 1
ATOM 5711 N N . ARG C 1 125 ? 40.388 20.625 103.099 1.00 23.11 125 ARG C N 1
ATOM 5712 C CA . ARG C 1 125 ? 40.725 21.368 104.306 1.00 24.86 125 ARG C CA 1
ATOM 5713 C C . ARG C 1 125 ? 41.978 20.808 104.997 1.00 25.24 125 ARG C C 1
ATOM 5714 O O . ARG C 1 125 ? 42.815 21.566 105.491 1.00 24.59 125 ARG C O 1
ATOM 5722 N N . ASP C 1 126 ? 42.114 19.485 105.025 1.00 26.00 126 ASP C N 1
ATOM 5723 C CA . ASP C 1 126 ? 43.263 18.860 105.675 1.00 27.50 126 ASP C CA 1
ATOM 5724 C C . ASP C 1 126 ? 44.552 18.913 104.862 1.00 27.19 126 ASP C C 1
ATOM 5725 O O . ASP C 1 126 ? 45.604 18.487 105.334 1.00 29.62 126 ASP C O 1
ATOM 5730 N N . GLY C 1 127 ? 44.474 19.424 103.641 1.00 26.80 127 GLY C N 1
ATOM 5731 C CA . GLY C 1 127 ? 45.666 19.526 102.819 1.00 25.18 127 GLY C CA 1
ATOM 5732 C C . GLY C 1 127 ? 46.047 18.312 101.991 1.00 24.47 127 GLY C C 1
ATOM 5733 O O . GLY C 1 127 ? 47.194 18.198 101.564 1.00 23.35 127 GLY C O 1
ATOM 5734 N N . LEU C 1 128 ? 45.102 17.408 101.753 1.00 22.50 128 LEU C N 1
ATOM 5735 C CA . LEU C 1 128 ? 45.389 16.218 100.958 1.00 24.99 128 LEU C CA 1
ATOM 5736 C C . LEU C 1 128 ? 45.115 16.444 99.470 1.00 25.04 128 LEU C C 1
ATOM 5737 O O . LEU C 1 128 ? 45.502 15.633 98.630 1.00 25.13 128 LEU C O 1
ATOM 5742 N N . TRP C 1 129 ? 44.456 17.555 99.151 1.00 23.73 129 TRP C N 1
ATOM 5743 C CA . TRP C 1 129 ? 44.121 17.879 97.768 1.00 22.98 129 TRP C CA 1
ATOM 5744 C C . TRP C 1 129 ? 45.352 18.366 97.008 1.00 23.06 129 TRP C C 1
ATOM 5745 O O . TRP C 1 129 ? 45.789 19.509 97.167 1.00 22.14 129 TRP C O 1
ATOM 5756 N N . LYS C 1 130 ? 45.906 17.490 96.176 1.00 22.09 130 LYS C N 1
ATOM 5757 C CA . LYS C 1 130 ? 47.097 17.827 95.412 1.00 23.54 130 LYS C CA 1
ATOM 5758 C C . LYS C 1 130 ? 46.894 17.760 93.902 1.00 22.93 130 LYS C C 1
ATOM 5759 O O . LYS C 1 130 ? 47.704 18.281 93.145 1.00 23.31 130 LYS C O 1
ATOM 5765 N N . ALA C 1 131 ? 45.814 17.122 93.464 1.00 22.63 131 ALA C N 1
ATOM 5766 C CA . ALA C 1 131 ? 45.534 17.021 92.036 1.00 21.61 131 ALA C CA 1
ATOM 5767 C C . ALA C 1 131 ? 44.178 16.399 91.746 1.00 20.95 131 ALA C C 1
ATOM 5768 O O . ALA C 1 131 ? 43.535 15.827 92.629 1.00 21.28 131 ALA C O 1
ATOM 5770 N N . TRP C 1 132 ? 43.744 16.532 90.497 1.00 19.35 132 TRP C N 1
ATOM 5771 C CA . TRP C 1 132 ? 42.485 15.950 90.048 1.00 19.13 132 TRP C CA 1
ATOM 5772 C C . TRP C 1 132 ? 42.857 14.531 89.622 1.00 19.67 132 TRP C C 1
ATOM 5773 O O . TRP C 1 132 ? 43.921 14.326 89.039 1.00 17.78 132 TRP C O 1
ATOM 5784 N N . HIS C 1 133 ? 42.005 13.554 89.914 1.00 20.30 133 HIS C N 1
ATOM 5785 C CA . HIS C 1 133 ? 42.295 12.173 89.524 1.00 19.91 133 HIS C CA 1
ATOM 5786 C C . HIS C 1 133 ? 40.998 11.438 89.183 1.00 18.98 133 HIS C C 1
ATOM 5787 O O . HIS C 1 133 ? 39.977 11.638 89.832 1.00 19.46 133 HIS C O 1
ATOM 5794 N N . PRO C 1 134 ? 41.026 10.578 88.151 1.00 19.06 134 PRO C N 1
ATOM 5795 C CA . PRO C 1 134 ? 39.840 9.822 87.736 1.00 19.22 134 PRO C CA 1
ATOM 5796 C C . PRO C 1 134 ? 39.163 9.018 88.844 1.00 18.00 134 PRO C C 1
ATOM 5797 O O . PRO C 1 134 ? 37.954 8.815 88.810 1.00 20.16 134 PRO C O 1
ATOM 5801 N N . GLU C 1 135 ? 39.930 8.570 89.832 1.00 19.90 135 GLU C N 1
ATOM 5802 C CA . GLU C 1 135 ? 39.363 7.764 90.910 1.00 19.40 135 GLU C CA 1
ATOM 5803 C C . GLU C 1 135 ? 39.315 8.435 92.286 1.00 19.79 135 GLU C C 1
ATOM 5804 O O . GLU C 1 135 ? 39.146 7.763 93.297 1.00 19.09 135 GLU C O 1
ATOM 5810 N N . LEU C 1 136 ? 39.451 9.751 92.331 1.00 19.71 136 LEU C N 1
ATOM 5811 C CA . LEU C 1 136 ? 39.415 10.455 93.607 1.00 19.84 136 LEU C CA 1
ATOM 5812 C C . LEU C 1 136 ? 37.984 10.707 94.091 1.00 19.00 136 LEU C C 1
ATOM 5813 O O . LEU C 1 136 ? 37.163 11.255 93.358 1.00 18.12 136 LEU C O 1
ATOM 5818 N N . LEU C 1 137 ? 37.702 10.294 95.327 1.00 18.70 137 LEU C N 1
ATOM 5819 C CA . LEU C 1 137 ? 36.396 10.490 95.963 1.00 17.57 137 LEU C CA 1
ATOM 5820 C C . LEU C 1 137 ? 35.172 10.124 95.117 1.00 18.63 137 LEU C C 1
ATOM 5821 O O . LEU C 1 137 ? 34.220 10.903 95.016 1.00 17.56 137 LEU C O 1
ATOM 5826 N N . LEU C 1 138 ? 35.194 8.934 94.522 1.00 17.46 138 LEU C N 1
ATOM 5827 C CA . LEU C 1 138 ? 34.087 8.469 93.689 1.00 17.33 138 LEU C CA 1
ATOM 5828 C C . LEU C 1 138 ? 32.835 8.198 94.524 1.00 16.71 138 LEU C C 1
ATOM 5829 O O . LEU C 1 138 ? 32.904 7.565 95.576 1.00 15.85 138 LEU C O 1
ATOM 5834 N N . GLY C 1 139 ? 31.692 8.684 94.053 1.00 16.92 139 GLY C N 1
ATOM 5835 C CA . GLY C 1 139 ? 30.455 8.478 94.782 1.00 18.87 139 GLY C CA 1
ATOM 5836 C C . GLY C 1 139 ? 29.412 7.737 93.969 1.00 19.47 139 GLY C C 1
ATOM 5837 O O . GLY C 1 139 ? 29.753 7.026 93.022 1.00 19.40 139 GLY C O 1
ATOM 5838 N N . LEU C 1 140 ? 28.144 7.905 94.338 1.00 19.14 140 LEU C N 1
ATOM 5839 C CA . LEU C 1 140 ? 27.032 7.247 93.646 1.00 22.95 140 LEU C CA 1
ATOM 5840 C C . LEU C 1 140 ? 26.203 8.218 92.815 1.00 21.52 140 LEU C C 1
ATOM 5841 O O . LEU C 1 140 ? 25.719 9.225 93.335 1.00 18.49 140 LEU C O 1
ATOM 5846 N N . ASP C 1 141 ? 26.038 7.919 91.529 1.00 20.75 141 ASP C N 1
ATOM 5847 C CA . ASP C 1 141 ? 25.224 8.769 90.662 1.00 21.86 141 ASP C CA 1
ATOM 5848 C C . ASP C 1 141 ? 23.764 8.430 90.975 1.00 21.83 141 ASP C C 1
ATOM 5849 O O . ASP C 1 141 ? 23.382 7.264 90.971 1.00 20.11 141 ASP C O 1
ATOM 5854 N N . LEU C 1 142 ? 22.950 9.443 91.247 1.00 21.66 142 LEU C N 1
ATOM 5855 C CA . LEU C 1 142 ? 21.550 9.201 91.587 1.00 23.09 142 LEU C CA 1
ATOM 5856 C C . LEU C 1 142 ? 20.631 8.841 90.417 1.00 21.77 142 LEU C C 1
ATOM 5857 O O . LEU C 1 142 ? 19.570 8.250 90.621 1.00 20.99 142 LEU C O 1
ATOM 5862 N N . GLN C 1 143 ? 21.028 9.185 89.197 1.00 21.50 143 GLN C N 1
ATOM 5863 C CA . GLN C 1 143 ? 20.186 8.900 88.037 1.00 20.53 143 GLN C CA 1
ATOM 5864 C C . GLN C 1 143 ? 19.881 7.413 87.845 1.00 20.03 143 GLN C C 1
ATOM 5865 O O . GLN C 1 143 ? 20.785 6.575 87.824 1.00 17.54 143 GLN C O 1
ATOM 5871 N N . GLY C 1 144 ? 18.595 7.097 87.711 1.00 19.69 144 GLY C N 1
ATOM 5872 C CA . GLY C 1 144 ? 18.185 5.719 87.509 1.00 20.42 144 GLY C CA 1
ATOM 5873 C C . GLY C 1 144 ? 17.997 4.919 88.787 1.00 20.21 144 GLY C C 1
ATOM 5874 O O . GLY C 1 144 ? 17.483 3.802 88.752 1.00 21.61 144 GLY C O 1
ATOM 5875 N N . LEU C 1 145 ? 18.413 5.484 89.917 1.00 18.39 145 LEU C N 1
ATOM 5876 C CA . LEU C 1 145 ? 18.276 4.809 91.205 1.00 18.46 145 LEU C CA 1
ATOM 5877 C C . LEU C 1 145 ? 16.860 4.903 91.762 1.00 17.94 145 LEU C C 1
ATOM 5878 O O . LEU C 1 145 ? 16.135 5.857 91.487 1.00 17.33 145 LEU C O 1
ATOM 5883 N N . THR C 1 146 ? 16.470 3.908 92.550 1.00 16.69 146 THR C N 1
ATOM 5884 C CA . THR C 1 146 ? 15.145 3.901 93.146 1.00 16.39 146 THR C CA 1
ATOM 5885 C C . THR C 1 146 ? 15.163 4.402 94.587 1.00 17.12 146 THR C C 1
ATOM 5886 O O . THR C 1 146 ? 15.952 3.939 95.427 1.00 14.95 146 THR C O 1
ATOM 5890 N N . LEU C 1 147 ? 14.289 5.363 94.859 1.00 14.63 147 LEU C N 1
ATOM 5891 C CA . LEU C 1 147 ? 14.148 5.921 96.191 1.00 15.20 147 LEU C CA 1
ATOM 5892 C C . LEU C 1 147 ? 12.881 5.324 96.784 1.00 16.48 147 LEU C C 1
ATOM 5893 O O . LEU C 1 147 ? 11.797 5.445 96.202 1.00 16.92 147 LEU C O 1
ATOM 5898 N N . GLY C 1 148 ? 13.023 4.661 97.927 1.00 16.00 148 GLY C N 1
ATOM 5899 C CA . GLY C 1 148 ? 11.877 4.066 98.588 1.00 15.08 148 GLY C CA 1
ATOM 5900 C C . GLY C 1 148 ? 11.541 4.856 99.835 1.00 16.66 148 GLY C C 1
ATOM 5901 O O . GLY C 1 148 ? 12.374 4.984 100.737 1.00 14.13 148 GLY C O 1
ATOM 5902 N N . LEU C 1 149 ? 10.328 5.399 99.892 1.00 15.54 149 LEU C N 1
ATOM 5903 C CA . LEU C 1 149 ? 9.909 6.173 101.052 1.00 16.33 149 LEU C CA 1
ATOM 5904 C C . LEU C 1 149 ? 9.027 5.339 101.978 1.00 17.57 149 LEU C C 1
ATOM 5905 O O . LEU C 1 149 ? 8.021 4.773 101.549 1.00 17.26 149 LEU C O 1
ATOM 5910 N N . VAL C 1 150 ? 9.421 5.243 103.245 1.00 17.88 150 VAL C N 1
ATOM 5911 C CA . VAL C 1 150 ? 8.606 4.514 104.154 1.00 19.06 150 VAL C CA 1
ATOM 5912 C C . VAL C 1 150 ? 7.855 5.572 104.970 1.00 20.57 150 VAL C C 1
ATOM 5913 O O . VAL C 1 150 ? 8.394 6.210 105.856 1.00 19.98 150 VAL C O 1
ATOM 5917 N N . GLY C 1 151 ? 6.603 5.741 104.562 1.00 23.56 151 GLY C N 1
ATOM 5918 C CA . GLY C 1 151 ? 5.755 6.769 105.129 1.00 22.71 151 GLY C CA 1
ATOM 5919 C C . GLY C 1 151 ? 5.651 7.776 104.002 1.00 23.53 151 GLY C C 1
ATOM 5920 O O . GLY C 1 151 ? 6.670 8.259 103.506 1.00 23.57 151 GLY C O 1
ATOM 5921 N N . MET C 1 152 ? 4.432 8.081 103.573 1.00 23.68 152 MET C N 1
ATOM 5922 C CA . MET C 1 152 ? 4.243 9.013 102.474 1.00 22.97 152 MET C CA 1
ATOM 5923 C C . MET C 1 152 ? 3.315 10.173 102.761 1.00 23.00 152 MET C C 1
ATOM 5924 O O . MET C 1 152 ? 2.363 10.405 102.016 1.00 24.13 152 MET C O 1
ATOM 5929 N N . GLY C 1 153 ? 3.589 10.901 103.837 1.00 21.72 153 GLY C N 1
ATOM 5930 C CA . GLY C 1 153 ? 2.775 12.053 104.165 1.00 20.32 153 GLY C CA 1
ATOM 5931 C C . GLY C 1 153 ? 3.256 13.231 103.338 1.00 20.68 153 GLY C C 1
ATOM 5932 O O . GLY C 1 153 ? 3.798 13.050 102.250 1.00 20.46 153 GLY C O 1
ATOM 5933 N N . ARG C 1 154 ? 3.075 14.441 103.856 1.00 19.39 154 ARG C N 1
ATOM 5934 C CA . ARG C 1 154 ? 3.488 15.644 103.147 1.00 19.25 154 ARG C CA 1
ATOM 5935 C C . ARG C 1 154 ? 4.982 15.704 102.856 1.00 17.47 154 ARG C C 1
ATOM 5936 O O . ARG C 1 154 ? 5.395 16.065 101.751 1.00 16.15 154 ARG C O 1
ATOM 5944 N N . ILE C 1 155 ? 5.795 15.351 103.844 1.00 16.69 155 ILE C N 1
ATOM 5945 C CA . ILE C 1 155 ? 7.241 15.398 103.679 1.00 16.32 155 ILE C CA 1
ATOM 5946 C C . ILE C 1 155 ? 7.737 14.358 102.679 1.00 15.80 155 ILE C C 1
ATOM 5947 O O . ILE C 1 155 ? 8.544 14.669 101.796 1.00 16.60 155 ILE C O 1
ATOM 5952 N N . GLY C 1 156 ? 7.253 13.127 102.816 1.00 15.63 156 GLY C N 1
ATOM 5953 C CA . GLY C 1 156 ? 7.649 12.078 101.899 1.00 15.28 156 GLY C CA 1
ATOM 5954 C C . GLY C 1 156 ? 7.311 12.456 100.468 1.00 14.96 156 GLY C C 1
ATOM 5955 O O . GLY C 1 156 ? 8.097 12.221 99.556 1.00 15.61 156 GLY C O 1
ATOM 5956 N N . GLN C 1 157 ? 6.138 13.048 100.269 1.00 16.24 157 GLN C N 1
ATOM 5957 C CA . GLN C 1 157 ? 5.716 13.464 98.937 1.00 15.10 157 GLN C CA 1
ATOM 5958 C C . GLN C 1 157 ? 6.578 14.606 98.421 1.00 14.76 157 GLN C C 1
ATOM 5959 O O . GLN C 1 157 ? 6.873 14.669 97.232 1.00 15.47 157 GLN C O 1
ATOM 5965 N N . ALA C 1 158 ? 6.983 15.504 99.320 1.00 13.66 158 ALA C N 1
ATOM 5966 C CA . ALA C 1 158 ? 7.832 16.636 98.959 1.00 13.18 158 ALA C CA 1
ATOM 5967 C C . ALA C 1 158 ? 9.217 16.118 98.562 1.00 13.46 158 ALA C C 1
ATOM 5968 O O . ALA C 1 158 ? 9.856 16.636 97.644 1.00 13.14 158 ALA C O 1
ATOM 5970 N N . VAL C 1 159 ? 9.677 15.090 99.265 1.00 13.60 159 VAL C N 1
ATOM 5971 C CA . VAL C 1 159 ? 10.971 14.488 98.971 1.00 14.05 159 VAL C CA 1
ATOM 5972 C C . VAL C 1 159 ? 10.917 13.802 97.605 1.00 14.81 159 VAL C C 1
ATOM 5973 O O . VAL C 1 159 ? 11.836 13.942 96.796 1.00 16.21 159 VAL C O 1
ATOM 5977 N N . ALA C 1 160 ? 9.833 13.075 97.347 1.00 13.59 160 ALA C N 1
ATOM 5978 C CA . ALA C 1 160 ? 9.667 12.379 96.071 1.00 15.17 160 ALA C CA 1
ATOM 5979 C C . ALA C 1 160 ? 9.724 13.353 94.896 1.00 15.07 160 ALA C C 1
ATOM 5980 O O . ALA C 1 160 ? 10.362 13.076 93.885 1.00 16.69 160 ALA C O 1
ATOM 5982 N N . LYS C 1 161 ? 9.057 14.494 95.033 1.00 16.89 161 LYS C N 1
ATOM 5983 C CA . LYS C 1 161 ? 9.038 15.497 93.969 1.00 19.03 161 LYS C CA 1
ATOM 5984 C C . LYS C 1 161 ? 10.454 15.963 93.614 1.00 18.56 161 LYS C C 1
ATOM 5985 O O . LYS C 1 161 ? 10.797 16.125 92.434 1.00 15.82 161 LYS C O 1
ATOM 5991 N N . ARG C 1 162 ? 11.280 16.178 94.634 1.00 15.91 162 ARG C N 1
ATOM 5992 C CA . ARG C 1 162 ? 12.658 16.610 94.410 1.00 15.70 162 ARG C CA 1
ATOM 5993 C C . ARG C 1 162 ? 13.505 15.497 93.793 1.00 15.90 162 ARG C C 1
ATOM 5994 O O . ARG C 1 162 ? 14.293 15.735 92.876 1.00 16.51 162 ARG C O 1
ATOM 6002 N N . ALA C 1 163 ? 13.341 14.282 94.305 1.00 15.42 163 ALA C N 1
ATOM 6003 C CA . ALA C 1 163 ? 14.097 13.139 93.811 1.00 16.04 163 ALA C CA 1
ATOM 6004 C C . ALA C 1 163 ? 13.882 12.931 92.313 1.00 16.17 163 ALA C C 1
ATOM 6005 O O . ALA C 1 163 ? 14.825 12.636 91.584 1.00 15.92 163 ALA C O 1
ATOM 6007 N N . LEU C 1 164 ? 12.641 13.089 91.858 1.00 16.87 164 LEU C N 1
ATOM 6008 C CA . LEU C 1 164 ? 12.324 12.912 90.441 1.00 17.49 164 LEU C CA 1
ATOM 6009 C C . LEU C 1 164 ? 13.156 13.816 89.540 1.00 17.14 164 LEU C C 1
ATOM 6010 O O . LEU C 1 164 ? 13.533 13.420 88.441 1.00 17.80 164 LEU C O 1
ATOM 6015 N N . ALA C 1 165 ? 13.448 15.027 90.006 1.00 17.42 165 ALA C N 1
ATOM 6016 C CA . ALA C 1 165 ? 14.240 15.980 89.229 1.00 18.50 165 ALA C CA 1
ATOM 6017 C C . ALA C 1 165 ? 15.693 15.540 89.089 1.00 19.23 165 ALA C C 1
ATOM 6018 O O . ALA C 1 165 ? 16.399 15.982 88.183 1.00 18.67 165 ALA C O 1
ATOM 6020 N N . PHE C 1 166 ? 16.142 14.674 89.993 1.00 19.39 166 PHE C N 1
ATOM 6021 C CA . PHE C 1 166 ? 17.512 14.171 89.942 1.00 18.66 166 PHE C CA 1
ATOM 6022 C C . PHE C 1 166 ? 17.593 12.901 89.104 1.00 18.98 166 PHE C C 1
ATOM 6023 O O . PHE C 1 166 ? 18.650 12.279 88.996 1.00 19.45 166 PHE C O 1
ATOM 6031 N N . GLY C 1 167 ? 16.468 12.518 88.513 1.00 18.59 167 GLY C N 1
ATOM 6032 C CA . GLY C 1 167 ? 16.449 11.332 87.676 1.00 18.38 167 GLY C CA 1
ATOM 6033 C C . GLY C 1 167 ? 16.189 10.047 88.433 1.00 18.20 167 GLY C C 1
ATOM 6034 O O . GLY C 1 167 ? 16.463 8.963 87.923 1.00 18.22 167 GLY C O 1
ATOM 6035 N N . MET C 1 168 ? 15.656 10.159 89.646 1.00 17.06 168 MET C N 1
ATOM 6036 C CA . MET C 1 168 ? 15.367 8.976 90.444 1.00 15.39 168 MET C CA 1
ATOM 6037 C C . MET C 1 168 ? 13.951 8.449 90.252 1.00 17.97 168 MET C C 1
ATOM 6038 O O . MET C 1 168 ? 13.029 9.178 89.871 1.00 16.47 168 MET C O 1
ATOM 6043 N N . ARG C 1 169 ? 13.804 7.163 90.539 1.00 16.38 169 ARG C N 1
ATOM 6044 C CA . ARG C 1 169 ? 12.539 6.467 90.458 1.00 18.37 169 ARG C CA 1
ATOM 6045 C C . ARG C 1 169 ? 12.014 6.442 91.891 1.00 18.26 169 ARG C C 1
ATOM 6046 O O . ARG C 1 169 ? 12.791 6.273 92.826 1.00 18.19 169 ARG C O 1
ATOM 6054 N N . VAL C 1 170 ? 10.708 6.611 92.069 1.00 18.09 170 VAL C N 1
ATOM 6055 C CA . VAL C 1 170 ? 10.128 6.621 93.412 1.00 18.26 170 VAL C CA 1
ATOM 6056 C C . VAL C 1 170 ? 9.107 5.522 93.673 1.00 18.77 170 VAL C C 1
ATOM 6057 O O . VAL C 1 170 ? 8.212 5.289 92.865 1.00 16.39 170 VAL C O 1
ATOM 6061 N N . VAL C 1 171 ? 9.262 4.851 94.812 1.00 18.21 171 VAL C N 1
ATOM 6062 C CA . VAL C 1 171 ? 8.347 3.805 95.252 1.00 18.43 171 VAL C CA 1
ATOM 6063 C C . VAL C 1 171 ? 8.124 4.095 96.734 1.00 19.23 171 VAL C C 1
ATOM 6064 O O . VAL C 1 171 ? 8.917 4.813 97.349 1.00 17.44 171 VAL C O 1
ATOM 6068 N N . TYR C 1 172 ? 7.064 3.548 97.318 1.00 19.03 172 TYR C N 1
ATOM 6069 C CA . TYR C 1 172 ? 6.806 3.820 98.726 1.00 20.17 172 TYR C CA 1
ATOM 6070 C C . TYR C 1 172 ? 5.973 2.768 99.435 1.00 21.67 172 TYR C C 1
ATOM 6071 O O . TYR C 1 172 ? 5.316 1.930 98.807 1.00 22.34 172 TYR C O 1
ATOM 6080 N N . HIS C 1 173 ? 6.010 2.827 100.760 1.00 21.08 173 HIS C N 1
ATOM 6081 C CA . HIS C 1 173 ? 5.241 1.927 101.599 1.00 22.81 173 HIS C CA 1
ATOM 6082 C C . HIS C 1 173 ? 4.534 2.774 102.645 1.00 23.73 173 HIS C C 1
ATOM 6083 O O . HIS C 1 173 ? 5.080 3.767 103.125 1.00 24.07 173 HIS C O 1
ATOM 6090 N N . ALA C 1 174 ? 3.308 2.389 102.976 1.00 24.03 174 ALA C N 1
ATOM 6091 C CA . ALA C 1 174 ? 2.507 3.103 103.962 1.00 25.89 174 ALA C CA 1
ATOM 6092 C C . ALA C 1 174 ? 1.446 2.132 104.460 1.00 27.75 174 ALA C C 1
ATOM 6093 O O . ALA C 1 174 ? 1.358 1.016 103.956 1.00 26.43 174 ALA C O 1
ATOM 6095 N N . ARG C 1 175 ? 0.650 2.542 105.446 1.00 30.64 175 ARG C N 1
ATOM 6096 C CA . ARG C 1 175 ? -0.398 1.667 105.976 1.00 34.68 175 ARG C CA 1
ATOM 6097 C C . ARG C 1 175 ? -1.318 1.193 104.864 1.00 35.26 175 ARG C C 1
ATOM 6098 O O . ARG C 1 175 ? -1.695 0.022 104.808 1.00 36.72 175 ARG C O 1
ATOM 6106 N N . THR C 1 176 ? -1.681 2.113 103.979 1.00 35.97 176 THR C N 1
ATOM 6107 C CA . THR C 1 176 ? -2.552 1.786 102.863 1.00 36.54 176 THR C CA 1
ATOM 6108 C C . THR C 1 176 ? -2.150 2.620 101.660 1.00 36.92 176 THR C C 1
ATOM 6109 O O . THR C 1 176 ? -1.526 3.673 101.804 1.00 36.67 176 THR C O 1
ATOM 6113 N N . PRO C 1 177 ? -2.488 2.149 100.450 1.00 37.68 177 PRO C N 1
ATOM 6114 C CA . PRO C 1 177 ? -2.152 2.873 99.223 1.00 37.72 177 PRO C CA 1
ATOM 6115 C C . PRO C 1 177 ? -2.730 4.282 99.234 1.00 38.58 177 PRO C C 1
ATOM 6116 O O . PRO C 1 177 ? -3.726 4.551 99.906 1.00 38.38 177 PRO C O 1
ATOM 6120 N N . LYS C 1 178 ? -2.100 5.181 98.489 1.00 39.00 178 LYS C N 1
ATOM 6121 C CA . LYS C 1 178 ? -2.587 6.545 98.421 1.00 39.21 178 LYS C CA 1
ATOM 6122 C C . LYS C 1 178 ? -2.694 6.970 96.952 1.00 37.90 178 LYS C C 1
ATOM 6123 O O . LYS C 1 178 ? -2.059 6.408 96.067 1.00 37.53 178 LYS C O 1
ATOM 6129 N N . PRO C 1 179 ? -3.548 7.965 96.664 1.00 37.89 179 PRO C N 1
ATOM 6130 C CA . PRO C 1 179 ? -3.718 8.417 95.281 1.00 36.21 179 PRO C CA 1
ATOM 6131 C C . PRO C 1 179 ? -2.457 9.117 94.773 1.00 34.53 179 PRO C C 1
ATOM 6132 O O . PRO C 1 179 ? -2.434 10.332 94.571 1.00 33.36 179 PRO C O 1
ATOM 6136 N N . LEU C 1 180 ? -1.405 8.331 94.574 1.00 33.40 180 LEU C N 1
ATOM 6137 C CA . LEU C 1 180 ? -0.136 8.859 94.100 1.00 32.27 180 LEU C CA 1
ATOM 6138 C C . LEU C 1 180 ? 0.366 8.090 92.886 1.00 30.95 180 LEU C C 1
ATOM 6139 O O . LEU C 1 180 ? 0.092 6.901 92.736 1.00 30.76 180 LEU C O 1
ATOM 6144 N N . PRO C 1 181 ? 1.112 8.768 92.002 1.00 30.33 181 PRO C N 1
ATOM 6145 C CA . PRO C 1 181 ? 1.672 8.180 90.783 1.00 29.93 181 PRO C CA 1
ATOM 6146 C C . PRO C 1 181 ? 2.957 7.378 91.015 1.00 29.06 181 PRO C C 1
ATOM 6147 O O . PRO C 1 181 ? 3.879 7.436 90.198 1.00 29.13 181 PRO C O 1
ATOM 6151 N N . TYR C 1 182 ? 3.013 6.639 92.123 1.00 26.29 182 TYR C N 1
ATOM 6152 C CA . TYR C 1 182 ? 4.187 5.825 92.444 1.00 23.81 182 TYR C CA 1
ATOM 6153 C C . TYR C 1 182 ? 3.775 4.419 92.872 1.00 22.46 182 TYR C C 1
ATOM 6154 O O . TYR C 1 182 ? 2.713 4.227 93.466 1.00 22.88 182 TYR C O 1
ATOM 6163 N N . PRO C 1 183 ? 4.621 3.418 92.584 1.00 20.78 183 PRO C N 1
ATOM 6164 C CA . PRO C 1 183 ? 4.326 2.036 92.961 1.00 21.31 183 PRO C CA 1
ATOM 6165 C C . PRO C 1 183 ? 4.203 1.910 94.482 1.00 22.55 183 PRO C C 1
ATOM 6166 O O . PRO C 1 183 ? 5.032 2.447 95.226 1.00 20.88 183 PRO C O 1
ATOM 6170 N N . PHE C 1 184 ? 3.167 1.212 94.938 1.00 22.51 184 PHE C N 1
ATOM 6171 C CA . PHE C 1 184 ? 2.951 0.989 96.363 1.00 23.55 184 PHE C CA 1
ATOM 6172 C C . PHE C 1 184 ? 3.497 -0.400 96.666 1.00 23.75 184 PHE C C 1
ATOM 6173 O O . PHE C 1 184 ? 3.119 -1.372 96.017 1.00 24.05 184 PHE C O 1
ATOM 6181 N N . LEU C 1 185 ? 4.389 -0.492 97.646 1.00 22.77 185 LEU C N 1
ATOM 6182 C CA . LEU C 1 185 ? 5.002 -1.768 97.996 1.00 22.65 185 LEU C CA 1
ATOM 6183 C C . LEU C 1 185 ? 4.934 -2.080 99.484 1.00 22.97 185 LEU C C 1
ATOM 6184 O O . LEU C 1 185 ? 4.677 -1.205 100.306 1.00 22.83 185 LEU C O 1
ATOM 6189 N N . SER C 1 186 ? 5.158 -3.346 99.819 1.00 22.55 186 SER C N 1
ATOM 6190 C CA . SER C 1 186 ? 5.184 -3.769 101.212 1.00 21.66 186 SER C CA 1
ATOM 6191 C C . SER C 1 186 ? 6.560 -3.319 101.713 1.00 20.63 186 SER C C 1
ATOM 6192 O O . SER C 1 186 ? 7.461 -3.072 100.911 1.00 17.47 186 SER C O 1
ATOM 6195 N N . LEU C 1 187 ? 6.730 -3.207 103.024 1.00 20.14 187 LEU C N 1
ATOM 6196 C CA . LEU C 1 187 ? 8.022 -2.792 103.559 1.00 20.91 187 LEU C CA 1
ATOM 6197 C C . LEU C 1 187 ? 9.114 -3.718 103.024 1.00 21.44 187 LEU C C 1
ATOM 6198 O O . LEU C 1 187 ? 10.154 -3.260 102.541 1.00 20.66 187 LEU C O 1
ATOM 6203 N N . GLU C 1 188 ? 8.859 -5.022 103.094 1.00 21.04 188 GLU C N 1
ATOM 6204 C CA . GLU C 1 188 ? 9.807 -6.021 102.619 1.00 22.02 188 GLU C CA 1
ATOM 6205 C C . GLU C 1 188 ? 10.210 -5.801 101.160 1.00 20.61 188 GLU C C 1
ATOM 6206 O O . GLU C 1 188 ? 11.397 -5.828 100.832 1.00 18.88 188 GLU C O 1
ATOM 6212 N N . GLU C 1 189 ? 9.229 -5.591 100.285 1.00 19.87 189 GLU C N 1
ATOM 6213 C CA . GLU C 1 189 ? 9.513 -5.368 98.866 1.00 21.02 189 GLU C CA 1
ATOM 6214 C C . GLU C 1 189 ? 10.329 -4.091 98.660 1.00 18.26 189 GLU C C 1
ATOM 6215 O O . GLU C 1 189 ? 11.251 -4.057 97.851 1.00 18.31 189 GLU C O 1
ATOM 6221 N N . LEU C 1 190 ? 9.987 -3.043 99.397 1.00 18.49 190 LEU C N 1
ATOM 6222 C CA . LEU C 1 190 ? 10.690 -1.771 99.270 1.00 17.92 190 LEU C CA 1
ATOM 6223 C C . LEU C 1 190 ? 12.166 -1.889 99.645 1.00 17.98 190 LEU C C 1
ATOM 6224 O O . LEU C 1 190 ? 13.037 -1.454 98.894 1.00 19.44 190 LEU C O 1
ATOM 6229 N N . LEU C 1 191 ? 12.443 -2.481 100.802 1.00 18.91 191 LEU C N 1
ATOM 6230 C CA . LEU C 1 191 ? 13.818 -2.659 101.264 1.00 20.94 191 LEU C CA 1
ATOM 6231 C C . LEU C 1 191 ? 14.662 -3.438 100.270 1.00 22.45 191 LEU C C 1
ATOM 6232 O O . LEU C 1 191 ? 15.848 -3.155 100.084 1.00 21.78 191 LEU C O 1
ATOM 6237 N N . LYS C 1 192 ? 14.042 -4.423 99.631 1.00 23.23 192 LYS C N 1
ATOM 6238 C CA . LYS C 1 192 ? 14.739 -5.256 98.668 1.00 24.86 192 LYS C CA 1
ATOM 6239 C C . LYS C 1 192 ? 15.128 -4.550 97.372 1.00 24.93 192 LYS C C 1
ATOM 6240 O O . LYS C 1 192 ? 16.246 -4.724 96.889 1.00 22.94 192 LYS C O 1
ATOM 6246 N N . GLU C 1 193 ? 14.230 -3.744 96.811 1.00 24.20 193 GLU C N 1
ATOM 6247 C CA . GLU C 1 193 ? 14.553 -3.087 95.549 1.00 24.84 193 GLU C CA 1
ATOM 6248 C C . GLU C 1 193 ? 15.023 -1.631 95.580 1.00 22.04 193 GLU C C 1
ATOM 6249 O O . GLU C 1 193 ? 15.524 -1.134 94.575 1.00 23.33 193 GLU C O 1
ATOM 6255 N N . ALA C 1 194 ? 14.885 -0.950 96.714 1.00 19.72 194 ALA C N 1
ATOM 6256 C CA . ALA C 1 194 ? 15.311 0.451 96.794 1.00 19.05 194 ALA C CA 1
ATOM 6257 C C . ALA C 1 194 ? 16.828 0.625 96.898 1.00 18.45 194 ALA C C 1
ATOM 6258 O O . ALA C 1 194 ? 17.520 -0.182 97.519 1.00 17.91 194 ALA C O 1
ATOM 6260 N N . ASP C 1 195 ? 17.340 1.686 96.281 1.00 17.06 195 ASP C N 1
ATOM 6261 C CA . ASP C 1 195 ? 18.768 1.980 96.336 1.00 16.46 195 ASP C CA 1
ATOM 6262 C C . ASP C 1 195 ? 18.982 2.982 97.462 1.00 16.80 195 ASP C C 1
ATOM 6263 O O . ASP C 1 195 ? 20.065 3.072 98.045 1.00 16.89 195 ASP C O 1
ATOM 6268 N N . VAL C 1 196 ? 17.929 3.734 97.756 1.00 15.36 196 VAL C N 1
ATOM 6269 C CA . VAL C 1 196 ? 17.954 4.711 98.835 1.00 14.43 196 VAL C CA 1
ATOM 6270 C C . VAL C 1 196 ? 16.649 4.583 99.603 1.00 13.87 196 VAL C C 1
ATOM 6271 O O . VAL C 1 196 ? 15.563 4.675 99.025 1.00 15.38 196 VAL C O 1
ATOM 6275 N N . VAL C 1 197 ? 16.763 4.345 100.904 1.00 11.73 197 VAL C N 1
ATOM 6276 C CA . VAL C 1 197 ? 15.604 4.204 101.769 1.00 12.11 197 VAL C CA 1
ATOM 6277 C C . VAL C 1 197 ? 15.540 5.430 102.672 1.00 14.18 197 VAL C C 1
ATOM 6278 O O . VAL C 1 197 ? 16.509 5.740 103.359 1.00 12.80 197 VAL C O 1
ATOM 6282 N N . SER C 1 198 ? 14.406 6.128 102.663 1.00 13.17 198 SER C N 1
ATOM 6283 C CA . SER C 1 198 ? 14.247 7.324 103.495 1.00 14.93 198 SER C CA 1
ATOM 6284 C C . SER C 1 198 ? 13.032 7.188 104.409 1.00 14.68 198 SER C C 1
ATOM 6285 O O . SER C 1 198 ? 11.936 6.879 103.943 1.00 15.95 198 SER C O 1
ATOM 6288 N N . LEU C 1 199 ? 13.230 7.418 105.708 1.00 13.12 199 LEU C N 1
ATOM 6289 C CA . LEU C 1 199 ? 12.145 7.297 106.677 1.00 13.61 199 LEU C CA 1
ATOM 6290 C C . LEU C 1 199 ? 11.369 8.600 106.851 1.00 15.24 199 LEU C C 1
ATOM 6291 O O . LEU C 1 199 ? 11.952 9.671 106.999 1.00 15.42 199 LEU C O 1
ATOM 6296 N N . HIS C 1 200 ? 10.044 8.498 106.830 1.00 17.50 200 HIS C N 1
ATOM 6297 C CA . HIS C 1 200 ? 9.174 9.662 106.971 1.00 20.78 200 HIS C CA 1
ATOM 6298 C C . HIS C 1 200 ? 7.897 9.248 107.681 1.00 24.30 200 HIS C C 1
ATOM 6299 O O . HIS C 1 200 ? 6.789 9.582 107.252 1.00 27.86 200 HIS C O 1
ATOM 6306 N N . THR C 1 201 ? 8.061 8.508 108.769 1.00 23.91 201 THR C N 1
ATOM 6307 C CA . THR C 1 201 ? 6.926 8.032 109.537 1.00 24.80 201 THR C CA 1
ATOM 6308 C C . THR C 1 201 ? 7.079 8.426 111.005 1.00 23.13 201 THR C C 1
ATOM 6309 O O . THR C 1 201 ? 8.193 8.504 111.524 1.00 22.29 201 THR C O 1
ATOM 6313 N N . PRO C 1 202 ? 5.958 8.699 111.687 1.00 22.19 202 PRO C N 1
ATOM 6314 C CA . PRO C 1 202 ? 6.004 9.082 113.102 1.00 21.93 202 PRO C CA 1
ATOM 6315 C C . PRO C 1 202 ? 6.464 7.934 113.994 1.00 21.91 202 PRO C C 1
ATOM 6316 O O . PRO C 1 202 ? 6.333 6.761 113.637 1.00 21.83 202 PRO C O 1
ATOM 6320 N N . LEU C 1 203 ? 7.017 8.277 115.151 1.00 20.34 203 LEU C N 1
ATOM 6321 C CA . LEU C 1 203 ? 7.487 7.269 116.093 1.00 19.98 203 LEU C CA 1
ATOM 6322 C C . LEU C 1 203 ? 6.345 6.830 116.998 1.00 19.62 203 LEU C C 1
ATOM 6323 O O . LEU C 1 203 ? 5.712 7.654 117.660 1.00 18.05 203 LEU C O 1
ATOM 6328 N N . THR C 1 204 ? 6.082 5.527 117.008 1.00 21.61 204 THR C N 1
ATOM 6329 C CA . THR C 1 204 ? 5.023 4.942 117.832 1.00 24.39 204 THR C CA 1
ATOM 6330 C C . THR C 1 204 ? 5.533 3.581 118.289 1.00 26.94 204 THR C C 1
ATOM 6331 O O . THR C 1 204 ? 6.564 3.113 117.809 1.00 27.42 204 THR C O 1
ATOM 6335 N N . PRO C 1 205 ? 4.822 2.928 119.222 1.00 29.32 205 PRO C N 1
ATOM 6336 C CA . PRO C 1 205 ? 5.275 1.613 119.688 1.00 29.81 205 PRO C CA 1
ATOM 6337 C C . PRO C 1 205 ? 5.478 0.616 118.544 1.00 30.12 205 PRO C C 1
ATOM 6338 O O . PRO C 1 205 ? 6.295 -0.300 118.646 1.00 30.62 205 PRO C O 1
ATOM 6342 N N . GLU C 1 206 ? 4.742 0.802 117.452 1.00 30.74 206 GLU C N 1
ATOM 6343 C CA . GLU C 1 206 ? 4.850 -0.095 116.306 1.00 30.62 206 GLU C CA 1
ATOM 6344 C C . GLU C 1 206 ? 6.008 0.254 115.371 1.00 29.10 206 GLU C C 1
ATOM 6345 O O . GLU C 1 206 ? 6.531 -0.625 114.687 1.00 29.41 206 GLU C O 1
ATOM 6351 N N . THR C 1 207 ? 6.406 1.525 115.327 1.00 26.03 207 THR C N 1
ATOM 6352 C CA . THR C 1 207 ? 7.510 1.913 114.452 1.00 24.34 207 THR C CA 1
ATOM 6353 C C . THR C 1 207 ? 8.845 1.992 115.191 1.00 23.84 207 THR C C 1
ATOM 6354 O O . THR C 1 207 ? 9.875 2.307 114.595 1.00 20.60 207 THR C O 1
ATOM 6358 N N . HIS C 1 208 ? 8.823 1.704 116.488 1.00 23.21 208 HIS C N 1
ATOM 6359 C CA . HIS C 1 208 ? 10.040 1.728 117.286 1.00 24.68 208 HIS C CA 1
ATOM 6360 C C . HIS C 1 208 ? 10.993 0.654 116.759 1.00 23.53 208 HIS C C 1
ATOM 6361 O O . HIS C 1 208 ? 10.641 -0.525 116.699 1.00 24.31 208 HIS C O 1
ATOM 6368 N N . ARG C 1 209 ? 12.189 1.074 116.358 1.00 22.02 209 ARG C N 1
ATOM 6369 C CA . ARG C 1 209 ? 13.197 0.163 115.819 1.00 21.33 209 ARG C CA 1
ATOM 6370 C C . ARG C 1 209 ? 12.707 -0.527 114.552 1.00 20.31 209 ARG C C 1
ATOM 6371 O O . ARG C 1 209 ? 13.039 -1.689 114.302 1.00 18.19 209 ARG C O 1
ATOM 6379 N N . LEU C 1 210 ? 11.909 0.189 113.763 1.00 18.89 210 LEU C N 1
ATOM 6380 C CA . LEU C 1 210 ? 11.385 -0.345 112.514 1.00 18.03 210 LEU C CA 1
ATOM 6381 C C . LEU C 1 210 ? 12.552 -0.848 111.669 1.00 17.93 210 LEU C C 1
ATOM 6382 O O . LEU C 1 210 ? 12.502 -1.936 111.097 1.00 18.24 210 LEU C O 1
ATOM 6387 N N . LEU C 1 211 ? 13.603 -0.041 111.583 1.00 16.82 211 LEU C N 1
ATOM 6388 C CA . LEU C 1 211 ? 14.783 -0.428 110.825 1.00 16.28 211 LEU C CA 1
ATOM 6389 C C . LEU C 1 211 ? 15.753 -1.115 111.773 1.00 17.29 211 LEU C C 1
ATOM 6390 O O . LEU C 1 211 ? 16.703 -0.506 112.268 1.00 16.77 211 LEU C O 1
ATOM 6395 N N . ASN C 1 212 ? 15.486 -2.390 112.027 1.00 17.38 212 ASN C N 1
ATOM 6396 C CA . ASN C 1 212 ? 16.312 -3.191 112.915 1.00 18.04 212 ASN C CA 1
ATOM 6397 C C . ASN C 1 212 ? 17.461 -3.834 112.144 1.00 17.79 212 ASN C C 1
ATOM 6398 O O . ASN C 1 212 ? 17.591 -3.657 110.927 1.00 14.98 212 ASN C O 1
ATOM 6403 N N . ARG C 1 213 ? 18.286 -4.593 112.858 1.00 17.01 213 ARG C N 1
ATOM 6404 C CA . ARG C 1 213 ? 19.432 -5.254 112.250 1.00 17.49 213 ARG C CA 1
ATOM 6405 C C . ARG C 1 213 ? 19.046 -6.070 111.025 1.00 17.19 213 ARG C C 1
ATOM 6406 O O . ARG C 1 213 ? 19.667 -5.951 109.969 1.00 15.17 213 ARG C O 1
ATOM 6414 N N . GLU C 1 214 ? 18.011 -6.891 111.164 1.00 18.05 214 GLU C N 1
ATOM 6415 C CA . GLU C 1 214 ? 17.564 -7.733 110.060 1.00 20.67 214 GLU C CA 1
ATOM 6416 C C . GLU C 1 214 ? 17.187 -6.928 108.811 1.00 18.87 214 GLU C C 1
ATOM 6417 O O . GLU C 1 214 ? 17.565 -7.286 107.698 1.00 17.88 214 GLU C O 1
ATOM 6423 N N . ARG C 1 215 ? 16.453 -5.836 108.999 1.00 17.58 215 ARG C N 1
ATOM 6424 C CA . ARG C 1 215 ? 16.038 -5.011 107.870 1.00 18.89 215 ARG C CA 1
ATOM 6425 C C . ARG C 1 215 ? 17.181 -4.189 107.271 1.00 17.59 215 ARG C C 1
ATOM 6426 O O . ARG C 1 215 ? 17.226 -3.963 106.059 1.00 17.34 215 ARG C O 1
ATOM 6434 N N . LEU C 1 216 ? 18.103 -3.740 108.113 1.00 17.51 216 LEU C N 1
ATOM 6435 C CA . LEU C 1 216 ? 19.242 -2.973 107.624 1.00 15.86 216 LEU C CA 1
ATOM 6436 C C . LEU C 1 216 ? 20.084 -3.838 106.687 1.00 16.40 216 LEU C C 1
ATOM 6437 O O . LEU C 1 216 ? 20.573 -3.366 105.656 1.00 16.39 216 LEU C O 1
ATOM 6442 N N . PHE C 1 217 ? 20.258 -5.108 107.043 1.00 16.31 217 PHE C N 1
ATOM 6443 C CA . PHE C 1 217 ? 21.030 -5.999 106.197 1.00 16.63 217 PHE C CA 1
ATOM 6444 C C . PHE C 1 217 ? 20.197 -6.596 105.067 1.00 17.08 217 PHE C C 1
ATOM 6445 O O . PHE C 1 217 ? 20.721 -7.317 104.223 1.00 17.36 217 PHE C O 1
ATOM 6453 N N . ALA C 1 218 ? 18.901 -6.287 105.063 1.00 18.44 218 ALA C N 1
ATOM 6454 C CA . ALA C 1 218 ? 17.983 -6.746 104.020 1.00 16.16 218 ALA C CA 1
ATOM 6455 C C . ALA C 1 218 ? 18.072 -5.728 102.885 1.00 16.73 218 ALA C C 1
ATOM 6456 O O . ALA C 1 218 ? 17.734 -6.016 101.738 1.00 15.00 218 ALA C O 1
ATOM 6458 N N . MET C 1 219 ? 18.520 -4.522 103.216 1.00 15.20 219 MET C N 1
ATOM 6459 C CA . MET C 1 219 ? 18.683 -3.489 102.210 1.00 14.40 219 MET C CA 1
ATOM 6460 C C . MET C 1 219 ? 19.792 -3.957 101.272 1.00 14.50 219 MET C C 1
ATOM 6461 O O . MET C 1 219 ? 20.581 -4.838 101.630 1.00 13.87 219 MET C O 1
ATOM 6466 N N . LYS C 1 220 ? 19.836 -3.393 100.071 1.00 12.67 220 LYS C N 1
ATOM 6467 C CA . LYS C 1 220 ? 20.848 -3.762 99.086 1.00 15.21 220 LYS C CA 1
ATOM 6468 C C . LYS C 1 220 ? 22.248 -3.423 99.559 1.00 15.45 220 LYS C C 1
ATOM 6469 O O . LYS C 1 220 ? 22.452 -2.432 100.263 1.00 14.38 220 LYS C O 1
ATOM 6475 N N . ARG C 1 221 ? 23.219 -4.235 99.162 1.00 14.95 221 ARG C N 1
ATOM 6476 C CA . ARG C 1 221 ? 24.593 -3.918 99.499 1.00 16.11 221 ARG C CA 1
ATOM 6477 C C . ARG C 1 221 ? 24.818 -2.676 98.635 1.00 17.10 221 ARG C C 1
ATOM 6478 O O . ARG C 1 221 ? 24.479 -2.674 97.451 1.00 15.00 221 ARG C O 1
ATOM 6486 N N . GLY C 1 222 ? 25.352 -1.613 99.222 1.00 15.54 222 GLY C N 1
ATOM 6487 C CA . GLY C 1 222 ? 25.576 -0.403 98.450 1.00 15.65 222 GLY C CA 1
ATOM 6488 C C . GLY C 1 222 ? 24.418 0.579 98.506 1.00 15.46 222 GLY C C 1
ATOM 6489 O O . GLY C 1 222 ? 24.440 1.613 97.836 1.00 14.92 222 GLY C O 1
ATOM 6490 N N . ALA C 1 223 ? 23.406 0.270 99.306 1.00 14.82 223 ALA C N 1
ATOM 6491 C CA . ALA C 1 223 ? 22.257 1.155 99.429 1.00 16.25 223 ALA C CA 1
ATOM 6492 C C . ALA C 1 223 ? 22.559 2.276 100.424 1.00 16.24 223 ALA C C 1
ATOM 6493 O O . ALA C 1 223 ? 23.517 2.195 101.200 1.00 16.04 223 ALA C O 1
ATOM 6495 N N . ILE C 1 224 ? 21.744 3.324 100.390 1.00 15.45 224 ILE C N 1
ATOM 6496 C CA . ILE C 1 224 ? 21.897 4.441 101.314 1.00 13.74 224 ILE C CA 1
ATOM 6497 C C . ILE C 1 224 ? 20.646 4.554 102.186 1.00 15.50 224 ILE C C 1
ATOM 6498 O O . ILE C 1 224 ? 19.519 4.372 101.707 1.00 13.59 224 ILE C O 1
ATOM 6503 N N . LEU C 1 225 ? 20.844 4.830 103.472 1.00 13.06 225 LEU C N 1
ATOM 6504 C CA . LEU C 1 225 ? 19.726 5.001 104.390 1.00 13.65 225 LEU C CA 1
ATOM 6505 C C . LEU C 1 225 ? 19.657 6.467 104.807 1.00 14.82 225 LEU C C 1
ATOM 6506 O O . LEU C 1 225 ? 20.672 7.063 105.152 1.00 15.46 225 LEU C O 1
ATOM 6511 N N . LEU C 1 226 ? 18.461 7.040 104.776 1.00 13.37 226 LEU C N 1
ATOM 6512 C CA . LEU C 1 226 ? 18.279 8.430 105.188 1.00 14.15 226 LEU C CA 1
ATOM 6513 C C . LEU C 1 226 ? 17.275 8.455 106.326 1.00 14.44 226 LEU C C 1
ATOM 6514 O O . LEU C 1 226 ? 16.271 7.744 106.285 1.00 13.07 226 LEU C O 1
ATOM 6519 N N . ASN C 1 227 ? 17.553 9.249 107.353 1.00 13.31 227 ASN C N 1
ATOM 6520 C CA . ASN C 1 227 ? 16.624 9.362 108.460 1.00 15.20 227 ASN C CA 1
ATOM 6521 C C . ASN C 1 227 ? 16.572 10.786 108.987 1.00 14.48 227 ASN C C 1
ATOM 6522 O O . ASN C 1 227 ? 17.511 11.268 109.635 1.00 13.06 227 ASN C O 1
ATOM 6527 N N . THR C 1 228 ? 15.460 11.447 108.689 1.00 13.79 228 THR C N 1
ATOM 6528 C CA . THR C 1 228 ? 15.218 12.812 109.120 1.00 14.09 228 THR C CA 1
ATOM 6529 C C . THR C 1 228 ? 13.927 12.839 109.941 1.00 15.15 228 THR C C 1
ATOM 6530 O O . THR C 1 228 ? 13.417 13.909 110.276 1.00 16.05 228 THR C O 1
ATOM 6534 N N . ALA C 1 229 ? 13.405 11.654 110.262 1.00 13.86 229 ALA C N 1
ATOM 6535 C CA . ALA C 1 229 ? 12.165 11.532 111.036 1.00 14.66 229 ALA C CA 1
ATOM 6536 C C . ALA C 1 229 ? 12.428 11.487 112.538 1.00 14.26 229 ALA C C 1
ATOM 6537 O O . ALA C 1 229 ? 12.448 12.522 113.204 1.00 13.97 229 ALA C O 1
ATOM 6539 N N . ARG C 1 230 ? 12.604 10.285 113.075 1.00 12.75 230 ARG C N 1
ATOM 6540 C CA . ARG C 1 230 ? 12.895 10.124 114.497 1.00 14.86 230 ARG C CA 1
ATOM 6541 C C . ARG C 1 230 ? 14.009 9.092 114.662 1.00 13.46 230 ARG C C 1
ATOM 6542 O O . ARG C 1 230 ? 13.992 8.042 114.017 1.00 13.79 230 ARG C O 1
ATOM 6550 N N . GLY C 1 231 ? 14.971 9.399 115.528 1.00 14.19 231 GLY C N 1
ATOM 6551 C CA . GLY C 1 231 ? 16.096 8.505 115.756 1.00 14.75 231 GLY C CA 1
ATOM 6552 C C . GLY C 1 231 ? 15.787 7.082 116.202 1.00 14.97 231 GLY C C 1
ATOM 6553 O O . GLY C 1 231 ? 16.448 6.132 115.765 1.00 16.32 231 GLY C O 1
ATOM 6554 N N . ALA C 1 232 ? 14.787 6.924 117.063 1.00 14.77 232 ALA C N 1
ATOM 6555 C CA . ALA C 1 232 ? 14.422 5.607 117.581 1.00 15.35 232 ALA C CA 1
ATOM 6556 C C . ALA C 1 232 ? 13.851 4.650 116.530 1.00 15.47 232 ALA C C 1
ATOM 6557 O O . ALA C 1 232 ? 13.577 3.489 116.830 1.00 16.13 232 ALA C O 1
ATOM 6559 N N . LEU C 1 233 ? 13.675 5.134 115.303 1.00 15.37 233 LEU C N 1
ATOM 6560 C CA . LEU C 1 233 ? 13.152 4.300 114.220 1.00 15.18 233 LEU C CA 1
ATOM 6561 C C . LEU C 1 233 ? 14.224 3.343 113.717 1.00 15.60 233 LEU C C 1
ATOM 6562 O O . LEU C 1 233 ? 13.929 2.387 112.999 1.00 15.70 233 LEU C O 1
ATOM 6567 N N . VAL C 1 234 ? 15.469 3.616 114.089 1.00 14.16 234 VAL C N 1
ATOM 6568 C CA . VAL C 1 234 ? 16.603 2.818 113.643 1.00 15.67 234 VAL C CA 1
ATOM 6569 C C . VAL C 1 234 ? 17.452 2.259 114.783 1.00 15.47 234 VAL C C 1
ATOM 6570 O O . VAL C 1 234 ? 17.655 2.921 115.800 1.00 15.10 234 VAL C O 1
ATOM 6574 N N . ASP C 1 235 ? 17.936 1.034 114.609 1.00 18.22 235 ASP C N 1
ATOM 6575 C CA . ASP C 1 235 ? 18.811 0.419 115.597 1.00 17.40 235 ASP C CA 1
ATOM 6576 C C . ASP C 1 235 ? 20.178 0.999 115.258 1.00 18.24 235 ASP C C 1
ATOM 6577 O O . ASP C 1 235 ? 20.858 0.530 114.344 1.00 17.82 235 ASP C O 1
ATOM 6582 N N . THR C 1 236 ? 20.558 2.043 115.985 1.00 17.02 236 THR C N 1
ATOM 6583 C CA . THR C 1 236 ? 21.826 2.728 115.767 1.00 17.36 236 THR C CA 1
ATOM 6584 C C . THR C 1 236 ? 23.065 1.828 115.794 1.00 17.23 236 THR C C 1
ATOM 6585 O O . THR C 1 236 ? 23.976 1.985 114.977 1.00 16.31 236 THR C O 1
ATOM 6589 N N . GLU C 1 237 ? 23.107 0.893 116.735 1.00 16.87 237 GLU C N 1
ATOM 6590 C CA . GLU C 1 237 ? 24.261 0.007 116.851 1.00 18.31 237 GLU C CA 1
ATOM 6591 C C . GLU C 1 237 ? 24.373 -0.928 115.646 1.00 16.03 237 GLU C C 1
ATOM 6592 O O . GLU C 1 237 ? 25.466 -1.163 115.130 1.00 15.36 237 GLU C O 1
ATOM 6598 N N . ALA C 1 238 ? 23.239 -1.439 115.181 1.00 15.37 238 ALA C N 1
ATOM 6599 C CA . ALA C 1 238 ? 23.231 -2.311 114.011 1.00 14.07 238 ALA C CA 1
ATOM 6600 C C . ALA C 1 238 ? 23.593 -1.478 112.778 1.00 14.47 238 ALA C C 1
ATOM 6601 O O . ALA C 1 238 ? 24.207 -1.981 111.837 1.00 13.57 238 ALA C O 1
ATOM 6603 N N . LEU C 1 239 ? 23.215 -0.201 112.780 1.00 12.79 239 LEU C N 1
ATOM 6604 C CA . LEU C 1 239 ? 23.543 0.653 111.644 1.00 13.30 239 LEU C CA 1
ATOM 6605 C C . LEU C 1 239 ? 25.060 0.754 111.498 1.00 12.13 239 LEU C C 1
ATOM 6606 O O . LEU C 1 239 ? 25.581 0.745 110.388 1.00 10.40 239 LEU C O 1
ATOM 6611 N N . VAL C 1 240 ? 25.768 0.849 112.621 1.00 12.82 240 VAL C N 1
ATOM 6612 C CA . VAL C 1 240 ? 27.226 0.938 112.584 1.00 13.16 240 VAL C CA 1
ATOM 6613 C C . VAL C 1 240 ? 27.820 -0.284 111.880 1.00 13.83 240 VAL C C 1
ATOM 6614 O O . VAL C 1 240 ? 28.668 -0.164 110.995 1.00 12.33 240 VAL C O 1
ATOM 6618 N N . GLU C 1 241 ? 27.363 -1.462 112.278 1.00 14.85 241 GLU C N 1
ATOM 6619 C CA . GLU C 1 241 ? 27.859 -2.699 111.692 1.00 17.15 241 GLU C CA 1
ATOM 6620 C C . GLU C 1 241 ? 27.573 -2.743 110.192 1.00 15.30 241 GLU C C 1
ATOM 6621 O O . GLU C 1 241 ? 28.432 -3.136 109.402 1.00 13.65 241 GLU C O 1
ATOM 6627 N N . ALA C 1 242 ? 26.374 -2.311 109.804 1.00 16.04 242 ALA C N 1
ATOM 6628 C CA . ALA C 1 242 ? 25.976 -2.294 108.396 1.00 16.04 242 ALA C CA 1
ATOM 6629 C C . ALA C 1 242 ? 26.799 -1.306 107.564 1.00 15.40 242 ALA C C 1
ATOM 6630 O O . ALA C 1 242 ? 27.044 -1.532 106.376 1.00 16.25 242 ALA C O 1
ATOM 6632 N N . LEU C 1 243 ? 27.225 -0.209 108.183 1.00 14.70 243 LEU C N 1
ATOM 6633 C CA . LEU C 1 243 ? 28.007 0.799 107.478 1.00 13.03 243 LEU C CA 1
ATOM 6634 C C . LEU C 1 243 ? 29.464 0.418 107.278 1.00 13.71 243 LEU C C 1
ATOM 6635 O O . LEU C 1 243 ? 30.137 0.953 106.397 1.00 11.64 243 LEU C O 1
ATOM 6640 N N . ARG C 1 244 ? 29.967 -0.503 108.087 1.00 14.38 244 ARG C N 1
ATOM 6641 C CA . ARG C 1 244 ? 31.360 -0.887 107.934 1.00 15.05 244 ARG C CA 1
ATOM 6642 C C . ARG C 1 244 ? 31.643 -1.601 106.624 1.00 16.71 244 ARG C C 1
ATOM 6643 O O . ARG C 1 244 ? 32.721 -1.436 106.058 1.00 17.44 244 ARG C O 1
ATOM 6651 N N . GLY C 1 245 ? 30.683 -2.375 106.124 1.00 15.91 245 GLY C N 1
ATOM 6652 C CA . GLY C 1 245 ? 30.932 -3.079 104.878 1.00 18.13 245 GLY C CA 1
ATOM 6653 C C . GLY C 1 245 ? 29.745 -3.503 104.029 1.00 18.94 245 GLY C C 1
ATOM 6654 O O . GLY C 1 245 ? 29.933 -4.195 103.027 1.00 22.55 245 GLY C O 1
ATOM 6655 N N . HIS C 1 246 ? 28.533 -3.106 104.400 1.00 16.98 246 HIS C N 1
ATOM 6656 C CA . HIS C 1 246 ? 27.361 -3.485 103.618 1.00 14.70 246 HIS C CA 1
ATOM 6657 C C . HIS C 1 246 ? 26.722 -2.302 102.888 1.00 13.98 246 HIS C C 1
ATOM 6658 O O . HIS C 1 246 ? 26.677 -2.277 101.658 1.00 15.10 246 HIS C O 1
ATOM 6665 N N . LEU C 1 247 ? 26.223 -1.330 103.645 1.00 12.49 247 LEU C N 1
ATOM 6666 C CA . LEU C 1 247 ? 25.589 -0.144 103.060 1.00 11.92 247 LEU C CA 1
ATOM 6667 C C . LEU C 1 247 ? 26.621 0.828 102.504 1.00 12.63 247 LEU C C 1
ATOM 6668 O O . LEU C 1 247 ? 27.740 0.907 103.003 1.00 14.05 247 LEU C O 1
ATOM 6673 N N . PHE C 1 248 ? 26.246 1.565 101.464 1.00 13.50 248 PHE C N 1
ATOM 6674 C CA . PHE C 1 248 ? 27.150 2.550 100.889 1.00 14.79 248 PHE C CA 1
ATOM 6675 C C . PHE C 1 248 ? 27.351 3.643 101.937 1.00 12.56 248 PHE C C 1
ATOM 6676 O O . PHE C 1 248 ? 28.470 4.101 102.162 1.00 12.18 248 PHE C O 1
ATOM 6684 N N . GLY C 1 249 ? 26.258 4.051 102.577 1.00 12.90 249 GLY C N 1
ATOM 6685 C CA . GLY C 1 249 ? 26.342 5.096 103.583 1.00 12.18 249 GLY C CA 1
ATOM 6686 C C . GLY C 1 249 ? 25.006 5.432 104.216 1.00 12.33 249 GLY C C 1
ATOM 6687 O O . GLY C 1 249 ? 23.996 4.794 103.927 1.00 12.10 249 GLY C O 1
ATOM 6688 N N . ALA C 1 250 ? 25.003 6.438 105.085 1.00 12.29 250 ALA C N 1
ATOM 6689 C CA . ALA C 1 250 ? 23.785 6.859 105.759 1.00 13.72 250 ALA C CA 1
ATOM 6690 C C . ALA C 1 250 ? 23.806 8.349 106.074 1.00 14.68 250 ALA C C 1
ATOM 6691 O O . ALA C 1 250 ? 24.826 8.886 106.514 1.00 13.98 250 ALA C O 1
ATOM 6693 N N . GLY C 1 251 ? 22.669 9.004 105.847 1.00 13.77 251 GLY C N 1
ATOM 6694 C CA . GLY C 1 251 ? 22.540 10.424 106.130 1.00 13.66 251 GLY C CA 1
ATOM 6695 C C . GLY C 1 251 ? 21.518 10.534 107.244 1.00 15.15 251 GLY C C 1
ATOM 6696 O O . GLY C 1 251 ? 20.336 10.245 107.038 1.00 13.39 251 GLY C O 1
ATOM 6697 N N . LEU C 1 252 ? 21.961 10.942 108.428 1.00 13.95 252 LEU C N 1
ATOM 6698 C CA . LEU C 1 252 ? 21.058 11.027 109.570 1.00 14.13 252 LEU C CA 1
ATOM 6699 C C . LEU C 1 252 ? 20.927 12.416 110.160 1.00 14.70 252 LEU C C 1
ATOM 6700 O O . LEU C 1 252 ? 21.929 13.053 110.475 1.00 15.50 252 LEU C O 1
ATOM 6705 N N . ASP C 1 253 ? 19.691 12.877 110.321 1.00 14.52 253 ASP C N 1
ATOM 6706 C CA . ASP C 1 253 ? 19.460 14.177 110.934 1.00 15.06 253 ASP C CA 1
ATOM 6707 C C . ASP C 1 253 ? 18.958 13.911 112.349 1.00 13.31 253 ASP C C 1
ATOM 6708 O O . ASP C 1 253 ? 18.862 14.819 113.170 1.00 13.06 253 ASP C O 1
ATOM 6713 N N . VAL C 1 254 ? 18.638 12.648 112.618 1.00 10.62 254 VAL C N 1
ATOM 6714 C CA . VAL C 1 254 ? 18.159 12.233 113.931 1.00 12.48 254 VAL C CA 1
ATOM 6715 C C . VAL C 1 254 ? 18.877 10.952 114.318 1.00 11.71 254 VAL C C 1
ATOM 6716 O O . VAL C 1 254 ? 19.257 10.152 113.456 1.00 11.85 254 VAL C O 1
ATOM 6720 N N . THR C 1 255 ? 19.062 10.756 115.615 1.00 11.84 255 THR C N 1
ATOM 6721 C CA . THR C 1 255 ? 19.773 9.584 116.094 1.00 12.32 255 THR C CA 1
ATOM 6722 C C . THR C 1 255 ? 19.222 9.103 117.423 1.00 13.45 255 THR C C 1
ATOM 6723 O O . THR C 1 255 ? 18.396 9.763 118.044 1.00 13.81 255 THR C O 1
ATOM 6727 N N . ASP C 1 256 ? 19.707 7.949 117.858 1.00 15.57 256 ASP C N 1
ATOM 6728 C CA . ASP C 1 256 ? 19.311 7.377 119.135 1.00 17.37 256 ASP C CA 1
ATOM 6729 C C . ASP C 1 256 ? 20.573 6.756 119.736 1.00 17.34 256 ASP C C 1
ATOM 6730 O O . ASP C 1 256 ? 21.125 5.806 119.188 1.00 15.83 256 ASP C O 1
ATOM 6735 N N . PRO C 1 257 ? 21.066 7.311 120.856 1.00 16.55 257 PRO C N 1
ATOM 6736 C CA . PRO C 1 257 ? 20.509 8.465 121.567 1.00 16.25 257 PRO C CA 1
ATOM 6737 C C . PRO C 1 257 ? 20.725 9.769 120.801 1.00 17.02 257 PRO C C 1
ATOM 6738 O O . PRO C 1 257 ? 21.479 9.816 119.826 1.00 16.17 257 PRO C O 1
ATOM 6742 N N . GLU C 1 258 ? 20.052 10.817 121.255 1.00 16.31 258 GLU C N 1
ATOM 6743 C CA . GLU C 1 258 ? 20.151 12.135 120.647 1.00 18.17 258 GLU C CA 1
ATOM 6744 C C . GLU C 1 258 ? 20.277 13.140 121.787 1.00 18.67 258 GLU C C 1
ATOM 6745 O O . GLU C 1 258 ? 19.450 13.162 122.691 1.00 19.23 258 GLU C O 1
ATOM 6751 N N . PRO C 1 259 ? 21.340 13.957 121.777 1.00 18.62 259 PRO C N 1
ATOM 6752 C CA . PRO C 1 259 ? 22.406 13.979 120.769 1.00 18.59 259 PRO C CA 1
ATOM 6753 C C . PRO C 1 259 ? 23.238 12.703 120.823 1.00 18.25 259 PRO C C 1
ATOM 6754 O O . PRO C 1 259 ? 23.272 12.023 121.843 1.00 16.81 259 PRO C O 1
ATOM 6758 N N . LEU C 1 260 ? 23.901 12.380 119.719 1.00 18.83 260 LEU C N 1
ATOM 6759 C CA . LEU C 1 260 ? 24.757 11.204 119.673 1.00 18.84 260 LEU C CA 1
ATOM 6760 C C . LEU C 1 260 ? 26.128 11.678 120.164 1.00 18.89 260 LEU C C 1
ATOM 6761 O O . LEU C 1 260 ? 26.740 12.542 119.541 1.00 18.03 260 LEU C O 1
ATOM 6766 N N . PRO C 1 261 ? 26.616 11.131 121.296 1.00 19.81 261 PRO C N 1
ATOM 6767 C CA . PRO C 1 261 ? 27.921 11.498 121.874 1.00 20.75 261 PRO C CA 1
ATOM 6768 C C . PRO C 1 261 ? 29.021 11.461 120.812 1.00 20.21 261 PRO C C 1
ATOM 6769 O O . PRO C 1 261 ? 29.027 10.586 119.952 1.00 20.97 261 PRO C O 1
ATOM 6773 N N . PRO C 1 262 ? 29.980 12.398 120.877 1.00 21.34 262 PRO C N 1
ATOM 6774 C CA . PRO C 1 262 ? 31.084 12.483 119.915 1.00 20.66 262 PRO C CA 1
ATOM 6775 C C . PRO C 1 262 ? 32.031 11.282 119.829 1.00 20.29 262 PRO C C 1
ATOM 6776 O O . PRO C 1 262 ? 32.734 11.116 118.830 1.00 21.13 262 PRO C O 1
ATOM 6780 N N . GLY C 1 263 ? 32.051 10.451 120.865 1.00 19.16 263 GLY C N 1
ATOM 6781 C CA . GLY C 1 263 ? 32.914 9.282 120.847 1.00 18.83 263 GLY C CA 1
ATOM 6782 C C . GLY C 1 263 ? 32.249 8.079 120.194 1.00 17.63 263 GLY C C 1
ATOM 6783 O O . GLY C 1 263 ? 32.858 7.016 120.064 1.00 19.01 263 GLY C O 1
ATOM 6784 N N . HIS C 1 264 ? 30.998 8.244 119.777 1.00 14.33 264 HIS C N 1
ATOM 6785 C CA . HIS C 1 264 ? 30.254 7.159 119.140 1.00 14.24 264 HIS C CA 1
ATOM 6786 C C . HIS C 1 264 ? 30.906 6.771 117.813 1.00 13.19 264 HIS C C 1
ATOM 6787 O O . HIS C 1 264 ? 31.333 7.637 117.045 1.00 13.38 264 HIS C O 1
ATOM 6794 N N . PRO C 1 265 ? 30.993 5.459 117.530 1.00 13.60 265 PRO C N 1
ATOM 6795 C CA . PRO C 1 265 ? 31.587 4.893 116.310 1.00 15.34 265 PRO C CA 1
ATOM 6796 C C . PRO C 1 265 ? 31.106 5.491 114.987 1.00 14.57 265 PRO C C 1
ATOM 6797 O O . PRO C 1 265 ? 31.855 5.521 114.014 1.00 16.90 265 PRO C O 1
ATOM 6801 N N . LEU C 1 266 ? 29.867 5.966 114.937 1.00 16.02 266 LEU C N 1
ATOM 6802 C CA . LEU C 1 266 ? 29.348 6.551 113.696 1.00 15.65 266 LEU C CA 1
ATOM 6803 C C . LEU C 1 266 ? 30.141 7.771 113.230 1.00 16.81 266 LEU C C 1
ATOM 6804 O O . LEU C 1 266 ? 30.269 8.019 112.029 1.00 14.44 266 LEU C O 1
ATOM 6809 N N . TYR C 1 267 ? 30.675 8.534 114.179 1.00 15.97 267 TYR C N 1
ATOM 6810 C CA . TYR C 1 267 ? 31.440 9.724 113.835 1.00 16.97 267 TYR C CA 1
ATOM 6811 C C . TYR C 1 267 ? 32.768 9.376 113.182 1.00 18.94 267 TYR C C 1
ATOM 6812 O O . TYR C 1 267 ? 33.397 10.236 112.567 1.00 18.26 267 TYR C O 1
ATOM 6821 N N . ALA C 1 268 ? 33.187 8.117 113.314 1.00 18.82 268 ALA C N 1
ATOM 6822 C CA . ALA C 1 268 ? 34.445 7.665 112.725 1.00 20.34 268 ALA C CA 1
ATOM 6823 C C . ALA C 1 268 ? 34.221 7.022 111.358 1.00 20.89 268 ALA C C 1
ATOM 6824 O O . ALA C 1 268 ? 35.178 6.649 110.669 1.00 21.97 268 ALA C O 1
ATOM 6826 N N . LEU C 1 269 ? 32.959 6.892 110.965 1.00 17.08 269 LEU C N 1
ATOM 6827 C CA . LEU C 1 269 ? 32.633 6.317 109.671 1.00 16.12 269 LEU C CA 1
ATOM 6828 C C . LEU C 1 269 ? 32.392 7.472 108.703 1.00 16.74 269 LEU C C 1
ATOM 6829 O O . LEU C 1 269 ? 31.394 8.188 108.808 1.00 15.47 269 LEU C O 1
ATOM 6834 N N . PRO C 1 270 ? 33.313 7.673 107.747 1.00 16.64 270 PRO C N 1
ATOM 6835 C CA . PRO C 1 270 ? 33.185 8.755 106.771 1.00 16.62 270 PRO C CA 1
ATOM 6836 C C . PRO C 1 270 ? 31.984 8.648 105.827 1.00 15.49 270 PRO C C 1
ATOM 6837 O O . PRO C 1 270 ? 31.591 9.644 105.224 1.00 14.05 270 PRO C O 1
ATOM 6841 N N . ASN C 1 271 ? 31.410 7.453 105.699 1.00 13.88 271 ASN C N 1
ATOM 6842 C CA . ASN C 1 271 ? 30.251 7.260 104.833 1.00 15.70 271 ASN C CA 1
ATOM 6843 C C . ASN C 1 271 ? 28.951 7.537 105.583 1.00 15.64 271 ASN C C 1
ATOM 6844 O O . ASN C 1 271 ? 27.860 7.252 105.095 1.00 18.23 271 ASN C O 1
ATOM 6849 N N . ALA C 1 272 ? 29.078 8.091 106.783 1.00 15.94 272 ALA C N 1
ATOM 6850 C CA . ALA C 1 272 ? 27.914 8.465 107.575 1.00 15.01 272 ALA C CA 1
ATOM 6851 C C . ALA C 1 272 ? 28.019 9.978 107.760 1.00 15.90 272 ALA C C 1
ATOM 6852 O O . ALA C 1 272 ? 29.087 10.497 108.102 1.00 12.89 272 ALA C O 1
ATOM 6854 N N . VAL C 1 273 ? 26.926 10.683 107.490 1.00 13.62 273 VAL C N 1
ATOM 6855 C CA . VAL C 1 273 ? 26.885 12.131 107.656 1.00 12.62 273 VAL C CA 1
ATOM 6856 C C . VAL C 1 273 ? 25.774 12.400 108.657 1.00 13.30 273 VAL C C 1
ATOM 6857 O O . VAL C 1 273 ? 24.605 12.127 108.391 1.00 12.48 273 VAL C O 1
ATOM 6861 N N . ILE C 1 274 ? 26.152 12.909 109.823 1.00 12.24 274 ILE C N 1
ATOM 6862 C CA . ILE C 1 274 ? 25.188 13.199 110.874 1.00 13.64 274 ILE C CA 1
ATOM 6863 C C . ILE C 1 274 ? 25.054 14.698 111.102 1.00 12.71 274 ILE C C 1
ATOM 6864 O O . ILE C 1 274 ? 26.047 15.398 111.310 1.00 14.05 274 ILE C O 1
ATOM 6869 N N . THR C 1 275 ? 23.824 15.191 111.034 1.00 12.50 275 THR C N 1
ATOM 6870 C CA . THR C 1 275 ? 23.559 16.603 111.280 1.00 12.26 275 THR C CA 1
ATOM 6871 C C . THR C 1 275 ? 22.739 16.644 112.561 1.00 12.33 275 THR C C 1
ATOM 6872 O O . THR C 1 275 ? 21.964 15.730 112.840 1.00 12.68 275 THR C O 1
ATOM 6876 N N . PRO C 1 276 ? 22.899 17.708 113.358 1.00 13.88 276 PRO C N 1
ATOM 6877 C CA . PRO C 1 276 ? 22.195 17.878 114.629 1.00 13.22 276 PRO C CA 1
ATOM 6878 C C . PRO C 1 276 ? 20.702 18.209 114.615 1.00 14.03 276 PRO C C 1
ATOM 6879 O O . PRO C 1 276 ? 20.286 19.223 115.170 1.00 13.90 276 PRO C O 1
ATOM 6883 N N . HIS C 1 277 ? 19.908 17.337 113.998 1.00 14.63 277 HIS C N 1
ATOM 6884 C CA . HIS C 1 277 ? 18.456 17.493 113.916 1.00 15.31 277 HIS C CA 1
ATOM 6885 C C . HIS C 1 277 ? 18.033 18.898 113.473 1.00 14.73 277 HIS C C 1
ATOM 6886 O O . HIS C 1 277 ? 17.274 19.583 114.162 1.00 14.29 277 HIS C O 1
ATOM 6893 N N . ILE C 1 278 ? 18.518 19.306 112.305 1.00 14.74 278 ILE C N 1
ATOM 6894 C CA . ILE C 1 278 ? 18.219 20.623 111.745 1.00 14.53 278 ILE C CA 1
ATOM 6895 C C . ILE C 1 278 ? 17.266 20.553 110.547 1.00 13.75 278 ILE C C 1
ATOM 6896 O O . ILE C 1 278 ? 17.177 21.495 109.758 1.00 12.69 278 ILE C O 1
ATOM 6901 N N . GLY C 1 279 ? 16.545 19.444 110.423 1.00 12.00 279 GLY C N 1
ATOM 6902 C CA . GLY C 1 279 ? 15.616 19.291 109.315 1.00 11.83 279 GLY C CA 1
ATOM 6903 C C . GLY C 1 279 ? 14.742 20.504 109.013 1.00 12.27 279 GLY C C 1
ATOM 6904 O O . GLY C 1 279 ? 14.645 20.927 107.860 1.00 12.80 279 GLY C O 1
ATOM 6905 N N . SER C 1 280 ? 14.116 21.080 110.035 1.00 12.54 280 SER C N 1
ATOM 6906 C CA . SER C 1 280 ? 13.230 22.233 109.820 1.00 13.01 280 SER C CA 1
ATOM 6907 C C . SER C 1 280 ? 13.897 23.580 110.063 1.00 13.14 280 SER C C 1
ATOM 6908 O O . SER C 1 280 ? 13.226 24.619 110.055 1.00 14.59 280 SER C O 1
ATOM 6911 N N . ALA C 1 281 ? 15.213 23.565 110.251 1.00 11.07 281 ALA C N 1
ATOM 6912 C CA . ALA C 1 281 ? 15.971 24.777 110.545 1.00 12.49 281 ALA C CA 1
ATOM 6913 C C . ALA C 1 281 ? 16.126 25.810 109.428 1.00 13.62 281 ALA C C 1
ATOM 6914 O O . ALA C 1 281 ? 17.225 26.303 109.174 1.00 12.07 281 ALA C O 1
ATOM 6916 N N . GLY C 1 282 ? 15.029 26.110 108.744 1.00 15.86 282 GLY C N 1
ATOM 6917 C CA . GLY C 1 282 ? 15.061 27.149 107.731 1.00 15.63 282 GLY C CA 1
ATOM 6918 C C . GLY C 1 282 ? 14.599 28.340 108.553 1.00 16.00 282 GLY C C 1
ATOM 6919 O O . GLY C 1 282 ? 13.642 28.200 109.319 1.00 16.74 282 GLY C O 1
ATOM 6920 N N . ARG C 1 283 ? 15.248 29.495 108.434 1.00 16.20 283 ARG C N 1
ATOM 6921 C CA . ARG C 1 283 ? 14.838 30.637 109.248 1.00 16.05 283 ARG C CA 1
ATOM 6922 C C . ARG C 1 283 ? 13.358 31.000 109.098 1.00 15.59 283 ARG C C 1
ATOM 6923 O O . ARG C 1 283 ? 12.656 31.158 110.096 1.00 14.68 283 ARG C O 1
ATOM 6931 N N . THR C 1 284 ? 12.886 31.136 107.864 1.00 14.50 284 THR C N 1
ATOM 6932 C CA . THR C 1 284 ? 11.483 31.469 107.630 1.00 15.17 284 THR C CA 1
ATOM 6933 C C . THR C 1 284 ? 10.579 30.357 108.177 1.00 14.51 284 THR C C 1
ATOM 6934 O O . THR C 1 284 ? 9.543 30.626 108.788 1.00 13.25 284 THR C O 1
ATOM 6938 N N . THR C 1 285 ? 10.981 29.107 107.966 1.00 13.32 285 THR C N 1
ATOM 6939 C CA . THR C 1 285 ? 10.203 27.972 108.455 1.00 13.34 285 THR C CA 1
ATOM 6940 C C . THR C 1 285 ? 10.039 28.008 109.979 1.00 12.93 285 THR C C 1
ATOM 6941 O O . THR C 1 285 ? 8.935 27.838 110.493 1.00 12.69 285 THR C O 1
ATOM 6945 N N . ARG C 1 286 ? 11.135 28.235 110.698 1.00 13.19 286 ARG C N 1
ATOM 6946 C CA . ARG C 1 286 ? 11.076 28.278 112.154 1.00 13.56 286 ARG C CA 1
ATOM 6947 C C . ARG C 1 286 ? 10.238 29.462 112.649 1.00 14.54 286 ARG C C 1
ATOM 6948 O O . ARG C 1 286 ? 9.553 29.360 113.669 1.00 13.97 286 ARG C O 1
ATOM 6956 N N . GLU C 1 287 ? 10.274 30.581 111.931 1.00 13.76 287 GLU C N 1
ATOM 6957 C CA . GLU C 1 287 ? 9.471 31.732 112.344 1.00 16.40 287 GLU C CA 1
ATOM 6958 C C . GLU C 1 287 ? 7.999 31.418 112.081 1.00 16.30 287 GLU C C 1
ATOM 6959 O O . GLU C 1 287 ? 7.120 31.800 112.855 1.00 16.71 287 GLU C O 1
ATOM 6965 N N . ARG C 1 288 ? 7.736 30.714 110.985 1.00 15.91 288 ARG C N 1
ATOM 6966 C CA . ARG C 1 288 ? 6.367 30.353 110.629 1.00 18.04 288 ARG C CA 1
ATOM 6967 C C . ARG C 1 288 ? 5.785 29.338 111.624 1.00 17.14 288 ARG C C 1
ATOM 6968 O O . ARG C 1 288 ? 4.602 29.405 111.983 1.00 14.19 288 ARG C O 1
ATOM 6976 N N . MET C 1 289 ? 6.614 28.398 112.071 1.00 15.87 289 MET C N 1
ATOM 6977 C CA . MET C 1 289 ? 6.169 27.397 113.040 1.00 15.74 289 MET C CA 1
ATOM 6978 C C . MET C 1 289 ? 5.737 28.127 114.314 1.00 15.46 289 MET C C 1
ATOM 6979 O O . MET C 1 289 ? 4.810 27.705 114.998 1.00 15.05 289 MET C O 1
ATOM 6984 N N . ALA C 1 290 ? 6.419 29.225 114.624 1.00 15.72 290 ALA C N 1
ATOM 6985 C CA . ALA C 1 290 ? 6.098 30.014 115.811 1.00 15.37 290 ALA C CA 1
ATOM 6986 C C . ALA C 1 290 ? 4.722 30.653 115.647 1.00 15.71 290 ALA C C 1
ATOM 6987 O O . ALA C 1 290 ? 3.918 30.657 116.576 1.00 16.87 290 ALA C O 1
ATOM 6989 N N . GLU C 1 291 ? 4.455 31.186 114.459 1.00 17.23 291 GLU C N 1
ATOM 6990 C CA . GLU C 1 291 ? 3.166 31.811 114.192 1.00 20.19 291 GLU C CA 1
ATOM 6991 C C . GLU C 1 291 ? 2.054 30.774 114.288 1.00 18.89 291 GLU C C 1
ATOM 6992 O O . GLU C 1 291 ? 0.980 31.048 114.821 1.00 20.10 291 GLU C O 1
ATOM 6998 N N . VAL C 1 292 ? 2.317 29.580 113.771 1.00 18.28 292 VAL C N 1
ATOM 6999 C CA . VAL C 1 292 ? 1.328 28.508 113.797 1.00 17.55 292 VAL C CA 1
ATOM 7000 C C . VAL C 1 292 ? 1.075 28.001 115.213 1.00 17.28 292 VAL C C 1
ATOM 7001 O O . VAL C 1 292 ? -0.068 27.742 115.598 1.00 14.83 292 VAL C O 1
ATOM 7005 N N . ALA C 1 293 ? 2.142 27.861 115.995 1.00 16.43 293 ALA C N 1
ATOM 7006 C CA . ALA C 1 293 ? 2.000 27.408 117.369 1.00 15.64 293 ALA C CA 1
ATOM 7007 C C . ALA C 1 293 ? 1.181 28.444 118.137 1.00 16.86 293 ALA C C 1
ATOM 7008 O O . ALA C 1 293 ? 0.341 28.099 118.962 1.00 17.19 293 ALA C O 1
ATOM 7010 N N . VAL C 1 294 ? 1.435 29.718 117.854 1.00 18.85 294 VAL C N 1
ATOM 7011 C CA . VAL C 1 294 ? 0.723 30.815 118.505 1.00 18.66 294 VAL C CA 1
ATOM 7012 C C . VAL C 1 294 ? -0.763 30.830 118.136 1.00 20.16 294 VAL C C 1
ATOM 7013 O O . VAL C 1 294 ? -1.624 30.989 119.004 1.00 19.37 294 VAL C O 1
ATOM 7017 N N . GLU C 1 295 ? -1.062 30.666 116.851 1.00 20.26 295 GLU C N 1
ATOM 7018 C CA . GLU C 1 295 ? -2.450 30.662 116.396 1.00 22.23 295 GLU C CA 1
ATOM 7019 C C . GLU C 1 295 ? -3.238 29.539 117.060 1.00 21.10 295 GLU C C 1
ATOM 7020 O O . GLU C 1 295 ? -4.372 29.740 117.499 1.00 19.62 295 GLU C O 1
ATOM 7026 N N . ASN C 1 296 ? -2.631 28.360 117.146 1.00 20.25 296 ASN C N 1
ATOM 7027 C CA . ASN C 1 296 ? -3.285 27.216 117.766 1.00 19.99 296 ASN C CA 1
ATOM 7028 C C . ASN C 1 296 ? -3.551 27.449 119.250 1.00 20.54 296 ASN C C 1
ATOM 7029 O O . ASN C 1 296 ? -4.626 27.136 119.755 1.00 20.29 296 ASN C O 1
ATOM 7034 N N . LEU C 1 297 ? -2.567 28.001 119.950 1.00 21.35 297 LEU C N 1
ATOM 7035 C CA . LEU C 1 297 ? -2.723 28.268 121.377 1.00 21.63 297 LEU C CA 1
ATOM 7036 C C . LEU C 1 297 ? -3.802 29.327 121.620 1.00 20.78 297 LEU C C 1
ATOM 7037 O O . LEU C 1 297 ? -4.661 29.159 122.487 1.00 19.57 297 LEU C O 1
ATOM 7042 N N . LEU C 1 298 ? -3.766 30.408 120.848 1.00 20.17 298 LEU C N 1
ATOM 7043 C CA . LEU C 1 298 ? -4.761 31.466 120.999 1.00 21.94 298 LEU C CA 1
ATOM 7044 C C . LEU C 1 298 ? -6.173 30.950 120.736 1.00 22.39 298 LEU C C 1
ATOM 7045 O O . LEU C 1 298 ? -7.109 31.281 121.466 1.00 21.78 298 LEU C O 1
ATOM 7050 N N . ALA C 1 299 ? -6.323 30.138 119.695 1.00 22.13 299 ALA C N 1
ATOM 7051 C CA . ALA C 1 299 ? -7.628 29.583 119.350 1.00 23.20 299 ALA C CA 1
ATOM 7052 C C . ALA C 1 299 ? -8.258 28.868 120.542 1.00 23.84 299 ALA C C 1
ATOM 7053 O O . ALA C 1 299 ? -9.409 29.130 120.897 1.00 23.86 299 ALA C O 1
ATOM 7055 N N . VAL C 1 300 ? -7.504 27.967 121.166 1.00 23.91 300 VAL C N 1
ATOM 7056 C CA . VAL C 1 300 ? -8.021 27.227 122.309 1.00 23.87 300 VAL C CA 1
ATOM 7057 C C . VAL C 1 300 ? -8.369 28.133 123.489 1.00 25.27 300 VAL C C 1
ATOM 7058 O O . VAL C 1 300 ? -9.381 27.920 124.161 1.00 24.08 300 VAL C O 1
ATOM 7062 N N . LEU C 1 301 ? -7.542 29.141 123.747 1.00 25.28 301 LEU C N 1
ATOM 7063 C CA . LEU C 1 301 ? -7.819 30.050 124.857 1.00 26.02 301 LEU C CA 1
ATOM 7064 C C . LEU C 1 301 ? -9.028 30.931 124.551 1.00 28.23 301 LEU C C 1
ATOM 7065 O O . LEU C 1 301 ? -9.655 31.472 125.466 1.00 28.97 301 LEU C O 1
ATOM 7070 N N . GLU C 1 302 ? -9.346 31.071 123.263 1.00 27.78 302 GLU C N 1
ATOM 7071 C CA . GLU C 1 302 ? -10.485 31.875 122.821 1.00 29.71 302 GLU C CA 1
ATOM 7072 C C . GLU C 1 302 ? -11.757 31.036 122.721 1.00 29.01 302 GLU C C 1
ATOM 7073 O O . GLU C 1 302 ? -12.800 31.522 122.282 1.00 29.78 302 GLU C O 1
ATOM 7079 N N . GLY C 1 303 ? -11.663 29.773 123.121 1.00 28.56 303 GLY C N 1
ATOM 7080 C CA . GLY C 1 303 ? -12.817 28.896 123.074 1.00 27.62 303 GLY C CA 1
ATOM 7081 C C . GLY C 1 303 ? -13.205 28.420 121.685 1.00 28.66 303 GLY C C 1
ATOM 7082 O O . GLY C 1 303 ? -14.307 27.907 121.491 1.00 26.97 303 GLY C O 1
ATOM 7083 N N . ARG C 1 304 ? -12.314 28.587 120.712 1.00 29.24 304 ARG C N 1
ATOM 7084 C CA . ARG C 1 304 ? -12.606 28.146 119.352 1.00 30.26 304 ARG C CA 1
ATOM 7085 C C . ARG C 1 304 ? -11.696 26.997 118.928 1.00 29.65 304 ARG C C 1
ATOM 7086 O O . ARG C 1 304 ? -10.680 26.733 119.566 1.00 30.06 304 ARG C O 1
ATOM 7094 N N . GLU C 1 305 ? -12.073 26.310 117.855 1.00 28.64 305 GLU C N 1
ATOM 7095 C CA . GLU C 1 305 ? -11.305 25.175 117.358 1.00 28.47 305 GLU C CA 1
ATOM 7096 C C . GLU C 1 305 ? -9.986 25.598 116.716 1.00 26.61 305 GLU C C 1
ATOM 7097 O O . GLU C 1 305 ? -9.961 26.458 115.835 1.00 26.03 305 GLU C O 1
ATOM 7103 N N . PRO C 1 306 ? -8.868 24.997 117.155 1.00 25.76 306 PRO C N 1
ATOM 7104 C CA . PRO C 1 306 ? -7.552 25.325 116.599 1.00 24.15 306 PRO C CA 1
ATOM 7105 C C . PRO C 1 306 ? -7.428 24.708 115.206 1.00 23.77 306 PRO C C 1
ATOM 7106 O O . PRO C 1 306 ? -8.114 23.737 114.893 1.00 23.12 306 PRO C O 1
ATOM 7110 N N . PRO C 1 307 ? -6.556 25.263 114.354 1.00 22.61 307 PRO C N 1
ATOM 7111 C CA . PRO C 1 307 ? -6.385 24.728 112.997 1.00 23.92 307 PRO C CA 1
ATOM 7112 C C . PRO C 1 307 ? -5.633 23.402 112.861 1.00 23.95 307 PRO C C 1
ATOM 7113 O O . PRO C 1 307 ? -5.836 22.675 111.888 1.00 24.09 307 PRO C O 1
ATOM 7117 N N . ASN C 1 308 ? -4.775 23.077 113.826 1.00 22.99 308 ASN C N 1
ATOM 7118 C CA . ASN C 1 308 ? -4.005 21.837 113.742 1.00 23.41 308 ASN C CA 1
ATOM 7119 C C . ASN C 1 308 ? -4.047 21.026 115.033 1.00 23.84 308 ASN C C 1
ATOM 7120 O O . ASN C 1 308 ? -3.027 20.848 115.703 1.00 23.92 308 ASN C O 1
ATOM 7125 N N . PRO C 1 309 ? -5.230 20.506 115.391 1.00 25.20 309 PRO C N 1
ATOM 7126 C CA . PRO C 1 309 ? -5.375 19.717 116.614 1.00 25.66 309 PRO C CA 1
ATOM 7127 C C . PRO C 1 309 ? -4.893 18.277 116.492 1.00 26.51 309 PRO C C 1
ATOM 7128 O O . PRO C 1 309 ? -4.903 17.690 115.410 1.00 25.31 309 PRO C O 1
ATOM 7132 N N . VAL C 1 310 ? -4.469 17.723 117.620 1.00 26.02 310 VAL C N 1
ATOM 7133 C CA . VAL C 1 310 ? -4.009 16.346 117.691 1.00 29.09 310 VAL C CA 1
ATOM 7134 C C . VAL C 1 310 ? -4.892 15.682 118.743 1.00 30.20 310 VAL C C 1
ATOM 7135 O O . VAL C 1 310 ? -5.233 14.503 118.640 1.00 31.07 310 VAL C O 1
ATOM 7139 N N . VAL C 1 311 ? -5.266 16.469 119.749 1.00 31.40 311 VAL C N 1
ATOM 7140 C CA . VAL C 1 311 ? -6.124 16.015 120.835 1.00 33.62 311 VAL C CA 1
ATOM 7141 C C . VAL C 1 311 ? -7.242 17.034 121.040 1.00 36.87 311 VAL C C 1
ATOM 7142 O O . VAL C 1 311 ? -7.001 18.227 120.752 1.00 37.96 311 VAL C O 1
ATOM 7147 N N . MET D 1 1 ? 6.125 20.203 168.979 1.00 42.74 1 MET D N 1
ATOM 7148 C CA . MET D 1 1 ? 5.946 21.639 168.627 1.00 41.97 1 MET D CA 1
ATOM 7149 C C . MET D 1 1 ? 6.200 21.834 167.137 1.00 40.18 1 MET D C 1
ATOM 7150 O O . MET D 1 1 ? 6.911 21.044 166.514 1.00 38.89 1 MET D O 1
ATOM 7155 N N . ARG D 1 2 ? 5.627 22.889 166.567 1.00 37.83 2 ARG D N 1
ATOM 7156 C CA . ARG D 1 2 ? 5.803 23.151 165.144 1.00 36.43 2 ARG D CA 1
ATOM 7157 C C . ARG D 1 2 ? 6.359 24.538 164.844 1.00 34.01 2 ARG D C 1
ATOM 7158 O O . ARG D 1 2 ? 6.011 25.522 165.499 1.00 34.48 2 ARG D O 1
ATOM 7166 N N . VAL D 1 3 ? 7.235 24.597 163.848 1.00 30.97 3 VAL D N 1
ATOM 7167 C CA . VAL D 1 3 ? 7.849 25.845 163.418 1.00 28.13 3 VAL D CA 1
ATOM 7168 C C . VAL D 1 3 ? 7.532 26.058 161.943 1.00 26.11 3 VAL D C 1
ATOM 7169 O O . VAL D 1 3 ? 7.646 25.137 161.138 1.00 26.98 3 VAL D O 1
ATOM 7173 N N . LEU D 1 4 ? 7.116 27.267 161.589 1.00 24.80 4 LEU D N 1
ATOM 7174 C CA . LEU D 1 4 ? 6.812 27.570 160.197 1.00 21.68 4 LEU D CA 1
ATOM 7175 C C . LEU D 1 4 ? 7.933 28.414 159.601 1.00 20.40 4 LEU D C 1
ATOM 7176 O O . LEU D 1 4 ? 8.375 29.392 160.204 1.00 19.59 4 LEU D O 1
ATOM 7181 N N . VAL D 1 5 ? 8.398 28.008 158.426 1.00 19.99 5 VAL D N 1
ATOM 7182 C CA . VAL D 1 5 ? 9.440 28.721 157.697 1.00 19.63 5 VAL D CA 1
ATOM 7183 C C . VAL D 1 5 ? 8.691 29.160 156.442 1.00 17.99 5 VAL D C 1
ATOM 7184 O O . VAL D 1 5 ? 8.247 28.326 155.655 1.00 17.90 5 VAL D O 1
ATOM 7188 N N . THR D 1 6 ? 8.533 30.468 156.268 1.00 18.57 6 THR D N 1
ATOM 7189 C CA . THR D 1 6 ? 7.761 30.993 155.146 1.00 18.68 6 THR D CA 1
ATOM 7190 C C . THR D 1 6 ? 8.310 30.785 153.736 1.00 20.44 6 THR D C 1
ATOM 7191 O O . THR D 1 6 ? 7.560 30.905 152.765 1.00 21.23 6 THR D O 1
ATOM 7195 N N . ARG D 1 7 ? 9.601 30.485 153.618 1.00 19.37 7 ARG D N 1
ATOM 7196 C CA . ARG D 1 7 ? 10.219 30.244 152.311 1.00 20.30 7 ARG D CA 1
ATOM 7197 C C . ARG D 1 7 ? 11.301 29.182 152.450 1.00 20.02 7 ARG D C 1
ATOM 7198 O O . ARG D 1 7 ? 11.889 29.025 153.519 1.00 21.56 7 ARG D O 1
ATOM 7206 N N . THR D 1 8 ? 11.566 28.453 151.375 1.00 19.62 8 THR D N 1
ATOM 7207 C CA . THR D 1 8 ? 12.603 27.435 151.420 1.00 20.08 8 THR D CA 1
ATOM 7208 C C . THR D 1 8 ? 13.946 28.139 151.580 1.00 20.19 8 THR D C 1
ATOM 7209 O O . THR D 1 8 ? 14.200 29.160 150.936 1.00 19.05 8 THR D O 1
ATOM 7213 N N . LEU D 1 9 ? 14.796 27.599 152.451 1.00 18.85 9 LEU D N 1
ATOM 7214 C CA . LEU D 1 9 ? 16.107 28.182 152.711 1.00 18.94 9 LEU D CA 1
ATOM 7215 C C . LEU D 1 9 ? 17.205 27.272 152.185 1.00 20.65 9 LEU D C 1
ATOM 7216 O O . LEU D 1 9 ? 17.053 26.047 152.170 1.00 18.71 9 LEU D O 1
ATOM 7221 N N . PRO D 1 10 ? 18.333 27.858 151.746 1.00 19.61 10 PRO D N 1
ATOM 7222 C CA . PRO D 1 10 ? 19.437 27.053 151.227 1.00 19.28 10 PRO D CA 1
ATOM 7223 C C . PRO D 1 10 ? 20.215 26.439 152.378 1.00 19.85 10 PRO D C 1
ATOM 7224 O O . PRO D 1 10 ? 20.231 26.984 153.480 1.00 18.77 10 PRO D O 1
ATOM 7228 N N . GLY D 1 11 ? 20.855 25.304 152.124 1.00 21.00 11 GLY D N 1
ATOM 7229 C CA . GLY D 1 11 ? 21.631 24.666 153.169 1.00 22.95 11 GLY D CA 1
ATOM 7230 C C . GLY D 1 11 ? 20.809 23.753 154.050 1.00 23.32 11 GLY D C 1
ATOM 7231 O O . GLY D 1 11 ? 19.636 23.502 153.778 1.00 24.24 11 GLY D O 1
ATOM 7232 N N . LYS D 1 12 ? 21.421 23.263 155.120 1.00 23.07 12 LYS D N 1
ATOM 7233 C CA . LYS D 1 12 ? 20.733 22.351 156.017 1.00 24.46 12 LYS D CA 1
ATOM 7234 C C . LYS D 1 12 ? 20.592 22.846 157.448 1.00 24.12 12 LYS D C 1
ATOM 7235 O O . LYS D 1 12 ? 20.517 22.048 158.382 1.00 22.84 12 LYS D O 1
ATOM 7241 N N . ALA D 1 13 ? 20.537 24.164 157.617 1.00 23.04 13 ALA D N 1
ATOM 7242 C CA . ALA D 1 13 ? 20.403 24.755 158.944 1.00 23.63 13 ALA D CA 1
ATOM 7243 C C . ALA D 1 13 ? 19.131 24.312 159.672 1.00 23.95 13 ALA D C 1
ATOM 7244 O O . ALA D 1 13 ? 19.125 24.204 160.897 1.00 24.85 13 ALA D O 1
ATOM 7246 N N . LEU D 1 14 ? 18.061 24.054 158.924 1.00 23.55 14 LEU D N 1
ATOM 7247 C CA . LEU D 1 14 ? 16.795 23.643 159.528 1.00 24.76 14 LEU D CA 1
ATOM 7248 C C . LEU D 1 14 ? 16.844 22.263 160.192 1.00 26.80 14 LEU D C 1
ATOM 7249 O O . LEU D 1 14 ? 16.098 22.000 161.139 1.00 25.90 14 LEU D O 1
ATOM 7254 N N . ASP D 1 15 ? 17.712 21.380 159.702 1.00 27.46 15 ASP D N 1
ATOM 7255 C CA . ASP D 1 15 ? 17.818 20.045 160.287 1.00 29.68 15 ASP D CA 1
ATOM 7256 C C . ASP D 1 15 ? 18.098 20.138 161.782 1.00 29.96 15 ASP D C 1
ATOM 7257 O O . ASP D 1 15 ? 17.726 19.250 162.549 1.00 30.78 15 ASP D O 1
ATOM 7262 N N . ARG D 1 16 ? 18.757 21.214 162.195 1.00 28.54 16 ARG D N 1
ATOM 7263 C CA . ARG D 1 16 ? 19.069 21.396 163.605 1.00 30.43 16 ARG D CA 1
ATOM 7264 C C . ARG D 1 16 ? 17.778 21.469 164.427 1.00 31.59 16 ARG D C 1
ATOM 7265 O O . ARG D 1 16 ? 17.763 21.135 165.614 1.00 30.14 16 ARG D O 1
ATOM 7273 N N . LEU D 1 17 ? 16.698 21.913 163.789 1.00 31.83 17 LEU D N 1
ATOM 7274 C CA . LEU D 1 17 ? 15.407 22.014 164.459 1.00 32.06 17 LEU D CA 1
ATOM 7275 C C . LEU D 1 17 ? 14.739 20.647 164.467 1.00 32.39 17 LEU D C 1
ATOM 7276 O O . LEU D 1 17 ? 14.222 20.202 165.492 1.00 32.79 17 LEU D O 1
ATOM 7281 N N . ARG D 1 18 ? 14.752 19.987 163.314 1.00 34.04 18 ARG D N 1
ATOM 7282 C CA . ARG D 1 18 ? 14.146 18.671 163.185 1.00 36.51 18 ARG D CA 1
ATOM 7283 C C . ARG D 1 18 ? 14.815 17.675 164.133 1.00 38.96 18 ARG D C 1
ATOM 7284 O O . ARG D 1 18 ? 14.158 16.787 164.676 1.00 40.32 18 ARG D O 1
ATOM 7292 N N . GLU D 1 19 ? 16.122 17.828 164.324 1.00 40.06 19 GLU D N 1
ATOM 7293 C CA . GLU D 1 19 ? 16.876 16.946 165.207 1.00 42.17 19 GLU D CA 1
ATOM 7294 C C . GLU D 1 19 ? 16.447 17.102 166.664 1.00 43.13 19 GLU D C 1
ATOM 7295 O O . GLU D 1 19 ? 16.643 16.197 167.474 1.00 43.79 19 GLU D O 1
ATOM 7301 N N . ARG D 1 20 ? 15.860 18.250 166.989 1.00 43.63 20 ARG D N 1
ATOM 7302 C CA . ARG D 1 20 ? 15.400 18.521 168.347 1.00 43.91 20 ARG D CA 1
ATOM 7303 C C . ARG D 1 20 ? 13.965 18.040 168.552 1.00 43.28 20 ARG D C 1
ATOM 7304 O O . ARG D 1 20 ? 13.356 18.300 169.589 1.00 42.38 20 ARG D O 1
ATOM 7312 N N . GLY D 1 21 ? 13.428 17.344 167.557 1.00 42.80 21 GLY D N 1
ATOM 7313 C CA . GLY D 1 21 ? 12.073 16.836 167.661 1.00 43.08 21 GLY D CA 1
ATOM 7314 C C . GLY D 1 21 ? 11.013 17.816 167.198 1.00 43.48 21 GLY D C 1
ATOM 7315 O O . GLY D 1 21 ? 9.822 17.498 167.198 1.00 43.71 21 GLY D O 1
ATOM 7316 N N . LEU D 1 22 ? 11.439 19.010 166.799 1.00 41.93 22 LEU D N 1
ATOM 7317 C CA . LEU D 1 22 ? 10.506 20.027 166.332 1.00 40.35 22 LEU D CA 1
ATOM 7318 C C . LEU D 1 22 ? 9.994 19.708 164.935 1.00 39.96 22 LEU D C 1
ATOM 7319 O O . LEU D 1 22 ? 10.737 19.212 164.089 1.00 40.57 22 LEU D O 1
ATOM 7324 N N . GLU D 1 23 ? 8.716 19.979 164.699 1.00 39.13 23 GLU D N 1
ATOM 7325 C CA . GLU D 1 23 ? 8.134 19.748 163.387 1.00 39.53 23 GLU D CA 1
ATOM 7326 C C . GLU D 1 23 ? 8.425 21.023 162.612 1.00 38.22 23 GLU D C 1
ATOM 7327 O O . GLU D 1 23 ? 8.143 22.120 163.091 1.00 38.70 23 GLU D O 1
ATOM 7333 N N . VAL D 1 24 ? 8.998 20.887 161.423 1.00 36.91 24 VAL D N 1
ATOM 7334 C CA . VAL D 1 24 ? 9.330 22.058 160.622 1.00 34.08 24 VAL D CA 1
ATOM 7335 C C . VAL D 1 24 ? 8.521 22.122 159.335 1.00 31.53 24 VAL D C 1
ATOM 7336 O O . VAL D 1 24 ? 8.650 21.261 158.467 1.00 31.79 24 VAL D O 1
ATOM 7340 N N . GLU D 1 25 ? 7.675 23.138 159.216 1.00 29.99 25 GLU D N 1
ATOM 7341 C CA . GLU D 1 25 ? 6.882 23.297 158.008 1.00 28.32 25 GLU D CA 1
ATOM 7342 C C . GLU D 1 25 ? 7.527 24.397 157.177 1.00 27.46 25 GLU D C 1
ATOM 7343 O O . GLU D 1 25 ? 7.735 25.511 157.660 1.00 25.75 25 GLU D O 1
ATOM 7349 N N . VAL D 1 26 ? 7.848 24.082 155.929 1.00 26.88 26 VAL D N 1
ATOM 7350 C CA . VAL D 1 26 ? 8.479 25.052 155.046 1.00 26.57 26 VAL D CA 1
ATOM 7351 C C . VAL D 1 26 ? 7.633 25.273 153.804 1.00 26.11 26 VAL D C 1
ATOM 7352 O O . VAL D 1 26 ? 7.407 24.349 153.022 1.00 27.47 26 VAL D O 1
ATOM 7356 N N . HIS D 1 27 ? 7.164 26.504 153.628 1.00 25.87 27 HIS D N 1
ATOM 7357 C CA . HIS D 1 27 ? 6.334 26.837 152.480 1.00 26.37 27 HIS D CA 1
ATOM 7358 C C . HIS D 1 27 ? 7.175 26.962 151.217 1.00 26.94 27 HIS D C 1
ATOM 7359 O O . HIS D 1 27 ? 8.191 27.659 151.202 1.00 26.30 27 HIS D O 1
ATOM 7366 N N . ARG D 1 28 ? 6.749 26.283 150.158 1.00 27.36 28 ARG D N 1
ATOM 7367 C CA . ARG D 1 28 ? 7.474 26.320 148.899 1.00 29.13 28 ARG D CA 1
ATOM 7368 C C . ARG D 1 28 ? 6.814 27.265 147.902 1.00 27.72 28 ARG D C 1
ATOM 7369 O O . ARG D 1 28 ? 5.592 27.414 147.877 1.00 26.11 28 ARG D O 1
ATOM 7377 N N . GLY D 1 29 ? 7.633 27.919 147.088 1.00 26.45 29 GLY D N 1
ATOM 7378 C CA . GLY D 1 29 ? 7.096 28.844 146.108 1.00 26.39 29 GLY D CA 1
ATOM 7379 C C . GLY D 1 29 ? 7.577 30.265 146.320 1.00 26.05 29 GLY D C 1
ATOM 7380 O O . GLY D 1 29 ? 8.214 30.577 147.326 1.00 24.92 29 GLY D O 1
ATOM 7381 N N . LEU D 1 30 ? 7.248 31.131 145.368 1.00 25.65 30 LEU D N 1
ATOM 7382 C CA . LEU D 1 30 ? 7.646 32.532 145.404 1.00 26.43 30 LEU D CA 1
ATOM 7383 C C . LEU D 1 30 ? 6.618 33.417 146.118 1.00 27.10 30 LEU D C 1
ATOM 7384 O O . LEU D 1 30 ? 6.908 34.570 146.449 1.00 25.64 30 LEU D O 1
ATOM 7389 N N . PHE D 1 31 ? 5.423 32.882 146.363 1.00 24.70 31 PHE D N 1
ATOM 7390 C CA . PHE D 1 31 ? 4.367 33.669 147.002 1.00 27.17 31 PHE D CA 1
ATOM 7391 C C . PHE D 1 31 ? 3.677 32.985 148.172 1.00 26.18 31 PHE D C 1
ATOM 7392 O O . PHE D 1 31 ? 3.461 31.779 148.154 1.00 25.83 31 PHE D O 1
ATOM 7400 N N . LEU D 1 32 ? 3.316 33.777 149.177 1.00 26.51 32 LEU D N 1
ATOM 7401 C CA . LEU D 1 32 ? 2.604 33.277 150.349 1.00 26.87 32 LEU D CA 1
ATOM 7402 C C . LEU D 1 32 ? 1.538 34.298 150.736 1.00 27.07 32 LEU D C 1
ATOM 7403 O O . LEU D 1 32 ? 1.767 35.156 151.590 1.00 27.57 32 LEU D O 1
ATOM 7408 N N . PRO D 1 33 ? 0.359 34.230 150.096 1.00 28.50 33 PRO D N 1
ATOM 7409 C CA . PRO D 1 33 ? -0.735 35.163 150.391 1.00 29.24 33 PRO D CA 1
ATOM 7410 C C . PRO D 1 33 ? -1.031 35.186 151.890 1.00 28.91 33 PRO D C 1
ATOM 7411 O O . PRO D 1 33 ? -0.902 34.166 152.563 1.00 27.73 33 PRO D O 1
ATOM 7415 N N . LYS D 1 34 ? -1.431 36.344 152.408 1.00 31.18 34 LYS D N 1
ATOM 7416 C CA . LYS D 1 34 ? -1.720 36.466 153.833 1.00 32.92 34 LYS D CA 1
ATOM 7417 C C . LYS D 1 34 ? -2.730 35.434 154.324 1.00 33.20 34 LYS D C 1
ATOM 7418 O O . LYS D 1 34 ? -2.635 34.953 155.450 1.00 33.95 34 LYS D O 1
ATOM 7424 N N . ALA D 1 35 ? -3.691 35.087 153.477 1.00 33.67 35 ALA D N 1
ATOM 7425 C CA . ALA D 1 35 ? -4.699 34.107 153.853 1.00 33.29 35 ALA D CA 1
ATOM 7426 C C . ALA D 1 35 ? -4.036 32.775 154.165 1.00 33.44 35 ALA D C 1
ATOM 7427 O O . ALA D 1 35 ? -4.397 32.102 155.133 1.00 34.00 35 ALA D O 1
ATOM 7429 N N . GLU D 1 36 ? -3.060 32.396 153.346 1.00 32.63 36 GLU D N 1
ATOM 7430 C CA . GLU D 1 36 ? -2.358 31.136 153.545 1.00 32.76 36 GLU D CA 1
ATOM 7431 C C . GLU D 1 36 ? -1.408 31.210 154.737 1.00 31.44 36 GLU D C 1
ATOM 7432 O O . GLU D 1 36 ? -1.238 30.229 155.458 1.00 31.87 36 GLU D O 1
ATOM 7438 N N . LEU D 1 37 ? -0.791 32.370 154.946 1.00 30.56 37 LEU D N 1
ATOM 7439 C CA . LEU D 1 37 ? 0.119 32.547 156.076 1.00 28.02 37 LEU D CA 1
ATOM 7440 C C . LEU D 1 37 ? -0.650 32.313 157.371 1.00 27.49 37 LEU D C 1
ATOM 7441 O O . LEU D 1 37 ? -0.196 31.587 158.254 1.00 27.63 37 LEU D O 1
ATOM 7446 N N . LEU D 1 38 ? -1.824 32.929 157.470 1.00 27.91 38 LEU D N 1
ATOM 7447 C CA . LEU D 1 38 ? -2.671 32.801 158.655 1.00 27.15 38 LEU D CA 1
ATOM 7448 C C . LEU D 1 38 ? -3.045 31.357 158.944 1.00 28.50 38 LEU D C 1
ATOM 7449 O O . LEU D 1 38 ? -2.984 30.909 160.087 1.00 30.08 38 LEU D O 1
ATOM 7454 N N . LYS D 1 39 ? -3.430 30.629 157.904 1.00 29.94 39 LYS D N 1
ATOM 7455 C CA . LYS D 1 39 ? -3.815 29.234 158.056 1.00 31.36 39 LYS D CA 1
ATOM 7456 C C . LYS D 1 39 ? -2.666 28.392 158.603 1.00 30.41 39 LYS D C 1
ATOM 7457 O O . LYS D 1 39 ? -2.828 27.664 159.584 1.00 28.40 39 LYS D O 1
ATOM 7463 N N . ARG D 1 40 ? -1.501 28.513 157.975 1.00 30.46 40 ARG D N 1
ATOM 7464 C CA . ARG D 1 40 ? -0.329 27.746 158.381 1.00 30.82 40 ARG D CA 1
ATOM 7465 C C . ARG D 1 40 ? 0.319 28.165 159.698 1.00 28.26 40 ARG D C 1
ATOM 7466 O O . ARG D 1 40 ? 0.904 27.331 160.387 1.00 29.76 40 ARG D O 1
ATOM 7474 N N . VAL D 1 41 ? 0.227 29.443 160.053 1.00 26.54 41 VAL D N 1
ATOM 7475 C CA . VAL D 1 41 ? 0.857 29.921 161.284 1.00 25.23 41 VAL D CA 1
ATOM 7476 C C . VAL D 1 41 ? 0.130 29.539 162.573 1.00 26.86 41 VAL D C 1
ATOM 7477 O O . VAL D 1 41 ? 0.727 29.549 163.650 1.00 24.54 41 VAL D O 1
ATOM 7481 N N . GLU D 1 42 ? -1.155 29.211 162.475 1.00 28.43 42 GLU D N 1
ATOM 7482 C CA . GLU D 1 42 ? -1.914 28.843 163.664 1.00 30.26 42 GLU D CA 1
ATOM 7483 C C . GLU D 1 42 ? -1.269 27.623 164.309 1.00 31.99 42 GLU D C 1
ATOM 7484 O O . GLU D 1 42 ? -0.938 26.655 163.623 1.00 33.45 42 GLU D O 1
ATOM 7490 N N . GLY D 1 43 ? -1.078 27.674 165.623 1.00 32.00 43 GLY D N 1
ATOM 7491 C CA . GLY D 1 43 ? -0.480 26.548 166.319 1.00 33.95 43 GLY D CA 1
ATOM 7492 C C . GLY D 1 43 ? 1.033 26.465 166.232 1.00 34.22 43 GLY D C 1
ATOM 7493 O O . GLY D 1 43 ? 1.638 25.522 166.746 1.00 35.26 43 GLY D O 1
ATOM 7494 N N . ALA D 1 44 ? 1.651 27.445 165.582 1.00 33.46 44 ALA D N 1
ATOM 7495 C CA . ALA D 1 44 ? 3.102 27.466 165.447 1.00 31.94 44 ALA D CA 1
ATOM 7496 C C . ALA D 1 44 ? 3.723 28.079 166.696 1.00 31.25 44 ALA D C 1
ATOM 7497 O O . ALA D 1 44 ? 3.211 29.062 167.231 1.00 30.88 44 ALA D O 1
ATOM 7499 N N . VAL D 1 45 ? 4.824 27.498 167.160 1.00 29.36 45 VAL D N 1
ATOM 7500 C CA . VAL D 1 45 ? 5.499 28.010 168.344 1.00 26.30 45 VAL D CA 1
ATOM 7501 C C . VAL D 1 45 ? 6.640 28.931 167.924 1.00 25.54 45 VAL D C 1
ATOM 7502 O O . VAL D 1 45 ? 7.097 29.771 168.702 1.00 23.83 45 VAL D O 1
ATOM 7506 N N . GLY D 1 46 ? 7.091 28.768 166.684 1.00 23.76 46 GLY D N 1
ATOM 7507 C CA . GLY D 1 46 ? 8.172 29.590 166.171 1.00 22.42 46 GLY D CA 1
ATOM 7508 C C . GLY D 1 46 ? 7.927 29.958 164.723 1.00 21.67 46 GLY D C 1
ATOM 7509 O O . GLY D 1 46 ? 7.225 29.242 164.009 1.00 22.97 46 GLY D O 1
ATOM 7510 N N . LEU D 1 47 ? 8.505 31.070 164.283 1.00 20.21 47 LEU D N 1
ATOM 7511 C CA . LEU D 1 47 ? 8.329 31.521 162.908 1.00 19.35 47 LEU D CA 1
ATOM 7512 C C . LEU D 1 47 ? 9.593 32.148 162.333 1.00 18.87 47 LEU D C 1
ATOM 7513 O O . LEU D 1 47 ? 10.247 32.955 162.984 1.00 18.53 47 LEU D O 1
ATOM 7518 N N . ILE D 1 48 ? 9.935 31.758 161.111 1.00 19.48 48 ILE D N 1
ATOM 7519 C CA . ILE D 1 48 ? 11.084 32.327 160.421 1.00 16.75 48 ILE D CA 1
ATOM 7520 C C . ILE D 1 48 ? 10.530 32.897 159.120 1.00 17.76 48 ILE D C 1
ATOM 7521 O O . ILE D 1 48 ? 10.329 32.166 158.152 1.00 16.46 48 ILE D O 1
ATOM 7526 N N . PRO D 1 49 ? 10.253 34.210 159.096 1.00 17.63 49 PRO D N 1
ATOM 7527 C CA . PRO D 1 49 ? 9.714 34.905 157.925 1.00 17.26 49 PRO D CA 1
ATOM 7528 C C . PRO D 1 49 ? 10.787 35.592 157.093 1.00 17.96 49 PRO D C 1
ATOM 7529 O O . PRO D 1 49 ? 11.966 35.578 157.447 1.00 18.44 49 PRO D O 1
ATOM 7533 N N . THR D 1 50 ? 10.361 36.201 155.989 1.00 17.95 50 THR D N 1
ATOM 7534 C CA . THR D 1 50 ? 11.258 36.937 155.101 1.00 18.11 50 THR D CA 1
ATOM 7535 C C . THR D 1 50 ? 10.660 38.331 154.930 1.00 19.10 50 THR D C 1
ATOM 7536 O O . THR D 1 50 ? 9.527 38.583 155.351 1.00 16.91 50 THR D O 1
ATOM 7540 N N . VAL D 1 51 ? 11.416 39.224 154.299 1.00 17.81 51 VAL D N 1
ATOM 7541 C CA . VAL D 1 51 ? 10.956 40.590 154.068 1.00 18.68 51 VAL D CA 1
ATOM 7542 C C . VAL D 1 51 ? 9.682 40.632 153.220 1.00 18.61 51 VAL D C 1
ATOM 7543 O O . VAL D 1 51 ? 9.021 41.662 153.148 1.00 19.57 51 VAL D O 1
ATOM 7547 N N . GLU D 1 52 ? 9.340 39.512 152.589 1.00 17.96 52 GLU D N 1
ATOM 7548 C CA . GLU D 1 52 ? 8.144 39.438 151.747 1.00 20.47 52 GLU D CA 1
ATOM 7549 C C . GLU D 1 52 ? 6.884 39.171 152.567 1.00 21.51 52 GLU D C 1
ATOM 7550 O O . GLU D 1 52 ? 5.769 39.293 152.057 1.00 20.16 52 GLU D O 1
ATOM 7556 N N . ASP D 1 53 ? 7.062 38.806 153.834 1.00 19.83 53 ASP D N 1
ATOM 7557 C CA . ASP D 1 53 ? 5.930 38.505 154.701 1.00 21.67 53 ASP D CA 1
ATOM 7558 C C . ASP D 1 53 ? 5.658 39.616 155.711 1.00 23.07 53 ASP D C 1
ATOM 7559 O O . ASP D 1 53 ? 6.543 39.999 156.480 1.00 23.97 53 ASP D O 1
ATOM 7564 N N . ARG D 1 54 ? 4.436 40.140 155.705 1.00 22.79 54 ARG D N 1
ATOM 7565 C CA . ARG D 1 54 ? 4.076 41.183 156.655 1.00 24.28 54 ARG D CA 1
ATOM 7566 C C . ARG D 1 54 ? 3.621 40.502 157.938 1.00 23.37 54 ARG D C 1
ATOM 7567 O O . ARG D 1 54 ? 2.553 39.893 157.983 1.00 22.29 54 ARG D O 1
ATOM 7575 N N . ILE D 1 55 ? 4.441 40.595 158.977 1.00 21.97 55 ILE D N 1
ATOM 7576 C CA . ILE D 1 55 ? 4.109 39.975 160.250 1.00 22.05 55 ILE D CA 1
ATOM 7577 C C . ILE D 1 55 ? 3.489 41.029 161.163 1.00 22.38 55 ILE D C 1
ATOM 7578 O O . ILE D 1 55 ? 4.184 41.685 161.940 1.00 21.14 55 ILE D O 1
ATOM 7583 N N . ASP D 1 56 ? 2.172 41.193 161.050 1.00 23.72 56 ASP D N 1
ATOM 7584 C CA . ASP D 1 56 ? 1.452 42.178 161.850 1.00 24.49 56 ASP D CA 1
ATOM 7585 C C . ASP D 1 56 ? 0.695 41.550 163.013 1.00 25.00 56 ASP D C 1
ATOM 7586 O O . ASP D 1 56 ? 0.781 40.344 163.249 1.00 21.91 56 ASP D O 1
ATOM 7591 N N . ALA D 1 57 ? -0.049 42.384 163.734 1.00 25.77 57 ALA D N 1
ATOM 7592 C CA . ALA D 1 57 ? -0.819 41.936 164.887 1.00 25.80 57 ALA D CA 1
ATOM 7593 C C . ALA D 1 57 ? -1.750 40.776 164.542 1.00 25.99 57 ALA D C 1
ATOM 7594 O O . ALA D 1 57 ? -1.848 39.806 165.297 1.00 25.66 57 ALA D O 1
ATOM 7596 N N . GLU D 1 58 ? -2.425 40.871 163.399 1.00 25.36 58 GLU D N 1
ATOM 7597 C CA . GLU D 1 58 ? -3.351 39.825 162.980 1.00 25.53 58 GLU D CA 1
ATOM 7598 C C . GLU D 1 58 ? -2.666 38.462 162.905 1.00 23.91 58 GLU D C 1
ATOM 7599 O O . GLU D 1 58 ? -3.205 37.464 163.386 1.00 21.19 58 GLU D O 1
ATOM 7605 N N . VAL D 1 59 ? -1.482 38.423 162.299 1.00 21.54 59 VAL D N 1
ATOM 7606 C CA . VAL D 1 59 ? -0.731 37.176 162.179 1.00 20.61 59 VAL D CA 1
ATOM 7607 C C . VAL D 1 59 ? -0.391 36.636 163.565 1.00 20.07 59 VAL D C 1
ATOM 7608 O O . VAL D 1 59 ? -0.559 35.450 163.843 1.00 20.07 59 VAL D O 1
ATOM 7612 N N . MET D 1 60 ? 0.095 37.520 164.429 1.00 20.94 60 MET D N 1
ATOM 7613 C CA . MET D 1 60 ? 0.469 37.140 165.786 1.00 22.96 60 MET D CA 1
ATOM 7614 C C . MET D 1 60 ? -0.717 36.597 166.583 1.00 23.91 60 MET D C 1
ATOM 7615 O O . MET D 1 60 ? -0.601 35.567 167.247 1.00 23.14 60 MET D O 1
ATOM 7620 N N . ASP D 1 61 ? -1.857 37.275 166.510 1.00 25.23 61 ASP D N 1
ATOM 7621 C CA . ASP D 1 61 ? -3.036 36.812 167.238 1.00 27.88 61 ASP D CA 1
ATOM 7622 C C . ASP D 1 61 ? -3.501 35.460 166.726 1.00 28.25 61 ASP D C 1
ATOM 7623 O O . ASP D 1 61 ? -4.025 34.647 167.485 1.00 29.84 61 ASP D O 1
ATOM 7628 N N . ARG D 1 62 ? -3.312 35.219 165.436 1.00 29.75 62 ARG D N 1
ATOM 7629 C CA . ARG D 1 62 ? -3.720 33.951 164.853 1.00 29.99 62 ARG D CA 1
ATOM 7630 C C . ARG D 1 62 ? -2.817 32.840 165.381 1.00 31.48 62 ARG D C 1
ATOM 7631 O O . ARG D 1 62 ? -3.212 31.675 165.443 1.00 30.43 62 ARG D O 1
ATOM 7639 N N . ALA D 1 63 ? -1.609 33.219 165.781 1.00 32.80 63 ALA D N 1
ATOM 7640 C CA . ALA D 1 63 ? -0.638 32.264 166.294 1.00 35.96 63 ALA D CA 1
ATOM 7641 C C . ALA D 1 63 ? -0.454 32.359 167.807 1.00 37.55 63 ALA D C 1
ATOM 7642 O O . ALA D 1 63 ? 0.645 32.644 168.285 1.00 37.24 63 ALA D O 1
ATOM 7644 N N . LYS D 1 64 ? -1.524 32.130 168.563 1.00 39.66 64 LYS D N 1
ATOM 7645 C CA . LYS D 1 64 ? -1.521 32.413 170.022 1.00 41.05 64 LYS D CA 1
ATOM 7646 C C . LYS D 1 64 ? -0.309 31.959 170.868 1.00 40.32 64 LYS D C 1
ATOM 7647 O O . LYS D 1 64 ? 0.049 32.652 171.809 1.00 42.33 64 LYS D O 1
ATOM 7653 N N . GLY D 1 65 ? 0.277 30.782 170.579 1.00 39.17 65 GLY D N 1
ATOM 7654 C CA . GLY D 1 65 ? 1.406 30.305 171.438 1.00 36.72 65 GLY D CA 1
ATOM 7655 C C . GLY D 1 65 ? 2.801 30.596 170.835 1.00 35.07 65 GLY D C 1
ATOM 7656 O O . GLY D 1 65 ? 3.788 29.915 171.088 1.00 35.14 65 GLY D O 1
ATOM 7657 N N . LEU D 1 66 ? 2.790 31.552 169.907 1.00 31.79 66 LEU D N 1
ATOM 7658 C CA . LEU D 1 66 ? 3.994 31.890 169.153 1.00 29.83 66 LEU D CA 1
ATOM 7659 C C . LEU D 1 66 ? 4.951 32.509 170.164 1.00 28.60 66 LEU D C 1
ATOM 7660 O O . LEU D 1 66 ? 4.581 33.439 170.877 1.00 29.24 66 LEU D O 1
ATOM 7665 N N . LYS D 1 67 ? 6.176 31.996 170.231 1.00 28.37 67 LYS D N 1
ATOM 7666 C CA . LYS D 1 67 ? 7.149 32.504 171.192 1.00 26.47 67 LYS D CA 1
ATOM 7667 C C . LYS D 1 67 ? 8.259 33.334 170.574 1.00 25.14 67 LYS D C 1
ATOM 7668 O O . LYS D 1 67 ? 8.874 34.159 171.251 1.00 23.22 67 LYS D O 1
ATOM 7674 N N . VAL D 1 68 ? 8.523 33.124 169.291 1.00 23.86 68 VAL D N 1
ATOM 7675 C CA . VAL D 1 68 ? 9.589 33.873 168.652 1.00 22.17 68 VAL D CA 1
ATOM 7676 C C . VAL D 1 68 ? 9.450 34.027 167.144 1.00 21.04 68 VAL D C 1
ATOM 7677 O O . VAL D 1 68 ? 8.975 33.131 166.441 1.00 19.69 68 VAL D O 1
ATOM 7681 N N . ILE D 1 69 ? 9.864 35.193 166.669 1.00 20.39 69 ILE D N 1
ATOM 7682 C CA . ILE D 1 69 ? 9.851 35.512 165.252 1.00 18.86 69 ILE D CA 1
ATOM 7683 C C . ILE D 1 69 ? 11.321 35.752 164.914 1.00 19.21 69 ILE D C 1
ATOM 7684 O O . ILE D 1 69 ? 11.850 36.841 165.139 1.00 18.15 69 ILE D O 1
ATOM 7689 N N . ALA D 1 70 ? 11.979 34.710 164.410 1.00 18.52 70 ALA D N 1
ATOM 7690 C CA . ALA D 1 70 ? 13.392 34.780 164.041 1.00 18.87 70 ALA D CA 1
ATOM 7691 C C . ALA D 1 70 ? 13.495 35.192 162.576 1.00 17.45 70 ALA D C 1
ATOM 7692 O O . ALA D 1 70 ? 13.419 34.353 161.678 1.00 16.04 70 ALA D O 1
ATOM 7694 N N . CYS D 1 71 ? 13.665 36.488 162.341 1.00 17.39 71 CYS D N 1
ATOM 7695 C CA . CYS D 1 71 ? 13.740 37.016 160.984 1.00 17.70 71 CYS D CA 1
ATOM 7696 C C . CYS D 1 71 ? 14.925 36.525 160.163 1.00 18.03 71 CYS D C 1
ATOM 7697 O O . CYS D 1 71 ? 16.059 36.485 160.644 1.00 16.98 71 CYS D O 1
ATOM 7700 N N . TYR D 1 72 ? 14.643 36.144 158.921 1.00 18.56 72 TYR D N 1
ATOM 7701 C CA . TYR D 1 72 ? 15.679 35.701 157.995 1.00 18.68 72 TYR D CA 1
ATOM 7702 C C . TYR D 1 72 ? 16.056 36.952 157.213 1.00 18.74 72 TYR D C 1
ATOM 7703 O O . TYR D 1 72 ? 15.818 37.055 156.005 1.00 21.43 72 TYR D O 1
ATOM 7712 N N . SER D 1 73 ? 16.631 37.916 157.919 1.00 18.80 73 SER D N 1
ATOM 7713 C CA . SER D 1 73 ? 17.027 39.170 157.300 1.00 17.86 73 SER D CA 1
ATOM 7714 C C . SER D 1 73 ? 17.607 40.088 158.355 1.00 18.49 73 SER D C 1
ATOM 7715 O O . SER D 1 73 ? 17.466 39.834 159.550 1.00 18.66 73 SER D O 1
ATOM 7718 N N . VAL D 1 74 ? 18.257 41.157 157.912 1.00 18.78 74 VAL D N 1
ATOM 7719 C CA . VAL D 1 74 ? 18.821 42.123 158.841 1.00 21.93 74 VAL D CA 1
ATOM 7720 C C . VAL D 1 74 ? 17.724 43.121 159.215 1.00 23.20 74 VAL D C 1
ATOM 7721 O O . VAL D 1 74 ? 17.603 43.521 160.375 1.00 23.33 74 VAL D O 1
ATOM 7725 N N . GLY D 1 75 ? 16.918 43.507 158.230 1.00 22.77 75 GLY D N 1
ATOM 7726 C CA . GLY D 1 75 ? 15.842 44.454 158.476 1.00 24.50 75 GLY D CA 1
ATOM 7727 C C . GLY D 1 75 ? 14.613 43.792 159.070 1.00 25.20 75 GLY D C 1
ATOM 7728 O O . GLY D 1 75 ? 14.386 42.600 158.862 1.00 24.99 75 GLY D O 1
ATOM 7729 N N . VAL D 1 76 ? 13.816 44.562 159.807 1.00 24.84 76 VAL D N 1
ATOM 7730 C CA . VAL D 1 76 ? 12.615 44.024 160.441 1.00 24.57 76 VAL D CA 1
ATOM 7731 C C . VAL D 1 76 ? 11.414 44.968 160.343 1.00 24.62 76 VAL D C 1
ATOM 7732 O O . VAL D 1 76 ? 10.470 44.853 161.126 1.00 21.81 76 VAL D O 1
ATOM 7736 N N . ASP D 1 77 ? 11.443 45.890 159.383 1.00 24.88 77 ASP D N 1
ATOM 7737 C CA . ASP D 1 77 ? 10.346 46.844 159.226 1.00 26.33 77 ASP D CA 1
ATOM 7738 C C . ASP D 1 77 ? 9.021 46.174 158.878 1.00 25.42 77 ASP D C 1
ATOM 7739 O O . ASP D 1 77 ? 7.950 46.755 159.070 1.00 25.32 77 ASP D O 1
ATOM 7744 N N . HIS D 1 78 ? 9.098 44.951 158.365 1.00 23.20 78 HIS D N 1
ATOM 7745 C CA . HIS D 1 78 ? 7.908 44.195 157.992 1.00 22.48 78 HIS D CA 1
ATOM 7746 C C . HIS D 1 78 ? 7.266 43.512 159.200 1.00 21.08 78 HIS D C 1
ATOM 7747 O O . HIS D 1 78 ? 6.217 42.883 159.080 1.00 19.93 78 HIS D O 1
ATOM 7754 N N . VAL D 1 79 ? 7.899 43.637 160.362 1.00 21.17 79 VAL D N 1
ATOM 7755 C CA . VAL D 1 79 ? 7.372 43.032 161.584 1.00 21.20 79 VAL D CA 1
ATOM 7756 C C . VAL D 1 79 ? 6.917 44.130 162.546 1.00 21.60 79 VAL D C 1
ATOM 7757 O O . VAL D 1 79 ? 7.650 45.086 162.789 1.00 23.00 79 VAL D O 1
ATOM 7761 N N . ASP D 1 80 ? 5.707 44.004 163.081 1.00 21.61 80 ASP D N 1
ATOM 7762 C CA . ASP D 1 80 ? 5.208 44.997 164.030 1.00 22.71 80 ASP D CA 1
ATOM 7763 C C . ASP D 1 80 ? 5.880 44.701 165.368 1.00 21.48 80 ASP D C 1
ATOM 7764 O O . ASP D 1 80 ? 5.418 43.854 166.123 1.00 21.24 80 ASP D O 1
ATOM 7769 N N . LEU D 1 81 ? 6.974 45.398 165.650 1.00 22.61 81 LEU D N 1
ATOM 7770 C CA . LEU D 1 81 ? 7.712 45.180 166.885 1.00 23.80 81 LEU D CA 1
ATOM 7771 C C . LEU D 1 81 ? 6.882 45.476 168.135 1.00 24.77 81 LEU D C 1
ATOM 7772 O O . LEU D 1 81 ? 7.014 44.790 169.145 1.00 24.08 81 LEU D O 1
ATOM 7777 N N . GLU D 1 82 ? 6.029 46.492 168.069 1.00 24.91 82 GLU D N 1
ATOM 7778 C CA . GLU D 1 82 ? 5.194 46.838 169.214 1.00 26.71 82 GLU D CA 1
ATOM 7779 C C . GLU D 1 82 ? 4.207 45.715 169.509 1.00 26.24 82 GLU D C 1
ATOM 7780 O O . GLU D 1 82 ? 4.032 45.317 170.662 1.00 25.90 82 GLU D O 1
ATOM 7786 N N . ALA D 1 83 ? 3.576 45.197 168.459 1.00 26.13 83 ALA D N 1
ATOM 7787 C CA . ALA D 1 83 ? 2.609 44.113 168.604 1.00 24.50 83 ALA D CA 1
ATOM 7788 C C . ALA D 1 83 ? 3.258 42.873 169.213 1.00 24.91 83 ALA D C 1
ATOM 7789 O O . ALA D 1 83 ? 2.626 42.152 169.987 1.00 22.98 83 ALA D O 1
ATOM 7791 N N . ALA D 1 84 ? 4.517 42.623 168.861 1.00 24.27 84 ALA D N 1
ATOM 7792 C CA . ALA D 1 84 ? 5.233 41.470 169.393 1.00 24.83 84 ALA D CA 1
ATOM 7793 C C . ALA D 1 84 ? 5.544 41.682 170.872 1.00 25.35 84 ALA D C 1
ATOM 7794 O O . ALA D 1 84 ? 5.416 40.765 171.684 1.00 24.24 84 ALA D O 1
ATOM 7796 N N . ARG D 1 85 ? 5.956 42.897 171.213 1.00 26.84 85 ARG D N 1
ATOM 7797 C CA . ARG D 1 85 ? 6.295 43.232 172.592 1.00 29.78 85 ARG D CA 1
ATOM 7798 C C . ARG D 1 85 ? 5.111 43.045 173.540 1.00 29.59 85 ARG D C 1
ATOM 7799 O O . ARG D 1 85 ? 5.243 42.412 174.590 1.00 29.64 85 ARG D O 1
ATOM 7807 N N . GLU D 1 86 ? 3.952 43.589 173.182 1.00 28.88 86 GLU D N 1
ATOM 7808 C CA . GLU D 1 86 ? 2.795 43.456 174.058 1.00 29.50 86 GLU D CA 1
ATOM 7809 C C . GLU D 1 86 ? 2.220 42.042 174.130 1.00 28.49 86 GLU D C 1
ATOM 7810 O O . GLU D 1 86 ? 1.360 41.758 174.963 1.00 27.83 86 GLU D O 1
ATOM 7816 N N . ARG D 1 87 ? 2.711 41.148 173.278 1.00 26.73 87 ARG D N 1
ATOM 7817 C CA . ARG D 1 87 ? 2.250 39.765 173.297 1.00 25.79 87 ARG D CA 1
ATOM 7818 C C . ARG D 1 87 ? 3.350 38.870 173.868 1.00 26.32 87 ARG D C 1
ATOM 7819 O O . ARG D 1 87 ? 3.208 37.649 173.930 1.00 26.60 87 ARG D O 1
ATOM 7827 N N . GLY D 1 88 ? 4.445 39.491 174.294 1.00 27.05 88 GLY D N 1
ATOM 7828 C CA . GLY D 1 88 ? 5.553 38.737 174.860 1.00 28.02 88 GLY D CA 1
ATOM 7829 C C . GLY D 1 88 ? 6.264 37.840 173.860 1.00 27.70 88 GLY D C 1
ATOM 7830 O O . GLY D 1 88 ? 6.752 36.763 174.213 1.00 27.80 88 GLY D O 1
ATOM 7831 N N . ILE D 1 89 ? 6.324 38.284 172.609 1.00 26.42 89 ILE D N 1
ATOM 7832 C CA . ILE D 1 89 ? 6.975 37.521 171.551 1.00 25.21 89 ILE D CA 1
ATOM 7833 C C . ILE D 1 89 ? 8.355 38.101 171.262 1.00 24.26 89 ILE D C 1
ATOM 7834 O O . ILE D 1 89 ? 8.493 39.307 171.071 1.00 24.48 89 ILE D O 1
ATOM 7839 N N . ARG D 1 90 ? 9.379 37.253 171.236 1.00 24.51 90 ARG D N 1
ATOM 7840 C CA . ARG D 1 90 ? 10.728 37.732 170.944 1.00 24.72 90 ARG D CA 1
ATOM 7841 C C . ARG D 1 90 ? 10.886 37.868 169.431 1.00 23.71 90 ARG D C 1
ATOM 7842 O O . ARG D 1 90 ? 10.340 37.068 168.673 1.00 24.22 90 ARG D O 1
ATOM 7850 N N . VAL D 1 91 ? 11.625 38.886 169.000 1.00 22.82 91 VAL D N 1
ATOM 7851 C CA . VAL D 1 91 ? 11.882 39.110 167.579 1.00 21.75 91 VAL D CA 1
ATOM 7852 C C . VAL D 1 91 ? 13.387 39.306 167.397 1.00 21.90 91 VAL D C 1
ATOM 7853 O O . VAL D 1 91 ? 13.990 40.155 168.054 1.00 21.62 91 VAL D O 1
ATOM 7857 N N . THR D 1 92 ? 13.987 38.508 166.517 1.00 21.44 92 THR D N 1
ATOM 7858 C CA . THR D 1 92 ? 15.421 38.592 166.251 1.00 21.39 92 THR D CA 1
ATOM 7859 C C . THR D 1 92 ? 15.683 38.786 164.762 1.00 22.22 92 THR D C 1
ATOM 7860 O O . THR D 1 92 ? 14.756 38.768 163.952 1.00 22.58 92 THR D O 1
ATOM 7864 N N . HIS D 1 93 ? 16.949 38.988 164.407 1.00 20.80 93 HIS D N 1
ATOM 7865 C CA . HIS D 1 93 ? 17.325 39.160 163.008 1.00 21.56 93 HIS D CA 1
ATOM 7866 C C . HIS D 1 93 ? 18.713 38.572 162.734 1.00 20.92 93 HIS D C 1
ATOM 7867 O O . HIS D 1 93 ? 19.283 37.899 163.592 1.00 19.87 93 HIS D O 1
ATOM 7874 N N . THR D 1 94 ? 19.246 38.814 161.538 1.00 20.53 94 THR D N 1
ATOM 7875 C CA . THR D 1 94 ? 20.554 38.283 161.155 1.00 20.66 94 THR D CA 1
ATOM 7876 C C . THR D 1 94 ? 21.531 39.387 160.738 1.00 21.71 94 THR D C 1
ATOM 7877 O O . THR D 1 94 ? 21.873 39.515 159.566 1.00 21.16 94 THR D O 1
ATOM 7881 N N . PRO D 1 95 ? 22.011 40.187 161.702 1.00 23.18 95 PRO D N 1
ATOM 7882 C CA . PRO D 1 95 ? 22.948 41.282 161.415 1.00 23.42 95 PRO D CA 1
ATOM 7883 C C . PRO D 1 95 ? 24.385 40.884 161.056 1.00 24.44 95 PRO D C 1
ATOM 7884 O O . PRO D 1 95 ? 24.867 39.822 161.451 1.00 23.91 95 PRO D O 1
ATOM 7888 N N . GLY D 1 96 ? 25.045 41.752 160.289 1.00 25.08 96 GLY D N 1
ATOM 7889 C CA . GLY D 1 96 ? 26.428 41.543 159.891 1.00 25.96 96 GLY D CA 1
ATOM 7890 C C . GLY D 1 96 ? 26.767 40.569 158.772 1.00 27.29 96 GLY D C 1
ATOM 7891 O O . GLY D 1 96 ? 27.671 40.826 157.970 1.00 29.10 96 GLY D O 1
ATOM 7892 N N . VAL D 1 97 ? 26.040 39.461 158.705 1.00 24.55 97 VAL D N 1
ATOM 7893 C CA . VAL D 1 97 ? 26.294 38.418 157.717 1.00 24.97 97 VAL D CA 1
ATOM 7894 C C . VAL D 1 97 ? 26.342 38.777 156.228 1.00 23.39 97 VAL D C 1
ATOM 7895 O O . VAL D 1 97 ? 27.132 38.199 155.485 1.00 24.53 97 VAL D O 1
ATOM 7899 N N . LEU D 1 98 ? 25.534 39.730 155.779 1.00 22.45 98 LEU D N 1
ATOM 7900 C CA . LEU D 1 98 ? 25.513 40.048 154.351 1.00 20.98 98 LEU D CA 1
ATOM 7901 C C . LEU D 1 98 ? 26.341 41.235 153.848 1.00 19.27 98 LEU D C 1
ATOM 7902 O O . LEU D 1 98 ? 26.232 41.621 152.683 1.00 17.74 98 LEU D O 1
ATOM 7907 N N . THR D 1 99 ? 27.178 41.800 154.710 1.00 18.14 99 THR D N 1
ATOM 7908 C CA . THR D 1 99 ? 28.010 42.943 154.338 1.00 17.83 99 THR D CA 1
ATOM 7909 C C . THR D 1 99 ? 28.912 42.722 153.117 1.00 16.92 99 THR D C 1
ATOM 7910 O O . THR D 1 99 ? 28.842 43.474 152.143 1.00 16.78 99 THR D O 1
ATOM 7914 N N . GLU D 1 100 ? 29.761 41.700 153.174 1.00 15.42 100 GLU D N 1
ATOM 7915 C CA . GLU D 1 100 ? 30.679 41.408 152.078 1.00 15.55 100 GLU D CA 1
ATOM 7916 C C . GLU D 1 100 ? 29.978 41.092 150.762 1.00 13.43 100 GLU D C 1
ATOM 7917 O O . GLU D 1 100 ? 30.374 41.593 149.709 1.00 10.87 100 GLU D O 1
ATOM 7923 N N . ALA D 1 101 ? 28.940 40.265 150.820 1.00 12.12 101 ALA D N 1
ATOM 7924 C CA . ALA D 1 101 ? 28.212 39.893 149.606 1.00 13.70 101 ALA D CA 1
ATOM 7925 C C . ALA D 1 101 ? 27.615 41.125 148.936 1.00 13.94 101 ALA D C 1
ATOM 7926 O O . ALA D 1 101 ? 27.699 41.282 147.721 1.00 13.33 101 ALA D O 1
ATOM 7928 N N . THR D 1 102 ? 27.019 42.001 149.736 1.00 13.56 102 THR D N 1
ATOM 7929 C CA . THR D 1 102 ? 26.406 43.206 149.201 1.00 15.01 102 THR D CA 1
ATOM 7930 C C . THR D 1 102 ? 27.461 44.123 148.584 1.00 15.72 102 THR D C 1
ATOM 7931 O O . THR D 1 102 ? 27.241 44.694 147.515 1.00 15.48 102 THR D O 1
ATOM 7935 N N . ALA D 1 103 ? 28.609 44.251 149.248 1.00 15.12 103 ALA D N 1
ATOM 7936 C CA . ALA D 1 103 ? 29.689 45.089 148.733 1.00 13.29 103 ALA D CA 1
ATOM 7937 C C . ALA D 1 103 ? 30.177 44.524 147.404 1.00 12.30 103 ALA D C 1
ATOM 7938 O O . ALA D 1 103 ? 30.455 45.275 146.477 1.00 12.31 103 ALA D O 1
ATOM 7940 N N . ASP D 1 104 ? 30.284 43.198 147.314 1.00 12.07 104 ASP D N 1
ATOM 7941 C CA . ASP D 1 104 ? 30.723 42.567 146.070 1.00 12.97 104 ASP D CA 1
ATOM 7942 C C . ASP D 1 104 ? 29.755 42.881 144.931 1.00 12.47 104 ASP D C 1
ATOM 7943 O O . ASP D 1 104 ? 30.183 43.185 143.814 1.00 12.38 104 ASP D O 1
ATOM 7948 N N . LEU D 1 105 ? 28.455 42.799 145.204 1.00 12.58 105 LEU D N 1
ATOM 7949 C CA . LEU D 1 105 ? 27.472 43.079 144.159 1.00 13.70 105 LEU D CA 1
ATOM 7950 C C . LEU D 1 105 ? 27.465 44.552 143.783 1.00 13.07 105 LEU D C 1
ATOM 7951 O O . LEU D 1 105 ? 27.153 44.902 142.650 1.00 13.84 105 LEU D O 1
ATOM 7956 N N . THR D 1 106 ? 27.791 45.417 144.737 1.00 14.63 106 THR D N 1
ATOM 7957 C CA . THR D 1 106 ? 27.839 46.843 144.454 1.00 13.82 106 THR D CA 1
ATOM 7958 C C . THR D 1 106 ? 28.960 47.090 143.451 1.00 13.60 106 THR D C 1
ATOM 7959 O O . THR D 1 106 ? 28.787 47.841 142.487 1.00 14.35 106 THR D O 1
ATOM 7963 N N . LEU D 1 107 ? 30.104 46.443 143.666 1.00 12.80 107 LEU D N 1
ATOM 7964 C CA . LEU D 1 107 ? 31.231 46.588 142.753 1.00 11.15 107 LEU D CA 1
ATOM 7965 C C . LEU D 1 107 ? 30.920 45.942 141.408 1.00 11.91 107 LEU D C 1
ATOM 7966 O O . LEU D 1 107 ? 31.335 46.439 140.358 1.00 9.95 107 LEU D O 1
ATOM 7971 N N . ALA D 1 108 ? 30.189 44.832 141.447 1.00 10.78 108 ALA D N 1
ATOM 7972 C CA . ALA D 1 108 ? 29.817 44.122 140.229 1.00 12.46 108 ALA D CA 1
ATOM 7973 C C . ALA D 1 108 ? 28.993 45.034 139.324 1.00 12.56 108 ALA D C 1
ATOM 7974 O O . ALA D 1 108 ? 29.223 45.096 138.114 1.00 12.97 108 ALA D O 1
ATOM 7976 N N . LEU D 1 109 ? 28.033 45.739 139.917 1.00 13.76 109 LEU D N 1
ATOM 7977 C CA . LEU D 1 109 ? 27.171 46.648 139.163 1.00 15.27 109 LEU D CA 1
ATOM 7978 C C . LEU D 1 109 ? 27.942 47.857 138.641 1.00 15.28 109 LEU D C 1
ATOM 7979 O O . LEU D 1 109 ? 27.688 48.323 137.530 1.00 15.25 109 LEU D O 1
ATOM 7984 N N . LEU D 1 110 ? 28.874 48.377 139.439 1.00 14.54 110 LEU D N 1
ATOM 7985 C CA . LEU D 1 110 ? 29.670 49.518 138.990 1.00 14.17 110 LEU D CA 1
ATOM 7986 C C . LEU D 1 110 ? 30.471 49.124 137.750 1.00 14.29 110 LEU D C 1
ATOM 7987 O O . LEU D 1 110 ? 30.517 49.866 136.770 1.00 12.88 110 LEU D O 1
ATOM 7992 N N . LEU D 1 111 ? 31.103 47.953 137.797 1.00 13.60 111 LEU D N 1
ATOM 7993 C CA . LEU D 1 111 ? 31.903 47.492 136.668 1.00 14.54 111 LEU D CA 1
ATOM 7994 C C . LEU D 1 111 ? 31.028 47.129 135.479 1.00 13.58 111 LEU D C 1
ATOM 7995 O O . LEU D 1 111 ? 31.396 47.385 134.330 1.00 14.98 111 LEU D O 1
ATOM 8000 N N . ALA D 1 112 ? 29.869 46.531 135.751 1.00 14.42 112 ALA D N 1
ATOM 8001 C CA . ALA D 1 112 ? 28.951 46.139 134.689 1.00 14.58 112 ALA D CA 1
ATOM 8002 C C . ALA D 1 112 ? 28.496 47.371 133.900 1.00 16.16 112 ALA D C 1
ATOM 8003 O O . ALA D 1 112 ? 28.382 47.333 132.674 1.00 15.49 112 ALA D O 1
ATOM 8005 N N . VAL D 1 113 ? 28.228 48.457 134.616 1.00 13.33 113 VAL D N 1
ATOM 8006 C CA . VAL D 1 113 ? 27.791 49.696 133.989 1.00 13.63 113 VAL D CA 1
ATOM 8007 C C . VAL D 1 113 ? 28.965 50.421 133.339 1.00 14.69 113 VAL D C 1
ATOM 8008 O O . VAL D 1 113 ? 28.947 50.692 132.138 1.00 15.54 113 VAL D O 1
ATOM 8012 N N . ALA D 1 114 ? 29.984 50.727 134.140 1.00 12.67 114 ALA D N 1
ATOM 8013 C CA . ALA D 1 114 ? 31.159 51.442 133.651 1.00 13.57 114 ALA D CA 1
ATOM 8014 C C . ALA D 1 114 ? 31.813 50.812 132.426 1.00 14.21 114 ALA D C 1
ATOM 8015 O O . ALA D 1 114 ? 32.188 51.521 131.490 1.00 13.24 114 ALA D O 1
ATOM 8017 N N . ARG D 1 115 ? 31.957 49.488 132.426 1.00 13.54 115 ARG D N 1
ATOM 8018 C CA . ARG D 1 115 ? 32.594 48.808 131.302 1.00 14.00 115 ARG D CA 1
ATOM 8019 C C . ARG D 1 115 ? 31.633 48.098 130.345 1.00 13.01 115 ARG D C 1
ATOM 8020 O O . ARG D 1 115 ? 32.051 47.315 129.490 1.00 11.21 115 ARG D O 1
ATOM 8028 N N . ARG D 1 116 ? 30.345 48.377 130.501 1.00 13.29 116 ARG D N 1
ATOM 8029 C CA . ARG D 1 116 ? 29.315 47.836 129.619 1.00 13.35 116 ARG D CA 1
ATOM 8030 C C . ARG D 1 116 ? 29.403 46.329 129.389 1.00 14.04 116 ARG D C 1
ATOM 8031 O O . ARG D 1 116 ? 29.358 45.861 128.247 1.00 14.26 116 ARG D O 1
ATOM 8039 N N . VAL D 1 117 ? 29.510 45.574 130.479 1.00 14.10 117 VAL D N 1
ATOM 8040 C CA . VAL D 1 117 ? 29.614 44.122 130.406 1.00 14.27 117 VAL D CA 1
ATOM 8041 C C . VAL D 1 117 ? 28.304 43.443 130.002 1.00 15.12 117 VAL D C 1
ATOM 8042 O O . VAL D 1 117 ? 28.303 42.517 129.190 1.00 14.62 117 VAL D O 1
ATOM 8046 N N . VAL D 1 118 ? 27.192 43.889 130.578 1.00 13.65 118 VAL D N 1
ATOM 8047 C CA . VAL D 1 118 ? 25.896 43.306 130.251 1.00 13.84 118 VAL D CA 1
ATOM 8048 C C . VAL D 1 118 ? 25.564 43.592 128.789 1.00 14.54 118 VAL D C 1
ATOM 8049 O O . VAL D 1 118 ? 25.086 42.723 128.058 1.00 13.28 118 VAL D O 1
ATOM 8053 N N . GLU D 1 119 ? 25.842 44.817 128.368 1.00 15.11 119 GLU D N 1
ATOM 8054 C CA . GLU D 1 119 ? 25.599 45.242 126.999 1.00 15.46 119 GLU D CA 1
ATOM 8055 C C . GLU D 1 119 ? 26.549 44.510 126.048 1.00 15.20 119 GLU D C 1
ATOM 8056 O O . GLU D 1 119 ? 26.171 44.137 124.936 1.00 15.27 119 GLU D O 1
ATOM 8062 N N . GLY D 1 120 ? 27.788 44.315 126.488 1.00 14.29 120 GLY D N 1
ATOM 8063 C CA . GLY D 1 120 ? 28.763 43.626 125.663 1.00 11.50 120 GLY D CA 1
ATOM 8064 C C . GLY D 1 120 ? 28.420 42.158 125.481 1.00 11.69 120 GLY D C 1
ATOM 8065 O O . GLY D 1 120 ? 28.603 41.599 124.397 1.00 9.94 120 GLY D O 1
ATOM 8066 N N . ALA D 1 121 ? 27.925 41.526 126.542 1.00 11.34 121 ALA D N 1
ATOM 8067 C CA . ALA D 1 121 ? 27.544 40.117 126.469 1.00 12.79 121 ALA D CA 1
ATOM 8068 C C . ALA D 1 121 ? 26.388 39.942 125.476 1.00 13.62 121 ALA D C 1
ATOM 8069 O O . ALA D 1 121 ? 26.360 38.983 124.701 1.00 11.00 121 ALA D O 1
ATOM 8071 N N . ALA D 1 122 ? 25.444 40.880 125.499 1.00 13.03 122 ALA D N 1
ATOM 8072 C CA . ALA D 1 122 ? 24.293 40.829 124.599 1.00 12.02 122 ALA D CA 1
ATOM 8073 C C . ALA D 1 122 ? 24.744 41.033 123.154 1.00 13.88 122 ALA D C 1
ATOM 8074 O O . ALA D 1 122 ? 24.212 40.408 122.230 1.00 13.72 122 ALA D O 1
ATOM 8076 N N . TYR D 1 123 ? 25.734 41.905 122.974 1.00 13.04 123 TYR D N 1
ATOM 8077 C CA . TYR D 1 123 ? 26.292 42.213 121.659 1.00 14.93 123 TYR D CA 1
ATOM 8078 C C . TYR D 1 123 ? 26.819 40.947 120.979 1.00 15.55 123 TYR D C 1
ATOM 8079 O O . TYR D 1 123 ? 26.527 40.686 119.807 1.00 15.36 123 TYR D O 1
ATOM 8088 N N . ALA D 1 124 ? 27.609 40.174 121.718 1.00 13.90 124 ALA D N 1
ATOM 8089 C CA . ALA D 1 124 ? 28.184 38.938 121.201 1.00 13.75 124 ALA D CA 1
ATOM 8090 C C . ALA D 1 124 ? 27.113 37.861 121.034 1.00 14.87 124 ALA D C 1
ATOM 8091 O O . ALA D 1 124 ? 27.131 37.107 120.063 1.00 14.32 124 ALA D O 1
ATOM 8093 N N . ARG D 1 125 ? 26.183 37.795 121.983 1.00 15.08 125 ARG D N 1
ATOM 8094 C CA . ARG D 1 125 ? 25.111 36.804 121.935 1.00 18.66 125 ARG D CA 1
ATOM 8095 C C . ARG D 1 125 ? 24.201 37.023 120.721 1.00 19.95 125 ARG D C 1
ATOM 8096 O O . ARG D 1 125 ? 23.708 36.060 120.123 1.00 19.05 125 ARG D O 1
ATOM 8104 N N . ASP D 1 126 ? 23.982 38.286 120.357 1.00 19.17 126 ASP D N 1
ATOM 8105 C CA . ASP D 1 126 ? 23.126 38.611 119.219 1.00 20.78 126 ASP D CA 1
ATOM 8106 C C . ASP D 1 126 ? 23.833 38.491 117.874 1.00 18.86 126 ASP D C 1
ATOM 8107 O O . ASP D 1 126 ? 23.275 38.856 116.842 1.00 18.41 126 ASP D O 1
ATOM 8112 N N . GLY D 1 127 ? 25.066 37.995 117.895 1.00 18.63 127 GLY D N 1
ATOM 8113 C CA . GLY D 1 127 ? 25.827 37.811 116.672 1.00 17.91 127 GLY D CA 1
ATOM 8114 C C . GLY D 1 127 ? 26.341 39.061 115.984 1.00 17.68 127 GLY D C 1
ATOM 8115 O O . GLY D 1 127 ? 26.517 39.064 114.769 1.00 17.59 127 GLY D O 1
ATOM 8116 N N . LEU D 1 128 ? 26.603 40.118 116.747 1.00 15.41 128 LEU D N 1
ATOM 8117 C CA . LEU D 1 128 ? 27.086 41.361 116.161 1.00 14.91 128 LEU D CA 1
ATOM 8118 C C . LEU D 1 128 ? 28.610 41.495 116.225 1.00 16.13 128 LEU D C 1
ATOM 8119 O O . LEU D 1 128 ? 29.187 42.396 115.619 1.00 14.45 128 LEU D O 1
ATOM 8124 N N . TRP D 1 129 ? 29.255 40.589 116.952 1.00 16.63 129 TRP D N 1
ATOM 8125 C CA . TRP D 1 129 ? 30.710 40.612 117.103 1.00 16.18 129 TRP D CA 1
ATOM 8126 C C . TRP D 1 129 ? 31.379 40.065 115.848 1.00 16.30 129 TRP D C 1
ATOM 8127 O O . TRP D 1 129 ? 31.467 38.846 115.657 1.00 16.44 129 TRP D O 1
ATOM 8138 N N . LYS D 1 130 ? 31.857 40.975 115.000 1.00 14.26 130 LYS D N 1
ATOM 8139 C CA . LYS D 1 130 ? 32.506 40.604 113.744 1.00 16.73 130 LYS D CA 1
ATOM 8140 C C . LYS D 1 130 ? 34.017 40.804 113.767 1.00 16.10 130 LYS D C 1
ATOM 8141 O O . LYS D 1 130 ? 34.753 40.124 113.046 1.00 15.16 130 LYS D O 1
ATOM 8147 N N . ALA D 1 131 ? 34.473 41.751 114.583 1.00 14.86 131 ALA D N 1
ATOM 8148 C CA . ALA D 1 131 ? 35.895 42.038 114.698 1.00 15.28 131 ALA D CA 1
ATOM 8149 C C . ALA D 1 131 ? 36.183 42.979 115.852 1.00 16.50 131 ALA D C 1
ATOM 8150 O O . ALA D 1 131 ? 35.283 43.627 116.393 1.00 14.77 131 ALA D O 1
ATOM 8152 N N . TRP D 1 132 ? 37.452 43.038 116.230 1.00 15.21 132 TRP D N 1
ATOM 8153 C CA . TRP D 1 132 ? 37.896 43.941 117.272 1.00 16.04 132 TRP D CA 1
ATOM 8154 C C . TRP D 1 132 ? 37.939 45.302 116.571 1.00 15.64 132 TRP D C 1
ATOM 8155 O O . TRP D 1 132 ? 38.257 45.376 115.384 1.00 16.84 132 TRP D O 1
ATOM 8166 N N . HIS D 1 133 ? 37.606 46.368 117.289 1.00 14.18 133 HIS D N 1
ATOM 8167 C CA . HIS D 1 133 ? 37.654 47.713 116.727 1.00 13.06 133 HIS D CA 1
ATOM 8168 C C . HIS D 1 133 ? 37.966 48.691 117.852 1.00 12.42 133 HIS D C 1
ATOM 8169 O O . HIS D 1 133 ? 37.468 48.547 118.965 1.00 12.14 133 HIS D O 1
ATOM 8176 N N . PRO D 1 134 ? 38.788 49.710 117.570 1.00 13.66 134 PRO D N 1
ATOM 8177 C CA . PRO D 1 134 ? 39.161 50.706 118.577 1.00 14.32 134 PRO D CA 1
ATOM 8178 C C . PRO D 1 134 ? 37.996 51.402 119.279 1.00 14.61 134 PRO D C 1
ATOM 8179 O O . PRO D 1 134 ? 38.126 51.821 120.428 1.00 15.37 134 PRO D O 1
ATOM 8183 N N . GLU D 1 135 ? 36.864 51.521 118.591 1.00 13.78 135 GLU D N 1
ATOM 8184 C CA . GLU D 1 135 ? 35.699 52.206 119.143 1.00 15.27 135 GLU D CA 1
ATOM 8185 C C . GLU D 1 135 ? 34.545 51.320 119.616 1.00 15.56 135 GLU D C 1
ATOM 8186 O O . GLU D 1 135 ? 33.464 51.820 119.941 1.00 16.82 135 GLU D O 1
ATOM 8192 N N . LEU D 1 136 ? 34.768 50.014 119.671 1.00 15.10 136 LEU D N 1
ATOM 8193 C CA . LEU D 1 136 ? 33.720 49.099 120.099 1.00 15.06 136 LEU D CA 1
ATOM 8194 C C . LEU D 1 136 ? 33.492 49.072 121.606 1.00 15.17 136 LEU D C 1
ATOM 8195 O O . LEU D 1 136 ? 34.397 48.736 122.378 1.00 12.11 136 LEU D O 1
ATOM 8200 N N . LEU D 1 137 ? 32.272 49.425 122.010 1.00 13.38 137 LEU D N 1
ATOM 8201 C CA . LEU D 1 137 ? 31.859 49.413 123.415 1.00 13.92 137 LEU D CA 1
ATOM 8202 C C . LEU D 1 137 ? 32.752 50.165 124.397 1.00 14.12 137 LEU D C 1
ATOM 8203 O O . LEU D 1 137 ? 33.035 49.676 125.492 1.00 13.49 137 LEU D O 1
ATOM 8208 N N . LEU D 1 138 ? 33.191 51.355 124.006 1.00 12.68 138 LEU D N 1
ATOM 8209 C CA . LEU D 1 138 ? 34.035 52.182 124.866 1.00 14.51 138 LEU D CA 1
ATOM 8210 C C . LEU D 1 138 ? 33.306 52.474 126.170 1.00 14.52 138 LEU D C 1
ATOM 8211 O O . LEU D 1 138 ? 32.137 52.863 126.165 1.00 13.34 138 LEU D O 1
ATOM 8216 N N . GLY D 1 139 ? 34.005 52.278 127.282 1.00 16.63 139 GLY D N 1
ATOM 8217 C CA . GLY D 1 139 ? 33.418 52.509 128.587 1.00 17.78 139 GLY D CA 1
ATOM 8218 C C . GLY D 1 139 ? 34.145 53.571 129.391 1.00 19.11 139 GLY D C 1
ATOM 8219 O O . GLY D 1 139 ? 34.914 54.365 128.848 1.00 18.71 139 GLY D O 1
ATOM 8220 N N . LEU D 1 140 ? 33.913 53.567 130.698 1.00 19.15 140 LEU D N 1
ATOM 8221 C CA . LEU D 1 140 ? 34.514 54.544 131.591 1.00 20.73 140 LEU D CA 1
ATOM 8222 C C . LEU D 1 140 ? 35.605 53.932 132.473 1.00 21.71 140 LEU D C 1
ATOM 8223 O O . LEU D 1 140 ? 35.332 53.019 133.255 1.00 20.28 140 LEU D O 1
ATOM 8228 N N . ASP D 1 141 ? 36.834 54.431 132.342 1.00 20.13 141 ASP D N 1
ATOM 8229 C CA . ASP D 1 141 ? 37.943 53.947 133.164 1.00 20.07 141 ASP D CA 1
ATOM 8230 C C . ASP D 1 141 ? 37.728 54.482 134.578 1.00 19.79 141 ASP D C 1
ATOM 8231 O O . ASP D 1 141 ? 37.364 55.640 134.754 1.00 20.60 141 ASP D O 1
ATOM 8236 N N . LEU D 1 142 ? 37.968 53.650 135.584 1.00 20.79 142 LEU D N 1
ATOM 8237 C CA . LEU D 1 142 ? 37.764 54.069 136.970 1.00 20.44 142 LEU D CA 1
ATOM 8238 C C . LEU D 1 142 ? 38.962 54.720 137.650 1.00 19.13 142 LEU D C 1
ATOM 8239 O O . LEU D 1 142 ? 38.804 55.396 138.665 1.00 18.58 142 LEU D O 1
ATOM 8244 N N . GLN D 1 143 ? 40.155 54.517 137.108 1.00 18.43 143 GLN D N 1
ATOM 8245 C CA . GLN D 1 143 ? 41.352 55.081 137.719 1.00 17.14 143 GLN D CA 1
ATOM 8246 C C . GLN D 1 143 ? 41.304 56.597 137.868 1.00 18.35 143 GLN D C 1
ATOM 8247 O O . GLN D 1 143 ? 41.063 57.323 136.903 1.00 17.93 143 GLN D O 1
ATOM 8253 N N . GLY D 1 144 ? 41.525 57.068 139.092 1.00 17.71 144 GLY D N 1
ATOM 8254 C CA . GLY D 1 144 ? 41.522 58.496 139.350 1.00 19.25 144 GLY D CA 1
ATOM 8255 C C . GLY D 1 144 ? 40.158 59.112 139.608 1.00 18.79 144 GLY D C 1
ATOM 8256 O O . GLY D 1 144 ? 40.073 60.262 140.039 1.00 20.20 144 GLY D O 1
ATOM 8257 N N . LEU D 1 145 ? 39.088 58.369 139.350 1.00 17.92 145 LEU D N 1
ATOM 8258 C CA . LEU D 1 145 ? 37.750 58.906 139.573 1.00 17.28 145 LEU D CA 1
ATOM 8259 C C . LEU D 1 145 ? 37.381 58.874 141.046 1.00 15.14 145 LEU D C 1
ATOM 8260 O O . LEU D 1 145 ? 37.948 58.108 141.826 1.00 14.05 145 LEU D O 1
ATOM 8265 N N . THR D 1 146 ? 36.417 59.703 141.423 1.00 12.73 146 THR D N 1
ATOM 8266 C CA . THR D 1 146 ? 35.987 59.759 142.809 1.00 13.60 146 THR D CA 1
ATOM 8267 C C . THR D 1 146 ? 34.660 59.052 143.056 1.00 13.47 146 THR D C 1
ATOM 8268 O O . THR D 1 146 ? 33.668 59.286 142.359 1.00 14.08 146 THR D O 1
ATOM 8272 N N . LEU D 1 147 ? 34.665 58.168 144.046 1.00 12.69 147 LEU D N 1
ATOM 8273 C CA . LEU D 1 147 ? 33.470 57.439 144.447 1.00 12.64 147 LEU D CA 1
ATOM 8274 C C . LEU D 1 147 ? 32.950 58.149 145.687 1.00 14.37 147 LEU D C 1
ATOM 8275 O O . LEU D 1 147 ? 33.695 58.339 146.651 1.00 14.29 147 LEU D O 1
ATOM 8280 N N . GLY D 1 148 ? 31.683 58.551 145.655 1.00 14.84 148 GLY D N 1
ATOM 8281 C CA . GLY D 1 148 ? 31.075 59.239 146.776 1.00 13.95 148 GLY D CA 1
ATOM 8282 C C . GLY D 1 148 ? 29.981 58.370 147.387 1.00 14.98 148 GLY D C 1
ATOM 8283 O O . GLY D 1 148 ? 28.991 58.022 146.763 1.00 15.27 148 GLY D O 1
ATOM 8284 N N . LEU D 1 149 ? 30.212 57.971 148.641 1.00 12.41 149 LEU D N 1
ATOM 8285 C CA . LEU D 1 149 ? 29.211 57.124 149.272 1.00 13.30 149 LEU D CA 1
ATOM 8286 C C . LEU D 1 149 ? 28.280 57.940 150.168 1.00 13.15 149 LEU D C 1
ATOM 8287 O O . LEU D 1 149 ? 28.710 58.705 151.021 1.00 14.09 149 LEU D O 1
ATOM 8292 N N . VAL D 1 150 ? 26.976 57.778 149.877 1.00 12.41 150 VAL D N 1
ATOM 8293 C CA . VAL D 1 150 ? 25.977 58.381 150.744 1.00 14.10 150 VAL D CA 1
ATOM 8294 C C . VAL D 1 150 ? 25.554 57.398 151.837 1.00 16.21 150 VAL D C 1
ATOM 8295 O O . VAL D 1 150 ? 24.826 56.443 151.609 1.00 17.41 150 VAL D O 1
ATOM 8299 N N . GLY D 1 151 ? 26.053 57.608 153.050 1.00 17.56 151 GLY D N 1
ATOM 8300 C CA . GLY D 1 151 ? 25.811 56.668 154.125 1.00 19.30 151 GLY D CA 1
ATOM 8301 C C . GLY D 1 151 ? 27.121 55.906 154.152 1.00 21.54 151 GLY D C 1
ATOM 8302 O O . GLY D 1 151 ? 27.662 55.605 153.089 1.00 20.71 151 GLY D O 1
ATOM 8303 N N . MET D 1 152 ? 27.645 55.600 155.336 1.00 21.50 152 MET D N 1
ATOM 8304 C CA . MET D 1 152 ? 28.927 54.910 155.424 1.00 23.09 152 MET D CA 1
ATOM 8305 C C . MET D 1 152 ? 29.025 53.868 156.519 1.00 25.27 152 MET D C 1
ATOM 8306 O O . MET D 1 152 ? 29.982 53.876 157.296 1.00 27.30 152 MET D O 1
ATOM 8311 N N . GLY D 1 153 ? 28.039 52.980 156.582 1.00 24.08 153 GLY D N 1
ATOM 8312 C CA . GLY D 1 153 ? 28.069 51.873 157.515 1.00 23.47 153 GLY D CA 1
ATOM 8313 C C . GLY D 1 153 ? 29.082 50.831 157.055 1.00 21.55 153 GLY D C 1
ATOM 8314 O O . GLY D 1 153 ? 30.002 51.106 156.297 1.00 22.92 153 GLY D O 1
ATOM 8315 N N . ARG D 1 154 ? 28.907 49.609 157.565 1.00 21.08 154 ARG D N 1
ATOM 8316 C CA . ARG D 1 154 ? 29.876 48.585 157.230 1.00 21.26 154 ARG D CA 1
ATOM 8317 C C . ARG D 1 154 ? 29.855 48.252 155.738 1.00 18.46 154 ARG D C 1
ATOM 8318 O O . ARG D 1 154 ? 30.868 47.949 155.135 1.00 15.35 154 ARG D O 1
ATOM 8326 N N . ILE D 1 155 ? 28.653 48.284 155.135 1.00 15.54 155 ILE D N 1
ATOM 8327 C CA . ILE D 1 155 ? 28.611 48.007 153.703 1.00 15.48 155 ILE D CA 1
ATOM 8328 C C . ILE D 1 155 ? 29.321 49.104 152.895 1.00 14.89 155 ILE D C 1
ATOM 8329 O O . ILE D 1 155 ? 30.131 48.829 152.017 1.00 14.59 155 ILE D O 1
ATOM 8334 N N . GLY D 1 156 ? 29.039 50.354 153.245 1.00 14.98 156 GLY D N 1
ATOM 8335 C CA . GLY D 1 156 ? 29.690 51.472 152.589 1.00 15.59 156 GLY D CA 1
ATOM 8336 C C . GLY D 1 156 ? 31.200 51.409 152.751 1.00 14.18 156 GLY D C 1
ATOM 8337 O O . GLY D 1 156 ? 31.950 51.724 151.829 1.00 11.15 156 GLY D O 1
ATOM 8338 N N . GLN D 1 157 ? 31.654 51.002 153.932 1.00 15.61 157 GLN D N 1
ATOM 8339 C CA . GLN D 1 157 ? 33.084 50.897 154.187 1.00 14.95 157 GLN D CA 1
ATOM 8340 C C . GLN D 1 157 ? 33.720 49.766 153.387 1.00 13.44 157 GLN D C 1
ATOM 8341 O O . GLN D 1 157 ? 34.850 49.891 152.925 1.00 12.46 157 GLN D O 1
ATOM 8347 N N . ALA D 1 158 ? 32.990 48.666 153.224 1.00 11.90 158 ALA D N 1
ATOM 8348 C CA . ALA D 1 158 ? 33.491 47.523 152.464 1.00 12.75 158 ALA D CA 1
ATOM 8349 C C . ALA D 1 158 ? 33.598 47.891 150.984 1.00 11.77 158 ALA D C 1
ATOM 8350 O O . ALA D 1 158 ? 34.491 47.425 150.275 1.00 11.59 158 ALA D O 1
ATOM 8352 N N . VAL D 1 159 ? 32.668 48.719 150.518 1.00 10.91 159 VAL D N 1
ATOM 8353 C CA . VAL D 1 159 ? 32.669 49.157 149.123 1.00 10.61 159 VAL D CA 1
ATOM 8354 C C . VAL D 1 159 ? 33.861 50.090 148.868 1.00 11.22 159 VAL D C 1
ATOM 8355 O O . VAL D 1 159 ? 34.506 50.022 147.817 1.00 11.17 159 VAL D O 1
ATOM 8359 N N . ALA D 1 160 ? 34.155 50.951 149.842 1.00 12.27 160 ALA D N 1
ATOM 8360 C CA . ALA D 1 160 ? 35.260 51.899 149.720 1.00 13.34 160 ALA D CA 1
ATOM 8361 C C . ALA D 1 160 ? 36.591 51.167 149.598 1.00 12.12 160 ALA D C 1
ATOM 8362 O O . ALA D 1 160 ? 37.418 51.508 148.759 1.00 12.81 160 ALA D O 1
ATOM 8364 N N . LYS D 1 161 ? 36.782 50.156 150.440 1.00 14.67 161 LYS D N 1
ATOM 8365 C CA . LYS D 1 161 ? 38.000 49.352 150.441 1.00 15.41 161 LYS D CA 1
ATOM 8366 C C . LYS D 1 161 ? 38.255 48.734 149.056 1.00 15.52 161 LYS D C 1
ATOM 8367 O O . LYS D 1 161 ? 39.376 48.763 148.550 1.00 13.23 161 LYS D O 1
ATOM 8373 N N . ARG D 1 162 ? 37.214 48.181 148.441 1.00 11.93 162 ARG D N 1
ATOM 8374 C CA . ARG D 1 162 ? 37.364 47.584 147.117 1.00 12.05 162 ARG D CA 1
ATOM 8375 C C . ARG D 1 162 ? 37.640 48.651 146.063 1.00 13.04 162 ARG D C 1
ATOM 8376 O O . ARG D 1 162 ? 38.519 48.489 145.217 1.00 13.29 162 ARG D O 1
ATOM 8384 N N . ALA D 1 163 ? 36.902 49.758 146.129 1.00 12.47 163 ALA D N 1
ATOM 8385 C CA . ALA D 1 163 ? 37.076 50.829 145.157 1.00 12.61 163 ALA D CA 1
ATOM 8386 C C . ALA D 1 163 ? 38.506 51.381 145.151 1.00 11.56 163 ALA D C 1
ATOM 8387 O O . ALA D 1 163 ? 39.024 51.735 144.097 1.00 11.02 163 ALA D O 1
ATOM 8389 N N . LEU D 1 164 ? 39.147 51.450 146.317 1.00 10.74 164 LEU D N 1
ATOM 8390 C CA . LEU D 1 164 ? 40.516 51.961 146.375 1.00 13.23 164 LEU D CA 1
ATOM 8391 C C . LEU D 1 164 ? 41.458 51.090 145.551 1.00 13.55 164 LEU D C 1
ATOM 8392 O O . LEU D 1 164 ? 42.389 51.591 144.919 1.00 14.21 164 LEU D O 1
ATOM 8397 N N . ALA D 1 165 ? 41.210 49.783 145.548 1.00 13.96 165 ALA D N 1
ATOM 8398 C CA . ALA D 1 165 ? 42.050 48.857 144.799 1.00 15.00 165 ALA D CA 1
ATOM 8399 C C . ALA D 1 165 ? 41.951 49.085 143.290 1.00 15.11 165 ALA D C 1
ATOM 8400 O O . ALA D 1 165 ? 42.850 48.705 142.545 1.00 15.88 165 ALA D O 1
ATOM 8402 N N . PHE D 1 166 ? 40.863 49.705 142.844 1.00 14.71 166 PHE D N 1
ATOM 8403 C CA . PHE D 1 166 ? 40.679 49.989 141.420 1.00 16.33 166 PHE D CA 1
ATOM 8404 C C . PHE D 1 166 ? 41.279 51.354 141.070 1.00 17.29 166 PHE D C 1
ATOM 8405 O O . PHE D 1 166 ? 41.168 51.827 139.937 1.00 16.47 166 PHE D O 1
ATOM 8413 N N . GLY D 1 167 ? 41.916 51.982 142.053 1.00 17.04 167 GLY D N 1
ATOM 8414 C CA . GLY D 1 167 ? 42.535 53.274 141.820 1.00 16.97 167 GLY D CA 1
ATOM 8415 C C . GLY D 1 167 ? 41.591 54.454 141.937 1.00 17.21 167 GLY D C 1
ATOM 8416 O O . GLY D 1 167 ? 41.877 55.540 141.427 1.00 18.29 167 GLY D O 1
ATOM 8417 N N . MET D 1 168 ? 40.464 54.252 142.606 1.00 15.55 168 MET D N 1
ATOM 8418 C CA . MET D 1 168 ? 39.494 55.324 142.783 1.00 16.64 168 MET D CA 1
ATOM 8419 C C . MET D 1 168 ? 39.772 56.095 144.059 1.00 16.94 168 MET D C 1
ATOM 8420 O O . MET D 1 168 ? 40.403 55.582 144.979 1.00 17.77 168 MET D O 1
ATOM 8425 N N . ARG D 1 169 ? 39.297 57.334 144.099 1.00 17.53 169 ARG D N 1
ATOM 8426 C CA . ARG D 1 169 ? 39.434 58.189 145.271 1.00 18.76 169 ARG D CA 1
ATOM 8427 C C . ARG D 1 169 ? 38.102 58.049 146.006 1.00 17.69 169 ARG D C 1
ATOM 8428 O O . ARG D 1 169 ? 37.058 57.894 145.375 1.00 20.11 169 ARG D O 1
ATOM 8436 N N . VAL D 1 170 ? 38.122 58.091 147.331 1.00 15.62 170 VAL D N 1
ATOM 8437 C CA . VAL D 1 170 ? 36.882 57.932 148.080 1.00 15.77 170 VAL D CA 1
ATOM 8438 C C . VAL D 1 170 ? 36.524 59.094 148.996 1.00 15.82 170 VAL D C 1
ATOM 8439 O O . VAL D 1 170 ? 37.371 59.597 149.737 1.00 15.93 170 VAL D O 1
ATOM 8443 N N . VAL D 1 171 ? 35.264 59.521 148.918 1.00 14.38 171 VAL D N 1
ATOM 8444 C CA . VAL D 1 171 ? 34.729 60.582 149.770 1.00 13.21 171 VAL D CA 1
ATOM 8445 C C . VAL D 1 171 ? 33.365 60.084 150.235 1.00 14.54 171 VAL D C 1
ATOM 8446 O O . VAL D 1 171 ? 32.789 59.182 149.617 1.00 13.93 171 VAL D O 1
ATOM 8450 N N . TYR D 1 172 ? 32.845 60.648 151.321 1.00 12.36 172 TYR D N 1
ATOM 8451 C CA . TYR D 1 172 ? 31.550 60.204 151.817 1.00 14.43 172 TYR D CA 1
ATOM 8452 C C . TYR D 1 172 ? 30.779 61.275 152.568 1.00 16.37 172 TYR D C 1
ATOM 8453 O O . TYR D 1 172 ? 31.334 62.308 152.963 1.00 15.61 172 TYR D O 1
ATOM 8462 N N . HIS D 1 173 ? 29.486 61.016 152.741 1.00 15.63 173 HIS D N 1
ATOM 8463 C CA . HIS D 1 173 ? 28.599 61.894 153.486 1.00 15.98 173 HIS D CA 1
ATOM 8464 C C . HIS D 1 173 ? 27.804 61.008 154.442 1.00 16.99 173 HIS D C 1
ATOM 8465 O O . HIS D 1 173 ? 27.407 59.895 154.092 1.00 15.96 173 HIS D O 1
ATOM 8472 N N . ALA D 1 174 ? 27.585 61.501 155.653 1.00 17.02 174 ALA D N 1
ATOM 8473 C CA . ALA D 1 174 ? 26.827 60.764 156.659 1.00 18.03 174 ALA D CA 1
ATOM 8474 C C . ALA D 1 174 ? 26.335 61.809 157.650 1.00 19.60 174 ALA D C 1
ATOM 8475 O O . ALA D 1 174 ? 26.768 62.957 157.585 1.00 18.16 174 ALA D O 1
ATOM 8477 N N . ARG D 1 175 ? 25.440 61.425 158.559 1.00 22.45 175 ARG D N 1
ATOM 8478 C CA . ARG D 1 175 ? 24.912 62.374 159.538 1.00 24.23 175 ARG D CA 1
ATOM 8479 C C . ARG D 1 175 ? 26.040 62.947 160.384 1.00 23.93 175 ARG D C 1
ATOM 8480 O O . ARG D 1 175 ? 25.986 64.097 160.812 1.00 23.15 175 ARG D O 1
ATOM 8488 N N . THR D 1 176 ? 27.058 62.129 160.628 1.00 22.67 176 THR D N 1
ATOM 8489 C CA . THR D 1 176 ? 28.210 62.540 161.415 1.00 22.93 176 THR D CA 1
ATOM 8490 C C . THR D 1 176 ? 29.456 61.900 160.813 1.00 21.08 176 THR D C 1
ATOM 8491 O O . THR D 1 176 ? 29.362 60.909 160.092 1.00 19.56 176 THR D O 1
ATOM 8495 N N . PRO D 1 177 ? 30.641 62.459 161.098 1.00 20.70 177 PRO D N 1
ATOM 8496 C CA . PRO D 1 177 ? 31.858 61.866 160.540 1.00 21.38 177 PRO D CA 1
ATOM 8497 C C . PRO D 1 177 ? 32.052 60.434 161.039 1.00 21.91 177 PRO D C 1
ATOM 8498 O O . PRO D 1 177 ? 31.459 60.021 162.035 1.00 21.13 177 PRO D O 1
ATOM 8502 N N . LYS D 1 178 ? 32.887 59.684 160.333 1.00 23.48 178 LYS D N 1
ATOM 8503 C CA . LYS D 1 178 ? 33.190 58.309 160.704 1.00 23.25 178 LYS D CA 1
ATOM 8504 C C . LYS D 1 178 ? 34.699 58.260 160.917 1.00 22.36 178 LYS D C 1
ATOM 8505 O O . LYS D 1 178 ? 35.426 59.106 160.401 1.00 20.77 178 LYS D O 1
ATOM 8511 N N . PRO D 1 179 ? 35.192 57.276 161.683 1.00 22.25 179 PRO D N 1
ATOM 8512 C CA . PRO D 1 179 ? 36.637 57.187 161.917 1.00 22.83 179 PRO D CA 1
ATOM 8513 C C . PRO D 1 179 ? 37.366 56.630 160.696 1.00 22.98 179 PRO D C 1
ATOM 8514 O O . PRO D 1 179 ? 37.982 55.564 160.749 1.00 21.94 179 PRO D O 1
ATOM 8518 N N . LEU D 1 180 ? 37.295 57.368 159.595 1.00 22.29 180 LEU D N 1
ATOM 8519 C CA . LEU D 1 180 ? 37.922 56.949 158.347 1.00 23.00 180 LEU D CA 1
ATOM 8520 C C . LEU D 1 180 ? 38.853 58.031 157.808 1.00 22.92 180 LEU D C 1
ATOM 8521 O O . LEU D 1 180 ? 38.764 59.190 158.205 1.00 22.82 180 LEU D O 1
ATOM 8526 N N . PRO D 1 181 ? 39.765 57.662 156.893 1.00 23.49 181 PRO D N 1
ATOM 8527 C CA . PRO D 1 181 ? 40.698 58.639 156.323 1.00 23.82 181 PRO D CA 1
ATOM 8528 C C . PRO D 1 181 ? 40.133 59.446 155.149 1.00 24.42 181 PRO D C 1
ATOM 8529 O O . PRO D 1 181 ? 40.754 60.408 154.692 1.00 26.10 181 PRO D O 1
ATOM 8533 N N . TYR D 1 182 ? 38.948 59.072 154.678 1.00 20.88 182 TYR D N 1
ATOM 8534 C CA . TYR D 1 182 ? 38.332 59.761 153.544 1.00 19.25 182 TYR D CA 1
ATOM 8535 C C . TYR D 1 182 ? 37.745 61.121 153.902 1.00 18.40 182 TYR D C 1
ATOM 8536 O O . TYR D 1 182 ? 37.308 61.348 155.026 1.00 18.20 182 TYR D O 1
ATOM 8545 N N . PRO D 1 183 ? 37.733 62.050 152.938 1.00 18.50 183 PRO D N 1
ATOM 8546 C CA . PRO D 1 183 ? 37.177 63.380 153.192 1.00 19.17 183 PRO D CA 1
ATOM 8547 C C . PRO D 1 183 ? 35.689 63.262 153.536 1.00 19.04 183 PRO D C 1
ATOM 8548 O O . PRO D 1 183 ? 34.948 62.531 152.876 1.00 18.13 183 PRO D O 1
ATOM 8552 N N . PHE D 1 184 ? 35.262 63.971 154.576 1.00 18.58 184 PHE D N 1
ATOM 8553 C CA . PHE D 1 184 ? 33.866 63.965 154.999 1.00 18.62 184 PHE D CA 1
ATOM 8554 C C . PHE D 1 184 ? 33.217 65.169 154.326 1.00 18.83 184 PHE D C 1
ATOM 8555 O O . PHE D 1 184 ? 33.645 66.299 154.538 1.00 18.51 184 PHE D O 1
ATOM 8563 N N . LEU D 1 185 ? 32.183 64.930 153.526 1.00 17.71 185 LEU D N 1
ATOM 8564 C CA . LEU D 1 185 ? 31.531 66.014 152.798 1.00 16.84 185 LEU D CA 1
ATOM 8565 C C . LEU D 1 185 ? 30.037 66.119 153.042 1.00 16.80 185 LEU D C 1
ATOM 8566 O O . LEU D 1 185 ? 29.402 65.174 153.505 1.00 15.89 185 LEU D O 1
ATOM 8571 N N . SER D 1 186 ? 29.480 67.281 152.718 1.00 16.74 186 SER D N 1
ATOM 8572 C CA . SER D 1 186 ? 28.045 67.487 152.836 1.00 15.55 186 SER D CA 1
ATOM 8573 C C . SER D 1 186 ? 27.498 66.758 151.616 1.00 16.09 186 SER D C 1
ATOM 8574 O O . SER D 1 186 ? 28.256 66.449 150.687 1.00 14.97 186 SER D O 1
ATOM 8577 N N . LEU D 1 187 ? 26.201 66.475 151.603 1.00 16.32 187 LEU D N 1
ATOM 8578 C CA . LEU D 1 187 ? 25.613 65.788 150.459 1.00 18.39 187 LEU D CA 1
ATOM 8579 C C . LEU D 1 187 ? 25.783 66.652 149.215 1.00 20.55 187 LEU D C 1
ATOM 8580 O O . LEU D 1 187 ? 26.046 66.148 148.120 1.00 19.11 187 LEU D O 1
ATOM 8585 N N . GLU D 1 188 ? 25.631 67.960 149.394 1.00 20.34 188 GLU D N 1
ATOM 8586 C CA . GLU D 1 188 ? 25.772 68.907 148.297 1.00 22.36 188 GLU D CA 1
ATOM 8587 C C . GLU D 1 188 ? 27.174 68.841 147.676 1.00 21.12 188 GLU D C 1
ATOM 8588 O O . GLU D 1 188 ? 27.312 68.755 146.451 1.00 20.26 188 GLU D O 1
ATOM 8594 N N . GLU D 1 189 ? 28.206 68.879 148.516 1.00 20.75 189 GLU D N 1
ATOM 8595 C CA . GLU D 1 189 ? 29.546 68.842 147.953 1.00 20.90 189 GLU D CA 1
ATOM 8596 C C . GLU D 1 189 ? 29.844 67.476 147.342 1.00 19.50 189 GLU D C 1
ATOM 8597 O O . GLU D 1 189 ? 30.475 67.357 146.300 1.00 18.71 189 GLU D O 1
ATOM 8603 N N . LEU D 1 190 ? 29.359 66.394 147.949 1.00 17.26 190 LEU D N 1
ATOM 8604 C CA . LEU D 1 190 ? 29.571 65.063 147.393 1.00 15.83 190 LEU D CA 1
ATOM 8605 C C . LEU D 1 190 ? 28.995 64.890 145.986 1.00 15.02 190 LEU D C 1
ATOM 8606 O O . LEU D 1 190 ? 29.668 64.357 145.104 1.00 14.71 190 LEU D O 1
ATOM 8611 N N . LEU D 1 191 ? 27.762 65.338 145.766 1.00 15.64 191 LEU D N 1
ATOM 8612 C CA . LEU D 1 191 ? 27.149 65.198 144.444 1.00 19.68 191 LEU D CA 1
ATOM 8613 C C . LEU D 1 191 ? 27.925 65.944 143.357 1.00 21.62 191 LEU D C 1
ATOM 8614 O O . LEU D 1 191 ? 27.959 65.517 142.202 1.00 23.55 191 LEU D O 1
ATOM 8619 N N . LYS D 1 192 ? 28.559 67.050 143.731 1.00 21.68 192 LYS D N 1
ATOM 8620 C CA . LYS D 1 192 ? 29.325 67.847 142.779 1.00 23.88 192 LYS D CA 1
ATOM 8621 C C . LYS D 1 192 ? 30.730 67.306 142.534 1.00 23.24 192 LYS D C 1
ATOM 8622 O O . LYS D 1 192 ? 31.322 67.552 141.483 1.00 21.19 192 LYS D O 1
ATOM 8628 N N . GLU D 1 193 ? 31.265 66.566 143.500 1.00 23.18 193 GLU D N 1
ATOM 8629 C CA . GLU D 1 193 ? 32.623 66.050 143.376 1.00 22.33 193 GLU D CA 1
ATOM 8630 C C . GLU D 1 193 ? 32.743 64.608 142.882 1.00 20.93 193 GLU D C 1
ATOM 8631 O O . GLU D 1 193 ? 33.735 64.245 142.243 1.00 18.99 193 GLU D O 1
ATOM 8637 N N . ALA D 1 194 ? 31.734 63.796 143.172 1.00 17.68 194 ALA D N 1
ATOM 8638 C CA . ALA D 1 194 ? 31.747 62.384 142.802 1.00 17.81 194 ALA D CA 1
ATOM 8639 C C . ALA D 1 194 ? 31.474 62.051 141.334 1.00 18.37 194 ALA D C 1
ATOM 8640 O O . ALA D 1 194 ? 30.622 62.662 140.690 1.00 19.24 194 ALA D O 1
ATOM 8642 N N . ASP D 1 195 ? 32.208 61.065 140.822 1.00 16.24 195 ASP D N 1
ATOM 8643 C CA . ASP D 1 195 ? 32.048 60.590 139.449 1.00 15.78 195 ASP D CA 1
ATOM 8644 C C . ASP D 1 195 ? 31.122 59.374 139.513 1.00 15.03 195 ASP D C 1
ATOM 8645 O O . ASP D 1 195 ? 30.479 59.003 138.532 1.00 15.41 195 ASP D O 1
ATOM 8650 N N . VAL D 1 196 ? 31.075 58.758 140.689 1.00 14.98 196 VAL D N 1
ATOM 8651 C CA . VAL D 1 196 ? 30.218 57.602 140.949 1.00 13.02 196 VAL D CA 1
ATOM 8652 C C . VAL D 1 196 ? 29.585 57.846 142.311 1.00 12.92 196 VAL D C 1
ATOM 8653 O O . VAL D 1 196 ? 30.293 58.120 143.287 1.00 14.40 196 VAL D O 1
ATOM 8657 N N . VAL D 1 197 ? 28.259 57.780 142.378 1.00 12.27 197 VAL D N 1
ATOM 8658 C CA . VAL D 1 197 ? 27.558 57.973 143.641 1.00 12.52 197 VAL D CA 1
ATOM 8659 C C . VAL D 1 197 ? 26.908 56.648 144.029 1.00 13.85 197 VAL D C 1
ATOM 8660 O O . VAL D 1 197 ? 26.148 56.077 143.248 1.00 14.36 197 VAL D O 1
ATOM 8664 N N . SER D 1 198 ? 27.215 56.150 145.222 1.00 13.21 198 SER D N 1
ATOM 8665 C CA . SER D 1 198 ? 26.625 54.894 145.677 1.00 14.07 198 SER D CA 1
ATOM 8666 C C . SER D 1 198 ? 25.859 55.109 146.986 1.00 15.13 198 SER D C 1
ATOM 8667 O O . SER D 1 198 ? 26.370 55.711 147.928 1.00 15.24 198 SER D O 1
ATOM 8670 N N . LEU D 1 199 ? 24.626 54.611 147.038 1.00 15.56 199 LEU D N 1
ATOM 8671 C CA . LEU D 1 199 ? 23.783 54.771 148.216 1.00 15.74 199 LEU D CA 1
ATOM 8672 C C . LEU D 1 199 ? 23.896 53.607 149.204 1.00 15.54 199 LEU D C 1
ATOM 8673 O O . LEU D 1 199 ? 23.782 52.445 148.827 1.00 14.86 199 LEU D O 1
ATOM 8678 N N . HIS D 1 200 ? 24.117 53.937 150.474 1.00 17.23 200 HIS D N 1
ATOM 8679 C CA . HIS D 1 200 ? 24.249 52.936 151.528 1.00 20.06 200 HIS D CA 1
ATOM 8680 C C . HIS D 1 200 ? 23.699 53.504 152.830 1.00 23.14 200 HIS D C 1
ATOM 8681 O O . HIS D 1 200 ? 24.393 53.540 153.844 1.00 24.43 200 HIS D O 1
ATOM 8688 N N . THR D 1 201 ? 22.452 53.955 152.794 1.00 23.49 201 THR D N 1
ATOM 8689 C CA . THR D 1 201 ? 21.823 54.532 153.974 1.00 25.06 201 THR D CA 1
ATOM 8690 C C . THR D 1 201 ? 20.400 54.009 154.104 1.00 24.61 201 THR D C 1
ATOM 8691 O O . THR D 1 201 ? 19.752 53.707 153.108 1.00 24.33 201 THR D O 1
ATOM 8695 N N . PRO D 1 202 ? 19.899 53.885 155.341 1.00 25.86 202 PRO D N 1
ATOM 8696 C CA . PRO D 1 202 ? 18.536 53.387 155.533 1.00 26.24 202 PRO D CA 1
ATOM 8697 C C . PRO D 1 202 ? 17.475 54.366 155.039 1.00 26.49 202 PRO D C 1
ATOM 8698 O O . PRO D 1 202 ? 17.751 55.547 154.824 1.00 25.63 202 PRO D O 1
ATOM 8702 N N . LEU D 1 203 ? 16.263 53.861 154.856 1.00 26.40 203 LEU D N 1
ATOM 8703 C CA . LEU D 1 203 ? 15.151 54.685 154.404 1.00 27.98 203 LEU D CA 1
ATOM 8704 C C . LEU D 1 203 ? 14.531 55.374 155.616 1.00 28.92 203 LEU D C 1
ATOM 8705 O O . LEU D 1 203 ? 14.156 54.716 156.588 1.00 28.23 203 LEU D O 1
ATOM 8710 N N . THR D 1 204 ? 14.439 56.700 155.554 1.00 29.98 204 THR D N 1
ATOM 8711 C CA . THR D 1 204 ? 13.871 57.501 156.637 1.00 30.22 204 THR D CA 1
ATOM 8712 C C . THR D 1 204 ? 13.116 58.688 156.032 1.00 31.37 204 THR D C 1
ATOM 8713 O O . THR D 1 204 ? 13.185 58.921 154.826 1.00 30.16 204 THR D O 1
ATOM 8717 N N . PRO D 1 205 ? 12.382 59.451 156.861 1.00 32.94 205 PRO D N 1
ATOM 8718 C CA . PRO D 1 205 ? 11.633 60.604 156.349 1.00 34.11 205 PRO D CA 1
ATOM 8719 C C . PRO D 1 205 ? 12.473 61.541 155.486 1.00 35.29 205 PRO D C 1
ATOM 8720 O O . PRO D 1 205 ? 11.975 62.123 154.521 1.00 36.30 205 PRO D O 1
ATOM 8724 N N . GLU D 1 206 ? 13.750 61.678 155.829 1.00 34.20 206 GLU D N 1
ATOM 8725 C CA . GLU D 1 206 ? 14.643 62.551 155.083 1.00 35.01 206 GLU D CA 1
ATOM 8726 C C . GLU D 1 206 ? 15.319 61.900 153.874 1.00 33.20 206 GLU D C 1
ATOM 8727 O O . GLU D 1 206 ? 15.711 62.598 152.935 1.00 34.36 206 GLU D O 1
ATOM 8733 N N . THR D 1 207 ? 15.452 60.577 153.876 1.00 29.59 207 THR D N 1
ATOM 8734 C CA . THR D 1 207 ? 16.102 59.915 152.748 1.00 25.82 207 THR D CA 1
ATOM 8735 C C . THR D 1 207 ? 15.141 59.372 151.702 1.00 24.17 207 THR D C 1
ATOM 8736 O O . THR D 1 207 ? 15.568 58.961 150.624 1.00 23.56 207 THR D O 1
ATOM 8740 N N . HIS D 1 208 ? 13.847 59.361 152.004 1.00 23.27 208 HIS D N 1
ATOM 8741 C CA . HIS D 1 208 ? 12.890 58.872 151.022 1.00 22.93 208 HIS D CA 1
ATOM 8742 C C . HIS D 1 208 ? 12.998 59.766 149.790 1.00 21.83 208 HIS D C 1
ATOM 8743 O O . HIS D 1 208 ? 12.901 60.989 149.888 1.00 22.44 208 HIS D O 1
ATOM 8750 N N . ARG D 1 209 ? 13.222 59.149 148.634 1.00 22.85 209 ARG D N 1
ATOM 8751 C CA . ARG D 1 209 ? 13.369 59.888 147.386 1.00 22.94 209 ARG D CA 1
ATOM 8752 C C . ARG D 1 209 ? 14.452 60.958 147.495 1.00 21.50 209 ARG D C 1
ATOM 8753 O O . ARG D 1 209 ? 14.339 62.036 146.918 1.00 20.16 209 ARG D O 1
ATOM 8761 N N . LEU D 1 210 ? 15.510 60.642 148.237 1.00 20.39 210 LEU D N 1
ATOM 8762 C CA . LEU D 1 210 ? 16.634 61.559 148.417 1.00 20.66 210 LEU D CA 1
ATOM 8763 C C . LEU D 1 210 ? 17.201 61.935 147.047 1.00 20.23 210 LEU D C 1
ATOM 8764 O O . LEU D 1 210 ? 17.473 63.109 146.772 1.00 20.54 210 LEU D O 1
ATOM 8769 N N . LEU D 1 211 ? 17.381 60.935 146.190 1.00 19.59 211 LEU D N 1
ATOM 8770 C CA . LEU D 1 211 ? 17.883 61.173 144.844 1.00 19.10 211 LEU D CA 1
ATOM 8771 C C . LEU D 1 211 ? 16.707 61.482 143.932 1.00 20.33 211 LEU D C 1
ATOM 8772 O O . LEU D 1 211 ? 16.273 60.649 143.130 1.00 17.27 211 LEU D O 1
ATOM 8777 N N . ASN D 1 212 ? 16.182 62.692 144.088 1.00 21.16 212 ASN D N 1
ATOM 8778 C CA . ASN D 1 212 ? 15.059 63.153 143.294 1.00 21.38 212 ASN D CA 1
ATOM 8779 C C . ASN D 1 212 ? 15.585 63.832 142.035 1.00 21.54 212 ASN D C 1
ATOM 8780 O O . ASN D 1 212 ? 16.786 63.805 141.758 1.00 18.43 212 ASN D O 1
ATOM 8785 N N . ARG D 1 213 ? 14.678 64.439 141.279 1.00 20.45 213 ARG D N 1
ATOM 8786 C CA . ARG D 1 213 ? 15.036 65.130 140.046 1.00 22.15 213 ARG D CA 1
ATOM 8787 C C . ARG D 1 213 ? 16.142 66.159 140.263 1.00 21.79 213 ARG D C 1
ATOM 8788 O O . ARG D 1 213 ? 17.108 66.209 139.506 1.00 22.30 213 ARG D O 1
ATOM 8796 N N . GLU D 1 214 ? 16.001 66.972 141.302 1.00 22.68 214 GLU D N 1
ATOM 8797 C CA . GLU D 1 214 ? 16.988 68.004 141.603 1.00 23.92 214 GLU D CA 1
ATOM 8798 C C . GLU D 1 214 ? 18.393 67.444 141.849 1.00 22.74 214 GLU D C 1
ATOM 8799 O O . GLU D 1 214 ? 19.361 67.866 141.212 1.00 20.22 214 GLU D O 1
ATOM 8805 N N . ARG D 1 215 ? 18.502 66.496 142.774 1.00 21.64 215 ARG D N 1
ATOM 8806 C CA . ARG D 1 215 ? 19.799 65.914 143.100 1.00 22.22 215 ARG D CA 1
ATOM 8807 C C . ARG D 1 215 ? 20.402 65.091 141.966 1.00 21.39 215 ARG D C 1
ATOM 8808 O O . ARG D 1 215 ? 21.617 65.100 141.768 1.00 23.06 215 ARG D O 1
ATOM 8816 N N . LEU D 1 216 ? 19.560 64.382 141.223 1.00 20.35 216 LEU D N 1
ATOM 8817 C CA . LEU D 1 216 ? 20.047 63.583 140.106 1.00 20.16 216 LEU D CA 1
ATOM 8818 C C . LEU D 1 216 ? 20.682 64.486 139.062 1.00 20.52 216 LEU D C 1
ATOM 8819 O O . LEU D 1 216 ? 21.741 64.176 138.521 1.00 21.23 216 LEU D O 1
ATOM 8824 N N . PHE D 1 217 ? 20.036 65.611 138.774 1.00 21.20 217 PHE D N 1
ATOM 8825 C CA . PHE D 1 217 ? 20.579 66.523 137.785 1.00 21.19 217 PHE D CA 1
ATOM 8826 C C . PHE D 1 217 ? 21.676 67.405 138.363 1.00 19.26 217 PHE D C 1
ATOM 8827 O O . PHE D 1 217 ? 22.317 68.163 137.642 1.00 20.30 217 PHE D O 1
ATOM 8835 N N . ALA D 1 218 ? 21.906 67.275 139.665 1.00 19.50 218 ALA D N 1
ATOM 8836 C CA . ALA D 1 218 ? 22.958 68.026 140.340 1.00 18.97 218 ALA D CA 1
ATOM 8837 C C . ALA D 1 218 ? 24.246 67.200 140.301 1.00 18.34 218 ALA D C 1
ATOM 8838 O O . ALA D 1 218 ? 25.340 67.709 140.543 1.00 16.22 218 ALA D O 1
ATOM 8840 N N . MET D 1 219 ? 24.114 65.913 140.006 1.00 16.23 219 MET D N 1
ATOM 8841 C CA . MET D 1 219 ? 25.287 65.052 139.920 1.00 17.75 219 MET D CA 1
ATOM 8842 C C . MET D 1 219 ? 26.090 65.461 138.692 1.00 18.70 219 MET D C 1
ATOM 8843 O O . MET D 1 219 ? 25.566 66.111 137.785 1.00 19.77 219 MET D O 1
ATOM 8848 N N . LYS D 1 220 ? 27.367 65.098 138.671 1.00 18.58 220 LYS D N 1
ATOM 8849 C CA . LYS D 1 220 ? 28.232 65.418 137.544 1.00 19.91 220 LYS D CA 1
ATOM 8850 C C . LYS D 1 220 ? 27.681 64.834 136.253 1.00 20.15 220 LYS D C 1
ATOM 8851 O O . LYS D 1 220 ? 27.115 63.741 136.244 1.00 18.33 220 LYS D O 1
ATOM 8857 N N . ARG D 1 221 ? 27.861 65.558 135.158 1.00 19.63 221 ARG D N 1
ATOM 8858 C CA . ARG D 1 221 ? 27.425 65.061 133.866 1.00 22.74 221 ARG D CA 1
ATOM 8859 C C . ARG D 1 221 ? 28.384 63.895 133.600 1.00 20.69 221 ARG D C 1
ATOM 8860 O O . ARG D 1 221 ? 29.584 64.028 133.819 1.00 19.20 221 ARG D O 1
ATOM 8868 N N . GLY D 1 222 ? 27.862 62.753 133.159 1.00 18.58 222 GLY D N 1
ATOM 8869 C CA . GLY D 1 222 ? 28.723 61.608 132.911 1.00 17.68 222 GLY D CA 1
ATOM 8870 C C . GLY D 1 222 ? 28.959 60.755 134.156 1.00 16.54 222 GLY D C 1
ATOM 8871 O O . GLY D 1 222 ? 29.752 59.809 134.141 1.00 15.07 222 GLY D O 1
ATOM 8872 N N . ALA D 1 223 ? 28.267 61.085 135.240 1.00 15.00 223 ALA D N 1
ATOM 8873 C CA . ALA D 1 223 ? 28.405 60.343 136.485 1.00 14.51 223 ALA D CA 1
ATOM 8874 C C . ALA D 1 223 ? 27.589 59.056 136.467 1.00 15.16 223 ALA D C 1
ATOM 8875 O O . ALA D 1 223 ? 26.667 58.898 135.657 1.00 14.70 223 ALA D O 1
ATOM 8877 N N . ILE D 1 224 ? 27.942 58.139 137.364 1.00 11.90 224 ILE D N 1
ATOM 8878 C CA . ILE D 1 224 ? 27.243 56.869 137.499 1.00 11.70 224 ILE D CA 1
ATOM 8879 C C . ILE D 1 224 ? 26.586 56.799 138.873 1.00 13.33 224 ILE D C 1
ATOM 8880 O O . ILE D 1 224 ? 27.201 57.154 139.880 1.00 14.91 224 ILE D O 1
ATOM 8885 N N . LEU D 1 225 ? 25.336 56.346 138.907 1.00 14.44 225 LEU D N 1
ATOM 8886 C CA . LEU D 1 225 ? 24.599 56.200 140.152 1.00 14.96 225 LEU D CA 1
ATOM 8887 C C . LEU D 1 225 ? 24.428 54.719 140.480 1.00 14.81 225 LEU D C 1
ATOM 8888 O O . LEU D 1 225 ? 24.061 53.922 139.612 1.00 14.05 225 LEU D O 1
ATOM 8893 N N . LEU D 1 226 ? 24.690 54.362 141.734 1.00 12.15 226 LEU D N 1
ATOM 8894 C CA . LEU D 1 226 ? 24.545 52.983 142.188 1.00 13.82 226 LEU D CA 1
ATOM 8895 C C . LEU D 1 226 ? 23.612 52.917 143.391 1.00 13.36 226 LEU D C 1
ATOM 8896 O O . LEU D 1 226 ? 23.709 53.739 144.306 1.00 14.65 226 LEU D O 1
ATOM 8901 N N . ASN D 1 227 ? 22.708 51.943 143.394 1.00 12.72 227 ASN D N 1
ATOM 8902 C CA . ASN D 1 227 ? 21.821 51.773 144.533 1.00 14.36 227 ASN D CA 1
ATOM 8903 C C . ASN D 1 227 ? 21.529 50.307 144.830 1.00 15.24 227 ASN D C 1
ATOM 8904 O O . ASN D 1 227 ? 20.807 49.642 144.089 1.00 15.17 227 ASN D O 1
ATOM 8909 N N . THR D 1 228 ? 22.105 49.816 145.923 1.00 15.29 228 THR D N 1
ATOM 8910 C CA . THR D 1 228 ? 21.902 48.443 146.367 1.00 15.92 228 THR D CA 1
ATOM 8911 C C . THR D 1 228 ? 21.326 48.478 147.785 1.00 17.54 228 THR D C 1
ATOM 8912 O O . THR D 1 228 ? 21.317 47.465 148.481 1.00 16.95 228 THR D O 1
ATOM 8916 N N . ALA D 1 229 ? 20.849 49.650 148.204 1.00 15.60 229 ALA D N 1
ATOM 8917 C CA . ALA D 1 229 ? 20.295 49.830 149.546 1.00 16.10 229 ALA D CA 1
ATOM 8918 C C . ALA D 1 229 ? 18.778 49.672 149.584 1.00 17.42 229 ALA D C 1
ATOM 8919 O O . ALA D 1 229 ? 18.267 48.581 149.857 1.00 16.78 229 ALA D O 1
ATOM 8921 N N . ARG D 1 230 ? 18.061 50.765 149.338 1.00 16.63 230 ARG D N 1
ATOM 8922 C CA . ARG D 1 230 ? 16.598 50.739 149.324 1.00 17.12 230 ARG D CA 1
ATOM 8923 C C . ARG D 1 230 ? 16.106 51.463 148.072 1.00 15.65 230 ARG D C 1
ATOM 8924 O O . ARG D 1 230 ? 16.523 52.584 147.793 1.00 13.26 230 ARG D O 1
ATOM 8932 N N . GLY D 1 231 ? 15.212 50.818 147.328 1.00 15.12 231 GLY D N 1
ATOM 8933 C CA . GLY D 1 231 ? 14.695 51.411 146.106 1.00 15.37 231 GLY D CA 1
ATOM 8934 C C . GLY D 1 231 ? 14.064 52.790 146.215 1.00 15.64 231 GLY D C 1
ATOM 8935 O O . GLY D 1 231 ? 14.219 53.611 145.311 1.00 15.29 231 GLY D O 1
ATOM 8936 N N . ALA D 1 232 ? 13.369 53.059 147.316 1.00 14.78 232 ALA D N 1
ATOM 8937 C CA . ALA D 1 232 ? 12.695 54.344 147.494 1.00 16.88 232 ALA D CA 1
ATOM 8938 C C . ALA D 1 232 ? 13.624 55.531 147.741 1.00 17.64 232 ALA D C 1
ATOM 8939 O O . ALA D 1 232 ? 13.161 56.661 147.897 1.00 18.46 232 ALA D O 1
ATOM 8941 N N . LEU D 1 233 ? 14.929 55.283 147.778 1.00 17.65 233 LEU D N 1
ATOM 8942 C CA . LEU D 1 233 ? 15.891 56.361 147.980 1.00 17.42 233 LEU D CA 1
ATOM 8943 C C . LEU D 1 233 ? 16.027 57.128 146.672 1.00 17.72 233 LEU D C 1
ATOM 8944 O O . LEU D 1 233 ? 16.519 58.260 146.642 1.00 16.99 233 LEU D O 1
ATOM 8949 N N . VAL D 1 234 ? 15.584 56.501 145.590 1.00 17.97 234 VAL D N 1
ATOM 8950 C CA . VAL D 1 234 ? 15.676 57.105 144.269 1.00 19.90 234 VAL D CA 1
ATOM 8951 C C . VAL D 1 234 ? 14.320 57.322 143.612 1.00 21.89 234 VAL D C 1
ATOM 8952 O O . VAL D 1 234 ? 13.440 56.466 143.688 1.00 21.09 234 VAL D O 1
ATOM 8956 N N . ASP D 1 235 ? 14.160 58.476 142.970 1.00 23.15 235 ASP D N 1
ATOM 8957 C CA . ASP D 1 235 ? 12.933 58.777 142.248 1.00 23.72 235 ASP D CA 1
ATOM 8958 C C . ASP D 1 235 ? 13.136 58.088 140.905 1.00 21.56 235 ASP D C 1
ATOM 8959 O O . ASP D 1 235 ? 13.851 58.589 140.044 1.00 22.09 235 ASP D O 1
ATOM 8964 N N . THR D 1 236 ? 12.510 56.931 140.740 1.00 20.98 236 THR D N 1
ATOM 8965 C CA . THR D 1 236 ? 12.646 56.136 139.527 1.00 19.40 236 THR D CA 1
ATOM 8966 C C . THR D 1 236 ? 12.345 56.860 138.213 1.00 21.70 236 THR D C 1
ATOM 8967 O O . THR D 1 236 ? 13.106 56.748 137.251 1.00 19.36 236 THR D O 1
ATOM 8971 N N . GLU D 1 237 ? 11.242 57.600 138.160 1.00 21.34 237 GLU D N 1
ATOM 8972 C CA . GLU D 1 237 ? 10.895 58.304 136.931 1.00 22.98 237 GLU D CA 1
ATOM 8973 C C . GLU D 1 237 ? 11.914 59.410 136.645 1.00 21.17 237 GLU D C 1
ATOM 8974 O O . GLU D 1 237 ? 12.278 59.647 135.497 1.00 21.14 237 GLU D O 1
ATOM 8980 N N . ALA D 1 238 ? 12.386 60.071 137.697 1.00 20.14 238 ALA D N 1
ATOM 8981 C CA . ALA D 1 238 ? 13.385 61.121 137.542 1.00 19.80 238 ALA D CA 1
ATOM 8982 C C . ALA D 1 238 ? 14.687 60.513 137.010 1.00 18.49 238 ALA D C 1
ATOM 8983 O O . ALA D 1 238 ? 15.401 61.144 136.230 1.00 18.22 238 ALA D O 1
ATOM 8985 N N . LEU D 1 239 ? 14.989 59.286 137.435 1.00 18.55 239 LEU D N 1
ATOM 8986 C CA . LEU D 1 239 ? 16.207 58.603 136.988 1.00 16.64 239 LEU D CA 1
ATOM 8987 C C . LEU D 1 239 ? 16.157 58.365 135.484 1.00 16.55 239 LEU D C 1
ATOM 8988 O O . LEU D 1 239 ? 17.160 58.525 134.784 1.00 15.72 239 LEU D O 1
ATOM 8993 N N . VAL D 1 240 ? 14.985 57.978 134.985 1.00 15.80 240 VAL D N 1
ATOM 8994 C CA . VAL D 1 240 ? 14.806 57.745 133.558 1.00 17.01 240 VAL D CA 1
ATOM 8995 C C . VAL D 1 240 ? 15.188 59.017 132.791 1.00 18.16 240 VAL D C 1
ATOM 8996 O O . VAL D 1 240 ? 15.896 58.963 131.782 1.00 18.69 240 VAL D O 1
ATOM 9000 N N . GLU D 1 241 ? 14.719 60.159 133.280 1.00 18.94 241 GLU D N 1
ATOM 9001 C CA . GLU D 1 241 ? 15.027 61.445 132.655 1.00 19.90 241 GLU D CA 1
ATOM 9002 C C . GLU D 1 241 ? 16.543 61.687 132.645 1.00 18.63 241 GLU D C 1
ATOM 9003 O O . GLU D 1 241 ? 17.121 62.037 131.620 1.00 16.42 241 GLU D O 1
ATOM 9009 N N . ALA D 1 242 ? 17.172 61.484 133.798 1.00 18.41 242 ALA D N 1
ATOM 9010 C CA . ALA D 1 242 ? 18.610 61.706 133.961 1.00 18.39 242 ALA D CA 1
ATOM 9011 C C . ALA D 1 242 ? 19.509 60.789 133.128 1.00 18.59 242 ALA D C 1
ATOM 9012 O O . ALA D 1 242 ? 20.640 61.154 132.787 1.00 18.69 242 ALA D O 1
ATOM 9014 N N . LEU D 1 243 ? 19.012 59.604 132.790 1.00 19.10 243 LEU D N 1
ATOM 9015 C CA . LEU D 1 243 ? 19.795 58.655 132.004 1.00 20.32 243 LEU D CA 1
ATOM 9016 C C . LEU D 1 243 ? 19.782 58.953 130.509 1.00 22.41 243 LEU D C 1
ATOM 9017 O O . LEU D 1 243 ? 20.604 58.425 129.756 1.00 22.40 243 LEU D O 1
ATOM 9022 N N . ARG D 1 244 ? 18.851 59.800 130.083 1.00 23.67 244 ARG D N 1
ATOM 9023 C CA . ARG D 1 244 ? 18.735 60.166 128.675 1.00 27.09 244 ARG D CA 1
ATOM 9024 C C . ARG D 1 244 ? 20.040 60.742 128.131 1.00 26.95 244 ARG D C 1
ATOM 9025 O O . ARG D 1 244 ? 20.520 60.325 127.076 1.00 28.86 244 ARG D O 1
ATOM 9033 N N . GLY D 1 245 ? 20.616 61.702 128.847 1.00 25.88 245 GLY D N 1
ATOM 9034 C CA . GLY D 1 245 ? 21.853 62.301 128.383 1.00 23.85 245 GLY D CA 1
ATOM 9035 C C . GLY D 1 245 ? 22.729 62.912 129.462 1.00 23.97 245 GLY D C 1
ATOM 9036 O O . GLY D 1 245 ? 23.849 63.333 129.179 1.00 25.01 245 GLY D O 1
ATOM 9037 N N . HIS D 1 246 ? 22.238 62.960 130.696 1.00 20.25 246 HIS D N 1
ATOM 9038 C CA . HIS D 1 246 ? 23.016 63.541 131.778 1.00 19.72 246 HIS D CA 1
ATOM 9039 C C . HIS D 1 246 ? 23.992 62.565 132.433 1.00 17.81 246 HIS D C 1
ATOM 9040 O O . HIS D 1 246 ? 25.199 62.799 132.426 1.00 16.88 246 HIS D O 1
ATOM 9047 N N . LEU D 1 247 ? 23.470 61.480 133.000 1.00 17.22 247 LEU D N 1
ATOM 9048 C CA . LEU D 1 247 ? 24.305 60.475 133.658 1.00 17.06 247 LEU D CA 1
ATOM 9049 C C . LEU D 1 247 ? 24.833 59.432 132.685 1.00 17.88 247 LEU D C 1
ATOM 9050 O O . LEU D 1 247 ? 24.168 59.081 131.703 1.00 16.78 247 LEU D O 1
ATOM 9055 N N . PHE D 1 248 ? 26.029 58.931 132.971 1.00 15.06 248 PHE D N 1
ATOM 9056 C CA . PHE D 1 248 ? 26.640 57.906 132.135 1.00 16.97 248 PHE D CA 1
ATOM 9057 C C . PHE D 1 248 ? 25.782 56.644 132.199 1.00 15.95 248 PHE D C 1
ATOM 9058 O O . PHE D 1 248 ? 25.529 55.997 131.182 1.00 15.42 248 PHE D O 1
ATOM 9066 N N . GLY D 1 249 ? 25.351 56.301 133.410 1.00 15.83 249 GLY D N 1
ATOM 9067 C CA . GLY D 1 249 ? 24.531 55.120 133.604 1.00 15.10 249 GLY D CA 1
ATOM 9068 C C . GLY D 1 249 ? 24.194 54.898 135.066 1.00 14.10 249 GLY D C 1
ATOM 9069 O O . GLY D 1 249 ? 24.578 55.691 135.933 1.00 15.13 249 GLY D O 1
ATOM 9070 N N . ALA D 1 250 ? 23.471 53.820 135.346 1.00 11.65 250 ALA D N 1
ATOM 9071 C CA . ALA D 1 250 ? 23.084 53.501 136.710 1.00 13.76 250 ALA D CA 1
ATOM 9072 C C . ALA D 1 250 ? 23.026 51.995 136.928 1.00 12.33 250 ALA D C 1
ATOM 9073 O O . ALA D 1 250 ? 22.618 51.243 136.044 1.00 14.04 250 ALA D O 1
ATOM 9075 N N . GLY D 1 251 ? 23.446 51.571 138.112 1.00 13.26 251 GLY D N 1
ATOM 9076 C CA . GLY D 1 251 ? 23.420 50.164 138.468 1.00 13.38 251 GLY D CA 1
ATOM 9077 C C . GLY D 1 251 ? 22.517 50.044 139.678 1.00 14.18 251 GLY D C 1
ATOM 9078 O O . GLY D 1 251 ? 22.825 50.588 140.745 1.00 14.43 251 GLY D O 1
ATOM 9079 N N . LEU D 1 252 ? 21.398 49.344 139.521 1.00 13.46 252 LEU D N 1
ATOM 9080 C CA . LEU D 1 252 ? 20.445 49.195 140.612 1.00 13.16 252 LEU D CA 1
ATOM 9081 C C . LEU D 1 252 ? 20.184 47.736 140.980 1.00 14.96 252 LEU D C 1
ATOM 9082 O O . LEU D 1 252 ? 20.031 46.889 140.108 1.00 15.52 252 LEU D O 1
ATOM 9087 N N . ASP D 1 253 ? 20.137 47.456 142.277 1.00 12.59 253 ASP D N 1
ATOM 9088 C CA . ASP D 1 253 ? 19.824 46.116 142.754 1.00 14.34 253 ASP D CA 1
ATOM 9089 C C . ASP D 1 253 ? 18.479 46.209 143.468 1.00 14.36 253 ASP D C 1
ATOM 9090 O O . ASP D 1 253 ? 17.896 45.199 143.852 1.00 16.41 253 ASP D O 1
ATOM 9095 N N . VAL D 1 254 ? 18.001 47.438 143.650 1.00 15.05 254 VAL D N 1
ATOM 9096 C CA . VAL D 1 254 ? 16.717 47.689 144.303 1.00 14.85 254 VAL D CA 1
ATOM 9097 C C . VAL D 1 254 ? 15.990 48.775 143.515 1.00 16.09 254 VAL D C 1
ATOM 9098 O O . VAL D 1 254 ? 16.624 49.655 142.936 1.00 17.31 254 VAL D O 1
ATOM 9102 N N . THR D 1 255 ? 14.663 48.714 143.487 1.00 16.29 255 THR D N 1
ATOM 9103 C CA . THR D 1 255 ? 13.891 49.684 142.714 1.00 17.68 255 THR D CA 1
ATOM 9104 C C . THR D 1 255 ? 12.598 50.126 143.389 1.00 17.16 255 THR D C 1
ATOM 9105 O O . THR D 1 255 ? 12.182 49.562 144.399 1.00 18.19 255 THR D O 1
ATOM 9109 N N . ASP D 1 256 ? 11.958 51.134 142.805 1.00 18.96 256 ASP D N 1
ATOM 9110 C CA . ASP D 1 256 ? 10.692 51.641 143.322 1.00 21.17 256 ASP D CA 1
ATOM 9111 C C . ASP D 1 256 ? 9.784 51.959 142.136 1.00 20.09 256 ASP D C 1
ATOM 9112 O O . ASP D 1 256 ? 10.047 52.889 141.379 1.00 19.68 256 ASP D O 1
ATOM 9117 N N . PRO D 1 257 ? 8.712 51.172 141.941 1.00 21.88 257 PRO D N 1
ATOM 9118 C CA . PRO D 1 257 ? 8.293 50.018 142.742 1.00 21.86 257 PRO D CA 1
ATOM 9119 C C . PRO D 1 257 ? 9.232 48.822 142.598 1.00 21.58 257 PRO D C 1
ATOM 9120 O O . PRO D 1 257 ? 10.089 48.793 141.714 1.00 22.03 257 PRO D O 1
ATOM 9124 N N . GLU D 1 258 ? 9.053 47.836 143.468 1.00 21.58 258 GLU D N 1
ATOM 9125 C CA . GLU D 1 258 ? 9.865 46.627 143.445 1.00 21.41 258 GLU D CA 1
ATOM 9126 C C . GLU D 1 258 ? 8.963 45.414 143.674 1.00 22.30 258 GLU D C 1
ATOM 9127 O O . GLU D 1 258 ? 8.211 45.368 144.647 1.00 20.97 258 GLU D O 1
ATOM 9133 N N . PRO D 1 259 ? 9.016 44.424 142.771 1.00 21.18 259 PRO D N 1
ATOM 9134 C CA . PRO D 1 259 ? 9.862 44.393 141.572 1.00 22.32 259 PRO D CA 1
ATOM 9135 C C . PRO D 1 259 ? 9.480 45.481 140.571 1.00 21.94 259 PRO D C 1
ATOM 9136 O O . PRO D 1 259 ? 8.371 46.012 140.615 1.00 21.74 259 PRO D O 1
ATOM 9140 N N . LEU D 1 260 ? 10.406 45.811 139.677 1.00 21.50 260 LEU D N 1
ATOM 9141 C CA . LEU D 1 260 ? 10.150 46.808 138.645 1.00 21.83 260 LEU D CA 1
ATOM 9142 C C . LEU D 1 260 ? 9.564 46.042 137.449 1.00 22.65 260 LEU D C 1
ATOM 9143 O O . LEU D 1 260 ? 10.234 45.187 136.877 1.00 23.17 260 LEU D O 1
ATOM 9148 N N . PRO D 1 261 ? 8.305 46.334 137.067 1.00 24.89 261 PRO D N 1
ATOM 9149 C CA . PRO D 1 261 ? 7.638 45.661 135.941 1.00 25.70 261 PRO D CA 1
ATOM 9150 C C . PRO D 1 261 ? 8.443 45.719 134.645 1.00 24.87 261 PRO D C 1
ATOM 9151 O O . PRO D 1 261 ? 9.027 46.747 134.319 1.00 25.89 261 PRO D O 1
ATOM 9155 N N . PRO D 1 262 ? 8.460 44.612 133.880 1.00 25.52 262 PRO D N 1
ATOM 9156 C CA . PRO D 1 262 ? 9.190 44.496 132.613 1.00 25.54 262 PRO D CA 1
ATOM 9157 C C . PRO D 1 262 ? 8.907 45.589 131.594 1.00 24.97 262 PRO D C 1
ATOM 9158 O O . PRO D 1 262 ? 9.752 45.892 130.752 1.00 24.54 262 PRO D O 1
ATOM 9162 N N . GLY D 1 263 ? 7.718 46.175 131.666 1.00 23.85 263 GLY D N 1
ATOM 9163 C CA . GLY D 1 263 ? 7.370 47.230 130.733 1.00 22.98 263 GLY D CA 1
ATOM 9164 C C . GLY D 1 263 ? 7.962 48.580 131.104 1.00 21.66 263 GLY D C 1
ATOM 9165 O O . GLY D 1 263 ? 7.863 49.534 130.336 1.00 21.26 263 GLY D O 1
ATOM 9166 N N . HIS D 1 264 ? 8.591 48.669 132.272 1.00 20.50 264 HIS D N 1
ATOM 9167 C CA . HIS D 1 264 ? 9.174 49.930 132.722 1.00 21.45 264 HIS D CA 1
ATOM 9168 C C . HIS D 1 264 ? 10.267 50.430 131.770 1.00 20.64 264 HIS D C 1
ATOM 9169 O O . HIS D 1 264 ? 11.125 49.682 131.320 1.00 21.68 264 HIS D O 1
ATOM 9176 N N . PRO D 1 265 ? 10.261 51.734 131.451 1.00 21.58 265 PRO D N 1
ATOM 9177 C CA . PRO D 1 265 ? 11.249 52.340 130.553 1.00 21.72 265 PRO D CA 1
ATOM 9178 C C . PRO D 1 265 ? 12.715 52.089 130.910 1.00 20.71 265 PRO D C 1
ATOM 9179 O O . PRO D 1 265 ? 13.560 51.994 130.023 1.00 19.44 265 PRO D O 1
ATOM 9183 N N . LEU D 1 266 ? 13.019 51.970 132.199 1.00 19.51 266 LEU D N 1
ATOM 9184 C CA . LEU D 1 266 ? 14.397 51.715 132.613 1.00 19.20 266 LEU D CA 1
ATOM 9185 C C . LEU D 1 266 ? 14.975 50.481 131.926 1.00 18.68 266 LEU D C 1
ATOM 9186 O O . LEU D 1 266 ? 16.151 50.463 131.560 1.00 16.01 266 LEU D O 1
ATOM 9191 N N . TYR D 1 267 ? 14.149 49.453 131.741 1.00 18.34 267 TYR D N 1
ATOM 9192 C CA . TYR D 1 267 ? 14.602 48.220 131.101 1.00 18.15 267 TYR D CA 1
ATOM 9193 C C . TYR D 1 267 ? 15.005 48.388 129.638 1.00 19.20 267 TYR D C 1
ATOM 9194 O O . TYR D 1 267 ? 15.682 47.527 129.075 1.00 17.62 267 TYR D O 1
ATOM 9203 N N . ALA D 1 268 ? 14.593 49.491 129.022 1.00 19.56 268 ALA D N 1
ATOM 9204 C CA . ALA D 1 268 ? 14.922 49.735 127.621 1.00 19.95 268 ALA D CA 1
ATOM 9205 C C . ALA D 1 268 ? 16.191 50.568 127.450 1.00 20.46 268 ALA D C 1
ATOM 9206 O O . ALA D 1 268 ? 16.653 50.780 126.330 1.00 19.58 268 ALA D O 1
ATOM 9208 N N . LEU D 1 269 ? 16.754 51.037 128.559 1.00 20.20 269 LEU D N 1
ATOM 9209 C CA . LEU D 1 269 ? 17.967 51.848 128.511 1.00 20.31 269 LEU D CA 1
ATOM 9210 C C . LEU D 1 269 ? 19.188 50.955 128.688 1.00 19.98 269 LEU D C 1
ATOM 9211 O O . LEU D 1 269 ? 19.368 50.351 129.745 1.00 21.75 269 LEU D O 1
ATOM 9216 N N . PRO D 1 270 ? 20.047 50.861 127.660 1.00 19.75 270 PRO D N 1
ATOM 9217 C CA . PRO D 1 270 ? 21.233 50.013 127.782 1.00 21.60 270 PRO D CA 1
ATOM 9218 C C . PRO D 1 270 ? 22.224 50.482 128.843 1.00 21.06 270 PRO D C 1
ATOM 9219 O O . PRO D 1 270 ? 23.038 49.691 129.319 1.00 22.58 270 PRO D O 1
ATOM 9223 N N . ASN D 1 271 ? 22.154 51.755 129.227 1.00 19.62 271 ASN D N 1
ATOM 9224 C CA . ASN D 1 271 ? 23.081 52.264 130.237 1.00 18.54 271 ASN D CA 1
ATOM 9225 C C . ASN D 1 271 ? 22.549 52.095 131.657 1.00 18.56 271 ASN D C 1
ATOM 9226 O O . ASN D 1 271 ? 23.066 52.678 132.610 1.00 17.54 271 ASN D O 1
ATOM 9231 N N . ALA D 1 272 ? 21.506 51.284 131.791 1.00 17.01 272 ALA D N 1
ATOM 9232 C CA . ALA D 1 272 ? 20.942 50.983 133.097 1.00 15.04 272 ALA D CA 1
ATOM 9233 C C . ALA D 1 272 ? 21.054 49.467 133.260 1.00 16.15 272 ALA D C 1
ATOM 9234 O O . ALA D 1 272 ? 20.696 48.707 132.356 1.00 13.59 272 ALA D O 1
ATOM 9236 N N . VAL D 1 273 ? 21.596 49.031 134.388 1.00 14.01 273 VAL D N 1
ATOM 9237 C CA . VAL D 1 273 ? 21.718 47.605 134.663 1.00 14.53 273 VAL D CA 1
ATOM 9238 C C . VAL D 1 273 ? 20.923 47.345 135.930 1.00 14.24 273 VAL D C 1
ATOM 9239 O O . VAL D 1 273 ? 21.251 47.865 137.002 1.00 14.94 273 VAL D O 1
ATOM 9243 N N . ILE D 1 274 ? 19.868 46.555 135.805 1.00 13.12 274 ILE D N 1
ATOM 9244 C CA . ILE D 1 274 ? 19.030 46.254 136.953 1.00 14.01 274 ILE D CA 1
ATOM 9245 C C . ILE D 1 274 ? 19.080 44.778 137.309 1.00 13.15 274 ILE D C 1
ATOM 9246 O O . ILE D 1 274 ? 18.811 43.919 136.470 1.00 12.19 274 ILE D O 1
ATOM 9251 N N . THR D 1 275 ? 19.450 44.494 138.553 1.00 12.24 275 THR D N 1
ATOM 9252 C CA . THR D 1 275 ? 19.491 43.122 139.034 1.00 12.27 275 THR D CA 1
ATOM 9253 C C . THR D 1 275 ? 18.311 42.995 139.992 1.00 12.77 275 THR D C 1
ATOM 9254 O O . THR D 1 275 ? 17.935 43.965 140.655 1.00 12.91 275 THR D O 1
ATOM 9258 N N . PRO D 1 276 ? 17.700 41.802 140.063 1.00 14.18 276 PRO D N 1
ATOM 9259 C CA . PRO D 1 276 ? 16.542 41.527 140.922 1.00 13.81 276 PRO D CA 1
ATOM 9260 C C . PRO D 1 276 ? 16.785 41.386 142.428 1.00 13.83 276 PRO D C 1
ATOM 9261 O O . PRO D 1 276 ? 16.442 40.366 143.019 1.00 12.64 276 PRO D O 1
ATOM 9265 N N . HIS D 1 277 ? 17.346 42.430 143.037 1.00 14.43 277 HIS D N 1
ATOM 9266 C CA . HIS D 1 277 ? 17.650 42.462 144.471 1.00 14.91 277 HIS D CA 1
ATOM 9267 C C . HIS D 1 277 ? 18.358 41.206 144.967 1.00 14.16 277 HIS D C 1
ATOM 9268 O O . HIS D 1 277 ? 17.869 40.516 145.864 1.00 14.47 277 HIS D O 1
ATOM 9275 N N . ILE D 1 278 ? 19.518 40.929 144.385 1.00 14.84 278 ILE D N 1
ATOM 9276 C CA . ILE D 1 278 ? 20.324 39.764 144.748 1.00 14.53 278 ILE D CA 1
ATOM 9277 C C . ILE D 1 278 ? 21.587 40.170 145.505 1.00 14.28 278 ILE D C 1
ATOM 9278 O O . ILE D 1 278 ? 22.547 39.391 145.607 1.00 13.74 278 ILE D O 1
ATOM 9283 N N . GLY D 1 279 ? 21.584 41.389 146.036 1.00 13.78 279 GLY D N 1
ATOM 9284 C CA . GLY D 1 279 ? 22.737 41.871 146.777 1.00 15.73 279 GLY D CA 1
ATOM 9285 C C . GLY D 1 279 ? 23.344 40.876 147.756 1.00 14.59 279 GLY D C 1
ATOM 9286 O O . GLY D 1 279 ? 24.565 40.702 147.789 1.00 15.80 279 GLY D O 1
ATOM 9287 N N . SER D 1 280 ? 22.507 40.219 148.555 1.00 14.66 280 SER D N 1
ATOM 9288 C CA . SER D 1 280 ? 23.008 39.260 149.544 1.00 13.92 280 SER D CA 1
ATOM 9289 C C . SER D 1 280 ? 22.976 37.814 149.056 1.00 15.03 280 SER D C 1
ATOM 9290 O O . SER D 1 280 ? 23.234 36.889 149.829 1.00 15.40 280 SER D O 1
ATOM 9293 N N . ALA D 1 281 ? 22.686 37.629 147.770 1.00 14.60 281 ALA D N 1
ATOM 9294 C CA . ALA D 1 281 ? 22.580 36.300 147.176 1.00 15.23 281 ALA D CA 1
ATOM 9295 C C . ALA D 1 281 ? 23.866 35.479 147.029 1.00 15.74 281 ALA D C 1
ATOM 9296 O O . ALA D 1 281 ? 24.115 34.875 145.980 1.00 17.52 281 ALA D O 1
ATOM 9298 N N . GLY D 1 282 ? 24.689 35.470 148.071 1.00 16.03 282 GLY D N 1
ATOM 9299 C CA . GLY D 1 282 ? 25.884 34.646 148.050 1.00 15.14 282 GLY D CA 1
ATOM 9300 C C . GLY D 1 282 ? 25.408 33.351 148.696 1.00 15.02 282 GLY D C 1
ATOM 9301 O O . GLY D 1 282 ? 24.728 33.403 149.722 1.00 15.48 282 GLY D O 1
ATOM 9302 N N . ARG D 1 283 ? 25.713 32.194 148.119 1.00 15.66 283 ARG D N 1
ATOM 9303 C CA . ARG D 1 283 ? 25.233 30.953 148.729 1.00 15.78 283 ARG D CA 1
ATOM 9304 C C . ARG D 1 283 ? 25.658 30.806 150.191 1.00 15.20 283 ARG D C 1
ATOM 9305 O O . ARG D 1 283 ? 24.832 30.514 151.059 1.00 14.72 283 ARG D O 1
ATOM 9313 N N . THR D 1 284 ? 26.943 30.999 150.464 1.00 14.72 284 THR D N 1
ATOM 9314 C CA . THR D 1 284 ? 27.443 30.872 151.832 1.00 15.15 284 THR D CA 1
ATOM 9315 C C . THR D 1 284 ? 26.769 31.900 152.725 1.00 14.03 284 THR D C 1
ATOM 9316 O O . THR D 1 284 ? 26.430 31.621 153.874 1.00 13.49 284 THR D O 1
ATOM 9320 N N . THR D 1 285 ? 26.579 33.100 152.190 1.00 14.54 285 THR D N 1
ATOM 9321 C CA . THR D 1 285 ? 25.929 34.159 152.944 1.00 14.40 285 THR D CA 1
ATOM 9322 C C . THR D 1 285 ? 24.505 33.751 153.323 1.00 12.48 285 THR D C 1
ATOM 9323 O O . THR D 1 285 ? 24.115 33.841 154.481 1.00 12.73 285 THR D O 1
ATOM 9327 N N . ARG D 1 286 ? 23.731 33.302 152.343 1.00 12.86 286 ARG D N 1
ATOM 9328 C CA . ARG D 1 286 ? 22.347 32.913 152.602 1.00 13.72 286 ARG D CA 1
ATOM 9329 C C . ARG D 1 286 ? 22.238 31.698 153.530 1.00 14.56 286 ARG D C 1
ATOM 9330 O O . ARG D 1 286 ? 21.295 31.594 154.314 1.00 13.19 286 ARG D O 1
ATOM 9338 N N . GLU D 1 287 ? 23.204 30.785 153.459 1.00 15.29 287 GLU D N 1
ATOM 9339 C CA . GLU D 1 287 ?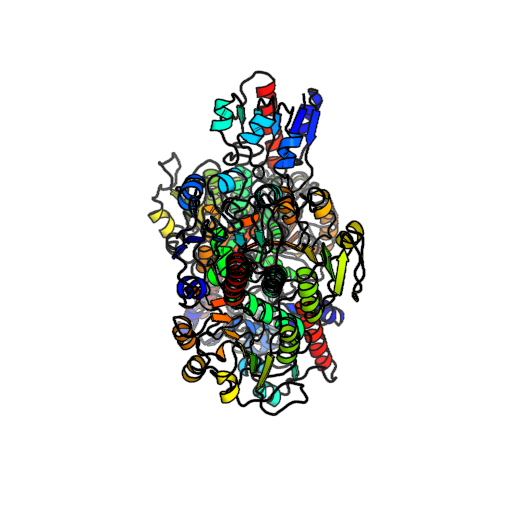 23.173 29.617 154.337 1.00 16.81 287 GLU D CA 1
ATOM 9340 C C . GLU D 1 287 ? 23.496 30.044 155.768 1.00 16.20 287 GLU D C 1
ATOM 9341 O O . GLU D 1 287 ? 22.920 29.523 156.720 1.00 16.51 287 GLU D O 1
ATOM 9347 N N . ARG D 1 288 ? 24.416 30.996 155.906 1.00 16.94 288 ARG D N 1
ATOM 9348 C CA . ARG D 1 288 ? 24.818 31.510 157.213 1.00 17.01 288 ARG D CA 1
ATOM 9349 C C . ARG D 1 288 ? 23.637 32.233 157.865 1.00 18.27 288 ARG D C 1
ATOM 9350 O O . ARG D 1 288 ? 23.420 32.133 159.075 1.00 17.15 288 ARG D O 1
ATOM 9358 N N . MET D 1 289 ? 22.875 32.964 157.056 1.00 16.83 289 MET D N 1
ATOM 9359 C CA . MET D 1 289 ? 21.695 33.671 157.545 1.00 17.43 289 MET D CA 1
ATOM 9360 C C . MET D 1 289 ? 20.700 32.669 158.133 1.00 16.95 289 MET D C 1
ATOM 9361 O O . MET D 1 289 ? 20.061 32.938 159.151 1.00 16.47 289 MET D O 1
ATOM 9366 N N . ALA D 1 290 ? 20.564 31.519 157.476 1.00 15.26 290 ALA D N 1
ATOM 9367 C CA . ALA D 1 290 ? 19.653 30.480 157.943 1.00 15.23 290 ALA D CA 1
ATOM 9368 C C . ALA D 1 290 ? 20.174 29.926 159.269 1.00 17.11 290 ALA D C 1
ATOM 9369 O O . ALA D 1 290 ? 19.401 29.625 160.177 1.00 15.72 290 ALA D O 1
ATOM 9371 N N . GLU D 1 291 ? 21.492 29.792 159.377 1.00 17.29 291 GLU D N 1
ATOM 9372 C CA . GLU D 1 291 ? 22.096 29.284 160.606 1.00 19.43 291 GLU D CA 1
ATOM 9373 C C . GLU D 1 291 ? 21.838 30.230 161.774 1.00 19.78 291 GLU D C 1
ATOM 9374 O O . GLU D 1 291 ? 21.522 29.793 162.881 1.00 19.87 291 GLU D O 1
ATOM 9380 N N . VAL D 1 292 ? 21.994 31.527 161.526 1.00 19.59 292 VAL D N 1
ATOM 9381 C CA . VAL D 1 292 ? 21.780 32.528 162.557 1.00 20.47 292 VAL D CA 1
ATOM 9382 C C . VAL D 1 292 ? 20.312 32.574 162.972 1.00 22.37 292 VAL D C 1
ATOM 9383 O O . VAL D 1 292 ? 20.003 32.645 164.161 1.00 22.39 292 VAL D O 1
ATOM 9387 N N . ALA D 1 293 ? 19.410 32.524 161.994 1.00 21.83 293 ALA D N 1
ATOM 9388 C CA . ALA D 1 293 ? 17.981 32.554 162.285 1.00 21.14 293 ALA D CA 1
ATOM 9389 C C . ALA D 1 293 ? 17.589 31.343 163.131 1.00 21.51 293 ALA D C 1
ATOM 9390 O O . ALA D 1 293 ? 16.872 31.472 164.125 1.00 21.42 293 ALA D O 1
ATOM 9392 N N . VAL D 1 294 ? 18.053 30.164 162.732 1.00 21.96 294 VAL D N 1
ATOM 9393 C CA . VAL D 1 294 ? 17.742 28.950 163.478 1.00 24.35 294 VAL D CA 1
ATOM 9394 C C . VAL D 1 294 ? 18.285 29.044 164.898 1.00 25.14 294 VAL D C 1
ATOM 9395 O O . VAL D 1 294 ? 17.591 28.711 165.859 1.00 25.17 294 VAL D O 1
ATOM 9399 N N . GLU D 1 295 ? 19.525 29.504 165.027 1.00 26.77 295 GLU D N 1
ATOM 9400 C CA . GLU D 1 295 ? 20.146 29.644 166.338 1.00 28.64 295 GLU D CA 1
ATOM 9401 C C . GLU D 1 295 ? 19.298 30.528 167.241 1.00 28.12 295 GLU D C 1
ATOM 9402 O O . GLU D 1 295 ? 19.024 30.167 168.386 1.00 27.32 295 GLU D O 1
ATOM 9408 N N . ASN D 1 296 ? 18.897 31.689 166.727 1.00 25.52 296 ASN D N 1
ATOM 9409 C CA . ASN D 1 296 ? 18.070 32.619 167.491 1.00 25.86 296 ASN D CA 1
ATOM 9410 C C . ASN D 1 296 ? 16.751 31.976 167.907 1.00 25.60 296 ASN D C 1
ATOM 9411 O O . ASN D 1 296 ? 16.363 32.043 169.071 1.00 25.94 296 ASN D O 1
ATOM 9416 N N . LEU D 1 297 ? 16.069 31.347 166.955 1.00 26.18 297 LEU D N 1
ATOM 9417 C CA . LEU D 1 297 ? 14.795 30.695 167.240 1.00 27.04 297 LEU D CA 1
ATOM 9418 C C . LEU D 1 297 ? 14.961 29.623 168.317 1.00 28.89 297 LEU D C 1
ATOM 9419 O O . LEU D 1 297 ? 14.264 29.644 169.333 1.00 28.29 297 LEU D O 1
ATOM 9424 N N . LEU D 1 298 ? 15.888 28.695 168.093 1.00 28.47 298 LEU D N 1
ATOM 9425 C CA . LEU D 1 298 ? 16.150 27.629 169.056 1.00 30.82 298 LEU D CA 1
ATOM 9426 C C . LEU D 1 298 ? 16.408 28.190 170.447 1.00 30.55 298 LEU D C 1
ATOM 9427 O O . LEU D 1 298 ? 15.847 27.706 171.429 1.00 32.72 298 LEU D O 1
ATOM 9432 N N . ALA D 1 299 ? 17.260 29.207 170.522 1.00 28.78 299 ALA D N 1
ATOM 9433 C CA . ALA D 1 299 ? 17.599 29.831 171.795 1.00 29.83 299 ALA D CA 1
ATOM 9434 C C . ALA D 1 299 ? 16.347 30.163 172.606 1.00 31.53 299 ALA D C 1
ATOM 9435 O O . ALA D 1 299 ? 16.230 29.775 173.771 1.00 31.34 299 ALA D O 1
ATOM 9437 N N . VAL D 1 300 ? 15.413 30.880 171.988 1.00 31.24 300 VAL D N 1
ATOM 9438 C CA . VAL D 1 300 ? 14.179 31.253 172.663 1.00 31.16 300 VAL D CA 1
ATOM 9439 C C . VAL D 1 300 ? 13.382 30.023 173.084 1.00 32.24 300 VAL D C 1
ATOM 9440 O O . VAL D 1 300 ? 12.912 29.945 174.218 1.00 32.43 300 VAL D O 1
ATOM 9444 N N . LEU D 1 301 ? 13.237 29.059 172.181 1.00 33.33 301 LEU D N 1
ATOM 9445 C CA . LEU D 1 301 ? 12.487 27.849 172.499 1.00 35.75 301 LEU D CA 1
ATOM 9446 C C . LEU D 1 301 ? 13.122 27.044 173.633 1.00 37.98 301 LEU D C 1
ATOM 9447 O O . LEU D 1 301 ? 12.495 26.135 174.182 1.00 37.10 301 LEU D O 1
ATOM 9452 N N . GLU D 1 302 ? 14.362 27.381 173.982 1.00 40.14 302 GLU D N 1
ATOM 9453 C CA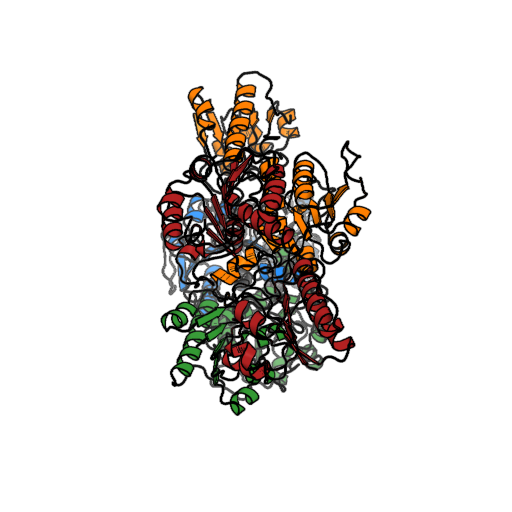 . GLU D 1 302 ? 15.076 26.680 175.047 1.00 42.42 302 GLU D CA 1
ATOM 9454 C C . GLU D 1 302 ? 15.202 27.487 176.335 1.00 42.91 302 GLU D C 1
ATOM 9455 O O . GLU D 1 302 ? 15.779 27.016 177.313 1.00 43.19 302 GLU D O 1
ATOM 9461 N N . GLY D 1 303 ? 14.662 28.700 176.335 1.00 44.09 303 GLY D N 1
ATOM 9462 C CA . GLY D 1 303 ? 14.738 29.536 177.519 1.00 44.87 303 GLY D CA 1
ATOM 9463 C C . GLY D 1 303 ? 15.993 30.383 177.504 1.00 45.96 303 GLY D C 1
ATOM 9464 O O . GLY D 1 303 ? 16.120 31.345 178.265 1.00 45.84 303 GLY D O 1
ATOM 9465 N N . ARG D 1 304 ? 16.925 30.016 176.633 1.00 46.24 304 ARG D N 1
ATOM 9466 C CA . ARG D 1 304 ? 18.183 30.740 176.496 1.00 46.50 304 ARG D CA 1
ATOM 9467 C C . ARG D 1 304 ? 17.932 32.092 175.849 1.00 45.58 304 ARG D C 1
ATOM 9468 O O . ARG D 1 304 ? 16.951 32.270 175.127 1.00 45.94 304 ARG D O 1
ATOM 9476 N N . GLU D 1 305 ? 18.824 33.041 176.106 1.00 44.35 305 GLU D N 1
ATOM 9477 C CA . GLU D 1 305 ? 18.701 34.370 175.525 1.00 42.88 305 GLU D CA 1
ATOM 9478 C C . GLU D 1 305 ? 19.254 34.297 174.106 1.00 40.73 305 GLU D C 1
ATOM 9479 O O . GLU D 1 305 ? 20.343 33.771 173.886 1.00 39.93 305 GLU D O 1
ATOM 9485 N N . PRO D 1 306 ? 18.503 34.812 173.120 1.00 39.10 306 PRO D N 1
ATOM 9486 C CA . PRO D 1 306 ? 18.958 34.785 171.728 1.00 36.83 306 PRO D CA 1
ATOM 9487 C C . PRO D 1 306 ? 20.117 35.755 171.491 1.00 34.21 306 PRO D C 1
ATOM 9488 O O . PRO D 1 306 ? 20.175 36.823 172.097 1.00 33.59 306 PRO D O 1
ATOM 9492 N N . PRO D 1 307 ? 21.056 35.391 170.602 1.00 32.86 307 PRO D N 1
ATOM 9493 C CA . PRO D 1 307 ? 22.217 36.231 170.287 1.00 31.04 307 PRO D CA 1
ATOM 9494 C C . PRO D 1 307 ? 21.915 37.531 169.542 1.00 31.07 307 PRO D C 1
ATOM 9495 O O . PRO D 1 307 ? 22.627 38.523 169.711 1.00 28.65 307 PRO D O 1
ATOM 9499 N N . ASN D 1 308 ? 20.869 37.540 168.720 1.00 30.07 308 ASN D N 1
ATOM 9500 C CA . ASN D 1 308 ? 20.541 38.748 167.975 1.00 30.25 308 ASN D CA 1
ATOM 9501 C C . ASN D 1 308 ? 19.084 39.184 168.136 1.00 31.83 308 ASN D C 1
ATOM 9502 O O . ASN D 1 308 ? 18.322 39.215 167.169 1.00 30.15 308 ASN D O 1
ATOM 9507 N N . PRO D 1 309 ? 18.680 39.525 169.369 1.00 33.24 309 PRO D N 1
ATOM 9508 C CA . PRO D 1 309 ? 17.306 39.961 169.630 1.00 33.90 309 PRO D CA 1
ATOM 9509 C C . PRO D 1 309 ? 17.076 41.417 169.229 1.00 34.99 309 PRO D C 1
ATOM 9510 O O . PRO D 1 309 ? 17.990 42.244 169.284 1.00 34.22 309 PRO D O 1
ATOM 9514 N N . VAL D 1 310 ? 15.848 41.712 168.814 1.00 35.64 310 VAL D N 1
ATOM 9515 C CA . VAL D 1 310 ? 15.456 43.058 168.420 1.00 37.33 310 VAL D CA 1
ATOM 9516 C C . VAL D 1 310 ? 14.412 43.535 169.426 1.00 38.75 310 VAL D C 1
ATOM 9517 O O . VAL D 1 310 ? 14.273 44.731 169.676 1.00 38.53 310 VAL D O 1
ATOM 9521 N N . VAL D 1 311 ? 13.680 42.580 169.992 1.00 40.02 311 VAL D N 1
ATOM 9522 C CA . VAL D 1 311 ? 12.661 42.874 170.993 1.00 43.12 311 VAL D CA 1
ATOM 9523 C C . VAL D 1 311 ? 12.428 41.632 171.852 1.00 43.53 311 VAL D C 1
ATOM 9524 O O . VAL D 1 311 ? 12.936 40.552 171.476 1.00 42.72 311 VAL D O 1
#

Sequence (1244 aa):
MRVLVTRTLPGKALDRLRERGLEVEVHRGLFLPKAELLKRVEGAVGLIPTVEDRIDAEVMDRAKGLKVIACYSVGVDHVDLEAARERGIRVTHTPGVLTEATADLTLALLLAVARRVVEGAAYARDGLWKAWHPELLLGLDLQGLTLGLVGMGRIGQAVAKRALAFGMRVVYHARTPKPLPYPFLSLEELLKEADVVSLHTPLTPETHRLLNRERLFAMKRGAILLNTARGALVDTEALVEALRGHLFGAGLDVTDPEPLPPGHPLYALPNAVITPHIGSAGRTTRERMAEVAVENLLAVLEGREPPNPVVMRVLVTRTLPGKALDRLRERGLEVEVHRGLFLPKAELLKRVEGAVGLIPTVEDRIDAEVMDRAKGLKVIACYSVGVDHVDLEAARERGIRVTHTPGVLTEATADLTLALLLAVARRVVEGAAYARDGLWKAWHPELLLGLDLQGLTLGLVGMGRIGQAVAKRALAFGMRVVYHARTPKPLPYPFLSLEELLKEADVVSLHTPLTPETHRLLNRERLFAMKRGAILLNTARGALVDTEALVEALRGHLFGAGLDVTDPEPLPPGHPLYALPNAVITPHIGSAGRTTRERMAEVAVENLLAVLEGREPPNPVVMRVLVTRTLPGKALDRLRERGLEVEVHRGLFLPKAELLKRVEGAVGLIPTVEDRIDAEVMDRAKGLKVIACYSVGVDHVDLEAARERGIRVTHTPGVLTEATADLTLALLLAVARRVVEGAAYARDGLWKAWHPELLLGLDLQGLTLGLVGMGRIGQAVAKRALAFGMRVVYHARTPKPLPYPFLSLEELLKEADVVSLHTPLTPETHRLLNRERLFAMKRGAILLNTARGALVDTEALVEALRGHLFGAGLDVTDPEPLPPGHPLYALPNAVITPHIGSAGRTTRERMAEVAVENLLAVLEGREPPNPVVMRVLVTRTLPGKALDRLRERGLEVEVHRGLFLPKAELLKRVEGAVGLIPTVEDRIDAEVMDRAKGLKVIACYSVGVDHVDLEAARERGIRVTHTPGVLTEATADLTLALLLAVARRVVEGAAYARDGLWKAWHPELLLGLDLQGLTLGLVGMGRIGQAVAKRALAFGMRVVYHARTPKPLPYPFLSLEELLKEADVVSLHTPLTPETHRLLNRERLFAMKRGAILLNTARGALVDTEALVEALRGHLFGAGLDVTDPEPLPPGHPLYALPNAVITPHIGSAGRTTRERMAEVAVENLLAVLEGREPPNPVV

Organism: Thermus thermophilus (strain ATCC 27634 / DSM 579 / HB8) (NCBI:txid300852)

InterPro domains:
  IPR006139 D-isomer specific 2-hydroxyacid dehydrogenase, catalytic domain [PF00389] (3-310)
  IPR006140 D-isomer specific 2-hydroxyacid dehydrogenase, NAD-binding domain [PF02826] (107-279)
  IPR029753 D-isomer specific 2-hydroxyacid dehydrogenase, NAD-binding domain conserved site [PS00670] (190-212)
  IPR029753 D-isomer specific 2-hydroxyacid dehydrogenase, NAD-binding domain conserved site [PS00671] (219-235)
  IPR036291 NAD(P)-binding domain superfamily [SSF51735] (101-279)
  IPR050223 D-isomer specific 2-hydroxyacid dehydrogenase [PTHR10996] (37-306)